Protein 1U2E (pdb70)

B-factor: mean 37.42, std 10.01, range [13.12, 75.67]

InterPro domains:
  IPR000073 Alpha/beta hydrolase fold-1 [PF00561] (37-274)
  IPR000073 Alpha/beta hydrolase fold-1 [PR00111] (65-80)
  IPR000073 Alpha/beta hydrolase fold-1 [PR00111] (110-123)
  IPR000073 Alpha/beta hydrolase fold-1 [PR00111] (124-137)
  IPR000073 Alpha/beta hydrolase fold-1 [PR00111] (231-245)
  IPR000639 Epoxide hydrolase-like [PR00412] (65-80)
  IPR000639 Epoxide hydrolase-like [PR00412] (124-137)
  IPR000639 Epoxide hydrolase-like [PR00412] (262-284)
  IPR023791 2-hydroxy-6-oxononadienedioate/2-hydroxy-6-oxononatrienedioate hydrolase [MF_01654] (2-287)
  IPR029058 Alpha/Beta hydrolase fold [G3DSA:3.40.50.1820] (1-287)
  IPR029058 Alpha/Beta hydrolase fold [SSF53474] (9-286)

Organism: Escherichia coli (strain K12) (NCBI:txid83333)

Foldseek 3Di:
DDDDDCVVQKDWDWDQDPNDIWIWIKGKAAAALAAAEEEWADFFLIFQCLQQVLQVVLQRVLGHTYITTAQALFDPIPHDAAQEALLQSRLRVVVRVCVVVVQQAYEYAAAASGQCNVLNNCLVCVRRYAAYEYALHHFDDDDPPADPPFPLVVLRLVCLVPVDLVSLCVNLVQQKLDSVLDDPVSSVSSSCRRVVCNVSSVSVNNNCVSHVPNGHGCLVVLLVRPHAYEYEYECSARRHHCVVSVSNVVSHPNYYYDYHDSTYRRCCRNVVVVVSVVVSVVVPDD/DDDDDCVVQKDWDWDCDPNDIWIWIKGKAADDQAAEEEEWAPFQQIFLCLLQVLQPPLQNVLPHTYMRTGAALYDPIDHDAALEALLLSSLNRVVVVCVVVVHQAYEYAAAHSGQCNQLNNCLVCVRRYAAYEAALHHFDDDDPPADPPFPLVVLRLVCLVPVDLVSVCVNLVQQKLDSVLDDVVSSCSSSCSRVVPNVSSVSVNNNCVSHVPNGHGCLVVLLVRPHAYEYEYECSARRHHPCVSVSNVVSHPNYYYDYHHSTYRSCCRNVVVVVSVVVSVSVPDD/DDDDDDVVQKDWDWDDDPNDIWIWIKGKAADAPAEAEEEWADFQLDFQCLQQVLQPVLQRVLRYTYMYTGAALFDPIPHDAALEALLLRSLRVVVRVCVVVPPQAYEYAAAASGQCNQLNNCLVCVRRYAAYEAALHHFDDDDPPADPPFPQVVLRLVCLVPVDLVSLCVNLVQQKLDSVLQDPVSSVSSSCRNVVCNVSSVSVNNNCVSHVCNGHGCLVVLLVHPHAYEYEYECSARRHHPCVSVSNVVSHPNYYYDYHDSIYSRCCRNVVVVVSVVVVVVVPDD/DQDDCVVQKDWDWAQDPNDIWIWIKGWAADADAEAEEEDADFQLDFQCLQQVLQPVLQRVLRYTYMYTGAALYDPIHHDAALEALLLSSLRVVVVVCVVVVQQAYEYAAAASGQCNQLNNCLVCVRRYAAYEAALHHFDDDDPDDDPPFPLVVLRLVCLVPVDLVSLCVNLVQQKLDSVQDDPVSSVSSNCSNVVCNVSSVSVNNNCVSHVCNGHGCLVPLLVRPHAYEYEYECSARRRHPVVSVSNVVRHPNYYYDYHDSIYSRCCRNVVVVVSVVVSVVVPDD

Sequence (1143 aa):
YQPQTEAATSRFLNVEEAGKTLRIHFNDCGQGDETVVLLHGSGPGATGWANFSRNIDPLVEAGYRVILLDCPGWGKSDSVVNSGSRSDLNARILKSVVDQLDIAKIHLLGNSMGGHHSSVAFTLKWPERVGKLVLMGGGTGGMSLFTPMPTEGIKRLNQLYRQPTIENLKLMMDIFVFDTSDLTDALFEARLNNMLSRRDHLENFVKSLEANPKQFPDFGPRLAEIKAQTLIVWGRNDRFVPMDAGLRLLSGIAGSELHIFRDCGHWAQWEHADAFNQLVLNFLARPYQPQTEAATSRFLNVEEAGKTLRIHFNDCGQGDETVVLLHGSGPGATGWANFSRNIDPLVEAGYRVILLDCPGWGKSDSVVNSGSRSDLNARILKSVVDQLDIAKIHLLGNSMGGHHSSVAFTLKWPERVGKLVLMGGGTGGMSLFTPMPTEGIKRLNQLYRQPTIENLKLMMDIFVFDTSDLTDALFEARLNNMLSRRDHLENFVKSLEANPKQFPDFGPRLAEIKAQTLIVWGRNDRFVPMDAGLRLLSGIAGSELHIFRDCGHWAQWEHADAFNQLVLNFLARPYQPQTEAATSRFLNVEEAGKTLRIHFNDCGQGDETVVLLHGSGPGATGWANFSRNIDPLVEAGYRVILLDCPGWGKSDSVVNSGSRSDLNARILKSVVDQLDIAKIHLLGNSMGGHSSVAFTLKWPERVGKLVLMGGGTGGMSLFTPMPTEGIKRLNQLYRQPTIENLKLMMDIFVFDTSDLTDALFEARLNNMLSRRDHLENFVKSLEANPKQFPDFGPRLAEIKAQTLIVWGRNDRFVPMDAGLRLLSGIAGSELHIFRDCGHWAQWEHADAFNQLVLNFLARPQPQTEAATSRFLNVEEAGKTLRIHFNDCGQGDETVVLLHGSGPGATGWANFSRNIDPLVEAGYRVILLDCPGWGKSDSVVNSGSRSDLNARILKSVVDQLDIAKIHLLGNSMGGHSSVAFTLKWPERVGKLVLMGGGTGGMSLFTPMPTEGIKRLNQLYRQPTIENLKLMMDIFVFDTSDLTDALFEARLNNMLSRRDHLENFVKSLEANPKQFPDFGPRLAEIKAQTLIVWGRNDRFVPMDAGLRLLSGIAGSELHIFRDCGHWAQWEHADAFNQLVLNFLARP

GO terms:
  GO:0052823 2-hydroxy-6-oxonona-2,4,7-trienedioate hydrolase activity (F, EXP)
  GO:0018771 2-hydroxy-6-oxonona-2,4-dienedioate hydrolase activity (F, EXP)
  GO:0052823 2-hydroxy-6-oxonona-2,4,7-trienedioate hydrolase activity (F, IDA)
  GO:0018771 2-hydroxy-6-oxonona-2,4-dienedioate hydrolase activity (F, IDA)
  GO:0019622 3-(3-hydroxy)phenylpropionate catabolic process (P, IMP)
  GO:0005737 cytoplasm (C, IDA)
  GO:0016787 hydrolase activity (F, IDA)

Nearest PDB structures (foldseek):
  1u2e-assembly2_D  TM=1.001E+00  e=2.764E-58  Escherichia coli
  2puh-assembly1_A  TM=9.719E-01  e=4.577E-37  Paraburkholderia xenovorans
  2og1-assembly1_A  TM=9.673E-01  e=9.812E-37  Paraburkholderia xenovorans LB400
  3v1l-assembly1_A  TM=9.714E-01  e=1.569E-36  Paraburkholderia xenovorans LB400
  2pu7-assembly1_A  TM=9.714E-01  e=1.087E-35  Paraburkholderia xenovorans LB400

Structure (mmCIF, N/CA/C/O backbone):
data_1U2E
#
_entry.id   1U2E
#
_cell.length_a   144.858
_cell.length_b   144.154
_cell.length_c   62.107
_cell.angle_alpha   90.00
_cell.angle_beta   90.00
_cell.angle_gamma   90.00
#
_symmetry.space_group_name_H-M   'P 21 21 2'
#
loop_
_entity.id
_entity.type
_entity.pdbx_description
1 polymer '2-hydroxy-6-ketonona-2,4-dienedioic acid hydrolase'
2 non-polymer 'CHLORIDE ION'
3 water water
#
loop_
_atom_site.group_PDB
_atom_site.id
_atom_site.type_symbol
_atom_site.label_atom_id
_atom_site.label_alt_id
_atom_site.label_comp_id
_atom_site.label_asym_id
_atom_site.label_entity_id
_atom_site.label_seq_id
_atom_site.pdbx_PDB_ins_code
_atom_site.Cartn_x
_atom_site.Cartn_y
_atom_site.Cartn_z
_atom_site.occupancy
_atom_site.B_iso_or_equiv
_atom_site.auth_seq_id
_atom_site.auth_comp_id
_atom_site.auth_asym_id
_atom_site.auth_atom_id
_atom_site.pdbx_PDB_model_num
ATOM 1 N N . TYR A 1 4 ? 120.818 81.231 22.271 1.00 61.77 -1 TYR A N 1
ATOM 2 C CA . TYR A 1 4 ? 121.055 82.499 21.523 1.00 57.63 -1 TYR A CA 1
ATOM 3 C C . TYR A 1 4 ? 122.453 83.048 21.785 1.00 56.17 -1 TYR A C 1
ATOM 4 O O . TYR A 1 4 ? 122.900 83.132 22.931 1.00 56.74 -1 TYR A O 1
ATOM 13 N N . GLN A 1 5 ? 123.138 83.421 20.712 1.00 55.57 0 GLN A N 1
ATOM 14 C CA . GLN A 1 5 ? 124.475 83.984 20.813 1.00 55.45 0 GLN A CA 1
ATOM 15 C C . GLN A 1 5 ? 124.387 85.481 20.542 1.00 54.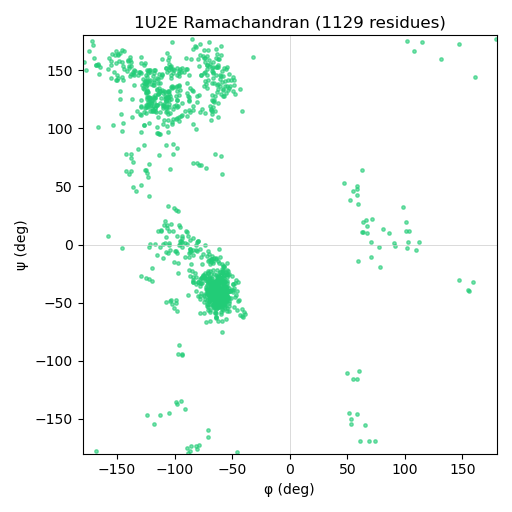23 0 GLN A C 1
ATOM 16 O O . GLN A 1 5 ? 123.748 85.909 19.578 1.00 54.66 0 GLN A O 1
ATOM 22 N N . PRO A 1 6 ? 125.011 86.301 21.399 1.00 50.62 1 PRO A N 1
ATOM 23 C CA . PRO A 1 6 ? 124.958 87.749 21.186 1.00 50.90 1 PRO A CA 1
ATOM 24 C C . PRO A 1 6 ? 125.464 88.121 19.800 1.00 48.58 1 PRO A C 1
ATOM 25 O O . PRO A 1 6 ? 126.289 87.416 19.220 1.00 50.01 1 PRO A O 1
ATOM 29 N N . GLN A 1 7 ? 124.948 89.222 19.267 1.00 47.62 2 GLN A N 1
ATOM 30 C CA . GLN A 1 7 ? 125.335 89.685 17.941 1.00 45.94 2 GLN A CA 1
ATOM 31 C C . GLN A 1 7 ? 126.727 90.301 17.986 1.00 46.58 2 GLN A C 1
ATOM 32 O O . GLN A 1 7 ? 127.127 90.889 18.995 1.00 46.22 2 GLN A O 1
ATOM 38 N N . THR A 1 8 ? 127.470 90.156 16.896 1.00 42.15 3 THR A N 1
ATOM 39 C CA . THR A 1 8 ? 128.805 90.731 16.819 1.00 43.65 3 THR A CA 1
ATOM 40 C C . THR A 1 8 ? 128.798 91.748 15.689 1.00 42.55 3 THR A C 1
ATOM 41 O O . THR A 1 8 ? 128.086 91.584 14.697 1.00 42.15 3 THR A O 1
ATOM 45 N N . GLU A 1 9 ? 129.586 92.803 15.849 1.00 43.79 4 GLU A N 1
ATOM 46 C CA . GLU A 1 9 ? 129.671 93.854 14.850 1.00 44.86 4 GLU A CA 1
ATOM 47 C C . GLU A 1 9 ? 130.315 93.312 13.581 1.00 46.18 4 GLU A C 1
ATOM 48 O O . GLU A 1 9 ? 129.901 93.640 12.468 1.00 47.92 4 GLU A O 1
ATOM 54 N N . ALA A 1 10 ? 131.321 92.463 13.755 1.00 53.00 5 ALA A N 1
ATOM 55 C CA . ALA A 1 10 ? 132.036 91.880 12.625 1.00 52.06 5 ALA A CA 1
ATOM 56 C C . ALA A 1 10 ? 131.157 90.987 11.747 1.00 50.21 5 ALA A C 1
ATOM 57 O O . ALA A 1 10 ? 131.191 91.087 10.524 1.00 52.70 5 ALA A O 1
ATOM 59 N N . ALA A 1 11 ? 130.361 90.125 12.367 1.00 44.69 6 ALA A N 1
ATOM 60 C CA . ALA A 1 11 ? 129.506 89.224 11.609 1.00 44.54 6 ALA A CA 1
ATOM 61 C C . ALA A 1 11 ? 128.379 89.914 10.842 1.00 46.75 6 ALA A C 1
ATOM 62 O O . ALA A 1 11 ? 128.060 89.521 9.720 1.00 47.33 6 ALA A O 1
ATOM 64 N N . THR A 1 12 ? 127.780 90.940 11.439 1.00 45.37 7 THR A N 1
ATOM 65 C CA . THR A 1 12 ? 126.671 91.642 10.795 1.00 38.89 7 THR A CA 1
ATOM 66 C C . THR A 1 12 ? 127.074 92.783 9.870 1.00 35.44 7 THR A C 1
ATOM 67 O O . THR A 1 12 ? 126.231 93.340 9.171 1.00 33.28 7 THR A O 1
ATOM 71 N N . SER A 1 13 ? 128.356 93.129 9.859 1.00 39.19 8 SER A N 1
ATOM 72 C CA . SER A 1 13 ? 128.842 94.220 9.013 1.00 43.46 8 SER A CA 1
ATOM 73 C C . SER A 1 13 ? 128.454 94.048 7.537 1.00 48.13 8 SER A C 1
ATOM 74 O O . SER A 1 13 ? 128.603 92.965 6.965 1.00 49.09 8 SER A O 1
ATOM 77 N N . ARG A 1 14 ? 127.948 95.124 6.933 1.00 47.63 9 ARG A N 1
ATOM 78 C CA . ARG A 1 14 ? 127.533 95.124 5.530 1.00 44.75 9 ARG A CA 1
ATOM 79 C C . ARG A 1 14 ? 127.708 96.504 4.898 1.00 46.67 9 ARG A C 1
ATOM 80 O O . ARG A 1 14 ? 127.847 97.506 5.600 1.00 46.63 9 ARG A O 1
ATOM 88 N N . PHE A 1 15 ? 127.688 96.541 3.567 1.00 43.87 10 PHE A N 1
ATOM 89 C CA . PHE A 1 15 ? 127.835 97.779 2.808 1.00 39.97 10 PHE A CA 1
ATOM 90 C C . PHE A 1 15 ? 126.845 97.793 1.655 1.00 43.90 10 PHE A C 1
ATOM 91 O O . PHE A 1 15 ? 126.385 96.746 1.198 1.00 48.92 10 PHE A O 1
ATOM 99 N N . LEU A 1 16 ? 126.525 98.991 1.187 1.00 42.24 11 LEU A N 1
ATOM 100 C CA . LEU A 1 16 ? 125.598 99.168 0.085 1.00 42.64 11 LEU A CA 1
ATOM 101 C C . LEU A 1 16 ? 125.916 100.534 -0.515 1.00 46.53 11 LEU A C 1
ATOM 102 O O . LEU A 1 16 ? 126.414 101.426 0.177 1.00 46.12 11 LEU A O 1
ATOM 107 N N . ASN A 1 17 ? 125.661 100.697 -1.805 1.00 47.07 12 ASN A N 1
ATOM 108 C CA . ASN A 1 17 ? 125.944 101.971 -2.441 1.00 45.20 12 ASN A CA 1
ATOM 109 C C . ASN A 1 17 ? 124.673 102.776 -2.612 1.00 43.44 12 ASN A C 1
ATOM 110 O O . ASN A 1 17 ? 123.637 102.250 -3.014 1.00 39.19 12 ASN A O 1
ATOM 115 N N . VAL A 1 18 ? 124.765 104.059 -2.287 1.00 40.50 13 VAL A N 1
ATOM 116 C CA . VAL A 1 18 ? 123.629 104.952 -2.377 1.00 41.46 13 VAL A CA 1
ATOM 117 C C . VAL A 1 18 ? 123.971 106.195 -3.186 1.00 42.68 13 VAL A C 1
ATOM 118 O O . VAL A 1 18 ? 125.028 106.800 -2.995 1.00 35.43 13 VAL A O 1
ATOM 122 N N . GLU A 1 19 ? 123.070 106.569 -4.089 1.00 44.55 14 GLU A N 1
ATOM 123 C CA . GLU A 1 19 ? 123.267 107.754 -4.913 1.00 47.56 14 GLU A CA 1
ATOM 124 C C . GLU A 1 19 ? 122.797 108.977 -4.143 1.00 47.78 14 GLU A C 1
ATOM 125 O O . GLU A 1 19 ? 121.628 109.075 -3.773 1.00 51.03 14 GLU A O 1
ATOM 131 N N . GLU A 1 20 ? 123.713 109.906 -3.900 1.00 45.63 15 GLU A N 1
ATOM 132 C CA . GLU A 1 20 ? 123.385 111.124 -3.172 1.00 46.42 15 GLU A CA 1
ATOM 133 C C . GLU A 1 20 ? 124.034 112.337 -3.827 1.00 46.68 15 GLU A C 1
ATOM 134 O O . GLU A 1 20 ? 125.246 112.364 -4.042 1.00 43.22 15 GLU A O 1
ATOM 140 N N . ALA A 1 21 ? 123.213 113.333 -4.150 1.00 45.87 16 ALA A N 1
ATOM 141 C CA . ALA A 1 21 ? 123.689 114.558 -4.785 1.00 44.56 16 ALA A CA 1
ATOM 142 C C . ALA A 1 21 ? 124.623 114.289 -5.963 1.00 47.03 16 ALA A C 1
ATOM 143 O O . ALA A 1 21 ? 125.736 114.811 -6.014 1.00 48.31 16 ALA A O 1
ATOM 145 N N . GLY A 1 22 ? 124.167 113.470 -6.905 1.00 50.61 17 GLY A N 1
ATOM 146 C CA . GLY A 1 22 ? 124.973 113.166 -8.077 1.00 54.77 17 GLY A CA 1
ATOM 147 C C . GLY A 1 22 ? 126.193 112.293 -7.833 1.00 57.35 17 GLY A C 1
ATOM 148 O O . GLY A 1 22 ? 126.828 111.826 -8.780 1.00 59.27 17 GLY A O 1
ATOM 149 N N . LYS A 1 23 ? 126.529 112.071 -6.568 1.00 55.78 18 LYS A N 1
ATOM 150 C CA . LYS A 1 23 ? 127.682 111.245 -6.228 1.00 54.12 18 LYS A CA 1
ATOM 151 C C . LYS A 1 23 ? 127.205 109.902 -5.689 1.00 53.75 18 LYS A C 1
ATOM 152 O O . LYS A 1 23 ? 126.030 109.742 -5.353 1.00 52.95 18 LYS A O 1
ATOM 158 N N . THR A 1 24 ? 128.113 108.934 -5.623 1.00 51.39 19 THR A N 1
ATOM 159 C CA . THR A 1 24 ? 127.785 107.610 -5.103 1.00 50.54 19 THR A CA 1
ATOM 160 C C . THR A 1 24 ? 128.660 107.362 -3.889 1.00 48.64 19 THR A C 1
ATOM 161 O O . THR A 1 24 ? 129.877 107.282 -4.010 1.00 49.86 19 THR A O 1
ATOM 165 N N . LEU A 1 25 ? 128.041 107.240 -2.720 1.00 49.62 20 LEU A N 1
ATOM 166 C CA . LEU A 1 25 ? 128.800 107.004 -1.500 1.00 49.82 20 LEU A CA 1
ATOM 167 C C . LEU A 1 25 ? 128.571 105.620 -0.903 1.00 47.85 20 LEU A C 1
ATOM 168 O O . LEU A 1 25 ? 127.471 105.065 -0.970 1.00 46.83 20 LEU A O 1
ATOM 173 N N . ARG A 1 26 ? 129.640 105.063 -0.343 1.00 42.12 21 ARG A N 1
ATOM 174 C CA . ARG A 1 26 ? 129.613 103.741 0.265 1.00 43.81 21 ARG A CA 1
ATOM 175 C C . ARG A 1 26 ? 129.096 103.855 1.696 1.00 43.02 21 ARG A C 1
ATOM 176 O O . ARG A 1 26 ? 129.729 104.488 2.546 1.00 43.37 21 ARG A O 1
ATOM 184 N N . ILE A 1 27 ? 127.943 103.243 1.948 1.00 36.45 22 ILE A N 1
ATOM 185 C CA . ILE A 1 27 ? 127.312 103.287 3.258 1.00 36.20 22 ILE A CA 1
ATOM 186 C C . ILE A 1 27 ? 127.377 101.957 3.987 1.00 37.43 22 ILE A C 1
ATOM 187 O O . ILE A 1 27 ? 127.034 100.916 3.430 1.00 39.38 22 ILE A O 1
ATOM 192 N N . HIS A 1 28 ? 127.804 102.000 5.245 1.00 36.84 23 HIS A N 1
ATOM 193 C CA . HIS A 1 28 ? 127.895 100.795 6.060 1.00 36.26 23 HIS A CA 1
ATOM 194 C C . HIS A 1 28 ? 126.748 100.680 7.054 1.00 38.49 23 HIS A C 1
ATOM 195 O O . HIS A 1 28 ? 126.157 101.681 7.455 1.00 40.57 23 HIS A O 1
ATOM 202 N N . PHE A 1 29 ? 126.424 99.450 7.433 1.00 38.43 24 PHE A N 1
ATOM 203 C CA . PHE A 1 29 ? 125.373 99.197 8.408 1.00 38.59 24 PHE A CA 1
ATOM 204 C C . PHE A 1 29 ? 125.434 97.751 8.890 1.00 42.97 24 PHE A C 1
ATOM 205 O O . PHE A 1 29 ? 125.949 96.873 8.195 1.00 39.41 24 PHE A O 1
ATOM 213 N N . ASN A 1 30 ? 124.921 97.510 10.091 1.00 40.24 25 ASN A N 1
ATOM 214 C CA . ASN A 1 30 ? 124.905 96.166 10.644 1.00 36.51 25 ASN A CA 1
ATOM 215 C C . ASN A 1 30 ? 123.486 95.615 10.514 1.00 40.26 25 ASN A C 1
ATOM 216 O O . ASN A 1 30 ? 122.523 96.245 10.960 1.00 41.48 25 ASN A O 1
ATOM 221 N N . ASP A 1 31 ? 123.372 94.453 9.872 1.00 40.01 26 ASP A N 1
ATOM 222 C CA . ASP A 1 31 ? 122.093 93.778 9.639 1.00 41.82 26 ASP A CA 1
ATOM 223 C C . ASP A 1 31 ? 122.027 92.592 10.600 1.00 44.75 26 ASP A C 1
ATOM 224 O O . ASP A 1 31 ? 122.717 91.589 10.396 1.00 55.26 26 ASP A O 1
ATOM 229 N N . CYS A 1 32 ? 121.196 92.695 11.634 1.00 41.81 27 CYS A N 1
ATOM 230 C CA . CYS A 1 32 ? 121.091 91.632 12.634 1.00 36.49 27 CYS A CA 1
ATOM 231 C C . CYS A 1 32 ? 119.746 90.923 12.661 1.00 38.00 27 CYS A C 1
ATOM 232 O O . CYS A 1 32 ? 118.705 91.533 12.421 1.00 39.27 27 CYS A O 1
ATOM 235 N N . GLY A 1 33 ? 119.791 89.629 12.973 1.00 41.75 28 GLY A N 1
ATOM 236 C CA . GLY A 1 33 ? 118.598 88.803 13.074 1.00 37.48 28 GLY A CA 1
ATOM 237 C C . GLY A 1 33 ? 117.729 88.628 11.843 1.00 38.67 28 GLY A C 1
ATOM 238 O O . GLY A 1 33 ? 118.117 88.974 10.730 1.00 41.72 28 GLY A O 1
ATOM 239 N N . GLN A 1 34 ? 116.547 88.061 12.061 1.00 41.29 29 GLN A N 1
ATOM 240 C CA . GLN A 1 34 ? 115.564 87.838 11.004 1.00 43.51 29 GLN A CA 1
ATOM 241 C C . GLN A 1 34 ? 114.220 88.029 11.700 1.00 41.48 29 GLN A C 1
ATOM 242 O O . GLN A 1 34 ? 114.132 87.886 12.915 1.00 45.11 29 GLN A O 1
ATOM 248 N N . GLY A 1 35 ? 113.180 88.352 10.941 1.00 44.28 30 GLY A N 1
ATOM 249 C CA . GLY A 1 35 ? 111.868 88.546 11.537 1.00 45.52 30 GLY A CA 1
ATOM 250 C C . GLY A 1 35 ? 110.951 89.340 10.625 1.00 45.10 30 GLY A C 1
ATOM 251 O O . GLY A 1 35 ? 111.402 90.251 9.929 1.00 49.58 30 GLY A O 1
ATOM 252 N N . ASP A 1 36 ? 109.665 89.002 10.624 1.00 41.98 31 ASP A N 1
ATOM 253 C CA . ASP A 1 36 ? 108.700 89.695 9.781 1.00 36.91 31 ASP A CA 1
ATOM 254 C C . ASP A 1 36 ? 108.899 91.213 9.820 1.00 47.24 31 ASP A C 1
ATOM 255 O O . ASP A 1 36 ? 108.955 91.882 8.782 1.00 52.93 31 ASP A O 1
ATOM 260 N N . GLU A 1 37 ? 109.024 91.753 11.024 1.00 42.86 32 GLU A N 1
ATOM 261 C CA . GLU A 1 37 ? 109.196 93.181 11.184 1.00 37.50 32 GLU A CA 1
ATOM 262 C C . GLU A 1 37 ? 110.663 93.589 11.332 1.00 43.86 32 GLU A C 1
ATOM 263 O O . GLU A 1 37 ? 111.480 92.838 11.872 1.00 44.90 32 GLU A O 1
ATOM 269 N N . THR A 1 38 ? 110.990 94.778 10.831 1.00 40.52 33 THR A N 1
ATOM 270 C CA . THR A 1 38 ? 112.355 95.295 10.884 1.00 36.76 33 THR A CA 1
ATOM 271 C C . THR A 1 38 ? 112.416 96.574 11.709 1.00 34.59 33 THR A C 1
ATOM 272 O O . THR A 1 38 ? 111.557 97.449 11.588 1.00 30.20 33 THR A O 1
ATOM 276 N N . VAL A 1 39 ? 113.441 96.673 12.547 1.00 32.17 34 VAL A N 1
ATOM 277 C CA . VAL A 1 39 ? 113.631 97.843 13.394 1.00 29.68 34 VAL A CA 1
ATOM 278 C C . VAL A 1 39 ? 114.923 98.539 13.018 1.00 30.45 34 VAL A C 1
ATOM 279 O O . VAL A 1 39 ? 116.003 97.966 13.146 1.00 36.68 34 VAL A O 1
ATOM 283 N N . VAL A 1 40 ? 114.812 99.777 12.554 1.00 30.59 35 VAL A N 1
ATOM 284 C CA . VAL A 1 40 ? 115.989 100.543 12.175 1.00 28.78 35 VAL A CA 1
ATOM 285 C C . VAL A 1 40 ? 116.420 101.427 13.340 1.00 28.51 35 VAL A C 1
ATOM 286 O O . VAL A 1 40 ? 115.600 102.087 13.969 1.00 32.24 35 VAL A O 1
ATOM 290 N N . LEU A 1 41 ? 117.713 101.413 13.631 1.00 33.83 36 LEU A N 1
ATOM 291 C CA . LEU A 1 41 ? 118.273 102.188 14.722 1.00 28.95 36 LEU A CA 1
ATOM 292 C C . LEU A 1 41 ? 119.217 103.236 14.175 1.00 31.52 36 LEU A C 1
ATOM 293 O O . LEU A 1 41 ? 120.209 102.904 13.518 1.00 28.16 36 LEU A O 1
ATOM 298 N N . LEU A 1 42 ? 118.911 104.503 14.454 1.00 28.13 37 LEU A N 1
ATOM 299 C CA . LEU A 1 42 ? 119.733 105.611 13.986 1.00 29.65 37 LEU A CA 1
ATOM 300 C C . LEU A 1 42 ? 120.496 106.280 15.126 1.00 29.88 37 LEU A C 1
ATOM 301 O O . LEU A 1 42 ? 119.900 106.827 16.062 1.00 29.25 37 LEU A O 1
ATOM 306 N N . HIS A 1 43 ? 121.822 106.244 15.011 1.00 27.10 38 HIS A N 1
ATOM 307 C CA . HIS A 1 43 ? 122.752 106.789 16.002 1.00 32.51 38 HIS A CA 1
ATOM 308 C C . HIS A 1 43 ? 122.824 108.314 16.111 1.00 35.64 38 HIS A C 1
ATOM 309 O O . HIS A 1 43 ? 122.347 109.051 15.249 1.00 32.06 38 HIS A O 1
ATOM 316 N N . GLY A 1 44 ? 123.463 108.766 17.185 1.00 37.24 39 GLY A N 1
ATOM 317 C CA . GLY A 1 44 ? 123.609 110.182 17.438 1.00 29.83 39 GLY A CA 1
ATOM 318 C C . GLY A 1 44 ? 124.706 110.827 16.626 1.00 33.61 39 GLY A C 1
ATOM 319 O O . GLY A 1 44 ? 125.308 110.196 15.759 1.00 35.12 39 GLY A O 1
ATOM 320 N N . SER A 1 45 ? 124.986 112.087 16.937 1.00 27.47 40 SER A N 1
ATOM 321 C CA . SER A 1 45 ? 125.982 112.847 16.209 1.00 29.79 40 SER A CA 1
ATOM 322 C C . SER A 1 45 ? 127.290 113.101 16.944 1.00 29.05 40 SER A C 1
ATOM 323 O O . SER A 1 45 ? 128.057 113.975 16.547 1.00 32.86 40 SER A O 1
ATOM 326 N N . GLY A 1 46 ? 127.556 112.349 18.005 1.00 28.04 41 GLY A N 1
ATOM 327 C CA . GLY A 1 46 ? 128.791 112.563 18.739 1.00 35.11 41 GLY A CA 1
ATOM 328 C C . GLY A 1 46 ? 130.024 112.088 17.984 1.00 33.52 41 GLY A C 1
ATOM 329 O O . GLY A 1 46 ? 129.928 111.212 17.130 1.00 29.89 41 GLY A O 1
ATOM 330 N N . PRO A 1 47 ? 131.202 112.657 18.267 1.00 34.42 42 PRO A N 1
ATOM 331 C CA . PRO A 1 47 ? 132.421 112.230 17.568 1.00 38.14 42 PRO A CA 1
ATOM 332 C C . PRO A 1 47 ? 132.759 110.785 17.927 1.00 33.37 42 PRO A C 1
ATOM 333 O O . PRO A 1 47 ? 132.889 110.448 19.099 1.00 37.43 42 PRO A O 1
ATOM 337 N N . GLY A 1 48 ? 132.894 109.931 16.919 1.00 37.72 43 GLY A N 1
ATOM 338 C CA . GLY A 1 48 ? 133.214 108.538 17.181 1.00 33.54 43 GLY A CA 1
ATOM 339 C C . GLY A 1 48 ? 131.971 107.681 17.313 1.00 35.66 43 GLY A C 1
ATOM 340 O O . GLY A 1 48 ? 132.060 106.474 17.508 1.00 37.99 43 GLY A O 1
ATOM 341 N N . ALA A 1 49 ? 130.802 108.299 17.203 1.00 31.09 44 ALA A N 1
ATOM 342 C CA . ALA A 1 49 ? 129.547 107.564 17.310 1.00 34.93 44 ALA A CA 1
ATOM 343 C C . ALA A 1 49 ? 129.271 106.669 16.095 1.00 32.02 44 ALA A C 1
ATOM 344 O O . ALA A 1 49 ? 129.634 107.004 14.963 1.00 33.83 44 ALA A O 1
ATOM 346 N N . THR A 1 50 ? 128.635 105.528 16.348 1.00 25.86 45 THR A N 1
ATOM 347 C CA . THR A 1 50 ? 128.258 104.582 15.299 1.00 29.06 45 THR A CA 1
ATOM 348 C C . THR A 1 50 ? 126.993 103.879 15.759 1.00 26.43 45 THR A C 1
ATOM 349 O O . THR A 1 50 ? 126.663 103.902 16.939 1.00 33.53 45 THR A O 1
ATOM 353 N N . GLY A 1 51 ? 126.294 103.238 14.831 1.00 24.32 46 GLY A N 1
ATOM 354 C CA . GLY A 1 51 ? 125.087 102.534 15.203 1.00 26.62 46 GLY A CA 1
ATOM 355 C C . GLY A 1 51 ? 125.379 101.463 16.235 1.00 35.57 46 GLY A C 1
ATOM 356 O O . GLY A 1 51 ? 124.654 101.323 17.222 1.00 36.49 46 GLY A O 1
ATOM 357 N N . TRP A 1 52 ? 126.451 100.709 16.020 1.00 34.80 47 TRP A N 1
ATOM 358 C CA . TRP A 1 52 ? 126.806 99.637 16.941 1.00 38.02 47 TRP A CA 1
ATOM 359 C C . TRP A 1 52 ? 127.129 100.113 18.354 1.00 38.58 47 TRP A C 1
ATOM 360 O O . TRP A 1 52 ? 126.629 99.551 19.331 1.00 39.73 47 TRP A O 1
ATOM 371 N N . ALA A 1 53 ? 127.959 101.147 18.462 1.00 36.50 48 ALA A N 1
ATOM 372 C CA . ALA A 1 53 ? 128.345 101.686 19.764 1.00 36.46 48 ALA A CA 1
ATOM 373 C C . ALA A 1 53 ? 127.172 102.326 20.518 1.00 43.34 48 ALA A C 1
ATOM 374 O O . ALA A 1 53 ? 127.040 102.155 21.732 1.00 45.18 48 ALA A O 1
ATOM 376 N N . ASN A 1 54 ? 126.330 103.069 19.804 1.00 39.18 49 ASN A N 1
ATOM 377 C CA . ASN A 1 54 ? 125.184 103.726 20.427 1.00 35.89 49 ASN A CA 1
ATOM 378 C C . ASN A 1 54 ? 124.181 102.745 21.024 1.00 34.36 49 ASN A C 1
ATOM 379 O O . ASN A 1 54 ? 123.709 102.931 22.150 1.00 28.86 49 ASN A O 1
ATOM 384 N N . PHE A 1 55 ? 123.856 101.706 20.258 1.00 33.60 50 PHE A N 1
ATOM 385 C CA . PHE A 1 55 ? 122.856 100.729 20.672 1.00 32.90 50 PHE A CA 1
ATOM 386 C C . PHE A 1 55 ? 123.347 99.373 21.190 1.00 32.31 50 PHE A C 1
ATOM 387 O O . PHE A 1 55 ? 122.580 98.416 21.250 1.00 26.80 50 PHE A O 1
ATOM 395 N N . SER A 1 56 ? 124.610 99.284 21.578 1.00 35.94 51 SER A N 1
ATOM 396 C CA . SER A 1 56 ? 125.150 98.015 22.065 1.00 37.63 51 SER A CA 1
ATOM 397 C C . SER A 1 56 ? 124.283 97.304 23.106 1.00 32.71 51 SER A C 1
ATOM 398 O O . SER A 1 56 ? 124.249 96.080 23.144 1.00 39.00 51 SER A O 1
ATOM 401 N N . ARG A 1 57 ? 123.575 98.055 23.943 1.00 30.77 52 ARG A N 1
ATOM 402 C CA . ARG A 1 57 ? 122.734 97.430 24.967 1.00 30.00 52 ARG A CA 1
ATOM 403 C C . ARG A 1 57 ? 121.283 97.233 24.549 1.00 29.32 52 ARG A C 1
ATOM 404 O O . ARG A 1 57 ? 120.450 96.810 25.352 1.00 27.87 52 ARG A O 1
ATOM 412 N N . ASN A 1 58 ? 120.974 97.537 23.296 1.00 27.94 53 ASN A N 1
ATOM 413 C CA . ASN A 1 58 ? 119.605 97.397 22.821 1.00 32.40 53 ASN A CA 1
ATOM 414 C C . ASN A 1 58 ? 119.468 96.407 21.667 1.00 31.71 53 ASN A C 1
ATOM 415 O O . ASN A 1 58 ? 118.376 95.911 21.413 1.00 32.51 53 ASN A O 1
ATOM 420 N N . ILE A 1 59 ? 120.573 96.119 20.981 1.00 32.89 54 ILE A N 1
ATOM 421 C CA . ILE A 1 59 ? 120.550 95.217 19.832 1.00 32.02 54 ILE A CA 1
ATOM 422 C C . ILE A 1 59 ? 120.023 93.819 20.129 1.00 32.70 54 ILE A C 1
ATOM 423 O O . ILE A 1 59 ? 119.065 93.360 19.498 1.00 34.00 54 ILE A O 1
ATOM 428 N N . ASP A 1 60 ? 120.635 93.140 21.092 1.00 30.07 55 ASP A N 1
ATOM 429 C CA . ASP A 1 60 ? 120.219 91.786 21.413 1.00 32.19 55 ASP A CA 1
ATOM 430 C C . ASP A 1 60 ? 118.773 91.599 21.888 1.00 34.01 55 ASP A C 1
ATOM 431 O O . ASP A 1 60 ? 118.082 90.694 21.422 1.00 40.01 55 ASP A O 1
ATOM 436 N N . PRO A 1 61 ? 118.294 92.430 22.825 1.00 32.22 56 PRO A N 1
ATOM 437 C CA . PRO A 1 61 ? 116.904 92.247 23.270 1.00 28.09 56 PRO A CA 1
ATOM 438 C C . PRO A 1 61 ? 115.928 92.432 22.102 1.00 30.11 56 PRO A C 1
ATOM 439 O O . PRO A 1 61 ? 114.824 91.880 22.085 1.00 25.33 56 PRO A O 1
ATOM 443 N N . LEU A 1 62 ? 116.356 93.228 21.130 1.00 30.65 57 LEU A N 1
ATOM 444 C CA . LEU A 1 62 ? 115.564 93.507 19.941 1.00 34.52 57 LEU A CA 1
ATOM 445 C C . LEU A 1 62 ? 115.524 92.254 19.062 1.00 38.95 57 LEU A C 1
ATOM 446 O O . LEU A 1 62 ? 114.444 91.769 18.700 1.00 41.61 57 LEU A O 1
ATOM 451 N N . VAL A 1 63 ? 116.704 91.725 18.738 1.00 38.69 58 VAL A N 1
ATOM 452 C CA . VAL A 1 63 ? 116.813 90.521 17.913 1.00 38.19 58 VAL A CA 1
ATOM 453 C C . VAL A 1 63 ? 116.092 89.330 18.530 1.00 36.12 58 VAL A C 1
ATOM 454 O O . VAL A 1 63 ? 115.374 88.614 17.843 1.00 39.50 58 VAL A O 1
ATOM 458 N N . GLU A 1 64 ? 116.287 89.119 19.826 1.00 36.34 59 GLU A N 1
ATOM 459 C CA . GLU A 1 64 ? 115.646 88.012 20.521 1.00 36.78 59 GLU A CA 1
ATOM 460 C C . GLU A 1 64 ? 114.127 88.123 20.524 1.00 41.41 59 GLU A C 1
ATOM 461 O O . GLU A 1 64 ? 113.428 87.108 20.511 1.00 42.23 59 GLU A O 1
ATOM 467 N N . ALA A 1 65 ? 113.615 89.350 20.546 1.00 44.19 60 ALA A N 1
ATOM 468 C CA . ALA A 1 65 ? 112.171 89.552 20.545 1.00 39.94 60 ALA A CA 1
ATOM 469 C C . ALA A 1 65 ? 111.612 89.173 19.182 1.00 45.30 60 ALA A C 1
ATOM 470 O O . ALA A 1 65 ? 110.395 89.137 18.989 1.00 50.55 60 ALA A O 1
ATOM 472 N N . GLY A 1 66 ? 112.506 88.908 18.232 1.00 38.64 61 GLY A N 1
ATOM 473 C CA . GLY A 1 66 ? 112.068 88.504 16.907 1.00 40.81 61 GLY A CA 1
ATOM 474 C C . GLY A 1 66 ? 112.024 89.574 15.833 1.00 39.41 61 GLY A C 1
ATOM 475 O O . GLY A 1 66 ? 111.180 89.519 14.940 1.00 37.88 61 GLY A O 1
ATOM 476 N N . TYR A 1 67 ? 112.930 90.540 15.907 1.00 33.30 62 TYR A N 1
ATOM 477 C CA . TYR A 1 67 ? 112.977 91.611 14.920 1.00 35.41 62 TYR A CA 1
ATOM 478 C C . TYR A 1 67 ? 114.286 91.585 14.161 1.00 33.35 62 TYR A C 1
ATOM 479 O O . TYR A 1 67 ? 115.316 91.178 14.694 1.00 41.11 62 TYR A O 1
ATOM 488 N N . ARG A 1 68 ? 114.248 92.024 12.912 1.00 36.90 63 ARG A N 1
ATOM 489 C CA . ARG A 1 68 ? 115.471 92.136 12.136 1.00 36.43 63 ARG A CA 1
ATOM 490 C C . ARG A 1 68 ? 115.918 93.539 12.565 1.00 36.48 63 ARG A C 1
ATOM 491 O O . ARG A 1 68 ? 115.097 94.459 12.618 1.00 33.14 63 ARG A O 1
ATOM 499 N N . VAL A 1 69 ? 117.193 93.708 12.893 1.00 33.20 64 VAL A N 1
ATOM 500 C CA . VAL A 1 69 ? 117.674 95.007 13.339 1.00 30.88 64 VAL A CA 1
ATOM 501 C C . VAL A 1 69 ? 118.747 95.595 12.435 1.00 30.68 64 VAL A C 1
ATOM 502 O O . VAL A 1 69 ? 119.812 95.012 12.264 1.00 30.08 64 VAL A O 1
ATOM 506 N N . ILE A 1 70 ? 118.465 96.759 11.863 1.00 28.02 65 ILE A N 1
ATOM 507 C CA . ILE A 1 70 ? 119.424 97.417 10.991 1.00 26.90 65 ILE A CA 1
ATOM 508 C C . ILE A 1 70 ? 119.991 98.657 11.647 1.00 30.96 65 ILE A C 1
ATOM 509 O O . ILE A 1 70 ? 119.249 99.572 12.004 1.00 30.94 65 ILE A O 1
ATOM 514 N N . LEU A 1 71 ? 121.309 98.685 11.806 1.00 33.41 66 LEU A N 1
ATOM 515 C CA . LEU A 1 71 ? 121.971 99.826 12.415 1.00 29.16 66 LEU A CA 1
ATOM 516 C C . LEU A 1 71 ? 122.762 100.550 11.333 1.00 36.28 66 LEU A C 1
ATOM 517 O O . LEU A 1 71 ? 123.832 100.102 10.913 1.00 35.04 66 LEU A O 1
ATOM 522 N N . LEU A 1 72 ? 122.219 101.678 10.888 1.00 34.71 67 LEU A N 1
ATOM 523 C CA . LEU A 1 72 ? 122.825 102.470 9.829 1.00 32.71 67 LEU A CA 1
ATOM 524 C C . LEU A 1 72 ? 123.829 103.505 10.301 1.00 36.69 67 LEU A C 1
ATOM 525 O O . LEU A 1 72 ? 123.546 104.313 11.188 1.00 35.38 67 LEU A O 1
ATOM 530 N N . ASP A 1 73 ? 125.013 103.477 9.704 1.00 35.50 68 ASP A N 1
ATOM 531 C CA . ASP A 1 73 ? 126.015 104.471 10.027 1.00 39.62 68 ASP A CA 1
ATOM 532 C C . ASP A 1 73 ? 125.831 105.515 8.932 1.00 39.89 68 ASP A C 1
ATOM 533 O O . ASP A 1 73 ? 126.121 105.262 7.764 1.00 40.05 68 ASP A O 1
ATOM 538 N N . CYS A 1 74 ? 125.308 106.673 9.313 1.00 38.65 69 CYS A N 1
ATOM 539 C CA . CYS A 1 74 ? 125.057 107.752 8.372 1.00 34.79 69 CYS A CA 1
ATOM 540 C C . CYS A 1 74 ? 126.348 108.324 7.800 1.00 34.48 69 CYS A C 1
ATOM 541 O O . CYS A 1 74 ? 127.386 108.338 8.467 1.00 32.43 69 CYS A O 1
ATOM 544 N N . PRO A 1 75 ? 126.303 108.805 6.547 1.00 34.10 70 PRO A N 1
ATOM 545 C CA . PRO A 1 75 ? 127.526 109.369 5.966 1.00 30.36 70 PRO A CA 1
ATOM 546 C C . PRO A 1 75 ? 128.088 110.430 6.911 1.00 33.56 70 PRO A C 1
ATOM 547 O O . PRO A 1 75 ? 127.345 111.257 7.442 1.00 33.79 70 PRO A O 1
ATOM 551 N N . GLY A 1 76 ? 129.396 110.383 7.133 1.00 27.59 71 GLY A N 1
ATOM 552 C CA . GLY A 1 76 ? 130.038 111.317 8.038 1.00 25.31 71 GLY A CA 1
ATOM 553 C C . GLY A 1 76 ? 130.311 110.627 9.366 1.00 27.70 71 GLY A C 1
ATOM 554 O O . GLY A 1 76 ? 130.899 111.214 10.271 1.00 32.65 71 GLY A O 1
ATOM 555 N N . TRP A 1 77 ? 129.870 109.375 9.485 1.00 30.48 72 TRP A N 1
ATOM 556 C CA . TRP A 1 77 ? 130.062 108.590 10.708 1.00 34.52 72 TRP A CA 1
ATOM 557 C C . TRP A 1 77 ? 130.435 107.133 10.430 1.00 36.02 72 TRP A C 1
ATOM 558 O O . TRP A 1 77 ? 130.095 106.581 9.381 1.00 35.14 72 TRP A O 1
ATOM 569 N N . GLY A 1 78 ? 131.129 106.517 11.382 1.00 34.67 73 GLY A N 1
ATOM 570 C CA . GLY A 1 78 ? 131.519 105.121 11.247 1.00 36.96 73 GLY A CA 1
ATOM 571 C C . GLY A 1 78 ? 132.274 104.738 9.980 1.00 41.51 73 GLY A C 1
ATOM 572 O O . GLY A 1 78 ? 132.998 105.546 9.390 1.00 38.55 73 GLY A O 1
ATOM 573 N N . LYS A 1 79 ? 132.095 103.489 9.561 1.00 39.39 74 LYS A N 1
ATOM 574 C CA . LYS A 1 79 ? 132.759 102.961 8.375 1.00 42.15 74 LYS A CA 1
ATOM 575 C C . LYS A 1 79 ? 132.179 103.492 7.066 1.00 43.58 74 LYS A C 1
ATOM 576 O O . LYS A 1 79 ? 132.645 103.135 5.986 1.00 47.27 74 LYS A O 1
ATOM 582 N N . SER A 1 80 ? 131.159 104.336 7.159 1.00 42.51 75 SER A N 1
ATOM 583 C CA . SER A 1 80 ? 130.543 104.894 5.965 1.00 37.27 75 SER A CA 1
ATOM 584 C C . SER A 1 80 ? 131.439 105.966 5.372 1.00 35.92 75 SER A C 1
ATOM 585 O O . SER A 1 80 ? 132.344 106.462 6.047 1.00 42.27 75 SER A O 1
ATOM 588 N N . ASP A 1 81 ? 131.206 106.313 4.109 1.00 31.98 76 ASP A N 1
ATOM 589 C CA . ASP A 1 81 ? 131.995 107.360 3.480 1.00 36.77 76 ASP A CA 1
ATOM 590 C C . ASP A 1 81 ? 131.687 108.629 4.245 1.00 39.91 76 ASP A C 1
ATOM 591 O O . ASP A 1 81 ? 130.673 108.714 4.932 1.00 41.85 76 ASP A O 1
ATOM 596 N N . SER A 1 82 ? 132.554 109.620 4.124 1.00 38.39 77 SER A N 1
ATOM 597 C CA . SER A 1 82 ? 132.324 110.867 4.818 1.00 39.58 77 SER A CA 1
ATOM 598 C C . SER A 1 82 ? 131.493 111.777 3.916 1.00 40.14 77 SER A C 1
ATOM 599 O O . SER A 1 82 ? 131.058 111.367 2.843 1.00 37.34 77 SER A O 1
ATOM 602 N N . VAL A 1 83 ? 131.262 113.007 4.356 1.00 44.49 78 VAL A N 1
ATOM 603 C CA . VAL A 1 83 ? 130.470 113.947 3.576 1.00 39.47 78 VAL A CA 1
ATOM 604 C C . VAL A 1 83 ? 130.420 115.288 4.274 1.00 41.18 78 VAL A C 1
ATOM 605 O O . VAL A 1 83 ? 130.502 115.364 5.499 1.00 45.21 78 VAL A O 1
ATOM 609 N N . VAL A 1 84 ? 130.305 116.346 3.484 1.00 41.89 79 VAL A N 1
ATOM 610 C CA . VAL A 1 84 ? 130.190 117.685 4.027 1.00 38.37 79 VAL A CA 1
ATOM 611 C C . VAL A 1 84 ? 128.772 118.107 3.674 1.00 40.82 79 VAL A C 1
ATOM 612 O O . VAL A 1 84 ? 128.430 118.240 2.498 1.00 39.28 79 VAL A O 1
ATOM 616 N N . ASN A 1 85 ? 127.948 118.290 4.703 1.00 37.05 80 ASN A N 1
ATOM 617 C CA . ASN A 1 85 ? 126.551 118.654 4.518 1.00 38.23 80 ASN A CA 1
ATOM 618 C C . ASN A 1 85 ? 126.231 120.107 4.820 1.00 40.84 80 ASN A C 1
ATOM 619 O O . ASN A 1 85 ? 126.384 120.566 5.951 1.00 42.91 80 ASN A O 1
ATOM 624 N N . SER A 1 86 ? 125.763 120.826 3.811 1.00 36.98 81 SER A N 1
ATOM 625 C CA . SER A 1 86 ? 125.414 122.221 4.002 1.00 44.22 81 SER A CA 1
ATOM 626 C C . SER A 1 86 ? 123.900 122.335 3.962 1.00 42.51 81 SER A C 1
ATOM 627 O O . SER A 1 86 ? 123.349 123.426 4.083 1.00 46.77 81 SER A O 1
ATOM 630 N N . GLY A 1 87 ? 123.236 121.195 3.790 1.00 43.57 82 GLY A N 1
ATOM 631 C CA . GLY A 1 87 ? 121.783 121.172 3.741 1.00 40.78 82 GLY A CA 1
ATOM 632 C C . GLY A 1 87 ? 121.181 120.618 5.020 1.00 38.11 82 GLY A C 1
ATOM 633 O O . GLY A 1 87 ? 121.709 120.835 6.114 1.00 31.01 82 GLY A O 1
ATOM 634 N N . SER A 1 88 ? 120.073 119.899 4.892 1.00 34.85 83 SER A N 1
ATOM 635 C CA . SER A 1 88 ? 119.427 119.319 6.059 1.00 35.66 83 SER A CA 1
ATOM 636 C C . SER A 1 88 ? 119.994 117.954 6.400 1.00 36.82 83 SER A C 1
ATOM 637 O O . SER A 1 88 ? 119.847 117.007 5.632 1.00 38.87 83 SER A O 1
ATOM 640 N N . ARG A 1 89 ? 120.626 117.857 7.564 1.00 39.09 84 ARG A N 1
ATOM 641 C CA . ARG A 1 89 ? 121.216 116.604 8.032 1.00 39.74 84 ARG A CA 1
ATOM 642 C C . ARG A 1 89 ? 120.165 115.504 8.126 1.00 38.90 84 ARG A C 1
ATOM 643 O O . ARG A 1 89 ? 120.366 114.391 7.643 1.00 38.90 84 ARG A O 1
ATOM 651 N N . SER A 1 90 ? 119.050 115.834 8.769 1.00 35.81 85 SER A N 1
ATOM 652 C CA . SER A 1 90 ? 117.946 114.905 8.973 1.00 34.61 85 SER A CA 1
ATOM 653 C C . SER A 1 90 ? 117.457 114.297 7.674 1.00 34.70 85 SER A C 1
ATOM 654 O O . SER A 1 90 ? 117.129 113.108 7.613 1.00 34.44 85 SER A O 1
ATOM 657 N N . ASP A 1 91 ? 117.383 115.134 6.643 1.00 35.95 86 ASP A N 1
ATOM 658 C CA . ASP A 1 91 ? 116.910 114.699 5.340 1.00 37.40 86 ASP A CA 1
ATOM 659 C C . ASP A 1 91 ? 117.972 113.910 4.570 1.00 37.63 86 ASP A C 1
ATOM 660 O O . ASP A 1 91 ? 117.657 112.988 3.818 1.00 34.51 86 ASP A O 1
ATOM 665 N N . LEU A 1 92 ? 119.236 114.261 4.763 1.00 39.03 87 LEU A N 1
ATOM 666 C CA . LEU A 1 92 ? 120.294 113.519 4.103 1.00 36.02 87 LEU A CA 1
ATOM 667 C C . LEU A 1 92 ? 120.200 112.082 4.633 1.00 36.77 87 LEU A C 1
ATOM 668 O O . LEU A 1 92 ? 120.074 111.129 3.862 1.00 36.66 87 LEU A O 1
ATOM 673 N N . ASN A 1 93 ? 120.226 111.939 5.956 1.00 34.07 88 ASN A N 1
ATOM 674 C CA . ASN A 1 93 ? 120.150 110.624 6.577 1.00 29.90 88 ASN A CA 1
ATOM 675 C C . ASN A 1 93 ? 118.913 109.835 6.164 1.00 25.17 88 ASN A C 1
ATOM 676 O O . ASN A 1 93 ? 118.992 108.636 5.928 1.00 30.77 88 ASN A O 1
ATOM 681 N N . ALA A 1 94 ? 117.764 110.493 6.082 1.00 26.15 89 ALA A N 1
ATOM 682 C CA . ALA A 1 94 ? 116.548 109.784 5.695 1.00 27.40 89 ALA A CA 1
ATOM 683 C C . ALA A 1 94 ? 116.621 109.298 4.247 1.00 30.13 89 ALA A C 1
ATOM 684 O O . ALA A 1 94 ? 116.038 108.271 3.911 1.00 35.33 89 ALA A O 1
ATOM 686 N N . ARG A 1 95 ? 117.329 110.035 3.394 1.00 34.43 90 ARG A N 1
ATOM 687 C CA . ARG A 1 95 ? 117.475 109.639 1.990 1.00 38.71 90 ARG A CA 1
ATOM 688 C C . ARG A 1 95 ? 118.273 108.339 1.936 1.00 39.62 90 ARG A C 1
ATOM 689 O O . ARG A 1 95 ? 117.859 107.362 1.316 1.00 37.68 90 ARG A O 1
ATOM 697 N N . ILE A 1 96 ? 119.418 108.343 2.607 1.00 42.82 91 ILE A N 1
ATOM 698 C CA . ILE A 1 96 ? 120.293 107.182 2.667 1.00 42.37 91 ILE A CA 1
ATOM 699 C C . ILE A 1 96 ? 119.522 105.945 3.126 1.00 46.12 91 ILE A C 1
ATOM 700 O O . ILE A 1 96 ? 119.609 104.878 2.510 1.00 46.37 91 ILE A O 1
ATOM 705 N N . LEU A 1 97 ? 118.768 106.093 4.212 1.00 43.98 92 LEU A N 1
ATOM 706 C CA . LEU A 1 97 ? 117.991 104.985 4.752 1.00 43.47 92 LEU A CA 1
ATOM 707 C C . LEU A 1 97 ? 116.966 104.508 3.724 1.00 45.14 92 LEU A C 1
ATOM 708 O O . LEU A 1 97 ? 116.687 103.311 3.613 1.00 45.53 92 LEU A O 1
ATOM 713 N N . LYS A 1 98 ? 116.402 105.457 2.984 1.00 41.23 93 LYS A N 1
ATOM 714 C CA . LYS A 1 98 ? 115.408 105.152 1.972 1.00 37.05 93 LYS A CA 1
ATOM 715 C C . LYS A 1 98 ? 116.015 104.268 0.892 1.00 37.89 93 LYS A C 1
ATOM 716 O O . LYS A 1 98 ? 115.367 103.345 0.403 1.00 32.21 93 LYS A O 1
ATOM 722 N N . SER A 1 99 ? 117.261 104.564 0.528 1.00 33.98 94 SER A N 1
ATOM 723 C CA . SER A 1 99 ? 117.984 103.811 -0.491 1.00 39.54 94 SER A CA 1
ATOM 724 C C . SER A 1 99 ? 118.245 102.397 0.011 1.00 44.40 94 SER A C 1
ATOM 725 O O . SER A 1 99 ? 117.895 101.412 -0.644 1.00 47.32 94 SER A O 1
ATOM 728 N N . VAL A 1 100 ? 118.855 102.309 1.188 1.00 45.98 95 VAL A N 1
ATOM 729 C CA . VAL A 1 100 ? 119.166 101.025 1.802 1.00 42.53 95 VAL A CA 1
ATOM 730 C C . VAL A 1 100 ? 117.917 100.150 1.959 1.00 45.50 95 VAL A C 1
ATOM 731 O O . VAL A 1 100 ? 117.929 98.964 1.619 1.00 47.00 95 VAL A O 1
ATOM 735 N N . VAL A 1 101 ? 116.839 100.738 2.467 1.00 41.51 96 VAL A N 1
ATOM 736 C CA . VAL A 1 101 ? 115.604 99.998 2.673 1.00 36.92 96 VAL A CA 1
ATOM 737 C C . VAL A 1 101 ? 114.957 99.540 1.366 1.00 43.68 96 VAL A C 1
ATOM 738 O O . VAL A 1 101 ? 114.310 98.487 1.323 1.00 43.22 96 VAL A O 1
ATOM 742 N N . ASP A 1 102 ? 115.109 100.326 0.303 1.00 42.73 97 ASP A N 1
ATOM 743 C CA . ASP A 1 102 ? 114.555 99.923 -0.986 1.00 41.56 97 ASP A CA 1
ATOM 744 C C . ASP A 1 102 ? 115.437 98.807 -1.545 1.00 44.96 97 ASP A C 1
ATOM 745 O O . ASP A 1 102 ? 114.934 97.807 -2.054 1.00 45.48 97 ASP A O 1
ATOM 750 N N . GLN A 1 103 ? 116.753 98.977 -1.429 1.00 42.42 98 GLN A N 1
ATOM 751 C CA . GLN A 1 103 ? 117.698 97.977 -1.914 1.00 46.17 98 GLN A CA 1
ATOM 752 C C . GLN A 1 103 ? 117.560 96.650 -1.181 1.00 47.72 98 GLN A C 1
ATOM 753 O O . GLN A 1 103 ? 117.817 95.592 -1.755 1.00 48.87 98 GLN A O 1
ATOM 759 N N . LEU A 1 104 ? 117.164 96.704 0.086 1.00 45.18 99 LEU A N 1
ATOM 760 C CA . LEU A 1 104 ? 117.008 95.490 0.874 1.00 39.26 99 LEU A CA 1
ATOM 761 C C . LEU A 1 104 ? 115.609 94.928 0.725 1.00 37.35 99 LEU A C 1
ATOM 762 O O . LEU A 1 104 ? 115.260 93.926 1.345 1.00 41.72 99 LEU A O 1
ATOM 767 N N . ASP A 1 105 ? 114.796 95.598 -0.080 1.00 43.41 100 ASP A N 1
ATOM 768 C CA . ASP A 1 105 ? 113.439 95.141 -0.328 1.00 46.26 100 ASP A CA 1
ATOM 769 C C . ASP A 1 105 ? 112.620 95.038 0.963 1.00 47.01 100 ASP A C 1
ATOM 770 O O . ASP A 1 105 ? 111.989 94.015 1.225 1.00 52.21 100 ASP A O 1
ATOM 775 N N . ILE A 1 106 ? 112.629 96.095 1.770 1.00 46.77 101 ILE A N 1
ATOM 776 C CA . ILE A 1 106 ? 111.884 96.093 3.026 1.00 42.46 101 ILE A CA 1
ATOM 777 C C . ILE A 1 106 ? 110.689 97.038 2.962 1.00 44.15 101 ILE A C 1
ATOM 778 O O . ILE A 1 106 ? 110.846 98.247 2.810 1.00 49.97 101 ILE A O 1
ATOM 783 N N . ALA A 1 107 ? 109.493 96.472 3.089 1.00 42.43 102 ALA A N 1
ATOM 784 C CA . ALA A 1 107 ? 108.254 97.237 3.012 1.00 40.48 102 ALA A CA 1
ATOM 785 C C . ALA A 1 107 ? 108.052 98.261 4.120 1.00 42.57 102 ALA A C 1
ATOM 786 O O . ALA A 1 107 ? 107.796 99.434 3.853 1.00 41.32 102 ALA A O 1
ATOM 788 N N . LYS A 1 108 ? 108.142 97.813 5.365 1.00 43.65 103 LYS A N 1
ATOM 789 C CA . LYS A 1 108 ? 107.938 98.705 6.495 1.00 42.96 103 LYS A CA 1
ATOM 790 C C . LYS A 1 108 ? 109.061 98.602 7.500 1.00 40.85 103 LYS A C 1
ATOM 791 O O . LYS A 1 108 ? 109.816 97.630 7.506 1.00 39.60 103 LYS A O 1
ATOM 797 N N . ILE A 1 109 ? 109.173 99.621 8.343 1.00 35.66 104 ILE A N 1
ATOM 798 C CA . ILE A 1 109 ? 110.188 99.624 9.377 1.00 35.17 104 ILE A CA 1
ATOM 799 C C . ILE A 1 109 ? 109.756 100.400 10.608 1.00 36.77 104 ILE A C 1
ATOM 800 O O . ILE A 1 109 ? 109.023 101.392 10.517 1.00 35.31 104 ILE A O 1
ATOM 805 N N . HIS A 1 110 ? 110.201 99.915 11.762 1.00 34.09 105 HIS A N 1
ATOM 806 C CA . HIS A 1 110 ? 109.952 100.579 13.026 1.00 29.60 105 HIS A CA 1
ATOM 807 C C . HIS A 1 110 ? 111.222 101.409 13.156 1.00 27.75 105 HIS A C 1
ATOM 808 O O . HIS A 1 110 ? 112.259 101.025 12.625 1.00 28.58 105 HIS A O 1
ATOM 815 N N . LEU A 1 111 ? 111.148 102.544 13.841 1.00 29.53 106 LEU A N 1
ATOM 816 C CA . LEU A 1 111 ? 112.318 103.400 13.989 1.00 25.24 106 LEU A CA 1
ATOM 817 C C . LEU A 1 111 ? 112.639 103.800 15.426 1.00 24.85 106 LEU A C 1
ATOM 818 O O . LEU A 1 111 ? 111.752 104.126 16.215 1.00 19.92 106 LEU A O 1
ATOM 823 N N . LEU A 1 112 ? 113.924 103.752 15.751 1.00 23.99 107 LEU A N 1
ATOM 824 C CA . LEU A 1 112 ? 114.424 104.159 17.053 1.00 29.27 107 LEU A CA 1
ATOM 825 C C . LEU A 1 112 ? 115.503 105.165 16.725 1.00 30.39 107 LEU A C 1
ATOM 826 O O . LEU A 1 112 ? 116.611 104.795 16.313 1.00 29.74 107 LEU A O 1
ATOM 831 N N . GLY A 1 113 ? 115.168 106.438 16.889 1.00 21.21 108 GLY A N 1
ATOM 832 C CA . GLY A 1 113 ? 116.113 107.489 16.581 1.00 20.51 108 GLY A CA 1
ATOM 833 C C . GLY A 1 113 ? 116.691 108.144 17.815 1.00 26.26 108 GLY A C 1
ATOM 834 O O . GLY A 1 113 ? 115.967 108.650 18.681 1.00 24.53 108 GLY A O 1
ATOM 835 N N . ASN A 1 114 ? 118.012 108.142 17.882 1.00 21.52 109 ASN A N 1
ATOM 836 C CA . ASN A 1 114 ? 118.732 108.708 19.006 1.00 28.99 109 ASN A CA 1
ATOM 837 C C . ASN A 1 114 ? 119.330 110.063 18.639 1.00 23.96 109 ASN A C 1
ATOM 838 O O . ASN A 1 114 ? 120.229 110.145 17.796 1.00 24.68 109 ASN A O 1
ATOM 843 N N . SER A 1 115 ? 118.826 111.122 19.266 1.00 22.24 110 SER A N 1
ATOM 844 C CA . SER A 1 115 ? 119.332 112.470 19.016 1.00 17.46 110 SER A CA 1
ATOM 845 C C . SER A 1 115 ? 119.251 112.756 17.519 1.00 20.36 110 SER A C 1
ATOM 846 O O . SER A 1 115 ? 118.163 112.785 16.952 1.00 23.77 110 SER A O 1
ATOM 849 N N . MET A 1 116 ? 120.396 112.953 16.872 1.00 24.13 111 MET A N 1
ATOM 850 C CA . MET A 1 116 ? 120.394 113.201 15.434 1.00 23.49 111 MET A CA 1
ATOM 851 C C . MET A 1 116 ? 119.542 112.129 14.777 1.00 20.84 111 MET A C 1
ATOM 852 O O . MET A 1 116 ? 118.862 112.385 13.784 1.00 32.19 111 MET A O 1
ATOM 857 N N . GLY A 1 117 ? 119.580 110.928 15.340 1.00 20.36 112 GLY A N 1
ATOM 858 C CA . GLY A 1 117 ? 118.789 109.833 14.802 1.00 25.26 112 GLY A CA 1
ATOM 859 C C . GLY A 1 117 ? 117.290 110.068 14.890 1.00 25.15 112 GLY A C 1
ATOM 860 O O . GLY A 1 117 ? 116.545 109.631 14.009 1.00 23.15 112 GLY A O 1
ATOM 861 N N . GLY A 1 118 ? 116.850 110.739 15.958 1.00 25.76 113 GLY A N 1
ATOM 862 C CA . GLY A 1 118 ? 115.439 111.048 16.125 1.00 22.59 113 GLY A CA 1
ATOM 863 C C . GLY A 1 118 ? 114.998 112.046 15.075 1.00 22.24 113 GLY A C 1
ATOM 864 O O . GLY A 1 118 ? 113.941 111.905 14.465 1.00 19.75 113 GLY A O 1
ATOM 865 N N A HIS A 1 119 ? 115.825 113.067 14.860 0.51 21.63 114 HIS A N 1
ATOM 866 N N B HIS A 1 119 ? 115.822 113.053 14.866 0.49 21.83 114 HIS A N 1
ATOM 867 C CA A HIS A 1 119 ? 115.561 114.092 13.871 0.51 26.66 114 HIS A CA 1
ATOM 868 C CA B HIS A 1 119 ? 115.493 114.058 13.888 0.49 26.58 114 HIS A CA 1
ATOM 869 C C A HIS A 1 119 ? 115.412 113.386 12.532 0.51 28.62 114 HIS A C 1
ATOM 870 C C B HIS A 1 119 ? 115.406 113.379 12.523 0.49 28.54 114 HIS A C 1
ATOM 871 O O A HIS A 1 119 ? 114.502 113.703 11.756 0.51 32.39 114 HIS A O 1
ATOM 872 O O B HIS A 1 119 ? 114.539 113.706 11.724 0.49 32.40 114 HIS A O 1
ATOM 885 N N . SER A 1 120 ? 116.304 112.427 12.278 1.00 24.35 115 SER A N 1
ATOM 886 C CA . SER A 1 120 ? 116.315 111.663 11.031 1.00 23.42 115 SER A CA 1
ATOM 887 C C . SER A 1 120 ? 115.074 110.770 10.861 1.00 26.98 115 SER A C 1
ATOM 888 O O . SER A 1 120 ? 114.505 110.706 9.776 1.00 26.06 115 SER A O 1
ATOM 891 N N . SER A 1 121 ? 114.660 110.085 11.928 1.00 25.20 116 SER A N 1
ATOM 892 C CA . SER A 1 121 ? 113.484 109.221 11.867 1.00 22.82 116 SER A CA 1
ATOM 893 C C . SER A 1 121 ? 112.234 110.063 11.582 1.00 25.89 116 SER A C 1
ATOM 894 O O . SER A 1 121 ? 111.331 109.631 10.864 1.00 27.25 116 SER A O 1
ATOM 897 N N . VAL A 1 122 ? 112.168 111.260 12.154 1.00 24.35 117 VAL A N 1
ATOM 898 C CA . VAL A 1 122 ? 111.026 112.130 11.893 1.00 27.30 117 VAL A CA 1
ATOM 899 C C . VAL A 1 122 ? 111.101 112.619 10.440 1.00 25.18 117 VAL A C 1
ATOM 900 O O . VAL A 1 122 ? 110.090 112.670 9.752 1.00 23.37 117 VAL A O 1
ATOM 904 N N . ALA A 1 123 ? 112.294 112.966 9.968 1.00 21.13 118 ALA A N 1
ATOM 905 C CA . ALA A 1 123 ? 112.420 113.417 8.591 1.00 27.53 118 ALA A CA 1
ATOM 906 C C . ALA A 1 123 ? 111.957 112.295 7.674 1.00 30.56 118 ALA A C 1
ATOM 907 O O . ALA A 1 123 ? 111.223 112.531 6.720 1.00 37.17 118 ALA A O 1
ATOM 909 N N . PHE A 1 124 ? 112.377 111.069 7.978 1.00 29.57 119 PHE A N 1
ATOM 910 C CA . PHE A 1 124 ? 112.004 109.919 7.166 1.00 25.23 119 PHE A CA 1
ATOM 911 C C . PHE A 1 124 ? 110.503 109.644 7.208 1.00 29.79 119 PHE A C 1
ATOM 912 O O . PHE A 1 124 ? 109.878 109.369 6.177 1.00 25.98 119 PHE A O 1
ATOM 920 N N . THR A 1 125 ? 109.931 109.727 8.405 1.00 31.87 120 THR A N 1
ATOM 921 C CA . THR A 1 125 ? 108.511 109.473 8.597 1.00 29.07 120 THR A CA 1
ATOM 922 C C . THR A 1 125 ? 107.651 110.518 7.924 1.00 28.23 120 THR A C 1
ATOM 923 O O . THR A 1 125 ? 106.551 110.223 7.463 1.00 27.00 120 THR A O 1
ATOM 927 N N . LEU A 1 126 ? 108.162 111.741 7.868 1.00 36.03 121 LEU A N 1
ATOM 928 C CA . LEU A 1 126 ? 107.443 112.848 7.254 1.00 37.14 121 LEU A CA 1
ATOM 929 C C . LEU A 1 126 ? 107.403 112.657 5.743 1.00 35.39 121 LEU A C 1
ATOM 930 O O . LEU A 1 126 ? 106.375 112.893 5.109 1.00 30.66 121 LEU A O 1
ATOM 935 N N . LYS A 1 127 ? 108.522 112.218 5.174 1.00 33.75 122 LYS A N 1
ATOM 936 C CA . LYS A 1 127 ? 108.609 111.986 3.736 1.00 36.69 122 LYS A CA 1
ATOM 937 C C . LYS A 1 127 ? 107.953 110.687 3.263 1.00 35.23 122 LYS A C 1
ATOM 938 O O . LYS A 1 127 ? 107.225 110.688 2.277 1.00 41.59 122 LYS A O 1
ATOM 944 N N . TRP A 1 128 ? 108.188 109.587 3.970 1.00 37.90 123 TRP A N 1
ATOM 945 C CA . TRP A 1 128 ? 107.632 108.293 3.563 1.00 35.48 123 TRP A CA 1
ATOM 946 C C . TRP A 1 128 ? 106.775 107.611 4.630 1.00 35.09 123 TRP A C 1
ATOM 947 O O . TRP A 1 128 ? 107.034 106.467 5.018 1.00 33.43 123 TRP A O 1
ATOM 958 N N . PRO A 1 129 ? 105.715 108.294 5.088 1.00 37.95 124 PRO A N 1
ATOM 959 C CA . PRO A 1 129 ? 104.828 107.740 6.117 1.00 33.99 124 PRO A CA 1
ATOM 960 C C . PRO A 1 129 ? 104.389 106.302 5.883 1.00 36.09 124 PRO A C 1
ATOM 961 O O . PRO A 1 129 ? 104.155 105.561 6.836 1.00 41.85 124 PRO A O 1
ATOM 965 N N . GLU A 1 130 ? 104.286 105.901 4.622 1.00 37.68 125 GLU A N 1
ATOM 966 C CA . GLU A 1 130 ? 103.860 104.542 4.295 1.00 38.10 125 GLU A CA 1
ATOM 967 C C . GLU A 1 130 ? 104.907 103.486 4.636 1.00 37.36 125 GLU A C 1
ATOM 968 O O . GLU A 1 130 ? 104.564 102.323 4.856 1.00 37.78 125 GLU A O 1
ATOM 974 N N . ARG A 1 131 ? 106.175 103.891 4.684 1.00 35.98 126 ARG A N 1
ATOM 975 C CA . ARG A 1 131 ? 107.263 102.962 4.991 1.00 38.71 126 ARG A CA 1
ATOM 976 C C . ARG A 1 131 ? 107.561 102.750 6.481 1.00 41.09 126 ARG A C 1
ATOM 977 O O . ARG A 1 131 ? 108.413 101.928 6.818 1.00 41.82 126 ARG A O 1
ATOM 985 N N . VAL A 1 132 ? 106.882 103.470 7.372 1.00 37.39 127 VAL A N 1
ATOM 986 C CA . VAL A 1 132 ? 107.175 103.300 8.789 1.00 34.73 127 VAL A CA 1
ATOM 987 C C . VAL A 1 132 ? 106.046 102.713 9.630 1.00 35.17 127 VAL A C 1
ATOM 988 O O . VAL A 1 132 ? 104.864 102.993 9.415 1.00 30.03 127 VAL A O 1
ATOM 992 N N . GLY A 1 133 ? 106.429 101.878 10.589 1.00 28.72 128 GLY A N 1
ATOM 993 C CA . GLY A 1 133 ? 105.456 101.283 11.475 1.00 24.86 128 GLY A CA 1
ATOM 994 C C . GLY A 1 133 ? 105.366 102.172 12.698 1.00 29.47 128 GLY A C 1
ATOM 995 O O . GLY A 1 133 ? 104.635 103.163 12.706 1.00 29.25 128 GLY A O 1
ATOM 996 N N . LYS A 1 134 ? 106.127 101.832 13.732 1.00 28.38 129 LYS A N 1
ATOM 997 C CA . LYS A 1 134 ? 106.117 102.609 14.960 1.00 25.40 129 LYS A CA 1
ATOM 998 C C . LYS A 1 134 ? 107.315 103.529 15.039 1.00 27.34 129 LYS A C 1
ATOM 999 O O . LYS A 1 134 ? 108.374 103.232 14.481 1.00 27.61 129 LYS A O 1
ATOM 1005 N N . LEU A 1 135 ? 107.138 104.658 15.725 1.00 21.29 130 LEU A N 1
ATOM 1006 C CA . LEU A 1 135 ? 108.200 105.646 15.859 1.00 24.78 130 LEU A CA 1
ATOM 1007 C C . LEU A 1 135 ? 108.618 105.863 17.315 1.00 26.48 130 LEU A C 1
ATOM 1008 O O . LEU A 1 135 ? 107.797 106.219 18.166 1.00 22.59 130 LEU A O 1
ATOM 1013 N N . VAL A 1 136 ? 109.904 105.643 17.580 1.00 24.70 131 VAL A N 1
ATOM 1014 C CA . VAL A 1 136 ? 110.483 105.810 18.904 1.00 21.52 131 VAL A CA 1
ATOM 1015 C C . VAL A 1 136 ? 111.590 106.860 18.830 1.00 23.27 131 VAL A C 1
ATOM 1016 O O . VAL A 1 136 ? 112.568 106.695 18.099 1.00 26.93 131 VAL A O 1
ATOM 1020 N N . LEU A 1 137 ? 111.438 107.940 19.587 1.00 25.18 132 LEU A N 1
ATOM 1021 C CA . LEU A 1 137 ? 112.418 109.025 19.579 1.00 22.76 132 LEU A CA 1
ATOM 1022 C C . LEU A 1 137 ? 113.096 109.161 20.938 1.00 28.44 132 LEU A C 1
ATOM 1023 O O . LEU A 1 137 ? 112.428 109.144 21.978 1.00 28.35 132 LEU A O 1
ATOM 1028 N N . MET A 1 138 ? 114.422 109.282 20.929 1.00 26.36 133 MET A N 1
ATOM 1029 C CA . MET A 1 138 ? 115.178 109.431 22.165 1.00 24.41 133 MET A CA 1
ATOM 1030 C C . MET A 1 138 ? 116.144 110.600 22.118 1.00 25.07 133 MET A C 1
ATOM 1031 O O . MET A 1 138 ? 117.126 110.586 21.369 1.00 26.29 133 MET A O 1
ATOM 1036 N N . GLY A 1 139 ? 115.850 111.619 22.923 1.00 22.02 134 GLY A N 1
ATOM 1037 C CA . GLY A 1 139 ? 116.701 112.792 22.993 1.00 18.16 134 GLY A CA 1
ATOM 1038 C C . GLY A 1 139 ? 116.813 113.606 21.719 1.00 22.42 134 GLY A C 1
ATOM 1039 O O . GLY A 1 139 ? 117.755 114.373 21.571 1.00 22.99 134 GLY A O 1
ATOM 1040 N N . GLY A 1 140 ? 115.867 113.436 20.800 1.00 23.74 135 GLY A N 1
ATOM 1041 C CA . GLY A 1 140 ? 115.894 114.186 19.557 1.00 27.06 135 GLY A CA 1
ATOM 1042 C C . GLY A 1 140 ? 114.611 114.014 18.758 1.00 35.85 135 GLY A C 1
ATOM 1043 O O . GLY A 1 140 ? 113.763 113.190 19.113 1.00 37.72 135 GLY A O 1
ATOM 1044 N N . GLY A 1 141 ? 114.457 114.785 17.682 1.00 34.63 136 GLY A N 1
ATOM 1045 C CA . GLY A 1 141 ? 113.257 114.667 16.870 1.00 33.29 136 GLY A CA 1
ATOM 1046 C C . GLY A 1 141 ? 112.876 115.893 16.057 1.00 33.71 136 GLY A C 1
ATOM 1047 O O . GLY A 1 141 ? 112.439 115.775 14.908 1.00 29.55 136 GLY A O 1
ATOM 1048 N N . THR A 1 142 ? 113.024 117.076 16.643 1.00 32.80 137 THR A N 1
ATOM 1049 C CA . THR A 1 142 ? 112.677 118.306 15.942 1.00 38.20 137 THR A CA 1
ATOM 1050 C C . THR A 1 142 ? 113.620 119.433 16.315 1.00 39.04 137 THR A C 1
ATOM 1051 O O . THR A 1 142 ? 114.038 119.539 17.460 1.00 39.39 137 THR A O 1
ATOM 1055 N N . GLY A 1 143 ? 113.973 120.267 15.345 1.00 41.12 138 GLY A N 1
ATOM 1056 C CA . GLY A 1 143 ? 114.857 121.377 15.647 1.00 43.55 138 GLY A CA 1
ATOM 1057 C C . GLY A 1 143 ? 114.060 122.362 16.475 1.00 43.21 138 GLY A C 1
ATOM 1058 O O . GLY A 1 143 ? 113.055 121.992 17.077 1.00 50.73 138 GLY A O 1
ATOM 1059 N N . GLY A 1 144 ? 114.486 123.614 16.520 1.00 42.59 139 GLY A N 1
ATOM 1060 C CA . GLY A 1 144 ? 113.729 124.582 17.288 1.00 38.48 139 GLY A CA 1
ATOM 1061 C C . GLY A 1 144 ? 114.405 125.021 18.564 1.00 39.96 139 GLY A C 1
ATOM 1062 O O . GLY A 1 144 ? 115.361 124.403 19.033 1.00 43.81 139 GLY A O 1
ATOM 1063 N N . MET A 1 145 ? 113.886 126.091 19.142 1.00 38.11 140 MET A N 1
ATOM 1064 C CA . MET A 1 145 ? 114.450 126.644 20.355 1.00 40.13 140 MET A CA 1
ATOM 1065 C C . MET A 1 145 ? 113.858 126.029 21.608 1.00 34.80 140 MET A C 1
ATOM 1066 O O . MET A 1 145 ? 112.718 125.584 21.607 1.00 38.22 140 MET A O 1
ATOM 1071 N N . SER A 1 146 ? 114.648 125.985 22.674 1.00 35.50 141 SER A N 1
ATOM 1072 C CA . SER A 1 146 ? 114.154 125.482 23.946 1.00 30.72 141 SER A CA 1
ATOM 1073 C C . SER A 1 146 ? 113.373 126.663 24.518 1.00 29.55 141 SER A C 1
ATOM 1074 O O . SER A 1 146 ? 113.586 127.803 24.103 1.00 26.08 141 SER A O 1
ATOM 1077 N N . LEU A 1 147 ? 112.468 126.414 25.453 1.00 28.18 142 LEU A N 1
ATOM 1078 C CA . LEU A 1 147 ? 111.723 127.525 26.039 1.00 29.69 142 LEU A CA 1
ATOM 1079 C C . LEU A 1 147 ? 112.359 127.947 27.346 1.00 30.47 142 LEU A C 1
ATOM 1080 O O . LEU A 1 147 ? 112.223 129.095 27.769 1.00 29.35 142 LEU A O 1
ATOM 1085 N N . PHE A 1 148 ? 113.081 127.019 27.967 1.00 30.17 143 PHE A N 1
ATOM 1086 C CA . PHE A 1 148 ? 113.671 127.274 29.268 1.00 34.03 143 PHE A CA 1
ATOM 1087 C C . PHE A 1 148 ? 115.195 127.195 29.392 1.00 39.86 143 PHE A C 1
ATOM 1088 O O . PHE A 1 148 ? 115.789 127.908 30.201 1.00 44.70 143 PHE A O 1
ATOM 1096 N N . THR A 1 149 ? 115.832 126.336 28.605 1.00 43.26 144 THR A N 1
ATOM 1097 C CA . THR A 1 149 ? 117.276 126.159 28.719 1.00 34.24 144 THR A CA 1
ATOM 1098 C C . THR A 1 149 ? 118.135 126.954 27.749 1.00 33.66 144 THR A C 1
ATOM 1099 O O . THR A 1 149 ? 117.828 127.037 26.564 1.00 38.44 144 THR A O 1
ATOM 1103 N N . PRO A 1 150 ? 119.232 127.555 28.252 1.00 31.49 145 PRO A N 1
ATOM 1104 C CA . PRO A 1 150 ? 120.154 128.356 27.437 1.00 29.88 145 PRO A CA 1
ATOM 1105 C C . PRO A 1 150 ? 120.804 127.553 26.306 1.00 33.12 145 PRO A C 1
ATOM 1106 O O . PRO A 1 150 ? 121.237 126.411 26.501 1.00 29.82 145 PRO A O 1
ATOM 1110 N N . MET A 1 151 ? 120.860 128.165 25.128 1.00 32.48 146 MET A N 1
ATOM 1111 C CA . MET A 1 151 ? 121.451 127.550 23.947 1.00 33.39 146 MET A CA 1
ATOM 1112 C C . MET A 1 151 ? 122.497 128.482 23.327 1.00 35.62 146 MET A C 1
ATOM 1113 O O . MET A 1 151 ? 122.315 129.701 23.308 1.00 36.40 146 MET A O 1
ATOM 1118 N N . PRO A 1 152 ? 123.610 127.920 22.821 1.00 27.75 147 PRO A N 1
ATOM 1119 C CA . PRO A 1 152 ? 123.934 126.490 22.805 1.00 27.35 147 PRO A CA 1
ATOM 1120 C C . PRO A 1 152 ? 124.058 125.892 24.203 1.00 21.83 147 PRO A C 1
ATOM 1121 O O . PRO A 1 152 ? 124.635 126.497 25.095 1.00 22.02 147 PRO A O 1
ATOM 1125 N N . THR A 1 153 ? 123.520 124.691 24.379 1.00 25.49 148 THR A N 1
ATOM 1126 C CA . THR A 1 153 ? 123.553 124.021 25.672 1.00 25.71 148 THR A CA 1
ATOM 1127 C C . THR A 1 153 ? 124.957 123.702 26.142 1.00 32.21 148 THR A C 1
ATOM 1128 O O . THR A 1 153 ? 125.912 123.713 25.364 1.00 33.13 148 THR A O 1
ATOM 1132 N N . GLU A 1 154 ? 125.062 123.410 27.433 1.00 32.87 149 GLU A N 1
ATOM 1133 C CA . GLU A 1 154 ? 126.323 123.044 28.062 1.00 32.56 149 GLU A CA 1
ATOM 1134 C C . GLU A 1 154 ? 126.931 121.854 27.311 1.00 32.44 149 GLU A C 1
ATOM 1135 O O . GLU A 1 154 ? 128.115 121.858 26.973 1.00 28.77 149 GLU A O 1
ATOM 1141 N N . GLY A 1 155 ? 126.103 120.846 27.042 1.00 31.50 150 GLY A N 1
ATOM 1142 C CA . GLY A 1 155 ? 126.568 119.662 26.341 1.00 30.70 150 GLY A CA 1
ATOM 1143 C C . GLY A 1 155 ? 127.045 119.898 24.920 1.00 33.36 150 GLY A C 1
ATOM 1144 O O . GLY A 1 155 ? 128.107 119.417 24.534 1.00 36.79 150 GLY A O 1
ATOM 1145 N N . ILE A 1 156 ? 126.260 120.628 24.133 1.00 29.27 151 ILE A N 1
ATOM 1146 C CA . ILE A 1 156 ? 126.611 120.921 22.747 1.00 25.73 151 ILE A CA 1
ATOM 1147 C C . ILE A 1 156 ? 127.919 121.717 22.591 1.00 32.13 151 ILE A C 1
ATOM 1148 O O . ILE A 1 156 ? 128.663 121.528 21.629 1.00 29.90 151 ILE A O 1
ATOM 1153 N N . LYS A 1 157 ? 128.198 122.615 23.528 1.00 28.57 152 LYS A N 1
ATOM 1154 C CA . LYS A 1 157 ? 129.423 123.394 23.448 1.00 31.60 152 LYS A CA 1
ATOM 1155 C C . LYS A 1 157 ? 130.615 122.439 23.516 1.00 31.65 152 LYS A C 1
ATOM 1156 O O . LYS A 1 157 ? 131.604 122.623 22.812 1.00 33.46 152 LYS A O 1
ATOM 1162 N N . ARG A 1 158 ? 130.500 121.400 24.340 1.00 31.50 153 ARG A N 1
ATOM 1163 C CA . ARG A 1 158 ? 131.574 120.421 24.491 1.00 33.23 153 ARG A CA 1
ATOM 1164 C C . ARG A 1 158 ? 131.645 119.437 23.330 1.00 37.01 153 ARG A C 1
ATOM 1165 O O . ARG A 1 158 ? 132.715 118.917 23.017 1.00 38.35 153 ARG A O 1
ATOM 1173 N N . LEU A 1 159 ? 130.510 119.169 22.696 1.00 32.96 154 LEU A N 1
ATOM 1174 C C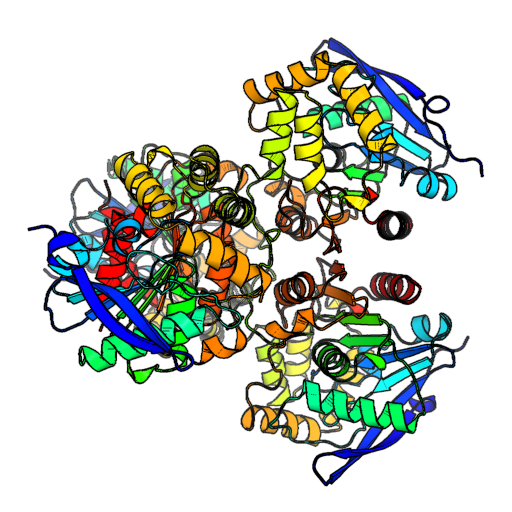A . LEU A 1 159 ? 130.508 118.269 21.560 1.00 32.89 154 LEU A CA 1
ATOM 1175 C C . LEU A 1 159 ? 131.208 118.981 20.407 1.00 33.45 154 LEU A C 1
ATOM 1176 O O . LEU A 1 159 ? 132.028 118.385 19.710 1.00 33.07 154 LEU A O 1
ATOM 1181 N N . ASN A 1 160 ? 130.885 120.260 20.218 1.00 33.92 155 ASN A N 1
ATOM 1182 C CA . ASN A 1 160 ? 131.491 121.072 19.159 1.00 36.76 155 ASN A CA 1
ATOM 1183 C C . ASN A 1 160 ? 132.983 121.281 19.408 1.00 38.79 155 ASN A C 1
ATOM 1184 O O . ASN A 1 160 ? 133.776 121.319 18.468 1.00 40.05 155 ASN A O 1
ATOM 1189 N N . GLN A 1 161 ? 133.354 121.431 20.676 1.00 33.72 156 GLN A N 1
ATOM 1190 C CA . GLN A 1 161 ? 134.752 121.609 21.056 1.00 37.35 156 GLN A CA 1
ATOM 1191 C C . GLN A 1 161 ? 135.538 120.331 20.736 1.00 40.84 156 GLN A C 1
ATOM 1192 O O . GLN A 1 161 ? 136.657 120.390 20.219 1.00 38.84 156 GLN A O 1
ATOM 1198 N N . LEU A 1 162 ? 134.942 119.179 21.037 1.00 34.83 157 LEU A N 1
ATOM 1199 C CA . LEU A 1 162 ? 135.588 117.902 20.773 1.00 37.35 157 LEU A CA 1
ATOM 1200 C C . LEU A 1 162 ? 135.854 117.739 19.281 1.00 38.16 157 LEU A C 1
ATOM 1201 O O . LEU A 1 162 ? 136.955 117.361 18.884 1.00 35.71 157 LEU A O 1
ATOM 1206 N N . TYR A 1 163 ? 134.852 118.030 18.455 1.00 37.28 158 TYR A N 1
ATOM 1207 C CA . TYR A 1 163 ? 135.016 117.907 17.009 1.00 38.67 158 TYR A CA 1
ATOM 1208 C C . TYR A 1 163 ? 136.176 118.770 16.510 1.00 42.95 158 TYR A C 1
ATOM 1209 O O . TYR A 1 163 ? 136.958 118.342 15.660 1.00 39.49 158 TYR A O 1
ATOM 1218 N N . ARG A 1 164 ? 136.296 119.980 17.047 1.00 42.25 159 ARG A N 1
ATOM 1219 C CA . ARG A 1 164 ? 137.366 120.873 16.634 1.00 43.50 159 ARG A CA 1
ATOM 1220 C C . ARG A 1 164 ? 138.739 120.440 17.135 1.00 46.38 159 ARG A C 1
ATOM 1221 O O . ARG A 1 164 ? 139.732 120.550 16.406 1.00 45.79 159 ARG A O 1
ATOM 1229 N N . GLN A 1 165 ? 138.790 119.940 18.366 1.00 42.67 160 GLN A N 1
ATOM 1230 C CA . GLN A 1 165 ? 140.042 119.494 18.968 1.00 38.48 160 GLN A CA 1
ATOM 1231 C C . GLN A 1 165 ? 139.847 118.110 19.595 1.00 40.04 160 GLN A C 1
ATOM 1232 O O . GLN A 1 165 ? 139.627 117.985 20.804 1.00 40.95 160 GLN A O 1
ATOM 1238 N N . PRO A 1 166 ? 139.932 117.051 18.770 1.00 39.47 161 PRO A N 1
ATOM 1239 C CA . PRO A 1 166 ? 139.767 115.649 19.173 1.00 36.63 161 PRO A CA 1
ATOM 1240 C C . PRO A 1 166 ? 140.835 115.124 20.126 1.00 42.62 161 PRO A C 1
ATOM 1241 O O . PRO A 1 166 ? 141.744 114.395 19.719 1.00 45.22 161 PRO A O 1
ATOM 1245 N N . THR A 1 167 ? 140.719 115.487 21.398 1.00 43.26 162 THR A N 1
ATOM 1246 C CA . THR A 1 167 ? 141.679 115.041 22.400 1.00 39.51 162 THR A CA 1
ATOM 1247 C C . THR A 1 167 ? 140.983 114.194 23.457 1.00 42.93 162 THR A C 1
ATOM 1248 O O . THR A 1 167 ? 139.800 114.390 23.740 1.00 44.89 162 THR A O 1
ATOM 1252 N N . ILE A 1 168 ? 141.722 113.249 24.031 1.00 42.43 163 ILE A N 1
ATOM 1253 C CA . ILE A 1 168 ? 141.188 112.372 25.067 1.00 40.08 163 ILE A CA 1
ATOM 1254 C C . ILE A 1 168 ? 140.558 113.191 26.183 1.00 43.30 163 ILE A C 1
ATOM 1255 O O . ILE A 1 168 ? 139.537 112.798 26.755 1.00 44.02 163 ILE A O 1
ATOM 1260 N N . GLU A 1 169 ? 141.174 114.326 26.497 1.00 38.88 164 GLU A N 1
ATOM 1261 C CA . GLU A 1 169 ? 140.657 115.190 27.546 1.00 42.10 164 GLU A CA 1
ATOM 1262 C C . GLU A 1 169 ? 139.270 115.690 27.167 1.00 40.55 164 GLU A C 1
ATOM 1263 O O . GLU A 1 169 ? 138.352 115.659 27.985 1.00 37.10 164 GLU A O 1
ATOM 1269 N N . ASN A 1 170 ? 139.120 116.150 25.927 1.00 34.02 165 ASN A N 1
ATOM 1270 C CA . ASN A 1 170 ? 137.831 116.648 25.469 1.00 39.30 165 ASN A CA 1
ATOM 1271 C C . ASN A 1 170 ? 136.777 115.563 25.310 1.00 36.06 165 ASN A C 1
ATOM 1272 O O . ASN A 1 170 ? 135.586 115.856 25.351 1.00 42.71 165 ASN A O 1
ATOM 1277 N N . LEU A 1 171 ? 137.204 114.316 25.129 1.00 38.84 166 LEU A N 1
ATOM 1278 C CA . LEU A 1 171 ? 136.259 113.207 24.988 1.00 40.94 166 LEU A CA 1
ATOM 1279 C C . LEU A 1 171 ? 135.690 112.907 26.372 1.00 40.57 166 LEU A C 1
ATOM 1280 O O . LEU A 1 171 ? 134.486 112.702 26.535 1.00 38.71 166 LEU A O 1
ATOM 1285 N N . LYS A 1 172 ? 136.569 112.874 27.366 1.00 35.76 167 LYS A N 1
ATOM 1286 C CA . LYS A 1 172 ? 136.153 112.617 28.735 1.00 37.97 167 LYS A CA 1
ATOM 1287 C C . LYS A 1 172 ? 135.251 113.761 29.185 1.00 38.46 167 LYS A C 1
ATOM 1288 O O . LYS A 1 172 ? 134.244 113.549 29.869 1.00 33.67 167 LYS A O 1
ATOM 1294 N N . LEU A 1 173 ? 135.633 114.974 28.799 1.00 30.59 168 LEU A N 1
ATOM 1295 C CA . LEU A 1 173 ? 134.888 116.170 29.155 1.00 36.58 168 LEU A CA 1
ATOM 1296 C C . LEU A 1 173 ? 133.465 116.118 28.607 1.00 35.59 168 LEU A C 1
ATOM 1297 O O . LEU A 1 173 ? 132.518 116.489 29.294 1.00 39.74 168 LEU A O 1
ATOM 1302 N N . MET A 1 174 ? 133.311 115.640 27.377 1.00 35.88 169 MET A N 1
ATOM 1303 C CA . MET A 1 174 ? 131.988 115.553 26.775 1.00 36.74 169 MET A CA 1
ATOM 1304 C C . MET A 1 174 ? 131.166 114.465 27.451 1.00 38.33 169 MET A C 1
ATOM 1305 O O . MET A 1 174 ? 130.018 114.680 27.836 1.00 38.43 169 MET A O 1
ATOM 1310 N N . MET A 1 175 ? 131.767 113.294 27.596 1.00 37.64 170 MET A N 1
ATOM 1311 C CA . MET A 1 175 ? 131.092 112.161 28.205 1.00 35.28 170 MET A CA 1
ATOM 1312 C C . MET A 1 175 ? 130.727 112.390 29.665 1.00 33.59 170 MET A C 1
ATOM 1313 O O . MET A 1 175 ? 129.715 111.887 30.144 1.00 33.46 170 MET A O 1
ATOM 1318 N N . ASP A 1 176 ? 131.557 113.146 30.369 1.00 31.21 171 ASP A N 1
ATOM 1319 C CA . ASP A 1 176 ? 131.324 113.408 31.777 1.00 34.99 171 ASP A CA 1
ATOM 1320 C C . ASP A 1 176 ? 129.952 114.021 32.059 1.00 36.05 171 ASP A C 1
ATOM 1321 O O . ASP A 1 176 ? 129.369 113.774 33.111 1.00 36.33 171 ASP A O 1
ATOM 1326 N N . ILE A 1 177 ? 129.442 114.821 31.126 1.00 33.01 172 ILE A N 1
ATOM 1327 C CA . ILE A 1 177 ? 128.128 115.441 31.294 1.00 34.64 172 ILE A CA 1
ATOM 1328 C C . ILE A 1 177 ? 127.112 114.865 30.303 1.00 31.79 172 ILE A C 1
ATOM 1329 O O . ILE A 1 177 ? 126.018 115.401 30.137 1.00 36.80 172 ILE A O 1
ATOM 1334 N N . PHE A 1 178 ? 127.480 113.765 29.657 1.00 29.57 173 PHE A N 1
ATOM 1335 C CA . PHE A 1 178 ? 126.621 113.117 28.674 1.00 29.66 173 PHE A CA 1
ATOM 1336 C C . PHE A 1 178 ? 125.636 112.205 29.389 1.00 32.48 173 PHE A C 1
ATOM 1337 O O . PHE A 1 178 ? 124.519 111.982 28.919 1.00 28.80 173 PHE A O 1
ATOM 1345 N N . VAL A 1 179 ? 126.064 111.670 30.526 1.00 32.68 174 VAL A N 1
ATOM 1346 C CA . VAL A 1 179 ? 125.223 110.774 31.310 1.00 32.40 174 VAL A CA 1
ATOM 1347 C C . VAL A 1 179 ? 125.108 111.266 32.751 1.00 33.02 174 VAL A C 1
ATOM 1348 O O . VAL A 1 179 ? 125.974 111.998 33.238 1.00 33.28 174 VAL A O 1
ATOM 1352 N N . PHE A 1 180 ? 124.030 110.868 33.420 1.00 30.40 175 PHE A N 1
ATOM 1353 C CA . PHE A 1 180 ? 123.772 111.269 34.799 1.00 30.74 175 PHE A CA 1
ATOM 1354 C C . PHE A 1 180 ? 124.736 110.602 35.769 1.00 31.85 175 PHE A C 1
ATOM 1355 O O . PHE A 1 180 ? 125.235 111.229 36.696 1.00 35.99 175 PHE A O 1
ATOM 1363 N N . ASP A 1 181 ? 124.980 109.319 35.554 1.00 32.33 176 ASP A N 1
ATOM 1364 C CA . ASP A 1 181 ? 125.863 108.553 36.418 1.00 40.69 176 ASP A CA 1
ATOM 1365 C C . ASP A 1 181 ? 127.088 108.104 35.618 1.00 42.71 176 ASP A C 1
ATOM 1366 O O . ASP A 1 181 ? 127.049 107.084 34.932 1.00 40.35 176 ASP A O 1
ATOM 1371 N N . THR A 1 182 ? 128.176 108.860 35.705 1.00 42.63 177 THR A N 1
ATOM 1372 C CA . THR A 1 182 ? 129.380 108.513 34.958 1.00 43.50 177 THR A CA 1
ATOM 1373 C C . THR A 1 182 ? 129.960 107.150 35.348 1.00 44.71 177 THR A C 1
ATOM 1374 O O . THR A 1 182 ? 130.780 106.588 34.622 1.00 41.58 177 THR A O 1
ATOM 1378 N N . SER A 1 183 ? 129.531 106.618 36.489 1.00 45.19 178 SER A N 1
ATOM 1379 C CA . SER A 1 183 ? 130.005 105.313 36.937 1.00 47.07 178 SER A CA 1
ATOM 1380 C C . SER A 1 183 ? 129.575 104.278 35.913 1.00 51.74 178 SER A C 1
ATOM 1381 O O . SER A 1 183 ? 130.056 103.149 35.909 1.00 53.74 178 SER A O 1
ATOM 1384 N N . ASP A 1 184 ? 128.654 104.672 35.045 1.00 55.07 179 ASP A N 1
ATOM 1385 C CA . ASP A 1 184 ? 128.152 103.774 34.021 1.00 58.23 179 ASP A CA 1
ATOM 1386 C C . ASP A 1 184 ? 129.204 103.541 32.939 1.00 57.66 179 ASP A C 1
ATOM 1387 O O . ASP A 1 184 ? 129.535 102.396 32.624 1.00 56.40 179 ASP A O 1
ATOM 1392 N N . LEU A 1 185 ? 129.723 104.630 32.377 1.00 54.47 180 LEU A N 1
ATOM 1393 C CA . LEU A 1 185 ? 130.730 104.542 31.328 1.00 53.24 180 LEU A CA 1
ATOM 1394 C C . LEU A 1 185 ? 131.789 103.495 31.651 1.00 52.13 180 LEU A C 1
ATOM 1395 O O . LEU A 1 185 ? 132.313 103.435 32.763 1.00 57.80 180 LEU A O 1
ATOM 1400 N N . THR A 1 186 ? 132.096 102.670 30.662 1.00 52.34 181 THR A N 1
ATOM 1401 C CA . THR A 1 186 ? 133.086 101.614 30.812 1.00 52.26 181 THR A CA 1
ATOM 1402 C C . THR A 1 186 ? 134.362 101.959 30.055 1.00 49.93 181 THR A C 1
ATOM 1403 O O . THR A 1 186 ? 134.329 102.679 29.050 1.00 48.00 181 THR A O 1
ATOM 1407 N N . ASP A 1 187 ? 135.487 101.442 30.537 1.00 48.11 182 ASP A N 1
ATOM 1408 C CA . ASP A 1 187 ? 136.751 101.686 29.868 1.00 44.25 182 ASP A CA 1
ATOM 1409 C C . ASP A 1 187 ? 136.586 101.236 28.432 1.00 40.67 182 ASP A C 1
ATOM 1410 O O . ASP A 1 187 ? 137.083 101.880 27.506 1.00 43.89 182 ASP A O 1
ATOM 1415 N N . ALA A 1 188 ? 135.860 100.137 28.254 1.00 38.92 183 ALA A N 1
ATOM 1416 C CA . ALA A 1 188 ? 135.620 99.576 26.930 1.00 42.87 183 ALA A CA 1
ATOM 1417 C C . ALA A 1 188 ? 134.885 100.553 26.027 1.00 43.50 183 ALA A C 1
ATOM 1418 O O . ALA A 1 188 ? 135.288 100.792 24.889 1.00 46.18 183 ALA A O 1
ATOM 1420 N N . LEU A 1 189 ? 133.798 101.117 26.539 1.00 47.49 184 LEU A N 1
ATOM 1421 C CA . LEU A 1 189 ? 133.006 102.066 25.769 1.00 45.80 184 LEU A CA 1
ATOM 1422 C C . LEU A 1 189 ? 133.871 103.250 25.366 1.00 40.72 184 LEU A C 1
ATOM 1423 O O . LEU A 1 189 ? 133.870 103.680 24.209 1.00 38.16 184 LEU A O 1
ATOM 1428 N N . PHE A 1 190 ? 134.616 103.774 26.331 1.00 39.64 185 PHE A N 1
ATOM 1429 C CA . PHE A 1 190 ? 135.473 104.916 26.073 1.00 37.54 185 PHE A CA 1
ATOM 1430 C C . PHE A 1 190 ? 136.490 104.608 24.986 1.00 39.60 185 PHE A C 1
ATOM 1431 O O . PHE A 1 190 ? 136.599 105.346 23.998 1.00 33.75 185 PHE A O 1
ATOM 1439 N N . GLU A 1 191 ? 137.222 103.509 25.156 1.00 40.46 186 GLU A N 1
ATOM 1440 C CA . GLU A 1 191 ? 138.238 103.133 24.183 1.00 41.10 186 GLU A CA 1
ATOM 1441 C C . GLU A 1 191 ? 137.662 102.954 22.788 1.00 38.57 186 GLU A C 1
ATOM 1442 O O . GLU A 1 191 ? 138.270 103.380 21.807 1.00 37.46 186 GLU A O 1
ATOM 1448 N N . ALA A 1 192 ? 136.492 102.329 22.685 1.00 35.93 187 ALA A N 1
ATOM 1449 C CA . ALA A 1 192 ? 135.883 102.129 21.370 1.00 32.95 187 ALA A CA 1
ATOM 1450 C C . ALA A 1 192 ? 135.507 103.476 20.755 1.00 33.90 187 ALA A C 1
ATOM 1451 O O . ALA A 1 192 ? 135.583 103.665 19.539 1.00 33.27 187 ALA A O 1
ATOM 1453 N N . ARG A 1 193 ? 135.101 104.410 21.609 1.00 38.30 188 ARG A N 1
ATOM 1454 C CA . ARG A 1 193 ? 134.728 105.750 21.173 1.00 39.73 188 ARG A CA 1
ATOM 1455 C C . ARG A 1 193 ? 135.965 106.438 20.615 1.00 42.78 188 ARG A C 1
ATOM 1456 O O . ARG A 1 193 ? 135.943 106.995 19.515 1.00 41.60 188 ARG A O 1
ATOM 1464 N N . LEU A 1 194 ? 137.039 106.397 21.401 1.00 41.23 189 LEU A N 1
ATOM 1465 C CA . LEU A 1 194 ? 138.310 107.003 21.028 1.00 38.04 189 LEU A CA 1
ATOM 1466 C C . LEU A 1 194 ? 138.768 106.455 19.676 1.00 40.37 189 LEU A C 1
ATOM 1467 O O . LEU A 1 194 ? 139.167 107.210 18.783 1.00 36.61 189 LEU A O 1
ATOM 1472 N N . ASN A 1 195 ? 138.701 105.136 19.526 1.00 38.34 190 ASN A N 1
ATOM 1473 C CA . ASN A 1 195 ? 139.092 104.501 18.278 1.00 44.94 190 ASN A CA 1
ATOM 1474 C C . ASN A 1 195 ? 138.279 105.014 17.097 1.00 45.19 190 ASN A C 1
ATOM 1475 O O . ASN A 1 195 ? 138.843 105.401 16.074 1.00 49.08 190 ASN A O 1
ATOM 1480 N N . ASN A 1 196 ? 136.957 105.028 17.239 1.00 42.57 191 ASN A N 1
ATOM 1481 C CA . ASN A 1 196 ? 136.094 105.499 16.162 1.00 40.46 191 ASN A CA 1
ATOM 1482 C C . ASN A 1 196 ? 136.355 106.961 15.841 1.00 39.77 191 ASN A C 1
ATOM 1483 O O . ASN A 1 196 ? 136.227 107.392 14.697 1.00 46.59 191 ASN A O 1
ATOM 1488 N N . MET A 1 197 ? 136.735 107.721 16.857 1.00 40.53 192 MET A N 1
ATOM 1489 C CA . MET A 1 197 ? 137.016 109.134 16.677 1.00 40.32 192 MET A CA 1
ATOM 1490 C C . MET A 1 197 ? 138.343 109.334 15.934 1.00 42.63 192 MET A C 1
ATOM 1491 O O . MET A 1 197 ? 138.355 109.812 14.801 1.00 43.39 192 MET A O 1
ATOM 1496 N N . LEU A 1 198 ? 139.456 108.960 16.562 1.00 44.24 193 LEU A N 1
ATOM 1497 C CA . LEU A 1 198 ? 140.771 109.132 15.942 1.00 47.16 193 LEU A CA 1
ATOM 1498 C C . LEU A 1 198 ? 140.925 108.383 14.621 1.00 45.33 193 LEU A C 1
ATOM 1499 O O . LEU A 1 198 ? 141.676 108.808 13.744 1.00 44.50 193 LEU A O 1
ATOM 1504 N N . SER A 1 199 ? 140.214 107.271 14.486 1.00 43.64 194 SER A N 1
ATOM 1505 C CA . SER A 1 199 ? 140.263 106.470 13.268 1.00 46.10 194 SER A CA 1
ATOM 1506 C C . SER A 1 199 ? 139.906 107.273 12.015 1.00 51.71 194 SER A C 1
ATOM 1507 O O . SER A 1 199 ? 140.646 107.253 11.028 1.00 53.33 194 SER A O 1
ATOM 1510 N N . ARG A 1 200 ? 138.776 107.979 12.052 1.00 49.59 195 ARG A N 1
ATOM 1511 C CA . ARG A 1 200 ? 138.332 108.759 10.899 1.00 47.57 195 ARG A CA 1
ATOM 1512 C C . ARG A 1 200 ? 138.341 110.274 11.104 1.00 48.85 195 ARG A C 1
ATOM 1513 O O . ARG A 1 200 ? 137.290 110.891 11.305 1.00 49.19 195 ARG A O 1
ATOM 1521 N N . ARG A 1 201 ? 139.523 110.877 11.043 1.00 46.62 196 ARG A N 1
ATOM 1522 C CA . ARG A 1 201 ? 139.627 112.322 11.208 1.00 45.86 196 ARG A CA 1
ATOM 1523 C C . ARG A 1 201 ? 138.964 113.061 10.051 1.00 44.19 196 ARG A C 1
ATOM 1524 O O . ARG A 1 201 ? 138.716 114.264 10.137 1.00 42.83 196 ARG A O 1
ATOM 1532 N N . ASP A 1 202 ? 138.668 112.345 8.970 1.00 39.48 197 ASP A N 1
ATOM 1533 C CA . ASP A 1 202 ? 138.005 112.977 7.839 1.00 44.02 197 ASP A CA 1
ATOM 1534 C C . ASP A 1 202 ? 136.574 113.326 8.260 1.00 44.37 197 ASP A C 1
ATOM 1535 O O . ASP A 1 202 ? 136.052 114.388 7.898 1.00 38.90 197 ASP A O 1
ATOM 1540 N N . HIS A 1 203 ? 135.958 112.441 9.044 1.00 39.85 198 HIS A N 1
ATOM 1541 C CA . HIS A 1 203 ? 134.599 112.661 9.540 1.00 40.91 198 HIS A CA 1
ATOM 1542 C C . HIS A 1 203 ? 134.580 113.880 10.467 1.00 38.71 198 HIS A C 1
ATOM 1543 O O . HIS A 1 203 ? 133.712 114.742 10.360 1.00 39.12 198 HIS A O 1
ATOM 1550 N N . LEU A 1 204 ? 135.544 113.941 11.377 1.00 38.41 199 LEU A N 1
ATOM 1551 C CA . LEU A 1 204 ? 135.625 115.044 12.323 1.00 41.15 199 LEU A CA 1
ATOM 1552 C C . LEU A 1 204 ? 135.773 116.366 11.588 1.00 42.46 199 LEU A C 1
ATOM 1553 O O . LEU A 1 204 ? 135.099 117.347 11.912 1.00 41.83 199 LEU A O 1
ATOM 1558 N N . GLU A 1 205 ? 136.650 116.383 10.591 1.00 40.65 200 GLU A N 1
ATOM 1559 C CA . GLU A 1 205 ? 136.888 117.587 9.802 1.00 41.13 200 GLU A CA 1
ATOM 1560 C C . GLU A 1 205 ? 135.666 117.995 8.989 1.00 41.38 200 GLU A C 1
ATOM 1561 O O . GLU A 1 205 ? 135.349 119.181 8.878 1.00 39.95 200 GLU A O 1
ATOM 1567 N N . ASN A 1 206 ? 134.981 117.014 8.413 1.00 41.71 201 ASN A N 1
ATOM 1568 C CA . ASN A 1 206 ? 133.804 117.312 7.613 1.00 45.48 201 ASN A CA 1
ATOM 1569 C C . ASN A 1 206 ? 132.616 117.778 8.453 1.00 45.35 201 ASN A C 1
ATOM 1570 O O . ASN A 1 206 ? 131.745 118.486 7.952 1.00 48.35 201 ASN A O 1
ATOM 1575 N N . PHE A 1 207 ? 132.585 117.392 9.727 1.00 45.93 202 PHE A N 1
ATOM 1576 C CA . PHE A 1 207 ? 131.499 117.802 10.613 1.00 38.83 202 PHE A CA 1
ATOM 1577 C C . PHE A 1 207 ? 131.642 119.291 10.873 1.00 40.84 202 PHE A C 1
ATOM 1578 O O . PHE A 1 207 ? 130.664 120.037 10.834 1.00 42.25 202 PHE A O 1
ATOM 1586 N N . VAL A 1 208 ? 132.873 119.715 11.141 1.00 40.43 203 VAL A N 1
ATOM 1587 C CA . VAL A 1 208 ? 133.169 121.116 11.402 1.00 35.92 203 VAL A CA 1
ATOM 1588 C C . VAL A 1 208 ? 132.934 121.952 10.150 1.00 40.84 203 VAL A C 1
ATOM 1589 O O . VAL A 1 208 ? 132.448 123.078 10.231 1.00 48.26 203 VAL A O 1
ATOM 1593 N N . LYS A 1 209 ? 133.276 121.396 8.991 1.00 43.38 204 LYS A N 1
ATOM 1594 C CA . LYS A 1 209 ? 133.080 122.096 7.724 1.00 43.13 204 LYS A CA 1
ATOM 1595 C C . LYS A 1 209 ? 131.594 122.245 7.436 1.00 41.36 204 LYS A C 1
ATOM 1596 O O . LYS A 1 209 ? 131.157 123.280 6.939 1.00 47.50 204 LYS A O 1
ATOM 1602 N N . SER A 1 210 ? 130.828 121.199 7.732 1.00 39.01 205 SER A N 1
ATOM 1603 C CA . SER A 1 210 ? 129.381 121.217 7.510 1.00 44.19 205 SER A CA 1
ATOM 1604 C C . SER A 1 210 ? 128.763 122.316 8.362 1.00 43.39 205 SER A C 1
ATOM 1605 O O . SER A 1 210 ? 127.888 123.058 7.915 1.00 40.77 205 SER A O 1
ATOM 1608 N N . LEU A 1 211 ? 129.232 122.407 9.599 1.00 43.23 206 LEU A N 1
ATOM 1609 C CA . LEU A 1 211 ? 128.748 123.409 10.526 1.00 45.34 206 LEU A CA 1
ATOM 1610 C C . LEU A 1 211 ? 129.072 124.786 9.980 1.00 48.12 206 LEU A C 1
ATOM 1611 O O . LEU A 1 211 ? 128.273 125.715 10.107 1.00 47.83 206 LEU A O 1
ATOM 1616 N N . GLU A 1 212 ? 130.249 124.912 9.371 1.00 45.35 207 GLU A N 1
ATOM 1617 C CA . GLU A 1 212 ? 130.679 126.183 8.803 1.00 46.84 207 GLU A CA 1
ATOM 1618 C C . GLU A 1 212 ? 129.830 126.515 7.588 1.00 45.35 207 GLU A C 1
ATOM 1619 O O . GLU A 1 212 ? 129.471 127.671 7.364 1.00 53.80 207 GLU A O 1
ATOM 1625 N N . ALA A 1 213 ? 129.499 125.486 6.816 1.00 45.30 208 ALA A N 1
ATOM 1626 C CA . ALA A 1 213 ? 128.690 125.641 5.615 1.00 48.02 208 ALA A CA 1
ATOM 1627 C C . ALA A 1 213 ? 127.226 125.930 5.948 1.00 53.20 208 ALA A C 1
ATOM 1628 O O . ALA A 1 213 ? 126.587 126.771 5.308 1.00 54.16 208 ALA A O 1
ATOM 1630 N N . ASN A 1 214 ? 126.699 125.228 6.949 1.00 53.35 209 ASN A N 1
ATOM 1631 C CA . ASN A 1 214 ? 125.310 125.401 7.360 1.00 47.57 209 ASN A CA 1
ATOM 1632 C C . ASN A 1 214 ? 125.161 125.247 8.875 1.00 46.33 209 ASN A C 1
ATOM 1633 O O . ASN A 1 214 ? 125.210 124.140 9.411 1.00 43.55 209 ASN A O 1
ATOM 1638 N N . PRO A 1 215 ? 124.992 126.372 9.585 1.00 42.42 210 PRO A N 1
ATOM 1639 C CA . PRO A 1 215 ? 124.837 126.392 11.042 1.00 40.48 210 PRO A CA 1
ATOM 1640 C C . PRO A 1 215 ? 123.600 125.650 11.549 1.00 39.47 210 PRO A C 1
ATOM 1641 O O . PRO A 1 215 ? 123.588 125.163 12.679 1.00 40.77 210 PRO A O 1
ATOM 1645 N N . LYS A 1 216 ? 122.557 125.584 10.727 1.00 31.58 211 LYS A N 1
ATOM 1646 C CA . LYS A 1 216 ? 121.329 124.903 11.120 1.00 35.14 211 LYS A CA 1
ATOM 1647 C C . LYS A 1 216 ? 121.209 123.588 10.361 1.00 35.06 211 LYS A C 1
ATOM 1648 O O . LYS A 1 216 ? 120.570 123.517 9.316 1.00 36.57 211 LYS A O 1
ATOM 1654 N N . GLN A 1 217 ? 121.832 122.549 10.907 1.00 35.23 212 GLN A N 1
ATOM 1655 C CA . GLN A 1 217 ? 121.835 121.220 10.302 1.00 33.19 212 GLN A CA 1
ATOM 1656 C C . GLN A 1 217 ? 120.489 120.516 10.403 1.00 34.76 212 GLN A C 1
ATOM 1657 O O . GLN A 1 217 ? 120.158 119.668 9.577 1.00 28.76 212 GLN A O 1
ATOM 1663 N N . PHE A 1 218 ? 119.714 120.868 11.421 1.00 32.49 213 PHE A N 1
ATOM 1664 C CA . PHE A 1 218 ? 118.415 120.249 11.632 1.00 35.23 213 PHE A CA 1
ATOM 1665 C C . PHE A 1 218 ? 117.253 121.229 11.489 1.00 35.90 213 PHE A C 1
ATOM 1666 O O . PHE A 1 218 ? 117.167 122.221 12.208 1.00 43.93 213 PHE A O 1
ATOM 1674 N N . PRO A 1 219 ? 116.341 120.964 10.549 1.00 36.56 214 PRO A N 1
ATOM 1675 C CA . PRO A 1 219 ? 115.200 121.864 10.364 1.00 34.17 214 PRO A CA 1
ATOM 1676 C C . PRO A 1 219 ? 114.208 121.729 11.517 1.00 35.26 214 PRO A C 1
ATOM 1677 O O . PRO A 1 219 ? 114.140 120.689 12.167 1.00 33.90 214 PRO A O 1
ATOM 1681 N N . ASP A 1 220 ? 113.444 122.786 11.769 1.00 37.30 215 ASP A N 1
ATOM 1682 C CA . ASP A 1 220 ? 112.435 122.762 12.819 1.00 37.59 215 ASP A CA 1
ATOM 1683 C C . ASP A 1 220 ? 111.164 122.135 12.235 1.00 35.32 215 ASP A C 1
ATOM 1684 O O . ASP A 1 220 ? 110.439 122.793 11.492 1.00 37.11 215 ASP A O 1
ATOM 1689 N N . PHE A 1 221 ? 110.889 120.876 12.572 1.00 33.60 216 PHE A N 1
ATOM 1690 C CA . PHE A 1 221 ? 109.698 120.190 12.057 1.00 34.72 216 PHE A CA 1
ATOM 1691 C C . PHE A 1 221 ? 108.418 120.452 12.849 1.00 36.03 216 PHE A C 1
ATOM 1692 O O . PHE A 1 221 ? 107.383 119.846 12.574 1.00 31.27 216 PHE A O 1
ATOM 1700 N N . GLY A 1 222 ? 108.486 121.351 13.824 1.00 37.09 217 GLY A N 1
ATOM 1701 C CA . GLY A 1 222 ? 107.323 121.646 14.646 1.00 33.35 217 GLY A CA 1
ATOM 1702 C C . GLY A 1 222 ? 105.997 121.789 13.917 1.00 33.52 217 GLY A C 1
ATOM 1703 O O . GLY A 1 222 ? 105.069 121.024 14.175 1.00 31.46 217 GLY A O 1
ATOM 1704 N N . PRO A 1 223 ? 105.879 122.750 12.986 1.00 29.39 218 PRO A N 1
ATOM 1705 C CA . PRO A 1 223 ? 104.637 122.971 12.236 1.00 33.95 218 PRO A CA 1
ATOM 1706 C C . PRO A 1 223 ? 104.070 121.749 11.508 1.00 36.04 218 PRO A C 1
ATOM 1707 O O . PRO A 1 223 ? 102.866 121.676 11.267 1.00 40.13 218 PRO A O 1
ATOM 1711 N N . ARG A 1 224 ? 104.929 120.792 11.165 1.00 37.27 219 ARG A N 1
ATOM 1712 C CA . ARG A 1 224 ? 104.492 119.598 10.438 1.00 32.65 219 ARG A CA 1
ATOM 1713 C C . ARG A 1 224 ? 104.234 118.370 11.303 1.00 33.94 219 ARG A C 1
ATOM 1714 O O . ARG A 1 224 ? 103.730 117.360 10.809 1.00 36.15 219 ARG A O 1
ATOM 1722 N N . LEU A 1 225 ? 104.566 118.445 12.586 1.00 29.89 220 LEU A N 1
ATOM 1723 C CA . LEU A 1 225 ? 104.367 117.297 13.460 1.00 28.91 220 LEU A CA 1
ATOM 1724 C C . LEU A 1 225 ? 102.962 116.701 13.379 1.00 29.41 220 LEU A C 1
ATOM 1725 O O . LEU A 1 225 ? 102.777 115.510 13.630 1.00 32.57 220 LEU A O 1
ATOM 1730 N N . ALA A 1 226 ? 101.974 117.518 13.023 1.00 29.97 221 ALA A N 1
ATOM 1731 C CA . ALA A 1 226 ? 100.601 117.036 12.922 1.00 30.20 221 ALA A CA 1
ATOM 1732 C C . ALA A 1 226 ? 100.426 116.063 11.753 1.00 33.69 221 ALA A C 1
ATOM 1733 O O . ALA A 1 226 ? 99.411 115.369 11.656 1.00 36.00 221 ALA A O 1
ATOM 1735 N N . GLU A 1 227 ? 101.409 116.007 10.862 1.00 27.10 222 GLU A N 1
ATOM 1736 C CA . GLU A 1 227 ? 101.323 115.094 9.726 1.00 34.06 222 GLU A CA 1
ATOM 1737 C C . GLU A 1 227 ? 101.583 113.650 10.145 1.00 37.56 222 GLU A C 1
ATOM 1738 O O . GLU A 1 227 ? 101.094 112.716 9.513 1.00 40.25 222 GLU A O 1
ATOM 1744 N N . ILE A 1 228 ? 102.356 113.475 11.214 1.00 38.28 223 ILE A N 1
ATOM 1745 C CA . ILE A 1 228 ? 102.714 112.145 11.700 1.00 27.57 223 ILE A CA 1
ATOM 1746 C C . ILE A 1 228 ? 101.545 111.326 12.224 1.00 31.04 223 ILE A C 1
ATOM 1747 O O . ILE A 1 228 ? 100.846 111.745 13.140 1.00 32.74 223 ILE A O 1
ATOM 1752 N N . LYS A 1 229 ? 101.350 110.147 11.635 1.00 29.43 224 LYS A N 1
ATOM 1753 C CA . LYS A 1 229 ? 100.270 109.247 12.020 1.00 27.22 224 LYS A CA 1
ATOM 1754 C C . LYS A 1 229 ? 100.820 108.010 12.732 1.00 28.11 224 LYS A C 1
ATOM 1755 O O . LYS A 1 229 ? 100.074 107.230 13.314 1.00 33.05 224 LYS A O 1
ATOM 1761 N N . ALA A 1 230 ? 102.132 107.833 12.676 1.00 24.49 225 ALA A N 1
ATOM 1762 C CA . ALA A 1 230 ? 102.782 106.700 13.323 1.00 23.79 225 ALA A CA 1
ATOM 1763 C C . ALA A 1 230 ? 102.614 106.722 14.853 1.00 24.38 225 ALA A C 1
ATOM 1764 O O . ALA A 1 230 ? 102.733 107.775 15.486 1.00 23.43 225 ALA A O 1
ATOM 1766 N N . GLN A 1 231 ? 102.332 105.563 15.441 1.00 24.18 226 GLN A N 1
ATOM 1767 C CA . GLN A 1 231 ? 102.209 105.473 16.891 1.00 29.75 226 GLN A CA 1
ATOM 1768 C C . GLN A 1 231 ? 103.605 105.864 17.336 1.00 29.45 226 GLN A C 1
ATOM 1769 O O . GLN A 1 231 ? 104.578 105.225 16.929 1.00 26.14 226 GLN A O 1
ATOM 1775 N N . THR A 1 232 ? 103.710 106.910 18.151 1.00 25.88 227 THR A N 1
ATOM 1776 C CA . THR A 1 232 ? 105.020 107.389 18.581 1.00 23.23 227 THR A CA 1
ATOM 1777 C C . THR A 1 232 ? 105.290 107.331 20.084 1.00 22.60 227 THR A C 1
ATOM 1778 O O . THR A 1 232 ? 104.406 107.609 20.897 1.00 22.95 227 THR A O 1
ATOM 1782 N N . LEU A 1 233 ? 106.522 106.953 20.432 1.00 19.73 228 LEU A N 1
ATOM 1783 C CA . LEU A 1 233 ? 106.971 106.853 21.819 1.00 21.56 228 LEU A CA 1
ATOM 1784 C C . LEU A 1 233 ? 108.190 107.758 21.920 1.00 26.51 228 LEU A C 1
ATOM 1785 O O . LEU A 1 233 ? 109.127 107.629 21.129 1.00 21.14 228 LEU A O 1
ATOM 1790 N N . ILE A 1 234 ? 108.172 108.677 22.882 1.00 20.06 229 ILE A N 1
ATOM 1791 C CA . ILE A 1 234 ? 109.275 109.608 23.071 1.00 21.76 229 ILE A CA 1
ATOM 1792 C C . ILE A 1 234 ? 109.911 109.319 24.424 1.00 25.28 229 ILE A C 1
ATOM 1793 O O . ILE A 1 234 ? 109.199 109.168 25.420 1.00 24.42 229 ILE A O 1
ATOM 1798 N N . VAL A 1 235 ? 111.243 109.229 24.444 1.00 22.20 230 VAL A N 1
ATOM 1799 C CA . VAL A 1 235 ? 111.992 108.943 25.663 1.00 19.88 230 VAL A CA 1
ATOM 1800 C C . VAL A 1 235 ? 113.012 110.047 25.912 1.00 24.05 230 VAL A C 1
ATOM 1801 O O . VAL A 1 235 ? 113.649 110.538 24.979 1.00 24.33 230 VAL A O 1
ATOM 1805 N N . TRP A 1 236 ? 113.182 110.420 27.176 1.00 21.36 231 TRP A N 1
ATOM 1806 C CA . TRP A 1 236 ? 114.095 111.501 27.511 1.00 24.37 231 TRP A CA 1
ATOM 1807 C C . TRP A 1 236 ? 114.650 111.441 28.928 1.00 21.53 231 TRP A C 1
ATOM 1808 O O . TRP A 1 236 ? 114.078 110.821 29.823 1.00 21.45 231 TRP A O 1
ATOM 1819 N N . GLY A 1 237 ? 115.779 112.104 29.116 1.00 26.45 232 GLY A N 1
ATOM 1820 C CA . GLY A 1 237 ? 116.389 112.168 30.427 1.00 18.72 232 GLY A CA 1
ATOM 1821 C C . GLY A 1 237 ? 116.132 113.562 30.951 1.00 19.91 232 GLY A C 1
ATOM 1822 O O . GLY A 1 237 ? 116.422 114.546 30.278 1.00 21.95 232 GLY A O 1
ATOM 1823 N N . ARG A 1 238 ? 115.564 113.651 32.144 1.00 23.29 233 ARG A N 1
ATOM 1824 C CA . ARG A 1 238 ? 115.271 114.942 32.754 1.00 26.19 233 ARG A CA 1
ATOM 1825 C C . ARG A 1 238 ? 116.530 115.805 32.845 1.00 28.52 233 ARG A C 1
ATOM 1826 O O . ARG A 1 238 ? 116.478 117.021 32.649 1.00 26.64 233 ARG A O 1
ATOM 1834 N N . ASN A 1 239 ? 117.663 115.162 33.117 1.00 26.42 234 ASN A N 1
ATOM 1835 C CA . ASN A 1 239 ? 118.935 115.858 33.262 1.00 25.55 234 ASN A CA 1
ATOM 1836 C C . ASN A 1 239 ? 119.807 115.858 32.021 1.00 25.14 234 ASN A C 1
ATOM 1837 O O . ASN A 1 239 ? 121.033 115.912 32.117 1.00 23.31 234 ASN A O 1
ATOM 1842 N N . ASP A 1 240 ? 119.167 115.803 30.858 1.00 22.58 235 ASP A N 1
ATOM 1843 C CA . ASP A 1 240 ? 119.874 115.824 29.578 1.00 23.69 235 ASP A CA 1
ATOM 1844 C C . ASP A 1 240 ? 120.477 117.230 29.434 1.00 24.66 235 ASP A C 1
ATOM 1845 O O . ASP A 1 240 ? 119.742 118.213 29.369 1.00 25.08 235 ASP A O 1
ATOM 1850 N N . ARG A 1 241 ? 121.806 117.328 29.402 1.00 25.95 236 ARG A N 1
ATOM 1851 C CA . ARG A 1 241 ? 122.484 118.625 29.275 1.00 22.27 236 ARG A CA 1
ATOM 1852 C C . ARG A 1 241 ? 122.860 118.983 27.831 1.00 24.54 236 ARG A C 1
ATOM 1853 O O . ARG A 1 241 ? 123.494 120.015 27.582 1.00 21.76 236 ARG A O 1
ATOM 1861 N N . PHE A 1 242 ? 122.477 118.129 26.886 1.00 25.07 237 PHE A N 1
ATOM 1862 C CA . PHE A 1 242 ? 122.765 118.374 25.478 1.00 27.51 237 PHE A CA 1
ATOM 1863 C C . PHE A 1 242 ? 121.526 118.890 24.756 1.00 26.59 237 PHE A C 1
ATOM 1864 O O . PHE A 1 242 ? 121.583 119.917 24.078 1.00 27.40 237 PHE A O 1
ATOM 1872 N N . VAL A 1 243 ? 120.408 118.182 24.903 1.00 23.60 238 VAL A N 1
ATOM 1873 C CA . VAL A 1 243 ? 119.150 118.607 24.291 1.00 24.63 238 VAL A CA 1
ATOM 1874 C C . VAL A 1 243 ? 118.091 118.709 25.396 1.00 23.37 238 VAL A C 1
ATOM 1875 O O . VAL A 1 243 ? 117.706 117.705 26.001 1.00 23.60 238 VAL A O 1
ATOM 1879 N N . PRO A 1 244 ? 117.619 119.937 25.679 1.00 27.67 239 PRO A N 1
ATOM 1880 C CA . PRO A 1 244 ? 116.615 120.229 26.712 1.00 24.62 239 PRO A CA 1
ATOM 1881 C C . PRO A 1 244 ? 115.395 119.319 26.655 1.00 24.48 239 PRO A C 1
ATOM 1882 O O . PRO A 1 244 ? 114.859 119.037 25.587 1.00 20.31 239 PRO A O 1
ATOM 1886 N N . MET A 1 245 ? 114.956 118.872 27.823 1.00 25.63 240 MET A N 1
ATOM 1887 C CA . MET A 1 245 ? 113.809 117.985 27.928 1.00 22.10 240 MET A CA 1
ATOM 1888 C C . MET A 1 245 ? 112.514 118.581 27.363 1.00 21.62 240 MET A C 1
ATOM 1889 O O . MET A 1 245 ? 111.651 117.848 26.883 1.00 22.46 240 MET A O 1
ATOM 1894 N N . ASP A 1 246 ? 112.357 119.897 27.403 1.00 20.90 241 ASP A N 1
ATOM 1895 C CA . ASP A 1 246 ? 111.115 120.450 26.869 1.00 28.87 241 ASP A CA 1
ATOM 1896 C C . ASP A 1 246 ? 110.978 120.185 25.365 1.00 26.17 241 ASP A C 1
ATOM 1897 O O . ASP A 1 246 ? 109.901 120.364 24.791 1.00 25.00 241 ASP A O 1
ATOM 1902 N N . ALA A 1 247 ? 112.067 119.755 24.728 1.00 21.11 242 ALA A N 1
ATOM 1903 C CA . ALA A 1 247 ? 112.009 119.414 23.311 1.00 24.04 242 ALA A CA 1
ATOM 1904 C C . ALA A 1 247 ? 111.145 118.152 23.233 1.00 20.83 242 ALA A C 1
ATOM 1905 O O . ALA A 1 247 ? 110.407 117.953 22.276 1.00 19.43 242 ALA A O 1
ATOM 1907 N N . GLY A 1 248 ? 111.239 117.315 24.267 1.00 25.30 243 GLY A N 1
ATOM 1908 C CA . GLY A 1 248 ? 110.455 116.090 24.325 1.00 22.19 243 GLY A CA 1
ATOM 1909 C C . GLY A 1 248 ? 108.983 116.420 24.492 1.00 21.98 243 GLY A C 1
ATOM 1910 O O . GLY A 1 248 ? 108.111 115.718 23.967 1.00 22.35 243 GLY A O 1
ATOM 1911 N N . LEU A 1 249 ? 108.715 117.491 25.235 1.00 19.96 244 LEU A N 1
ATOM 1912 C CA . LEU A 1 249 ? 107.357 117.972 25.468 1.00 23.26 244 LEU A CA 1
ATOM 1913 C C . LEU A 1 249 ? 106.753 118.475 24.153 1.00 22.69 244 LEU A C 1
ATOM 1914 O O . LEU A 1 249 ? 105.569 118.274 23.897 1.00 21.12 244 LEU A O 1
ATOM 1919 N N . ARG A 1 250 ? 107.572 119.132 23.331 1.00 22.96 245 ARG A N 1
ATOM 1920 C CA . ARG A 1 250 ? 107.123 119.649 22.041 1.00 24.68 245 ARG A CA 1
ATOM 1921 C C . ARG A 1 250 ? 106.712 118.505 21.128 1.00 29.07 245 ARG A C 1
ATOM 1922 O O . ARG A 1 250 ? 105.686 118.585 20.454 1.00 30.44 245 ARG A O 1
ATOM 1930 N N . LEU A 1 251 ? 107.535 117.457 21.083 1.00 24.23 246 LEU A N 1
ATOM 1931 C CA . LEU A 1 251 ? 107.251 116.287 20.251 1.00 23.54 246 LEU A CA 1
ATOM 1932 C C . LEU A 1 251 ? 105.931 115.686 20.720 1.00 22.51 246 LEU A C 1
ATOM 1933 O O . LEU A 1 251 ? 105.090 115.291 19.913 1.00 24.89 246 LEU A O 1
ATOM 1938 N N . LEU A 1 252 ? 105.773 115.622 22.042 1.00 20.29 247 LEU A N 1
ATOM 1939 C CA . LEU A 1 252 ? 104.579 115.079 22.685 1.00 20.61 247 LEU A CA 1
ATOM 1940 C C . LEU A 1 252 ? 103.329 115.865 22.282 1.00 24.18 247 LEU A C 1
ATOM 1941 O O . LEU A 1 252 ? 102.336 115.286 21.851 1.00 19.25 247 LEU A O 1
ATOM 1946 N N . SER A 1 253 ? 103.378 117.187 22.413 1.00 27.75 248 SER A N 1
ATOM 1947 C CA . SER A 1 253 ? 102.227 118.010 22.048 1.00 32.79 248 SER A CA 1
ATOM 1948 C C . SER A 1 253 ? 101.925 117.976 20.556 1.00 29.57 248 SER A C 1
ATOM 1949 O O . SER A 1 253 ? 100.766 117.975 20.152 1.00 34.19 248 SER A O 1
ATOM 1952 N N . GLY A 1 254 ? 102.972 117.935 19.741 1.00 29.07 249 GLY A N 1
ATOM 1953 C CA . GLY A 1 254 ? 102.790 117.943 18.303 1.00 31.04 249 GLY A CA 1
ATOM 1954 C C . GLY A 1 254 ? 102.376 116.653 17.623 1.00 33.74 249 GLY A C 1
ATOM 1955 O O . GLY A 1 254 ? 101.703 116.704 16.591 1.00 33.97 249 GLY A O 1
ATOM 1956 N N . ILE A 1 255 ? 102.762 115.504 18.178 1.00 26.53 250 ILE A N 1
ATOM 1957 C CA . ILE A 1 255 ? 102.426 114.224 17.557 1.00 23.05 250 ILE A CA 1
ATOM 1958 C C . ILE A 1 255 ? 101.244 113.533 18.231 1.00 25.76 250 ILE A C 1
ATOM 1959 O O . ILE A 1 255 ? 101.366 113.016 19.348 1.00 26.36 250 ILE A O 1
ATOM 1964 N N . ALA A 1 256 ? 100.101 113.528 17.541 1.00 26.20 251 ALA A N 1
ATOM 1965 C CA . ALA A 1 256 ? 98.870 112.924 18.057 1.00 27.60 251 ALA A CA 1
ATOM 1966 C C . ALA A 1 256 ? 99.050 111.453 18.445 1.00 25.36 251 ALA A C 1
ATOM 1967 O O . ALA A 1 256 ? 99.750 110.704 17.766 1.00 28.55 251 ALA A O 1
ATOM 1969 N N . GLY A 1 257 ? 98.416 111.063 19.551 1.00 24.53 252 GLY A N 1
ATOM 1970 C CA . GLY A 1 257 ? 98.490 109.698 20.047 1.00 18.17 252 GLY A CA 1
ATOM 1971 C C . GLY A 1 257 ? 99.828 109.266 20.638 1.00 22.80 252 GLY A C 1
ATOM 1972 O O . GLY A 1 257 ? 99.989 108.113 21.046 1.00 19.72 252 GLY A O 1
ATOM 1973 N N . SER A 1 258 ? 100.794 110.177 20.685 1.00 21.10 253 SER A N 1
ATOM 1974 C CA . SER A 1 258 ? 102.116 109.851 21.205 1.00 16.63 253 SER A CA 1
ATOM 1975 C C . SER A 1 258 ? 102.169 109.712 22.725 1.00 20.92 253 SER A C 1
ATOM 1976 O O . SER A 1 258 ? 101.251 110.103 23.445 1.00 19.19 253 SER A O 1
ATOM 1979 N N . GLU A 1 259 ? 103.280 109.168 23.200 1.00 21.55 254 GLU A N 1
ATOM 1980 C CA . GLU A 1 259 ? 103.500 108.989 24.623 1.00 19.35 254 GLU A CA 1
ATOM 1981 C C . GLU A 1 259 ? 104.917 109.432 24.927 1.00 22.03 254 GLU A C 1
ATOM 1982 O O . GLU A 1 259 ? 105.804 109.271 24.090 1.00 20.03 254 GLU A O 1
ATOM 1988 N N . LEU A 1 260 ? 105.123 110.003 26.112 1.00 20.79 255 LEU A N 1
ATOM 1989 C CA . LEU A 1 260 ? 106.447 110.461 26.523 1.00 23.49 255 LEU A CA 1
ATOM 1990 C C . LEU A 1 260 ? 106.851 109.826 27.853 1.00 25.03 255 LEU A C 1
ATOM 1991 O O . LEU A 1 260 ? 106.090 109.843 28.815 1.00 19.60 255 LEU A O 1
ATOM 1996 N N . HIS A 1 261 ? 108.053 109.269 27.910 1.00 19.12 256 HIS A N 1
ATOM 1997 C CA . HIS A 1 261 ? 108.515 108.668 29.141 1.00 19.04 256 HIS A CA 1
ATOM 1998 C C . HIS A 1 261 ? 109.816 109.374 29.506 1.00 24.74 256 HIS A C 1
ATOM 1999 O O . HIS A 1 261 ? 110.772 109.373 28.731 1.00 21.63 256 HIS A O 1
ATOM 2006 N N . ILE A 1 262 ? 109.851 109.989 30.682 1.00 21.38 257 ILE A N 1
ATOM 2007 C CA . ILE A 1 262 ? 111.047 110.697 31.119 1.00 21.87 257 ILE A CA 1
ATOM 2008 C C . ILE A 1 262 ? 111.702 110.022 32.317 1.00 24.98 257 ILE A C 1
ATOM 2009 O O . ILE A 1 262 ? 111.029 109.680 33.290 1.00 23.21 257 ILE A O 1
ATOM 2014 N N . PHE A 1 263 ? 113.013 109.827 32.234 1.00 26.03 258 PHE A N 1
ATOM 2015 C CA . PHE A 1 263 ? 113.786 109.245 33.332 1.00 26.64 258 PHE A CA 1
ATOM 2016 C C . PHE A 1 263 ? 114.396 110.442 34.064 1.00 24.05 258 PHE A C 1
ATOM 2017 O O . PHE A 1 263 ? 115.067 111.273 33.440 1.00 24.50 258 PHE A O 1
ATOM 2025 N N . ARG A 1 264 ? 114.159 110.555 35.368 1.00 22.29 259 ARG A N 1
ATOM 2026 C CA . ARG A 1 264 ? 114.705 111.686 36.117 1.00 22.72 259 ARG A CA 1
ATOM 2027 C C . ARG A 1 264 ? 116.229 111.690 36.156 1.00 24.95 259 ARG A C 1
ATOM 2028 O O . ARG A 1 264 ? 116.865 112.629 35.670 1.00 26.63 259 ARG A O 1
ATOM 2036 N N . ASP A 1 265 ? 116.810 110.648 36.749 1.00 27.02 260 ASP A N 1
ATOM 2037 C CA . ASP A 1 265 ? 118.263 110.555 36.877 1.00 27.11 260 ASP A CA 1
ATOM 2038 C C . ASP A 1 265 ? 118.812 109.975 35.589 1.00 27.23 260 ASP A C 1
ATOM 2039 O O . ASP A 1 265 ? 119.292 108.840 35.538 1.00 25.01 260 ASP A O 1
ATOM 2044 N N . CYS A 1 266 ? 118.732 110.776 34.541 1.00 28.05 261 CYS A N 1
ATOM 2045 C CA . CYS A 1 266 ? 119.176 110.347 33.242 1.00 28.44 261 CYS A CA 1
ATOM 2046 C C . CYS A 1 266 ? 119.695 111.532 32.446 1.00 25.88 261 CYS A C 1
ATOM 2047 O O . CYS A 1 266 ? 119.157 112.633 32.537 1.00 28.77 261 CYS A O 1
ATOM 2050 N N . GLY A 1 267 ? 120.747 111.292 31.671 1.00 26.40 262 GLY A N 1
ATOM 2051 C CA . GLY A 1 267 ? 121.325 112.332 30.840 1.00 19.86 262 GLY A CA 1
ATOM 2052 C C . GLY A 1 267 ? 120.813 112.221 29.416 1.00 24.06 262 GLY A C 1
ATOM 2053 O O . GLY A 1 267 ? 119.629 111.957 29.189 1.00 26.33 262 GLY A O 1
ATOM 2054 N N . HIS A 1 268 ? 121.717 112.378 28.457 1.00 23.58 263 HIS A N 1
ATOM 2055 C CA . HIS A 1 268 ? 121.380 112.358 27.037 1.00 28.58 263 HIS A CA 1
ATOM 2056 C C . HIS A 1 268 ? 121.441 110.991 26.352 1.00 30.16 263 HIS A C 1
ATOM 2057 O O . HIS A 1 268 ? 121.355 110.902 25.125 1.00 34.82 263 HIS A O 1
ATOM 2064 N N . TRP A 1 269 ? 121.561 109.921 27.126 1.00 25.87 264 TRP A N 1
ATOM 2065 C CA . TRP A 1 269 ? 121.684 108.605 26.520 1.00 28.16 264 TRP A CA 1
ATOM 2066 C C . TRP A 1 269 ? 120.888 107.550 27.284 1.00 32.19 264 TRP A C 1
ATOM 2067 O O . TRP A 1 269 ? 121.443 106.560 27.775 1.00 32.98 264 TRP A O 1
ATOM 2078 N N . ALA A 1 270 ? 119.575 107.771 27.358 1.00 27.44 265 ALA A N 1
ATOM 2079 C CA . ALA A 1 270 ? 118.655 106.888 28.067 1.00 25.44 265 ALA A CA 1
ATOM 2080 C C . ALA A 1 270 ? 118.654 105.425 27.632 1.00 29.44 265 ALA A C 1
ATOM 2081 O O . ALA A 1 270 ? 118.478 104.536 28.464 1.00 25.28 265 ALA A O 1
ATOM 2083 N N . GLN A 1 271 ? 118.823 105.169 26.338 1.00 27.70 266 GLN A N 1
ATOM 2084 C CA . GLN A 1 271 ? 118.821 103.791 25.839 1.00 31.61 266 GLN A CA 1
ATOM 2085 C C . GLN A 1 271 ? 119.937 103.007 26.512 1.00 33.10 266 GLN A C 1
ATOM 2086 O O . GLN A 1 271 ? 119.866 101.787 26.655 1.00 33.28 266 GLN A O 1
ATOM 2092 N N . TRP A 1 272 ? 120.967 103.728 26.934 1.00 34.04 267 TRP A N 1
ATOM 2093 C CA . TRP A 1 272 ? 122.109 103.110 27.580 1.00 36.22 267 TRP A CA 1
ATOM 2094 C C . TRP A 1 272 ? 122.027 103.233 29.104 1.00 35.79 267 TRP A C 1
ATOM 2095 O O . TRP A 1 272 ? 122.157 102.242 29.823 1.00 35.08 267 TRP A O 1
ATOM 2106 N N . GLU A 1 273 ? 121.791 104.448 29.588 1.00 33.04 268 GLU A N 1
ATOM 2107 C CA . GLU A 1 273 ? 121.720 104.695 31.022 1.00 32.93 268 GLU A CA 1
ATOM 2108 C C . GLU A 1 273 ? 120.635 103.889 31.719 1.00 34.10 268 GLU A C 1
ATOM 2109 O O . GLU A 1 273 ? 120.834 103.401 32.831 1.00 29.14 268 GLU A O 1
ATOM 2115 N N . HIS A 1 274 ? 119.487 103.751 31.066 1.00 29.71 269 HIS A N 1
ATOM 2116 C CA . HIS A 1 274 ? 118.373 102.992 31.621 1.00 25.91 269 HIS A CA 1
ATOM 2117 C C . HIS A 1 274 ? 117.996 101.881 30.641 1.00 27.51 269 HIS A C 1
ATOM 2118 O O . HIS A 1 274 ? 116.818 101.604 30.409 1.00 28.58 269 HIS A O 1
ATOM 2125 N N . ALA A 1 275 ? 119.022 101.241 30.084 1.00 29.98 270 ALA A N 1
ATOM 2126 C CA . ALA A 1 275 ? 118.864 100.159 29.111 1.00 31.57 270 ALA A CA 1
ATOM 2127 C C . ALA A 1 275 ? 117.756 99.157 29.412 1.00 27.40 270 ALA A C 1
ATOM 2128 O O . ALA A 1 275 ? 116.865 98.933 28.588 1.00 34.20 270 ALA A O 1
ATOM 2130 N N . ASP A 1 276 ? 117.795 98.549 30.586 1.00 27.29 271 ASP A N 1
ATOM 2131 C CA . ASP A 1 276 ? 116.770 97.568 30.918 1.00 32.33 271 ASP A CA 1
ATOM 2132 C C . ASP A 1 276 ? 115.351 98.113 30.781 1.00 31.26 271 ASP A C 1
ATOM 2133 O O . ASP A 1 276 ? 114.546 97.557 30.039 1.00 32.64 271 ASP A O 1
ATOM 2138 N N . ALA A 1 277 ? 115.046 99.195 31.495 1.00 31.39 272 ALA A N 1
ATOM 2139 C CA . ALA A 1 277 ? 113.709 99.786 31.448 1.00 28.38 272 ALA A CA 1
ATOM 2140 C C . ALA A 1 277 ? 113.364 100.292 30.057 1.00 25.85 272 ALA A C 1
ATOM 2141 O O . ALA A 1 277 ? 112.220 100.202 29.628 1.00 29.06 272 ALA A O 1
ATOM 2143 N N . PHE A 1 278 ? 114.355 100.834 29.360 1.00 28.73 273 PHE A N 1
ATOM 2144 C CA . PHE A 1 278 ? 114.144 101.343 28.008 1.00 29.05 273 PHE A CA 1
ATOM 2145 C C . PHE A 1 278 ? 113.768 100.192 27.075 1.00 30.21 273 PHE A C 1
ATOM 2146 O O . PHE A 1 278 ? 112.768 100.267 26.360 1.00 26.12 273 PHE A O 1
ATOM 2154 N N . ASN A 1 279 ? 114.569 99.126 27.088 1.00 30.56 274 ASN A N 1
ATOM 2155 C CA . ASN A 1 279 ? 114.302 97.981 26.230 1.00 30.03 274 ASN A CA 1
ATOM 2156 C C . ASN A 1 279 ? 112.913 97.437 26.503 1.00 30.99 274 ASN A C 1
ATOM 2157 O O . ASN A 1 279 ? 112.188 97.065 25.576 1.00 33.56 274 ASN A O 1
ATOM 2162 N N . GLN A 1 280 ? 112.544 97.399 27.779 1.00 26.48 275 GLN A N 1
ATOM 2163 C CA . GLN A 1 280 ? 111.228 96.912 28.178 1.00 29.19 275 GLN A CA 1
ATOM 2164 C C . GLN A 1 280 ? 110.139 97.812 27.592 1.00 30.45 275 GLN A C 1
ATOM 2165 O O . GLN A 1 280 ? 109.155 97.322 27.042 1.00 28.89 275 GLN A O 1
ATOM 2171 N N . LEU A 1 281 ? 110.319 99.127 27.715 1.00 31.89 276 LEU A N 1
ATOM 2172 C CA . LEU A 1 281 ? 109.359 100.089 27.172 1.00 32.83 276 LEU A CA 1
ATOM 2173 C C . LEU A 1 281 ? 109.188 99.895 25.664 1.00 27.66 276 LEU A C 1
ATOM 2174 O O . LEU A 1 281 ? 108.066 99.807 25.166 1.00 28.11 276 LEU A O 1
ATOM 2179 N N . VAL A 1 282 ? 110.309 99.829 24.949 1.00 26.25 277 VAL A N 1
ATOM 2180 C CA . VAL A 1 282 ? 110.302 99.662 23.494 1.00 29.28 277 VAL A CA 1
ATOM 2181 C C . VAL A 1 282 ? 109.669 98.351 23.049 1.00 32.66 277 VAL A C 1
ATOM 2182 O O . VAL A 1 282 ? 108.808 98.342 22.169 1.00 31.59 277 VAL A O 1
ATOM 2186 N N . LEU A 1 283 ? 110.092 97.247 23.659 1.00 30.52 278 LEU A N 1
ATOM 2187 C CA . LEU A 1 283 ? 109.541 95.946 23.313 1.00 27.89 278 LEU A CA 1
ATOM 2188 C C . LEU A 1 283 ? 108.030 95.950 23.496 1.00 29.89 278 LEU A C 1
ATOM 2189 O O . LEU A 1 283 ? 107.292 95.497 22.618 1.00 30.50 278 LEU A O 1
ATOM 2194 N N . ASN A 1 284 ? 107.563 96.465 24.631 1.00 26.20 279 ASN A N 1
ATOM 2195 C CA . ASN A 1 284 ? 106.124 96.539 24.872 1.00 33.41 279 ASN A CA 1
ATOM 2196 C C . ASN A 1 284 ? 105.486 97.384 23.771 1.00 29.87 279 ASN A C 1
ATOM 2197 O O . ASN A 1 284 ? 104.486 96.996 23.163 1.00 28.36 279 ASN A O 1
ATOM 2202 N N . PHE A 1 285 ? 106.085 98.543 23.520 1.00 27.78 280 PHE A N 1
ATOM 2203 C CA . PHE A 1 285 ? 105.567 99.457 22.521 1.00 24.26 280 PHE A CA 1
ATOM 2204 C C . PHE A 1 285 ? 105.503 98.799 21.162 1.00 21.56 280 PHE A C 1
ATOM 2205 O O . PHE A 1 285 ? 104.451 98.761 20.531 1.00 25.60 280 PHE A O 1
ATOM 2213 N N . LEU A 1 286 ? 106.641 98.289 20.717 1.00 23.67 281 LEU A N 1
ATOM 2214 C CA . LEU A 1 286 ? 106.739 97.612 19.434 1.00 30.19 281 LEU A CA 1
ATOM 2215 C C . LEU A 1 286 ? 105.746 96.464 19.296 1.00 28.36 281 LEU A C 1
ATOM 2216 O O . LEU A 1 286 ? 105.364 96.110 18.189 1.00 34.14 281 LEU A O 1
ATOM 2221 N N . ALA A 1 287 ? 105.316 95.895 20.418 1.00 32.01 282 ALA A N 1
ATOM 2222 C CA . ALA A 1 287 ? 104.375 94.774 20.396 1.00 30.75 282 ALA A CA 1
ATOM 2223 C C . ALA A 1 287 ? 102.913 95.171 20.327 1.00 29.64 282 ALA A C 1
ATOM 2224 O O . ALA A 1 287 ? 102.048 94.312 20.207 1.00 38.98 282 ALA A O 1
ATOM 2226 N N . ARG A 1 288 ? 102.619 96.461 20.415 1.00 34.78 283 ARG A N 1
ATOM 2227 C CA . ARG A 1 288 ? 101.226 96.897 20.366 1.00 33.36 283 ARG A CA 1
ATOM 2228 C C . ARG A 1 288 ? 100.685 96.690 18.967 1.00 31.82 283 ARG A C 1
ATOM 2229 O O . ARG A 1 288 ? 101.444 96.680 18.003 1.00 36.00 283 ARG A O 1
ATOM 2237 N N . PRO A 1 289 ? 99.366 96.509 18.833 1.00 33.21 284 PRO A N 1
ATOM 2238 C CA . PRO A 1 289 ? 98.836 96.325 17.483 1.00 39.49 284 PRO A CA 1
ATOM 2239 C C . PRO A 1 289 ? 99.014 97.617 16.695 1.00 44.81 284 PRO A C 1
ATOM 2240 O O . PRO A 1 289 ? 99.209 98.671 17.349 1.00 46.07 284 PRO A O 1
ATOM 2245 N N . TYR B 1 4 ? 124.631 167.511 40.556 1.00 58.24 999 TYR B N 1
ATOM 2246 C CA . TYR B 1 4 ? 124.652 166.151 41.175 1.00 58.55 999 TYR B CA 1
ATOM 2247 C C . TYR B 1 4 ? 125.855 165.318 40.739 1.00 57.02 999 TYR B C 1
ATOM 2248 O O . TYR B 1 4 ? 126.113 165.149 39.545 1.00 56.44 999 TYR B O 1
ATOM 2257 N N . GLN B 1 5 ? 126.589 164.795 41.716 1.00 57.26 1000 GLN B N 1
ATOM 2258 C CA . GLN B 1 5 ? 127.753 163.967 41.429 1.00 56.36 1000 GLN B CA 1
ATOM 2259 C C . GLN B 1 5 ? 127.486 162.538 41.868 1.00 53.08 1000 GLN B C 1
ATOM 2260 O O . GLN B 1 5 ? 126.902 162.299 42.924 1.00 52.24 1000 GLN B O 1
ATOM 2266 N N . PRO B 1 6 ? 127.914 161.564 41.059 1.00 52.94 1001 PRO B N 1
ATOM 2267 C CA . PRO B 1 6 ? 127.703 160.156 41.403 1.00 54.01 1001 PRO B CA 1
ATOM 2268 C C . PRO B 1 6 ? 128.236 159.777 42.789 1.00 56.81 1001 PRO B C 1
ATOM 2269 O O . PRO B 1 6 ? 129.171 160.396 43.305 1.00 54.88 1001 PRO B O 1
ATOM 2273 N N . GLN B 1 7 ? 127.618 158.762 43.387 1.00 55.16 1002 GLN B N 1
ATOM 2274 C CA . GLN B 1 7 ? 128.005 158.273 44.707 1.00 50.55 1002 GLN B CA 1
ATOM 2275 C C . GLN B 1 7 ? 129.358 157.559 44.635 1.00 47.27 1002 GLN B C 1
ATOM 2276 O O . GLN B 1 7 ? 129.777 157.123 43.564 1.00 46.54 1002 GLN B O 1
ATOM 2282 N N . THR B 1 8 ? 130.046 157.449 45.767 1.00 45.11 1003 THR B N 1
ATOM 2283 C CA . THR B 1 8 ? 131.337 156.763 45.797 1.00 47.91 1003 THR B CA 1
ATOM 2284 C C . THR B 1 8 ? 131.352 155.787 46.962 1.00 47.24 1003 THR B C 1
ATOM 2285 O O . THR B 1 8 ? 130.753 156.044 48.006 1.00 47.44 1003 THR B O 1
ATOM 2289 N N . GLU B 1 9 ? 132.036 154.665 46.773 1.00 51.08 1004 GLU B N 1
ATOM 2290 C CA . GLU B 1 9 ? 132.130 153.630 47.795 1.00 50.28 1004 GLU B CA 1
ATOM 2291 C C . GLU B 1 9 ? 132.780 154.185 49.057 1.00 50.42 1004 GLU B C 1
ATOM 2292 O O . GLU B 1 9 ? 132.272 154.004 50.167 1.00 52.01 1004 GLU B O 1
ATOM 2298 N N . ALA B 1 10 ? 133.902 154.873 48.873 1.00 52.64 1005 ALA B N 1
ATOM 2299 C CA . ALA B 1 10 ? 134.652 155.461 49.977 1.00 48.55 1005 ALA B CA 1
ATOM 2300 C C . ALA B 1 10 ? 133.815 156.346 50.895 1.00 48.15 1005 ALA B C 1
ATOM 2301 O O . ALA B 1 10 ? 133.740 156.115 52.101 1.00 49.13 1005 ALA B O 1
ATOM 2303 N N . ALA B 1 11 ? 133.183 157.358 50.316 1.00 49.66 1006 ALA B N 1
ATOM 2304 C CA . ALA B 1 11 ? 132.383 158.306 51.081 1.00 46.49 1006 ALA B CA 1
ATOM 2305 C C . ALA B 1 11 ? 131.127 157.734 51.731 1.00 49.27 1006 ALA B C 1
ATOM 2306 O O . ALA B 1 11 ? 130.739 158.165 52.820 1.00 50.97 1006 ALA B O 1
ATOM 2308 N N . THR B 1 12 ? 130.491 156.771 51.070 1.00 47.23 1007 THR B N 1
ATOM 2309 C CA . THR B 1 12 ? 129.264 156.172 51.591 1.00 45.03 1007 THR B CA 1
ATOM 2310 C C . THR B 1 12 ? 129.511 154.990 52.526 1.00 44.57 1007 THR B C 1
ATOM 2311 O O . THR B 1 12 ? 128.594 154.516 53.197 1.00 43.30 1007 THR B O 1
ATOM 2315 N N . SER B 1 13 ? 130.752 154.524 52.569 1.00 41.93 1008 SER B N 1
ATOM 2316 C CA . SER B 1 13 ? 131.123 153.389 53.403 1.00 44.54 1008 SER B CA 1
ATOM 2317 C C . SER B 1 13 ? 130.823 153.580 54.894 1.00 45.24 1008 SER B C 1
ATOM 2318 O O . SER B 1 13 ? 131.138 154.619 55.474 1.00 47.61 1008 SER B O 1
ATOM 2321 N N . ARG B 1 14 ? 130.207 152.566 55.501 1.00 44.44 1009 ARG B N 1
ATOM 2322 C CA . ARG B 1 14 ? 129.865 152.579 56.923 1.00 46.72 1009 ARG B CA 1
ATOM 2323 C C . ARG B 1 14 ? 130.025 151.192 57.544 1.00 49.10 1009 ARG B C 1
ATOM 2324 O O . ARG B 1 14 ? 130.157 150.195 56.832 1.00 48.75 1009 ARG B O 1
ATOM 2332 N N . PHE B 1 15 ? 130.006 151.140 58.874 1.00 47.66 1010 PHE B N 1
ATOM 2333 C CA . PHE B 1 15 ? 130.145 149.889 59.616 1.00 47.70 1010 PHE B CA 1
ATOM 2334 C C . PHE B 1 15 ? 129.179 149.868 60.792 1.00 51.58 1010 PHE B C 1
ATOM 2335 O O . PHE B 1 15 ? 128.718 150.916 61.249 1.00 49.28 1010 PHE B O 1
ATOM 2343 N N . LEU B 1 16 ? 128.883 148.669 61.280 1.00 51.32 1011 LEU B N 1
ATOM 2344 C CA . LEU B 1 16 ? 127.981 148.501 62.413 1.00 50.59 1011 LEU B CA 1
ATOM 2345 C C . LEU B 1 16 ? 128.140 147.068 62.922 1.00 54.65 1011 LEU B C 1
ATOM 2346 O O . LEU B 1 16 ? 128.412 146.150 62.146 1.00 56.73 1011 LEU B O 1
ATOM 2351 N N . ASN B 1 17 ? 127.990 146.881 64.229 1.00 55.19 1012 ASN B N 1
ATOM 2352 C CA . ASN B 1 17 ? 128.131 145.559 64.826 1.00 56.11 1012 ASN B CA 1
ATOM 2353 C C . ASN B 1 17 ? 126.782 144.890 65.006 1.00 56.24 1012 ASN B C 1
ATOM 2354 O O . ASN B 1 17 ? 125.807 145.522 65.423 1.00 56.66 1012 ASN B O 1
ATOM 2359 N N . VAL B 1 18 ? 126.731 143.603 64.687 1.00 56.31 1013 VAL B N 1
ATOM 2360 C CA . VAL B 1 18 ? 125.492 142.848 64.795 1.00 55.48 1013 VAL B CA 1
ATOM 2361 C C . VAL B 1 18 ? 125.662 141.599 65.655 1.00 52.76 1013 VAL B C 1
ATOM 2362 O O . VAL B 1 18 ? 126.690 140.926 65.604 1.00 51.42 1013 VAL B O 1
ATOM 2366 N N . GLU B 1 19 ? 124.646 141.307 66.458 1.00 55.28 1014 GLU B N 1
ATOM 2367 C CA . GLU B 1 19 ? 124.660 140.133 67.321 1.00 55.93 1014 GLU B CA 1
ATOM 2368 C C . GLU B 1 19 ? 124.069 138.963 66.545 1.00 58.45 1014 GLU B C 1
ATOM 2369 O O . GLU B 1 19 ? 122.872 138.948 66.252 1.00 62.80 1014 GLU B O 1
ATOM 2375 N N . GLU B 1 20 ? 124.911 137.992 66.205 1.00 57.77 1015 GLU B N 1
ATOM 2376 C CA . GLU B 1 20 ? 124.466 136.819 65.459 1.00 53.25 1015 GLU B CA 1
ATOM 2377 C C . GLU B 1 20 ? 125.080 135.549 66.038 1.00 53.33 1015 GLU B C 1
ATOM 2378 O O . GLU B 1 20 ? 126.284 135.311 65.913 1.00 51.99 1015 GLU B O 1
ATOM 2384 N N . ALA B 1 21 ? 124.241 134.740 66.676 1.00 51.22 1016 ALA B N 1
ATOM 2385 C CA . ALA B 1 21 ? 124.689 133.494 67.284 1.00 53.12 1016 ALA B CA 1
ATOM 2386 C C . ALA B 1 21 ? 125.702 133.751 68.400 1.00 55.10 1016 ALA B C 1
ATOM 2387 O O . ALA B 1 21 ? 126.868 133.368 68.295 1.00 47.75 1016 ALA B O 1
ATOM 2389 N N . GLY B 1 22 ? 125.247 134.416 69.460 1.00 59.21 1017 GLY B N 1
ATOM 2390 C CA . GLY B 1 22 ? 126.102 134.707 70.602 1.00 61.12 1017 GLY B CA 1
ATOM 2391 C C . GLY B 1 22 ? 127.354 135.533 70.354 1.00 60.84 1017 GLY B C 1
ATOM 2392 O O . GLY B 1 22 ? 127.964 136.031 71.302 1.00 62.60 1017 GLY B O 1
ATOM 2393 N N . LYS B 1 23 ? 127.747 135.684 69.095 1.00 58.34 1018 LYS B N 1
ATOM 2394 C CA . LYS B 1 23 ? 128.943 136.452 68.765 1.00 57.65 1018 LYS B CA 1
ATOM 2395 C C . LYS B 1 23 ? 128.590 137.848 68.243 1.00 59.13 1018 LYS B C 1
ATOM 2396 O O . LYS B 1 23 ? 127.415 138.182 68.056 1.00 60.74 1018 LYS B O 1
ATOM 2402 N N . THR B 1 24 ? 129.619 138.663 68.033 1.00 56.74 1019 THR B N 1
ATOM 2403 C CA . THR B 1 24 ? 129.457 140.013 67.506 1.00 55.49 1019 THR B CA 1
ATOM 2404 C C . THR B 1 24 ? 130.333 140.121 66.271 1.00 54.38 1019 THR B C 1
ATOM 2405 O O . THR B 1 24 ? 131.546 139.931 66.348 1.00 53.03 1019 THR B O 1
ATOM 2409 N N . LEU B 1 25 ? 129.715 140.413 65.132 1.00 54.39 1020 LEU B N 1
ATOM 2410 C CA . LEU B 1 25 ? 130.460 140.540 63.888 1.00 55.91 1020 LEU B CA 1
ATOM 2411 C C . LEU B 1 25 ? 130.276 141.912 63.240 1.00 53.81 1020 LEU B C 1
ATOM 2412 O O . LEU B 1 25 ? 129.187 142.493 63.256 1.00 53.11 1020 LEU B O 1
ATOM 2417 N N . ARG B 1 26 ? 131.374 142.423 62.699 1.00 49.45 1021 ARG B N 1
ATOM 2418 C CA . ARG B 1 26 ? 131.423 143.724 62.046 1.00 55.49 1021 ARG B CA 1
ATOM 2419 C C . ARG B 1 26 ? 130.823 143.650 60.640 1.00 54.69 1021 ARG B C 1
ATOM 2420 O O . ARG B 1 26 ? 131.371 142.994 59.753 1.00 55.31 1021 ARG B O 1
ATOM 2428 N N . ILE B 1 27 ? 129.701 144.331 60.440 1.00 49.85 1022 ILE B N 1
ATOM 2429 C CA . ILE B 1 27 ? 129.035 144.328 59.147 1.00 52.64 1022 ILE B CA 1
ATOM 2430 C C . ILE B 1 27 ? 129.240 145.634 58.381 1.00 52.04 1022 ILE B C 1
ATOM 2431 O O . ILE B 1 27 ? 129.061 146.725 58.925 1.00 51.58 1022 ILE B O 1
ATOM 2436 N N . HIS B 1 28 ? 129.612 145.516 57.111 1.00 53.03 1023 HIS B N 1
ATOM 2437 C CA . HIS B 1 28 ? 129.820 146.690 56.271 1.00 52.88 1023 HIS B CA 1
ATOM 2438 C C . HIS B 1 28 ? 128.680 146.893 55.273 1.00 52.00 1023 HIS B C 1
ATOM 2439 O O . HIS B 1 28 ? 128.038 145.938 54.833 1.00 47.92 1023 HIS B O 1
ATOM 2446 N N . PHE B 1 29 ? 128.430 148.150 54.929 1.00 50.68 1024 PHE B N 1
ATOM 2447 C CA . PHE B 1 29 ? 127.383 148.495 53.982 1.00 49.45 1024 PHE B CA 1
ATOM 2448 C C . PHE B 1 29 ? 127.562 149.952 53.589 1.00 51.06 1024 PHE B C 1
ATOM 2449 O O . PHE B 1 29 ? 128.126 150.734 54.351 1.00 57.40 1024 PHE B O 1
ATOM 2457 N N . ASN B 1 30 ? 127.088 150.319 52.402 1.00 50.56 1025 ASN B N 1
ATOM 2458 C CA . ASN B 1 30 ? 127.199 151.702 51.956 1.00 44.18 1025 ASN B CA 1
ATOM 2459 C C . ASN B 1 30 ? 125.878 152.422 52.100 1.00 44.08 1025 ASN B C 1
ATOM 2460 O O . ASN B 1 30 ? 124.830 151.896 51.738 1.00 48.64 1025 ASN B O 1
ATOM 2465 N N . ASP B 1 31 ? 125.934 153.632 52.643 1.00 46.55 1026 ASP B N 1
ATOM 2466 C CA . ASP B 1 31 ? 124.735 154.434 52.830 1.00 47.60 1026 ASP B CA 1
ATOM 2467 C C . ASP B 1 31 ? 124.823 155.593 51.835 1.00 47.33 1026 ASP B C 1
ATOM 2468 O O . ASP B 1 31 ? 125.765 156.382 51.880 1.00 47.37 1026 ASP B O 1
ATOM 2473 N N . CYS B 1 32 ? 123.849 155.676 50.930 1.00 47.94 1027 CYS B N 1
ATOM 2474 C CA . CYS B 1 32 ? 123.818 156.718 49.906 1.00 41.22 1027 CYS B CA 1
ATOM 2475 C C . CYS B 1 32 ? 122.523 157.515 49.992 1.00 41.86 1027 CYS B C 1
ATOM 2476 O O . CYS B 1 32 ? 121.470 156.973 50.335 1.00 41.92 1027 CYS B O 1
ATOM 2479 N N . GLY B 1 33 ? 122.599 158.798 49.657 1.00 43.70 1028 GLY B N 1
ATOM 2480 C CA . GLY B 1 33 ? 121.420 159.640 49.721 1.00 40.85 1028 GLY B CA 1
ATOM 2481 C C . GLY B 1 33 ? 120.966 159.771 51.161 1.00 43.91 1028 GLY B C 1
ATOM 2482 O O . GLY B 1 33 ? 121.769 159.616 52.084 1.00 44.34 1028 GLY B O 1
ATOM 2483 N N . GLN B 1 34 ? 119.684 160.050 51.363 1.00 41.73 1029 GLN B N 1
ATOM 2484 C CA . GLN B 1 34 ? 119.143 160.192 52.713 1.00 44.53 1029 GLN B CA 1
ATOM 2485 C C . GLN B 1 34 ? 117.614 160.220 52.711 1.00 42.64 1029 GLN B C 1
ATOM 2486 O O . GLN B 1 34 ? 116.983 160.084 51.662 1.00 43.16 1029 GLN B O 1
ATOM 2492 N N . GLY B 1 35 ? 117.026 160.402 53.889 1.00 38.37 1030 GLY B N 1
ATOM 2493 C CA . GLY B 1 35 ? 115.578 160.442 53.999 1.00 38.92 1030 GLY B CA 1
ATOM 2494 C C . GLY B 1 35 ? 115.041 159.123 54.523 1.00 44.11 1030 GLY B C 1
ATOM 2495 O O . GLY B 1 35 ? 115.805 158.170 54.700 1.00 41.90 1030 GLY B O 1
ATOM 2496 N N . ASP B 1 36 ? 113.734 159.068 54.772 1.00 40.79 1031 ASP B N 1
ATOM 2497 C CA . ASP B 1 36 ? 113.096 157.859 55.283 1.00 44.51 1031 ASP B CA 1
ATOM 2498 C C . ASP B 1 36 ? 112.855 156.764 54.229 1.00 50.45 1031 ASP B C 1
ATOM 2499 O O . ASP B 1 36 ? 113.159 155.596 54.484 1.00 51.69 1031 ASP B O 1
ATOM 2504 N N . GLU B 1 37 ? 112.310 157.121 53.061 1.00 49.96 1032 GLU B N 1
ATOM 2505 C CA . GLU B 1 37 ? 112.069 156.118 52.014 1.00 48.56 1032 GLU B CA 1
ATOM 2506 C C . GLU B 1 37 ? 113.397 155.511 51.561 1.00 46.56 1032 GLU B C 1
ATOM 2507 O O . GLU B 1 37 ? 114.204 156.163 50.891 1.00 43.19 1032 GLU B O 1
ATOM 2513 N N . THR B 1 38 ? 113.605 154.245 51.910 1.00 42.85 1033 THR B N 1
ATOM 2514 C CA . THR B 1 38 ? 114.854 153.573 51.600 1.00 39.75 1033 THR B CA 1
ATOM 2515 C C . THR B 1 38 ? 114.759 152.318 50.740 1.00 36.73 1033 THR B C 1
ATOM 2516 O O . THR B 1 38 ? 113.765 151.589 50.783 1.00 37.36 1033 THR B O 1
ATOM 2520 N N . VAL B 1 39 ? 115.822 152.077 49.975 1.00 34.27 1034 VAL B N 1
ATOM 2521 C CA . VAL B 1 39 ? 115.935 150.909 49.102 1.00 36.08 1034 VAL B CA 1
ATOM 2522 C C . VAL B 1 39 ? 117.211 150.148 49.450 1.00 37.62 1034 VAL B C 1
ATOM 2523 O O . VAL B 1 39 ? 118.320 150.683 49.326 1.00 32.57 1034 VAL B O 1
ATOM 2527 N N . VAL B 1 40 ? 117.046 148.900 49.880 1.00 33.53 1035 VAL B N 1
ATOM 2528 C CA . VAL B 1 40 ? 118.178 148.057 50.241 1.00 32.23 1035 VAL B CA 1
ATOM 2529 C C . VAL B 1 40 ? 118.532 147.120 49.095 1.00 33.37 1035 VAL B C 1
ATOM 2530 O O . VAL B 1 40 ? 117.674 146.409 48.581 1.00 34.14 1035 VAL B O 1
ATOM 2534 N N . LEU B 1 41 ? 119.805 147.126 48.714 1.00 32.84 1036 LEU B N 1
ATOM 2535 C CA . LEU B 1 41 ? 120.308 146.286 47.638 1.00 33.80 1036 LEU B CA 1
ATOM 2536 C C . LEU B 1 41 ? 121.188 145.167 48.208 1.00 36.67 1036 LEU B C 1
ATOM 2537 O O . LEU B 1 41 ? 122.151 145.436 48.929 1.00 35.83 1036 LEU B O 1
ATOM 2542 N N . LEU B 1 42 ? 120.856 143.916 47.884 1.00 34.41 1037 LEU B N 1
ATOM 2543 C CA . LEU B 1 42 ? 121.616 142.765 48.373 1.00 31.35 1037 LEU B CA 1
ATOM 2544 C C . LEU B 1 42 ? 122.288 141.973 47.255 1.00 34.40 1037 LEU B C 1
ATOM 2545 O O . LEU B 1 42 ? 121.623 141.352 46.423 1.00 38.60 1037 LEU B O 1
ATOM 2550 N N . HIS B 1 43 ? 123.617 141.995 47.265 1.00 35.85 1038 HIS B N 1
ATOM 2551 C CA . HIS B 1 43 ? 124.469 141.325 46.277 1.00 34.22 1038 HIS B CA 1
ATOM 2552 C C . HIS B 1 43 ? 124.296 139.807 46.183 1.00 35.60 1038 HIS B C 1
ATOM 2553 O O . HIS B 1 43 ? 123.625 139.180 47.018 1.00 27.75 1038 HIS B O 1
ATOM 2560 N N . GLY B 1 44 ? 124.923 139.227 45.157 1.00 31.79 1039 GLY B N 1
ATOM 2561 C CA . GLY B 1 44 ? 124.846 137.794 44.925 1.00 29.97 1039 GLY B CA 1
ATOM 2562 C C . GLY B 1 44 ? 125.879 136.985 45.691 1.00 36.46 1039 GLY B C 1
ATOM 2563 O O . GLY B 1 44 ? 126.618 137.528 46.511 1.00 35.22 1039 GLY B O 1
ATOM 2564 N N . SER B 1 45 ? 125.943 135.685 45.416 1.00 35.25 1040 SER B N 1
ATOM 2565 C CA . SER B 1 45 ? 126.886 134.813 46.110 1.00 35.43 1040 SER B CA 1
ATOM 2566 C C . SER B 1 45 ? 128.187 134.598 45.356 1.00 35.55 1040 SER B C 1
ATOM 2567 O O . SER B 1 45 ? 128.950 133.684 45.682 1.00 35.89 1040 SER B O 1
ATOM 2570 N N . GLY B 1 46 ? 128.447 135.431 44.354 1.00 35.22 1041 GLY B N 1
ATOM 2571 C CA . GLY B 1 46 ? 129.672 135.281 43.586 1.00 37.44 1041 GLY B CA 1
ATOM 2572 C C . GLY B 1 46 ? 130.950 135.469 44.391 1.00 40.39 1041 GLY B C 1
ATOM 2573 O O . GLY B 1 46 ? 130.955 136.176 45.396 1.00 37.96 1041 GLY B O 1
ATOM 2574 N N . PRO B 1 47 ? 132.059 134.834 43.980 1.00 46.25 1042 PRO B N 1
ATOM 2575 C CA . PRO B 1 47 ? 133.315 134.986 44.717 1.00 46.10 1042 PRO B CA 1
ATOM 2576 C C . PRO B 1 47 ? 133.842 136.408 44.548 1.00 47.97 1042 PRO B C 1
ATOM 2577 O O . PRO B 1 47 ? 134.120 136.839 43.433 1.00 50.94 1042 PRO B O 1
ATOM 2581 N N . GLY B 1 48 ? 133.968 137.135 45.652 1.00 49.29 1043 GLY B N 1
ATOM 2582 C CA . GLY B 1 48 ? 134.472 138.494 45.574 1.00 50.09 1043 GLY B CA 1
ATOM 2583 C C . GLY B 1 48 ? 133.399 139.525 45.297 1.00 45.05 1043 GLY B C 1
ATOM 2584 O O . GLY B 1 48 ? 133.697 140.684 45.014 1.00 47.05 1043 GLY B O 1
ATOM 2585 N N . ALA B 1 49 ? 132.144 139.107 45.372 1.00 37.98 1044 ALA B N 1
ATOM 2586 C CA . ALA B 1 49 ? 131.046 140.031 45.139 1.00 39.38 1044 ALA B CA 1
ATOM 2587 C C . ALA B 1 49 ? 130.914 140.958 46.334 1.00 39.09 1044 ALA B C 1
ATOM 2588 O O . ALA B 1 49 ? 131.206 140.580 47.468 1.00 42.36 1044 ALA B O 1
ATOM 2590 N N . THR B 1 50 ? 130.482 142.180 46.070 1.00 37.27 1045 THR B N 1
ATOM 2591 C CA . THR B 1 50 ? 130.269 143.158 47.120 1.00 36.26 1045 THR B CA 1
ATOM 2592 C C . THR B 1 50 ? 129.000 143.876 46.709 1.00 35.25 1045 THR B C 1
ATOM 2593 O O . THR B 1 50 ? 128.621 143.851 45.537 1.00 35.70 1045 THR B O 1
ATOM 2597 N N . GLY B 1 51 ? 128.332 144.503 47.667 1.00 37.76 1046 GLY B N 1
ATOM 2598 C CA . GLY B 1 51 ? 127.120 145.223 47.338 1.00 35.26 1046 GLY B CA 1
ATOM 2599 C C . GLY B 1 51 ? 127.408 146.260 46.273 1.00 34.21 1046 GLY B C 1
ATOM 2600 O O . GLY B 1 51 ? 126.666 146.391 45.298 1.00 35.33 1046 GLY B O 1
ATOM 2601 N N . TRP B 1 52 ? 128.507 146.986 46.445 1.00 31.76 1047 TRP B N 1
ATOM 2602 C CA . TRP B 1 52 ? 128.869 148.030 45.506 1.00 35.08 1047 TRP B CA 1
ATOM 2603 C C . TRP B 1 52 ? 129.247 147.509 44.123 1.00 39.63 1047 TRP B C 1
ATOM 2604 O O . TRP B 1 52 ? 128.912 148.129 43.111 1.00 38.78 1047 TRP B O 1
ATOM 2615 N N . ALA B 1 53 ? 129.940 146.377 44.069 1.00 38.15 1048 ALA B N 1
ATOM 2616 C CA . ALA B 1 53 ? 130.341 145.818 42.783 1.00 41.36 1048 ALA B CA 1
ATOM 2617 C C . ALA B 1 53 ? 129.128 145.305 42.004 1.00 41.46 1048 ALA B C 1
ATOM 2618 O O . ALA B 1 53 ? 129.003 145.551 40.802 1.00 41.60 1048 ALA B O 1
ATOM 2620 N N . ASN B 1 54 ? 128.234 144.600 42.689 1.00 39.59 1049 ASN B N 1
ATOM 2621 C CA . ASN B 1 54 ? 127.041 144.054 42.047 1.00 39.33 1049 ASN B CA 1
ATOM 2622 C C . ASN B 1 54 ? 126.124 145.118 41.449 1.00 40.72 1049 ASN B C 1
ATOM 2623 O O . ASN B 1 54 ? 125.608 144.951 40.343 1.00 38.77 1049 ASN B O 1
ATOM 2628 N N . PHE B 1 55 ? 125.930 146.212 42.181 1.00 34.80 1050 PHE B N 1
ATOM 2629 C CA . PHE B 1 55 ? 125.012 147.263 41.760 1.00 37.21 1050 PHE B CA 1
ATOM 2630 C C . PHE B 1 55 ? 125.590 148.598 41.304 1.00 35.67 1050 PHE B C 1
ATOM 2631 O O . PHE B 1 55 ? 124.855 149.579 41.226 1.00 33.71 1050 PHE B O 1
ATOM 2639 N N . SER B 1 56 ? 126.879 148.645 40.987 1.00 39.33 1051 SER B N 1
ATOM 2640 C CA . SER B 1 56 ? 127.504 149.906 40.585 1.00 40.08 1051 SER B CA 1
ATOM 2641 C C . SER B 1 56 ? 126.707 150.732 39.574 1.00 39.68 1051 SER B C 1
ATOM 2642 O O . SER B 1 56 ? 126.635 151.954 39.681 1.00 41.43 1051 SER B O 1
ATOM 2645 N N . ARG B 1 57 ? 126.094 150.065 38.604 1.00 37.23 1052 ARG B N 1
ATOM 2646 C CA . ARG B 1 57 ? 125.333 150.750 37.569 1.00 31.56 1052 ARG B CA 1
ATOM 2647 C C . ARG B 1 57 ? 123.879 151.041 37.918 1.00 33.65 1052 ARG B C 1
ATOM 2648 O O . ARG B 1 57 ? 123.138 151.545 37.080 1.00 38.35 1052 ARG B O 1
ATOM 2656 N N . ASN B 1 58 ? 123.458 150.728 39.136 1.00 33.14 1053 ASN B N 1
ATOM 2657 C CA . ASN B 1 58 ? 122.072 150.977 39.506 1.00 34.65 1053 ASN B CA 1
ATOM 2658 C C . ASN B 1 58 ? 121.926 151.896 40.710 1.00 33.09 1053 ASN B C 1
ATOM 2659 O O . ASN B 1 58 ? 120.810 152.194 41.124 1.00 36.11 1053 ASN B O 1
ATOM 2664 N N . ILE B 1 59 ? 123.038 152.363 41.266 1.00 34.48 1054 ILE B N 1
ATOM 2665 C CA . ILE B 1 59 ? 122.965 153.217 42.448 1.00 36.39 1054 ILE B CA 1
ATOM 2666 C C . ILE B 1 59 ? 122.503 154.659 42.228 1.00 36.53 1054 ILE B C 1
ATOM 2667 O O . ILE B 1 59 ? 121.502 155.084 42.802 1.00 39.59 1054 ILE B O 1
ATOM 2672 N N . ASP B 1 60 ? 123.211 155.409 41.394 1.00 33.87 1055 ASP B N 1
ATOM 2673 C CA . ASP B 1 60 ? 122.841 156.801 41.161 1.00 34.92 1055 ASP B CA 1
ATOM 2674 C C . ASP B 1 60 ? 121.405 157.031 40.709 1.00 36.82 1055 ASP B C 1
ATOM 2675 O O . ASP B 1 60 ? 120.740 157.947 41.199 1.00 39.96 1055 ASP B O 1
ATOM 2680 N N . PRO B 1 61 ? 120.903 156.219 39.761 1.00 34.01 1056 PRO B N 1
ATOM 2681 C CA . PRO B 1 61 ? 119.524 156.431 39.317 1.00 27.13 1056 PRO B CA 1
ATOM 2682 C C . PRO B 1 61 ? 118.549 156.416 40.489 1.00 29.44 1056 PRO B C 1
ATOM 2683 O O . PRO B 1 61 ? 117.628 157.221 40.536 1.00 35.00 1056 PRO B O 1
ATOM 2687 N N . LEU B 1 62 ? 118.763 155.505 41.437 1.00 32.93 1057 LEU B N 1
ATOM 2688 C CA . LEU B 1 62 ? 117.903 155.415 42.617 1.00 35.68 1057 LEU B CA 1
ATOM 2689 C C . LEU B 1 62 ? 118.062 156.645 43.521 1.00 33.08 1057 LEU B C 1
ATOM 2690 O O . LEU B 1 62 ? 117.078 157.239 43.961 1.00 30.14 1057 LEU B O 1
ATOM 2695 N N . VAL B 1 63 ? 119.303 157.024 43.800 1.00 33.68 1058 VAL B N 1
ATOM 2696 C CA . VAL B 1 63 ? 119.552 158.170 44.662 1.00 34.26 1058 VAL B CA 1
ATOM 2697 C C . VAL B 1 63 ? 118.973 159.439 44.051 1.00 38.96 1058 VAL B C 1
ATOM 2698 O O . VAL B 1 63 ? 118.235 160.174 44.716 1.00 40.74 1058 VAL B O 1
ATOM 2702 N N . GLU B 1 64 ? 119.294 159.687 42.785 1.00 34.58 1059 GLU B N 1
ATOM 2703 C CA . GLU B 1 64 ? 118.790 160.871 42.099 1.00 39.22 1059 GLU B CA 1
ATOM 2704 C C . GLU B 1 64 ? 117.276 160.932 42.095 1.00 34.75 1059 GLU B C 1
ATOM 2705 O O . GLU B 1 64 ? 116.697 162.012 42.006 1.00 45.73 1059 GLU B O 1
ATOM 2711 N N . ALA B 1 65 ? 116.631 159.777 42.184 1.00 34.86 1060 ALA B N 1
ATOM 2712 C CA . ALA B 1 65 ? 115.177 159.737 42.186 1.00 33.75 1060 ALA B CA 1
ATOM 2713 C C . ALA B 1 65 ? 114.654 160.048 43.584 1.00 33.64 1060 ALA B C 1
ATOM 2714 O O . ALA B 1 65 ? 113.448 160.148 43.797 1.00 36.52 1060 ALA B O 1
ATOM 2716 N N . GLY B 1 66 ? 115.567 160.188 44.539 1.00 33.89 1061 GLY B N 1
ATOM 2717 C CA . GLY B 1 66 ? 115.159 160.512 45.894 1.00 38.24 1061 GLY B CA 1
ATOM 2718 C C . GLY B 1 66 ? 115.107 159.390 46.916 1.00 40.93 1061 GLY B C 1
ATOM 2719 O O . GLY B 1 66 ? 114.449 159.532 47.945 1.00 44.13 1061 GLY B O 1
ATOM 2720 N N . TYR B 1 67 ? 115.795 158.281 46.660 1.00 39.26 1062 TYR B N 1
ATOM 2721 C CA . TYR B 1 67 ? 115.782 157.168 47.607 1.00 39.39 1062 TYR B CA 1
ATOM 2722 C C . TYR B 1 67 ? 117.063 157.102 48.405 1.00 39.85 1062 TYR B C 1
ATOM 2723 O O . TYR B 1 67 ? 118.139 157.435 47.901 1.00 38.91 1062 TYR B O 1
ATOM 2732 N N . ARG B 1 68 ? 116.944 156.685 49.660 1.00 41.20 1063 ARG B N 1
ATOM 2733 C CA . ARG B 1 68 ? 118.123 156.488 50.484 1.00 39.40 1063 ARG B CA 1
ATOM 2734 C C . ARG B 1 68 ? 118.495 155.078 50.023 1.00 40.04 1063 ARG B C 1
ATOM 2735 O O . ARG B 1 68 ? 117.627 154.203 49.940 1.00 35.97 1063 ARG B O 1
ATOM 2743 N N . VAL B 1 69 ? 119.763 154.860 49.697 1.00 39.18 1064 VAL B N 1
ATOM 2744 C CA . VAL B 1 69 ? 120.195 153.555 49.219 1.00 37.98 1064 VAL B CA 1
ATOM 2745 C C . VAL B 1 69 ? 121.247 152.888 50.100 1.00 39.41 1064 VAL B C 1
ATOM 2746 O O . VAL B 1 69 ? 122.289 153.473 50.391 1.00 40.14 1064 VAL B O 1
ATOM 2750 N N . ILE B 1 70 ? 120.976 151.653 50.509 1.00 38.41 1065 ILE B N 1
ATOM 2751 C CA . ILE B 1 70 ? 121.913 150.903 51.342 1.00 37.32 1065 ILE B CA 1
ATOM 2752 C C . ILE B 1 70 ? 122.297 149.570 50.703 1.00 38.08 1065 ILE B C 1
ATOM 2753 O O . ILE B 1 70 ? 121.447 148.711 50.467 1.00 43.81 1065 ILE B O 1
ATOM 2758 N N . LEU B 1 71 ? 123.582 149.411 50.415 1.00 38.81 1066 LEU B N 1
ATOM 2759 C CA . LEU B 1 71 ? 124.085 148.181 49.823 1.00 35.99 1066 LEU B CA 1
ATOM 2760 C C . LEU B 1 71 ? 124.829 147.401 50.905 1.00 42.30 1066 LEU B C 1
ATOM 2761 O O . LEU B 1 71 ? 126.001 147.659 51.183 1.00 42.76 1066 LEU B O 1
ATOM 2766 N N . LEU B 1 72 ? 124.129 146.450 51.513 1.00 37.46 1067 LEU B N 1
ATOM 2767 C CA . LEU B 1 72 ? 124.674 145.622 52.579 1.00 37.30 1067 LEU B CA 1
ATOM 2768 C C . LEU B 1 72 ? 125.572 144.496 52.088 1.00 41.77 1067 LEU B C 1
ATOM 2769 O O . LEU B 1 72 ? 125.194 143.730 51.199 1.00 45.78 1067 LEU B O 1
ATOM 2774 N N . ASP B 1 73 ? 126.766 144.402 52.662 1.00 46.44 1068 ASP B N 1
ATOM 2775 C CA . ASP B 1 73 ? 127.674 143.318 52.315 1.00 48.36 1068 ASP B CA 1
ATOM 2776 C C . ASP B 1 73 ? 127.380 142.261 53.361 1.00 46.12 1068 ASP B C 1
ATOM 2777 O O . ASP B 1 73 ? 127.662 142.451 54.545 1.00 48.40 1068 ASP B O 1
ATOM 2782 N N . CYS B 1 74 ? 126.785 141.160 52.927 1.00 43.16 1069 CYS B N 1
ATOM 2783 C CA . CYS B 1 74 ? 126.441 140.085 53.839 1.00 40.85 1069 CYS B CA 1
ATOM 2784 C C . CYS B 1 74 ? 127.695 139.424 54.406 1.00 39.86 1069 CYS B C 1
ATOM 2785 O O . CYS B 1 74 ? 128.708 139.276 53.710 1.00 36.66 1069 CYS B O 1
ATOM 2788 N N . PRO B 1 75 ? 127.648 139.025 55.685 1.00 36.83 1070 PRO B N 1
ATOM 2789 C CA . PRO B 1 75 ? 128.822 138.383 56.280 1.00 40.92 1070 PRO B CA 1
ATOM 2790 C C . PRO B 1 75 ? 129.352 137.271 55.383 1.00 42.03 1070 PRO B C 1
ATOM 2791 O O . PRO B 1 75 ? 128.583 136.439 54.894 1.00 41.15 1070 PRO B O 1
ATOM 2795 N N . GLY B 1 76 ? 130.664 137.270 55.164 1.00 40.03 1071 GLY B N 1
ATOM 2796 C CA . GLY B 1 76 ? 131.278 136.265 54.318 1.00 34.28 1071 GLY B CA 1
ATOM 2797 C C . GLY B 1 76 ? 131.596 136.866 52.970 1.00 33.96 1071 GLY B C 1
ATOM 2798 O O . GLY B 1 76 ? 132.089 136.190 52.069 1.00 42.21 1071 GLY B O 1
ATOM 2799 N N . TRP B 1 77 ? 131.314 138.157 52.838 1.00 34.93 1072 TRP B N 1
ATOM 2800 C CA . TRP B 1 77 ? 131.543 138.884 51.594 1.00 34.54 1072 TRP B CA 1
ATOM 2801 C C . TRP B 1 77 ? 131.999 140.304 51.888 1.00 35.72 1072 TRP B C 1
ATOM 2802 O O . TRP B 1 77 ? 131.641 140.882 52.913 1.00 37.29 1072 TRP B O 1
ATOM 2813 N N . GLY B 1 78 ? 132.789 140.862 50.980 1.00 37.19 1073 GLY B N 1
ATOM 2814 C CA . GLY B 1 78 ? 133.255 142.226 51.137 1.00 44.08 1073 GLY B CA 1
ATOM 2815 C C . GLY B 1 78 ? 134.042 142.540 52.397 1.00 51.25 1073 GLY B C 1
ATOM 2816 O O . GLY B 1 78 ? 134.790 141.707 52.912 1.00 53.09 1073 GLY B O 1
ATOM 2817 N N . LYS B 1 79 ? 133.858 143.759 52.896 1.00 49.80 1074 LYS B N 1
ATOM 2818 C CA . LYS B 1 79 ? 134.566 144.230 54.077 1.00 51.50 1074 LYS B CA 1
ATOM 2819 C C . LYS B 1 79 ? 133.972 143.757 55.390 1.00 50.96 1074 LYS B C 1
ATOM 2820 O O . LYS B 1 79 ? 134.545 144.000 56.453 1.00 51.92 1074 LYS B O 1
ATOM 2826 N N . SER B 1 80 ? 132.829 143.084 55.323 1.00 48.81 1075 SER B N 1
ATOM 2827 C CA . SER B 1 80 ? 132.189 142.58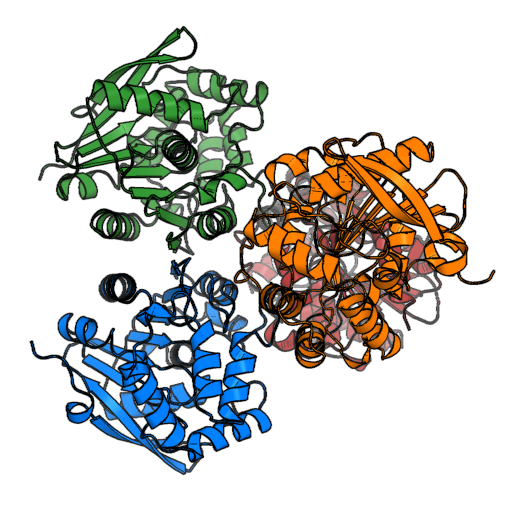8 56.531 1.00 45.80 1075 SER B CA 1
ATOM 2828 C C . SER B 1 80 ? 132.945 141.374 57.054 1.00 48.49 1075 SER B C 1
ATOM 2829 O O . SER B 1 80 ? 133.706 140.744 56.311 1.00 48.21 1075 SER B O 1
ATOM 2832 N N . ASP B 1 81 ? 132.749 141.059 58.333 1.00 46.80 1076 ASP B N 1
ATOM 2833 C CA . ASP B 1 81 ? 133.406 139.901 58.928 1.00 46.47 1076 ASP B CA 1
ATOM 2834 C C . ASP B 1 81 ? 132.990 138.659 58.154 1.00 49.16 1076 ASP B C 1
ATOM 2835 O O . ASP B 1 81 ? 131.882 138.589 57.619 1.00 44.96 1076 ASP B O 1
ATOM 2840 N N . SER B 1 82 ? 133.874 137.673 58.094 1.00 49.07 1077 SER B N 1
ATOM 2841 C CA . SER B 1 82 ? 133.545 136.450 57.389 1.00 49.22 1077 SER B CA 1
ATOM 2842 C C . SER B 1 82 ? 132.702 135.598 58.327 1.00 49.36 1077 SER B C 1
ATOM 2843 O O . SER B 1 82 ? 132.359 136.037 59.424 1.00 51.31 1077 SER B O 1
ATOM 2846 N N . VAL B 1 83 ? 132.355 134.389 57.907 1.00 49.91 1078 VAL B N 1
ATOM 2847 C CA . VAL B 1 83 ? 131.548 133.523 58.757 1.00 47.85 1078 VAL B CA 1
ATOM 2848 C C . VAL B 1 83 ? 131.294 132.187 58.084 1.00 50.52 1078 VAL B C 1
ATOM 2849 O O . VAL B 1 83 ? 131.368 132.072 56.862 1.00 56.80 1078 VAL B O 1
ATOM 2853 N N . VAL B 1 84 ? 131.008 131.172 58.889 1.00 49.10 1079 VAL B N 1
ATOM 2854 C CA . VAL B 1 84 ? 130.709 129.851 58.359 1.00 47.19 1079 VAL B CA 1
ATOM 2855 C C . VAL B 1 84 ? 129.242 129.599 58.679 1.00 48.44 1079 VAL B C 1
ATOM 2856 O O . VAL B 1 84 ? 128.835 129.652 59.843 1.00 49.83 1079 VAL B O 1
ATOM 2860 N N . ASN B 1 85 ? 128.449 129.351 57.640 1.00 45.17 1080 ASN B N 1
ATOM 2861 C CA . ASN B 1 85 ? 127.019 129.108 57.802 1.00 44.05 1080 ASN B CA 1
ATOM 2862 C C . ASN B 1 85 ? 126.671 127.646 57.587 1.00 42.02 1080 ASN B C 1
ATOM 2863 O O . ASN B 1 85 ? 127.023 127.062 56.564 1.00 43.10 1080 ASN B O 1
ATOM 2868 N N . SER B 1 86 ? 125.976 127.059 58.554 1.00 40.97 1081 SER B N 1
ATOM 2869 C CA . SER B 1 86 ? 125.573 125.662 58.448 1.00 47.83 1081 SER B CA 1
ATOM 2870 C C . SER B 1 86 ? 124.058 125.598 58.426 1.00 44.83 1081 SER B C 1
ATOM 2871 O O . SER B 1 86 ? 123.475 124.517 58.358 1.00 49.77 1081 SER B O 1
ATOM 2874 N N . GLY B 1 87 ? 123.431 126.769 58.491 1.00 40.04 1082 GLY B N 1
ATOM 2875 C CA . GLY B 1 87 ? 121.980 126.849 58.475 1.00 38.15 1082 GLY B CA 1
ATOM 2876 C C . GLY B 1 87 ? 121.504 127.625 57.264 1.00 37.16 1082 GLY B C 1
ATOM 2877 O O . GLY B 1 87 ? 122.202 127.685 56.252 1.00 31.48 1082 GLY B O 1
ATOM 2878 N N . SER B 1 88 ? 120.325 128.228 57.372 1.00 33.71 1083 SER B N 1
ATOM 2879 C CA . SER B 1 88 ? 119.750 129.005 56.280 1.00 32.50 1083 SER B CA 1
ATOM 2880 C C . SER B 1 88 ? 120.524 130.289 56.002 1.00 34.04 1083 SER B C 1
ATOM 2881 O O . SER B 1 88 ? 120.460 131.249 56.771 1.00 41.44 1083 SER B O 1
ATOM 2884 N N . ARG B 1 89 ? 121.258 130.298 54.898 1.00 37.02 1084 ARG B N 1
ATOM 2885 C CA . ARG B 1 89 ? 122.040 131.461 54.498 1.00 42.67 1084 ARG B CA 1
ATOM 2886 C C . ARG B 1 89 ? 121.105 132.665 54.341 1.00 47.35 1084 ARG B C 1
ATOM 2887 O O . ARG B 1 89 ? 121.372 133.756 54.849 1.00 46.20 1084 ARG B O 1
ATOM 2895 N N . SER B 1 90 ? 119.999 132.444 53.641 1.00 46.08 1085 SER B N 1
ATOM 2896 C CA . SER B 1 90 ? 119.003 133.476 53.394 1.00 45.03 1085 SER B CA 1
ATOM 2897 C C . SER B 1 90 ? 118.509 134.135 54.678 1.00 45.70 1085 SER B C 1
ATOM 2898 O O . SER B 1 90 ? 118.399 135.358 54.759 1.00 42.50 1085 SER B O 1
ATOM 2901 N N . ASP B 1 91 ? 118.189 133.318 55.675 1.00 45.06 1086 ASP B N 1
ATOM 2902 C CA . ASP B 1 91 ? 117.695 133.838 56.940 1.00 46.85 1086 ASP B CA 1
ATOM 2903 C C . ASP B 1 91 ? 118.790 134.556 57.731 1.00 47.20 1086 ASP B C 1
ATOM 2904 O O . ASP B 1 91 ? 118.506 135.514 58.461 1.00 42.17 1086 ASP B O 1
ATOM 2909 N N . LEU B 1 92 ? 120.033 134.100 57.578 1.00 41.22 1087 LEU B N 1
ATOM 2910 C CA . LEU B 1 92 ? 121.152 134.736 58.257 1.00 36.95 1087 LEU B CA 1
ATOM 2911 C C . LEU B 1 92 ? 121.310 136.156 57.717 1.00 45.21 1087 LEU B C 1
ATOM 2912 O O . LEU B 1 92 ? 121.473 137.105 58.484 1.00 50.94 1087 LEU B O 1
ATOM 2917 N N . ASN B 1 93 ? 121.263 136.299 56.394 1.00 45.12 1088 ASN B N 1
ATOM 2918 C CA . ASN B 1 93 ? 121.399 137.612 55.777 1.00 38.85 1088 ASN B CA 1
ATOM 2919 C C . ASN B 1 93 ? 120.236 138.494 56.177 1.00 33.85 1088 ASN B C 1
ATOM 2920 O O . ASN B 1 93 ? 120.394 139.694 56.372 1.00 40.06 1088 ASN B O 1
ATOM 2925 N N . ALA B 1 94 ? 119.063 137.890 56.294 1.00 32.46 1089 ALA B N 1
ATOM 2926 C CA . ALA B 1 94 ? 117.864 138.626 56.663 1.00 38.44 1089 ALA B CA 1
ATOM 2927 C C . ALA B 1 94 ? 117.891 138.996 58.147 1.00 45.49 1089 ALA B C 1
ATOM 2928 O O . ALA B 1 94 ? 117.303 139.998 58.561 1.00 44.91 1089 ALA B O 1
ATOM 2930 N N . ARG B 1 95 ? 118.570 138.174 58.943 1.00 47.27 1090 ARG B N 1
ATOM 2931 C CA . ARG B 1 95 ? 118.681 138.407 60.377 1.00 45.48 1090 ARG B CA 1
ATOM 2932 C C . ARG B 1 95 ? 119.576 139.623 60.575 1.00 45.40 1090 ARG B C 1
ATOM 2933 O O . ARG B 1 95 ? 119.282 140.513 61.380 1.00 43.08 1090 ARG B O 1
ATOM 2941 N N . ILE B 1 96 ? 120.666 139.655 59.817 1.00 44.21 1091 ILE B N 1
ATOM 2942 C CA . ILE B 1 96 ? 121.613 140.752 59.882 1.00 44.84 1091 ILE B CA 1
ATOM 2943 C C . ILE B 1 96 ? 120.940 142.053 59.463 1.00 51.11 1091 ILE B C 1
ATOM 2944 O O . ILE B 1 96 ? 120.974 143.043 60.200 1.00 54.72 1091 ILE B O 1
ATOM 2949 N N . LEU B 1 97 ? 120.328 142.047 58.281 1.00 47.69 1092 LEU B N 1
ATOM 2950 C CA . LEU B 1 97 ? 119.670 143.241 57.759 1.00 48.32 1092 LEU B CA 1
ATOM 2951 C C . LEU B 1 97 ? 118.689 143.822 58.776 1.00 46.16 1092 LEU B C 1
ATOM 2952 O O . LEU B 1 97 ? 118.596 145.037 58.940 1.00 45.95 1092 LEU B O 1
ATOM 2957 N N . LYS B 1 98 ? 117.964 142.945 59.460 1.00 43.20 1093 LYS B N 1
ATOM 2958 C CA . LYS B 1 98 ? 116.989 143.369 60.454 1.00 44.74 1093 LYS B CA 1
ATOM 2959 C C . LYS B 1 98 ? 117.648 144.270 61.494 1.00 46.78 1093 LYS B C 1
ATOM 2960 O O . LYS B 1 98 ? 117.132 145.339 61.826 1.00 47.06 1093 LYS B O 1
ATOM 2966 N N . SER B 1 99 ? 118.790 143.823 62.005 1.00 45.69 1094 SER B N 1
ATOM 2967 C CA . SER B 1 99 ? 119.535 144.567 63.010 1.00 48.09 1094 SER B CA 1
ATOM 2968 C C . SER B 1 99 ? 119.947 145.939 62.491 1.00 48.94 1094 SER B C 1
ATOM 2969 O O . SER B 1 99 ? 119.666 146.956 63.129 1.00 50.63 1094 SER B O 1
ATOM 2972 N N . VAL B 1 100 ? 120.619 145.962 61.340 1.00 47.99 1095 VAL B N 1
ATOM 2973 C CA . VAL B 1 100 ? 121.069 147.214 60.736 1.00 47.70 1095 VAL B CA 1
ATOM 2974 C C . VAL B 1 100 ? 119.910 148.196 60.591 1.00 46.80 1095 VAL B C 1
ATOM 2975 O O . VAL B 1 100 ? 120.002 149.352 61.000 1.00 47.44 1095 VAL B O 1
ATOM 2979 N N . VAL B 1 101 ? 118.815 147.725 60.012 1.00 46.45 1096 VAL B N 1
ATOM 2980 C CA . VAL B 1 101 ? 117.640 148.558 59.822 1.00 45.49 1096 VAL B CA 1
ATOM 2981 C C . VAL B 1 101 ? 117.071 149.050 61.154 1.00 50.12 1096 VAL B C 1
ATOM 2982 O O . VAL B 1 101 ? 116.598 150.188 61.248 1.00 47.64 1096 VAL B O 1
ATOM 2986 N N . ASP B 1 102 ? 117.112 148.199 62.180 1.00 52.75 1097 ASP B N 1
ATOM 2987 C CA . ASP B 1 102 ? 116.609 148.584 63.499 1.00 48.17 1097 ASP B CA 1
ATOM 2988 C C . ASP B 1 102 ? 117.501 149.668 64.076 1.00 46.37 1097 ASP B C 1
ATOM 2989 O O . ASP B 1 102 ? 117.017 150.676 64.590 1.00 53.66 1097 ASP B O 1
ATOM 2994 N N . GLN B 1 103 ? 118.808 149.448 63.982 1.00 40.89 1098 GLN B N 1
ATOM 2995 C CA . GLN B 1 103 ? 119.792 150.395 64.489 1.00 45.81 1098 GLN B CA 1
ATOM 2996 C C . GLN B 1 103 ? 119.732 151.721 63.750 1.00 48.73 1098 GLN B C 1
ATOM 2997 O O . GLN B 1 103 ? 119.869 152.782 64.360 1.00 51.89 1098 GLN B O 1
ATOM 3003 N N . LEU B 1 104 ? 119.520 151.665 62.440 1.00 49.90 1099 LEU B N 1
ATOM 3004 C CA . LEU B 1 104 ? 119.426 152.881 61.647 1.00 47.75 1099 LEU B CA 1
ATOM 3005 C C . LEU B 1 104 ? 118.038 153.480 61.819 1.00 46.74 1099 LEU B C 1
ATOM 3006 O O . LEU B 1 104 ? 117.699 154.484 61.198 1.00 50.29 1099 LEU B O 1
ATOM 3011 N N . ASP B 1 105 ? 117.236 152.848 62.667 1.00 48.56 1100 ASP B N 1
ATOM 3012 C CA . ASP B 1 105 ? 115.887 153.318 62.950 1.00 51.41 1100 ASP B CA 1
ATOM 3013 C C . ASP B 1 105 ? 115.080 153.524 61.663 1.00 46.92 1100 ASP B C 1
ATOM 3014 O O . ASP B 1 105 ? 114.302 154.475 61.545 1.00 46.67 1100 ASP B O 1
ATOM 3019 N N . ILE B 1 106 ? 115.274 152.625 60.702 1.00 43.97 1101 ILE B N 1
ATOM 3020 C CA . ILE B 1 106 ? 114.577 152.685 59.419 1.00 39.90 1101 ILE B CA 1
ATOM 3021 C C . ILE B 1 106 ? 113.283 151.875 59.505 1.00 40.62 1101 ILE B C 1
ATOM 3022 O O . ILE B 1 106 ? 113.312 150.662 59.674 1.00 49.43 1101 ILE B O 1
ATOM 3027 N N . ALA B 1 107 ? 112.150 152.557 59.383 1.00 41.02 1102 ALA B N 1
ATOM 3028 C CA . ALA B 1 107 ? 110.841 151.921 59.498 1.00 39.50 1102 ALA B CA 1
ATOM 3029 C C . ALA B 1 107 ? 110.433 150.979 58.372 1.00 43.28 1102 ALA B C 1
ATOM 3030 O O . ALA B 1 107 ? 109.909 149.895 58.631 1.00 43.34 1102 ALA B O 1
ATOM 3032 N N . LYS B 1 108 ? 110.653 151.394 57.129 1.00 44.01 1103 LYS B N 1
ATOM 3033 C CA . LYS B 1 108 ? 110.283 150.581 55.972 1.00 39.96 1103 LYS B CA 1
ATOM 3034 C C . LYS B 1 108 ? 111.366 150.556 54.905 1.00 37.67 1103 LYS B C 1
ATOM 3035 O O . LYS B 1 108 ? 112.077 151.539 54.704 1.00 37.56 1103 LYS B O 1
ATOM 3041 N N . ILE B 1 109 ? 111.482 149.433 54.210 1.00 36.53 1104 ILE B N 1
ATOM 3042 C CA . ILE B 1 109 ? 112.485 149.320 53.165 1.00 36.30 1104 ILE B CA 1
ATOM 3043 C C . ILE B 1 109 ? 112.003 148.592 51.925 1.00 36.13 1104 ILE B C 1
ATOM 3044 O O . ILE B 1 109 ? 111.106 147.747 51.981 1.00 32.91 1104 ILE B O 1
ATOM 3049 N N . HIS B 1 110 ? 112.600 148.961 50.795 1.00 38.61 1105 HIS B N 1
ATOM 3050 C CA . HIS B 1 110 ? 112.310 148.328 49.524 1.00 29.66 1105 HIS B CA 1
ATOM 3051 C C . HIS B 1 110 ? 113.495 147.396 49.353 1.00 32.11 1105 HIS B C 1
ATOM 3052 O O . HIS B 1 110 ? 114.605 147.708 49.796 1.00 31.39 1105 HIS B O 1
ATOM 3059 N N . LEU B 1 111 ? 113.270 146.259 48.712 1.00 29.79 1106 LEU B N 1
ATOM 3060 C CA . LEU B 1 111 ? 114.336 145.302 48.509 1.00 28.73 1106 LEU B CA 1
ATOM 3061 C C . LEU B 1 111 ? 114.597 145.016 47.036 1.00 32.35 1106 LEU B C 1
ATOM 3062 O O . LEU B 1 111 ? 113.672 144.897 46.231 1.00 28.26 1106 LEU B O 1
ATOM 3067 N N . LEU B 1 112 ? 115.876 144.932 46.699 1.00 30.65 1107 LEU B N 1
ATOM 3068 C CA . LEU B 1 112 ? 116.321 144.605 45.359 1.00 33.40 1107 LEU B CA 1
ATOM 3069 C C . LEU B 1 112 ? 117.311 143.482 45.620 1.00 33.04 1107 LEU B C 1
ATOM 3070 O O . LEU B 1 112 ? 118.465 143.732 45.964 1.00 33.99 1107 LEU B O 1
ATOM 3075 N N . GLY B 1 113 ? 116.847 142.247 45.483 1.00 36.39 1108 GLY B N 1
ATOM 3076 C CA . GLY B 1 113 ? 117.708 141.107 45.737 1.00 37.63 1108 GLY B CA 1
ATOM 3077 C C . GLY B 1 113 ? 118.199 140.392 44.497 1.00 32.71 1108 GLY B C 1
ATOM 3078 O O . GLY B 1 113 ? 117.413 139.944 43.663 1.00 32.70 1108 GLY B O 1
ATOM 3079 N N . ASN B 1 114 ? 119.516 140.277 44.393 1.00 32.09 1109 ASN B N 1
ATOM 3080 C CA . ASN B 1 114 ? 120.167 139.625 43.266 1.00 33.68 1109 ASN B CA 1
ATOM 3081 C C . ASN B 1 114 ? 120.672 138.235 43.679 1.00 36.32 1109 ASN B C 1
ATOM 3082 O O . ASN B 1 114 ? 121.472 138.114 44.610 1.00 37.14 1109 ASN B O 1
ATOM 3087 N N . SER B 1 115 ? 120.199 137.194 42.989 1.00 31.85 1110 SER B N 1
ATOM 3088 C CA . SER B 1 115 ? 120.597 135.813 43.279 1.00 30.48 1110 SER B CA 1
ATOM 3089 C C . SER B 1 115 ? 120.466 135.517 44.772 1.00 32.49 1110 SER B C 1
ATOM 3090 O O . SER B 1 115 ? 119.355 135.440 45.292 1.00 36.76 1110 SER B O 1
ATOM 3093 N N . MET B 1 116 ? 121.590 135.344 45.464 1.00 29.79 1111 MET B N 1
ATOM 3094 C CA . MET B 1 116 ? 121.536 135.102 46.904 1.00 29.16 1111 MET B CA 1
ATOM 3095 C C . MET B 1 116 ? 120.730 136.229 47.556 1.00 32.02 1111 MET B C 1
ATOM 3096 O O . MET B 1 116 ? 119.966 136.005 48.497 1.00 33.17 1111 MET B O 1
ATOM 3101 N N . GLY B 1 117 ? 120.911 137.446 47.047 1.00 30.06 1112 GLY B N 1
ATOM 3102 C CA . GLY B 1 117 ? 120.191 138.582 47.592 1.00 32.20 1112 GLY B CA 1
ATOM 3103 C C . GLY B 1 117 ? 118.692 138.424 47.436 1.00 26.55 1112 GLY B C 1
ATOM 3104 O O . GLY B 1 117 ? 117.913 138.882 48.277 1.00 27.48 1112 GLY B O 1
ATOM 3105 N N . GLY B 1 118 ? 118.286 137.777 46.348 1.00 26.95 1113 GLY B N 1
ATOM 3106 C CA . GLY B 1 118 ? 116.872 137.565 46.106 1.00 26.79 1113 GLY B CA 1
ATOM 3107 C C . GLY B 1 118 ? 116.286 136.651 47.158 1.00 29.00 1113 GLY B C 1
ATOM 3108 O O . GLY B 1 118 ? 115.215 136.929 47.704 1.00 30.68 1113 GLY B O 1
ATOM 3109 N N A HIS B 1 119 ? 116.988 135.556 47.440 0.52 30.70 1114 HIS B N 1
ATOM 3110 N N B HIS B 1 119 ? 116.984 135.560 47.448 0.48 30.73 1114 HIS B N 1
ATOM 3111 C CA A HIS B 1 119 ? 116.554 134.587 48.438 0.52 34.20 1114 HIS B CA 1
ATOM 3112 C CA B HIS B 1 119 ? 116.521 134.601 48.437 0.48 33.76 1114 HIS B CA 1
ATOM 3113 C C A HIS B 1 119 ? 116.479 135.253 49.809 0.52 32.73 1114 HIS B C 1
ATOM 3114 C C B HIS B 1 119 ? 116.482 135.247 49.820 0.48 32.57 1114 HIS B C 1
ATOM 3115 O O A HIS B 1 119 ? 115.588 134.962 50.605 0.52 32.54 1114 HIS B O 1
ATOM 3116 O O B HIS B 1 119 ? 115.622 134.933 50.635 0.48 32.27 1114 HIS B O 1
ATOM 3129 N N . SER B 1 120 ? 117.428 136.148 50.070 1.00 30.79 1115 SER B N 1
ATOM 3130 C CA . SER B 1 120 ? 117.507 136.863 51.340 1.00 32.28 1115 SER B CA 1
ATOM 3131 C C . SER B 1 120 ? 116.383 137.888 51.487 1.00 30.92 1115 SER B C 1
ATOM 3132 O O . SER B 1 120 ? 115.879 138.115 52.588 1.00 32.47 1115 SER B O 1
ATOM 3135 N N . SER B 1 121 ? 115.993 138.512 50.379 1.00 29.00 1116 SER B N 1
ATOM 3136 C CA . SER B 1 121 ? 114.922 139.501 50.429 1.00 31.21 1116 SER B CA 1
ATOM 3137 C C . SER B 1 121 ? 113.607 138.807 50.735 1.00 33.87 1116 SER B C 1
ATOM 3138 O O . SER B 1 121 ? 112.794 139.320 51.506 1.00 33.35 1116 SER B O 1
ATOM 3141 N N . VAL B 1 122 ? 113.396 137.641 50.124 1.00 33.50 1117 VAL B N 1
ATOM 3142 C CA . VAL B 1 122 ? 112.168 136.885 50.351 1.00 29.51 1117 VAL B CA 1
ATOM 3143 C C . VAL B 1 122 ? 112.143 136.407 51.798 1.00 28.31 1117 VAL B C 1
ATOM 3144 O O . VAL B 1 122 ? 111.095 136.414 52.442 1.00 25.74 1117 VAL B O 1
ATOM 3148 N N . ALA B 1 123 ? 113.304 136.006 52.309 1.00 21.38 1118 ALA B N 1
ATOM 3149 C CA . ALA B 1 123 ? 113.390 135.546 53.688 1.00 27.86 1118 ALA B CA 1
ATOM 3150 C C . ALA B 1 123 ? 113.028 136.699 54.635 1.00 29.17 1118 ALA B C 1
ATOM 3151 O O . ALA B 1 123 ? 112.257 136.528 55.575 1.00 29.63 1118 ALA B O 1
ATOM 3153 N N . PHE B 1 124 ? 113.574 137.881 54.366 1.00 32.15 1119 PHE B N 1
ATOM 3154 C CA . PHE B 1 124 ? 113.310 139.053 55.192 1.00 29.45 1119 PHE B CA 1
ATOM 3155 C C . PHE B 1 124 ? 111.835 139.443 55.150 1.00 34.22 1119 PHE B C 1
ATOM 3156 O O . PHE B 1 124 ? 111.253 139.804 56.177 1.00 33.55 1119 PHE B O 1
ATOM 3164 N N . THR B 1 125 ? 111.230 139.350 53.966 1.00 31.16 1120 THR B N 1
ATOM 3165 C CA . THR B 1 125 ? 109.820 139.697 53.784 1.00 31.80 1120 THR B CA 1
ATOM 3166 C C . THR B 1 125 ? 108.855 138.739 54.477 1.00 34.63 1120 THR B C 1
ATOM 3167 O O . THR B 1 125 ? 107.817 139.159 54.988 1.00 33.49 1120 THR B O 1
ATOM 3171 N N . LEU B 1 126 ? 109.191 137.452 54.475 1.00 38.81 1121 LEU B N 1
ATOM 3172 C CA . LEU B 1 126 ? 108.362 136.433 55.119 1.00 38.89 1121 LEU B CA 1
ATOM 3173 C C . LEU B 1 126 ? 108.353 136.635 56.630 1.00 39.09 1121 LEU B C 1
ATOM 3174 O O . LEU B 1 126 ? 107.314 136.516 57.277 1.00 35.49 1121 LEU B O 1
ATOM 3179 N N . LYS B 1 127 ? 109.527 136.937 57.175 1.00 33.81 1122 LYS B N 1
ATOM 3180 C CA . LYS B 1 127 ? 109.704 137.150 58.604 1.00 41.05 1122 LYS B CA 1
ATOM 3181 C C . LYS B 1 127 ? 109.148 138.493 59.091 1.00 41.38 1122 LYS B C 1
ATOM 3182 O O . LYS B 1 127 ? 108.396 138.542 60.062 1.00 42.09 1122 LYS B O 1
ATOM 3188 N N . TRP B 1 128 ? 109.509 139.578 58.412 1.00 42.36 1123 TRP B N 1
ATOM 3189 C CA . TRP B 1 128 ? 109.048 140.907 58.806 1.00 38.58 1123 TRP B CA 1
ATOM 3190 C C . TRP B 1 128 ? 108.345 141.634 57.675 1.00 34.07 1123 TRP B C 1
ATOM 3191 O O . TRP B 1 128 ? 108.805 142.677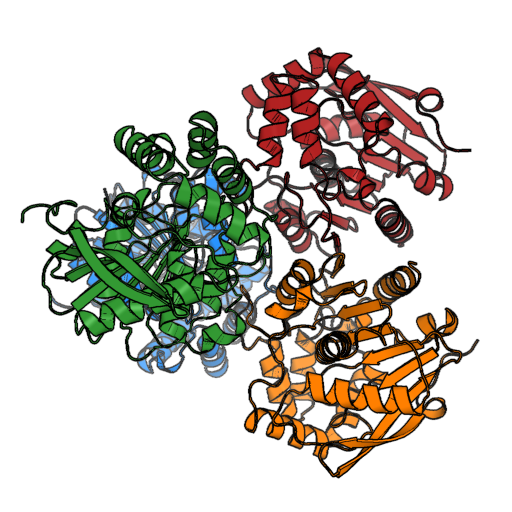 57.220 1.00 31.34 1123 TRP B O 1
ATOM 3202 N N . PRO B 1 129 ? 107.200 141.105 57.219 1.00 37.18 1124 PRO B N 1
ATOM 3203 C CA . PRO B 1 129 ? 106.476 141.753 56.124 1.00 39.26 1124 PRO B CA 1
ATOM 3204 C C . PRO B 1 129 ? 106.154 143.215 56.375 1.00 42.11 1124 PRO B C 1
ATOM 3205 O O . PRO B 1 129 ? 106.103 144.013 55.438 1.00 39.00 1124 PRO B O 1
ATOM 3209 N N . GLU B 1 130 ? 105.952 143.566 57.641 1.00 43.55 1125 GLU B N 1
ATOM 3210 C CA . GLU B 1 130 ? 105.610 144.940 57.999 1.00 48.16 1125 GLU B CA 1
ATOM 3211 C C . GLU B 1 130 ? 106.723 145.962 57.743 1.00 44.57 1125 GLU B C 1
ATOM 3212 O O . GLU B 1 130 ? 106.450 147.152 57.599 1.00 48.41 1125 GLU B O 1
ATOM 3218 N N . ARG B 1 131 ? 107.967 145.500 57.677 1.00 33.89 1126 ARG B N 1
ATOM 3219 C CA . ARG B 1 131 ? 109.101 146.390 57.438 1.00 36.17 1126 ARG B CA 1
ATOM 3220 C C . ARG B 1 131 ? 109.443 146.479 55.951 1.00 38.29 1126 ARG B C 1
ATOM 3221 O O . ARG B 1 131 ? 110.461 147.076 55.568 1.00 30.68 1126 ARG B O 1
ATOM 3229 N N . VAL B 1 132 ? 108.598 145.890 55.111 1.00 33.20 1127 VAL B N 1
ATOM 3230 C CA . VAL B 1 132 ? 108.867 145.896 53.681 1.00 33.48 1127 VAL B CA 1
ATOM 3231 C C . VAL B 1 132 ? 107.872 146.670 52.826 1.00 31.08 1127 VAL B C 1
ATOM 3232 O O . VAL B 1 132 ? 106.657 146.615 53.040 1.00 33.98 1127 VAL B O 1
ATOM 3236 N N . GLY B 1 133 ? 108.406 147.400 51.853 1.00 31.78 1128 GLY B N 1
ATOM 3237 C CA . GLY B 1 133 ? 107.559 148.152 50.944 1.00 25.05 1128 GLY B CA 1
ATOM 3238 C C . GLY B 1 133 ? 107.380 147.322 49.686 1.00 28.43 1128 GLY B C 1
ATOM 3239 O O . GLY B 1 133 ? 106.500 146.462 49.612 1.00 27.44 1128 GLY B O 1
ATOM 3240 N N . LYS B 1 134 ? 108.226 147.568 48.693 1.00 30.99 1129 LYS B N 1
ATOM 3241 C CA . LYS B 1 134 ? 108.154 146.825 47.444 1.00 29.09 1129 LYS B CA 1
ATOM 3242 C C . LYS B 1 134 ? 109.285 145.805 47.371 1.00 33.14 1129 LYS B C 1
ATOM 3243 O O . LYS B 1 134 ? 110.333 145.975 48.002 1.00 29.40 1129 LYS B O 1
ATOM 3249 N N . LEU B 1 135 ? 109.070 144.748 46.595 1.00 30.21 1130 LEU B N 1
ATOM 3250 C CA . LEU B 1 135 ? 110.057 143.689 46.456 1.00 26.45 1130 LEU B CA 1
ATOM 3251 C C . LEU B 1 135 ? 110.447 143.474 44.991 1.00 28.13 1130 LEU B C 1
ATOM 3252 O O . LEU B 1 135 ? 109.582 143.360 44.119 1.00 26.41 1130 LEU B O 1
ATOM 3257 N N . VAL B 1 136 ? 111.754 143.429 44.739 1.00 25.79 1131 VAL B N 1
ATOM 3258 C CA . VAL B 1 136 ? 112.301 143.200 43.406 1.00 26.86 1131 VAL B CA 1
ATOM 3259 C C . VAL B 1 136 ? 113.335 142.078 43.486 1.00 29.90 1131 VAL B C 1
ATOM 3260 O O . VAL B 1 136 ? 114.347 142.196 44.181 1.00 28.74 1131 VAL B O 1
ATOM 3264 N N . LEU B 1 137 ? 113.060 140.994 42.763 1.00 28.68 1132 LEU B N 1
ATOM 3265 C CA . LEU B 1 137 ? 113.904 139.806 42.721 1.00 26.44 1132 LEU B CA 1
ATOM 3266 C C . LEU B 1 137 ? 114.557 139.622 41.358 1.00 30.78 1132 LEU B C 1
ATOM 3267 O O . LEU B 1 137 ? 113.869 139.588 40.335 1.00 28.60 1132 LEU B O 1
ATOM 3272 N N . MET B 1 138 ? 115.877 139.487 41.336 1.00 28.99 1133 MET B N 1
ATOM 3273 C CA . MET B 1 138 ? 116.575 139.271 40.076 1.00 32.79 1133 MET B CA 1
ATOM 3274 C C . MET B 1 138 ? 117.522 138.080 40.152 1.00 37.42 1133 MET B C 1
ATOM 3275 O O . MET B 1 138 ? 118.533 138.109 40.868 1.00 30.53 1133 MET B O 1
ATOM 3280 N N . GLY B 1 139 ? 117.167 137.026 39.418 1.00 29.91 1134 GLY B N 1
ATOM 3281 C CA . GLY B 1 139 ? 117.983 135.826 39.374 1.00 31.03 1134 GLY B CA 1
ATOM 3282 C C . GLY B 1 139 ? 117.995 134.975 40.628 1.00 31.92 1134 GLY B C 1
ATOM 3283 O O . GLY B 1 139 ? 118.926 134.198 40.829 1.00 32.15 1134 GLY B O 1
ATOM 3284 N N . GLY B 1 140 ? 116.972 135.120 41.466 1.00 34.73 1135 GLY B N 1
ATOM 3285 C CA . GLY B 1 140 ? 116.891 134.344 42.692 1.00 36.03 1135 GLY B CA 1
ATOM 3286 C C . GLY B 1 140 ? 115.655 134.691 43.505 1.00 38.23 1135 GLY B C 1
ATOM 3287 O O . GLY B 1 140 ? 114.900 135.580 43.128 1.00 42.41 1135 GLY B O 1
ATOM 3288 N N . GLY B 1 141 ? 115.443 133.998 44.622 1.00 38.10 1136 GLY B N 1
ATOM 3289 C CA . GLY B 1 141 ? 114.285 134.282 45.446 1.00 33.40 1136 GLY B CA 1
ATOM 3290 C C . GLY B 1 141 ? 113.707 133.069 46.155 1.00 45.65 1136 GLY B C 1
ATOM 3291 O O . GLY B 1 141 ? 113.131 133.197 47.236 1.00 44.46 1136 GLY B O 1
ATOM 3292 N N . THR B 1 142 ? 113.841 131.891 45.552 1.00 45.52 1137 THR B N 1
ATOM 3293 C CA . THR B 1 142 ? 113.324 130.672 46.163 1.00 49.13 1137 THR B CA 1
ATOM 3294 C C . THR B 1 142 ? 114.186 129.476 45.817 1.00 52.30 1137 THR B C 1
ATOM 3295 O O . THR B 1 142 ? 114.542 129.276 44.654 1.00 60.72 1137 THR B O 1
ATOM 3299 N N . GLY B 1 143 ? 114.531 128.683 46.824 1.00 49.89 1138 GLY B N 1
ATOM 3300 C CA . GLY B 1 143 ? 115.346 127.513 46.564 1.00 46.73 1138 GLY B CA 1
ATOM 3301 C C . GLY B 1 143 ? 114.465 126.533 45.829 1.00 43.49 1138 GLY B C 1
ATOM 3302 O O . GLY B 1 143 ? 113.404 126.904 45.340 1.00 46.59 1138 GLY B O 1
ATOM 3303 N N . GLY B 1 144 ? 114.889 125.286 45.733 1.00 39.29 1139 GLY B N 1
ATOM 3304 C CA . GLY B 1 144 ? 114.050 124.320 45.062 1.00 41.92 1139 GLY B CA 1
ATOM 3305 C C . GLY B 1 144 ? 114.632 123.765 43.789 1.00 43.66 1139 GLY B C 1
ATOM 3306 O O . GLY B 1 144 ? 115.673 124.210 43.307 1.00 49.79 1139 GLY B O 1
ATOM 3307 N N . MET B 1 145 ? 113.928 122.789 43.235 1.00 44.13 1140 MET B N 1
ATOM 3308 C CA . MET B 1 145 ? 114.348 122.118 42.025 1.00 41.01 1140 MET B CA 1
ATOM 3309 C C . MET B 1 145 ? 113.750 122.785 40.807 1.00 40.33 1140 MET B C 1
ATOM 3310 O O . MET B 1 145 ? 112.645 123.320 40.862 1.00 43.37 1140 MET B O 1
ATOM 3315 N N . SER B 1 146 ? 114.493 122.747 39.708 1.00 39.16 1141 SER B N 1
ATOM 3316 C CA . SER B 1 146 ? 114.032 123.293 38.442 1.00 36.15 1141 SER B CA 1
ATOM 3317 C C . SER B 1 146 ? 113.231 122.164 37.804 1.00 37.81 1141 SER B C 1
ATOM 3318 O O . SER B 1 146 ? 113.400 120.998 38.173 1.00 32.44 1141 SER B O 1
ATOM 3321 N N . LEU B 1 147 ? 112.363 122.495 36.856 1.00 36.39 1142 LEU B N 1
ATOM 3322 C CA . LEU B 1 147 ? 111.574 121.469 36.196 1.00 32.59 1142 LEU B CA 1
ATOM 3323 C C . LEU B 1 147 ? 112.159 121.130 34.838 1.00 36.70 1142 LEU B C 1
ATOM 3324 O O . LEU B 1 147 ? 111.807 120.107 34.249 1.00 38.68 1142 LEU B O 1
ATOM 3329 N N . PHE B 1 148 ? 113.055 121.978 34.339 1.00 30.05 1143 PHE B N 1
ATOM 3330 C CA . PHE B 1 148 ? 113.606 121.764 33.005 1.00 33.45 1143 PHE B CA 1
ATOM 3331 C C . PHE B 1 148 ? 115.119 121.792 32.880 1.00 38.05 1143 PHE B C 1
ATOM 3332 O O . PHE B 1 148 ? 115.684 121.167 31.978 1.00 38.07 1143 PHE B O 1
ATOM 3340 N N . THR B 1 149 ? 115.776 122.522 33.771 1.00 35.87 1144 THR B N 1
ATOM 3341 C CA . THR B 1 149 ? 117.216 122.637 33.698 1.00 36.23 1144 THR B CA 1
ATOM 3342 C C . THR B 1 149 ? 117.946 121.701 34.637 1.00 34.35 1144 THR B C 1
ATOM 3343 O O . THR B 1 149 ? 117.616 121.595 35.820 1.00 38.67 1144 THR B O 1
ATOM 3347 N N . PRO B 1 150 ? 118.956 120.998 34.109 1.00 27.62 1145 PRO B N 1
ATOM 3348 C CA . PRO B 1 150 ? 119.752 120.055 34.893 1.00 25.21 1145 PRO B CA 1
ATOM 3349 C C . PRO B 1 150 ? 120.489 120.758 36.023 1.00 23.67 1145 PRO B C 1
ATOM 3350 O O . PRO B 1 150 ? 121.094 121.812 35.818 1.00 26.28 1145 PRO B O 1
ATOM 3354 N N . MET B 1 151 ? 120.432 120.180 37.216 1.00 24.46 1146 MET B N 1
ATOM 3355 C CA . MET B 1 151 ? 121.136 120.738 38.363 1.00 30.35 1146 MET B CA 1
ATOM 3356 C C . MET B 1 151 ? 122.103 119.684 38.888 1.00 31.66 1146 MET B C 1
ATOM 3357 O O . MET B 1 151 ? 121.847 118.488 38.755 1.00 31.20 1146 MET B O 1
ATOM 3362 N N . PRO B 1 152 ? 123.247 120.114 39.451 1.00 34.25 1147 PRO B N 1
ATOM 3363 C CA . PRO B 1 152 ? 123.633 121.524 39.595 1.00 30.54 1147 PRO B CA 1
ATOM 3364 C C . PRO B 1 152 ? 123.893 122.127 38.223 1.00 30.11 1147 PRO B C 1
ATOM 3365 O O . PRO B 1 152 ? 124.483 121.485 37.356 1.00 36.53 1147 PRO B O 1
ATOM 3369 N N . THR B 1 153 ? 123.442 123.361 38.027 1.00 31.56 1148 THR B N 1
ATOM 3370 C CA . THR B 1 153 ? 123.601 124.034 36.745 1.00 33.36 1148 THR B CA 1
ATOM 3371 C C . THR B 1 153 ? 125.039 124.220 36.276 1.00 36.31 1148 THR B C 1
ATOM 3372 O O . THR B 1 153 ? 125.998 124.120 37.053 1.00 36.44 1148 THR B O 1
ATOM 3376 N N . GLU B 1 154 ? 125.158 124.498 34.984 1.00 31.79 1149 GLU B N 1
ATOM 3377 C CA . GLU B 1 154 ? 126.432 124.729 34.321 1.00 37.49 1149 GLU B CA 1
ATOM 3378 C C . GLU B 1 154 ? 127.227 125.837 35.029 1.00 38.35 1149 GLU B C 1
ATOM 3379 O O . GLU B 1 154 ? 128.441 125.726 35.206 1.00 41.20 1149 GLU B O 1
ATOM 3385 N N . GLY B 1 155 ? 126.531 126.892 35.442 1.00 39.56 1150 GLY B N 1
ATOM 3386 C CA . GLY B 1 155 ? 127.183 128.009 36.108 1.00 39.07 1150 GLY B CA 1
ATOM 3387 C C . GLY B 1 155 ? 127.556 127.771 37.560 1.00 40.26 1150 GLY B C 1
ATOM 3388 O O . GLY B 1 155 ? 128.629 128.180 38.006 1.00 35.53 1150 GLY B O 1
ATOM 3389 N N . ILE B 1 156 ? 126.664 127.128 38.305 1.00 39.02 1151 ILE B N 1
ATOM 3390 C CA . ILE B 1 156 ? 126.911 126.830 39.710 1.00 38.79 1151 ILE B CA 1
ATOM 3391 C C . ILE B 1 156 ? 128.190 126.014 39.853 1.00 37.89 1151 ILE B C 1
ATOM 3392 O O . ILE B 1 156 ? 128.979 126.232 40.768 1.00 43.27 1151 ILE B O 1
ATOM 3397 N N . LYS B 1 157 ? 128.388 125.069 38.945 1.00 37.58 1152 LYS B N 1
ATOM 3398 C CA . LYS B 1 157 ? 129.573 124.234 38.988 1.00 37.88 1152 LYS B CA 1
ATOM 3399 C C . LYS B 1 157 ? 130.830 125.083 38.844 1.00 39.99 1152 LYS B C 1
ATOM 3400 O O . LYS B 1 157 ? 131.783 124.921 39.606 1.00 41.76 1152 LYS B O 1
ATOM 3406 N N . ARG B 1 158 ? 130.834 125.995 37.878 1.00 38.62 1153 ARG B N 1
ATOM 3407 C CA . ARG B 1 158 ? 131.997 126.843 37.689 1.00 37.13 1153 ARG B CA 1
ATOM 3408 C C . ARG B 1 158 ? 132.126 127.829 38.843 1.00 40.21 1153 ARG B C 1
ATOM 3409 O O . ARG B 1 158 ? 133.231 128.240 39.186 1.00 41.77 1153 ARG B O 1
ATOM 3417 N N . LEU B 1 159 ? 131.005 128.209 39.452 1.00 39.88 1154 LEU B N 1
ATOM 3418 C CA . LEU B 1 159 ? 131.073 129.143 40.571 1.00 43.16 1154 LEU B CA 1
ATOM 3419 C C . LEU B 1 159 ? 131.799 128.459 41.724 1.00 40.39 1154 LEU B C 1
ATOM 3420 O O . LEU B 1 159 ? 132.737 129.007 42.293 1.00 41.23 1154 LEU B O 1
ATOM 3425 N N . ASN B 1 160 ? 131.358 127.253 42.055 1.00 40.92 1155 ASN B N 1
ATOM 3426 C CA . ASN B 1 160 ? 131.970 126.485 43.128 1.00 45.49 1155 ASN B CA 1
ATOM 3427 C C . ASN B 1 160 ? 133.434 126.165 42.828 1.00 48.02 1155 ASN B C 1
ATOM 3428 O O . ASN B 1 160 ? 134.289 126.297 43.702 1.00 51.73 1155 ASN B O 1
ATOM 3433 N N . GLN B 1 161 ? 133.725 125.757 41.595 1.00 47.13 1156 GLN B N 1
ATOM 3434 C CA . GLN B 1 161 ? 135.098 125.437 41.210 1.00 47.37 1156 GLN B CA 1
ATOM 3435 C C . GLN B 1 161 ? 136.004 126.649 41.421 1.00 48.80 1156 GLN B C 1
ATOM 3436 O O . GLN B 1 161 ? 137.153 126.512 41.842 1.00 47.55 1156 GLN B O 1
ATOM 3442 N N . LEU B 1 162 ? 135.477 127.833 41.125 1.00 46.76 1157 LEU B N 1
ATOM 3443 C CA . LEU B 1 162 ? 136.230 129.071 41.284 1.00 45.85 1157 LEU B CA 1
ATOM 3444 C C . LEU B 1 162 ? 136.515 129.308 42.764 1.00 47.20 1157 LEU B C 1
ATOM 3445 O O . LEU B 1 162 ? 137.634 129.640 43.140 1.00 46.41 1157 LEU B O 1
ATOM 3450 N N . TYR B 1 163 ? 135.498 129.131 43.600 1.00 42.66 1158 TYR B N 1
ATOM 3451 C CA . TYR B 1 163 ? 135.656 129.316 45.037 1.00 46.69 1158 TYR B CA 1
ATOM 3452 C C . TYR B 1 163 ? 136.746 128.396 45.587 1.00 49.49 1158 TYR B C 1
ATOM 3453 O O . TYR B 1 163 ? 137.425 128.740 46.552 1.00 46.10 1158 TYR B O 1
ATOM 3462 N N . ARG B 1 164 ? 136.907 127.230 44.967 1.00 49.35 1159 ARG B N 1
ATOM 3463 C CA . ARG B 1 164 ? 137.904 126.260 45.409 1.00 50.13 1159 ARG B CA 1
ATOM 3464 C C . ARG B 1 164 ? 139.286 126.464 44.801 1.00 47.58 1159 ARG B C 1
ATOM 3465 O O . ARG B 1 164 ? 140.282 126.014 45.357 1.00 53.22 1159 ARG B O 1
ATOM 3473 N N . GLN B 1 165 ? 139.346 127.144 43.665 1.00 46.76 1160 GLN B N 1
ATOM 3474 C CA . GLN B 1 165 ? 140.615 127.396 42.996 1.00 46.58 1160 GLN B CA 1
ATOM 3475 C C . GLN B 1 165 ? 140.581 128.800 42.395 1.00 49.82 1160 GLN B C 1
ATOM 3476 O O . GLN B 1 165 ? 140.396 128.968 41.189 1.00 49.39 1160 GLN B O 1
ATOM 3482 N N . PRO B 1 166 ? 140.765 129.828 43.239 1.00 47.87 1161 PRO B N 1
ATOM 3483 C CA . PRO B 1 166 ? 140.759 131.240 42.847 1.00 51.07 1161 PRO B CA 1
ATOM 3484 C C . PRO B 1 166 ? 141.828 131.585 41.823 1.00 52.91 1161 PRO B C 1
ATOM 3485 O O . PRO B 1 166 ? 142.841 132.192 42.160 1.00 59.20 1161 PRO B O 1
ATOM 3489 N N . THR B 1 167 ? 141.598 131.216 40.571 1.00 52.27 1162 THR B N 1
ATOM 3490 C CA . THR B 1 167 ? 142.569 131.494 39.526 1.00 53.46 1162 THR B CA 1
ATOM 3491 C C . THR B 1 167 ? 141.934 132.278 38.391 1.00 56.73 1162 THR B C 1
ATOM 3492 O O . THR B 1 167 ? 140.773 132.058 38.052 1.00 56.46 1162 THR B O 1
ATOM 3496 N N . ILE B 1 168 ? 142.700 133.193 37.805 1.00 56.19 1163 ILE B N 1
ATOM 3497 C CA . ILE B 1 168 ? 142.201 134.008 36.704 1.00 55.36 1163 ILE B CA 1
ATOM 3498 C C . ILE B 1 168 ? 141.548 133.123 35.645 1.00 54.25 1163 ILE B C 1
ATOM 3499 O O . ILE B 1 168 ? 140.573 133.518 35.004 1.00 52.78 1163 ILE B O 1
ATOM 3504 N N . GLU B 1 169 ? 142.085 131.921 35.474 1.00 54.68 1164 GLU B N 1
ATOM 3505 C CA . GLU B 1 169 ? 141.554 130.981 34.496 1.00 55.83 1164 GLU B CA 1
ATOM 3506 C C . GLU B 1 169 ? 140.105 130.644 34.828 1.00 57.40 1164 GLU B C 1
ATOM 3507 O O . GLU B 1 169 ? 139.231 130.714 33.964 1.00 56.63 1164 GLU B O 1
ATOM 3513 N N . ASN B 1 170 ? 139.859 130.277 36.083 1.00 54.19 1165 ASN B N 1
ATOM 3514 C CA . ASN B 1 170 ? 138.516 129.934 36.525 1.00 53.54 1165 ASN B CA 1
ATOM 3515 C C . ASN B 1 170 ? 137.585 131.139 36.545 1.00 53.74 1165 ASN B C 1
ATOM 3516 O O . ASN B 1 170 ? 136.400 131.009 36.248 1.00 49.66 1165 ASN B O 1
ATOM 3521 N N . LEU B 1 171 ? 138.116 132.308 36.896 1.00 51.36 1166 LEU B N 1
ATOM 3522 C CA . LEU B 1 171 ? 137.295 133.510 36.951 1.00 49.94 1166 LEU B CA 1
ATOM 3523 C C . LEU B 1 171 ? 136.795 133.849 35.557 1.00 49.68 1166 LEU B C 1
ATOM 3524 O O . LEU B 1 171 ? 135.673 134.323 35.392 1.00 48.79 1166 LEU B O 1
ATOM 3529 N N . LYS B 1 172 ? 137.627 133.598 34.554 1.00 47.49 1167 LYS B N 1
ATOM 3530 C CA . LYS B 1 172 ? 137.247 133.869 33.175 1.00 45.89 1167 LYS B CA 1
ATOM 3531 C C . LYS B 1 172 ? 136.216 132.828 32.727 1.00 45.39 1167 LYS B C 1
ATOM 3532 O O . LYS B 1 172 ? 135.283 133.135 31.984 1.00 43.29 1167 LYS B O 1
ATOM 3538 N N . LEU B 1 173 ? 136.382 131.593 33.181 1.00 46.51 1168 LEU B N 1
ATOM 3539 C CA . LEU B 1 173 ? 135.442 130.544 32.818 1.00 44.50 1168 LEU B CA 1
ATOM 3540 C C . LEU B 1 173 ? 134.050 130.845 33.357 1.00 43.08 1168 LEU B C 1
ATOM 3541 O O . LEU B 1 173 ? 133.060 130.689 32.650 1.00 42.68 1168 LEU B O 1
ATOM 3546 N N . MET B 1 174 ? 133.969 131.286 34.607 1.00 39.52 1169 MET B N 1
ATOM 3547 C CA . MET B 1 174 ? 132.673 131.593 35.184 1.00 41.47 1169 MET B CA 1
ATOM 3548 C C . MET B 1 174 ? 132.042 132.784 34.468 1.00 45.38 1169 MET B C 1
ATOM 3549 O O . MET B 1 174 ? 130.901 132.708 34.012 1.00 47.29 1169 MET B O 1
ATOM 3554 N N . MET B 1 175 ? 132.793 133.876 34.361 1.00 42.09 1170 MET B N 1
ATOM 3555 C CA . MET B 1 175 ? 132.298 135.082 33.713 1.00 41.71 1170 MET B CA 1
ATOM 3556 C C . MET B 1 175 ? 131.855 134.848 32.277 1.00 40.81 1170 MET B C 1
ATOM 3557 O O . MET B 1 175 ? 130.890 135.453 31.811 1.00 37.09 1170 MET B O 1
ATOM 3562 N N . ASP B 1 176 ? 132.565 133.972 31.579 1.00 36.97 1171 ASP B N 1
ATOM 3563 C CA . ASP B 1 176 ? 132.254 133.682 30.187 1.00 39.62 1171 ASP B CA 1
ATOM 3564 C C . ASP B 1 176 ? 130.823 133.188 29.981 1.00 38.53 1171 ASP B C 1
ATOM 3565 O O . ASP B 1 176 ? 130.207 133.467 28.955 1.00 40.33 1171 ASP B O 1
ATOM 3570 N N . ILE B 1 177 ? 130.293 132.454 30.955 1.00 35.02 1172 ILE B N 1
ATOM 3571 C CA . ILE B 1 177 ? 128.936 131.929 30.851 1.00 37.67 1172 ILE B CA 1
ATOM 3572 C C . ILE B 1 177 ? 127.961 132.612 31.819 1.00 36.44 1172 ILE B C 1
ATOM 3573 O O . ILE B 1 177 ? 126.774 132.293 31.848 1.00 39.05 1172 ILE B O 1
ATOM 3578 N N . PHE B 1 178 ? 128.484 133.561 32.592 1.00 34.57 1173 PHE B N 1
ATOM 3579 C CA . PHE B 1 178 ? 127.733 134.334 33.581 1.00 34.16 1173 PHE B CA 1
ATOM 3580 C C . PHE B 1 178 ? 126.913 135.427 32.884 1.00 35.75 1173 PHE B C 1
ATOM 3581 O O . PHE B 1 178 ? 125.826 135.780 33.335 1.00 39.16 1173 PHE B O 1
ATOM 3589 N N . VAL B 1 179 ? 127.437 135.964 31.785 1.00 37.46 1174 VAL B N 1
ATOM 3590 C CA . VAL B 1 179 ? 126.741 137.019 31.047 1.00 42.26 1174 VAL B CA 1
ATOM 3591 C C . VAL B 1 179 ? 126.647 136.716 29.551 1.00 40.66 1174 VAL B C 1
ATOM 3592 O O . VAL B 1 179 ? 127.544 136.093 28.979 1.00 34.81 1174 VAL B O 1
ATOM 3596 N N . PHE B 1 180 ? 125.564 137.181 28.929 1.00 39.21 1175 PHE B N 1
ATOM 3597 C CA . PHE B 1 180 ? 125.300 136.942 27.511 1.00 38.03 1175 PHE B CA 1
ATOM 3598 C C . PHE B 1 180 ? 126.325 137.562 26.563 1.00 39.56 1175 PHE B C 1
ATOM 3599 O O . PHE B 1 180 ? 126.823 136.896 25.661 1.00 39.84 1175 PHE B O 1
ATOM 3607 N N . ASP B 1 181 ? 126.625 138.840 26.745 1.00 36.80 1176 ASP B N 1
ATOM 3608 C CA . ASP B 1 181 ? 127.616 139.492 25.901 1.00 49.52 1176 ASP B CA 1
ATOM 3609 C C . ASP B 1 181 ? 128.867 139.769 26.715 1.00 49.90 1176 ASP B C 1
ATOM 3610 O O . ASP B 1 181 ? 128.874 140.670 27.559 1.00 44.97 1176 ASP B O 1
ATOM 3615 N N . THR B 1 182 ? 129.926 139.006 26.453 1.00 54.61 1177 THR B N 1
ATOM 3616 C CA . THR B 1 182 ? 131.179 139.175 27.181 1.00 54.46 1177 THR B CA 1
ATOM 3617 C C . THR B 1 182 ? 131.915 140.472 26.858 1.00 56.61 1177 THR B C 1
ATOM 3618 O O . THR B 1 182 ? 132.796 140.888 27.608 1.00 60.16 1177 THR B O 1
ATOM 3622 N N . SER B 1 183 ? 131.561 141.113 25.750 1.00 55.95 1178 SER B N 1
ATOM 3623 C CA . SER B 1 183 ? 132.197 142.373 25.388 1.00 56.01 1178 SER B CA 1
ATOM 3624 C C . SER B 1 183 ? 132.001 143.321 26.564 1.00 59.17 1178 SER B C 1
ATOM 3625 O O . SER B 1 183 ? 132.881 144.117 26.898 1.00 65.58 1178 SER B O 1
ATOM 3628 N N . ASP B 1 184 ? 130.833 143.209 27.190 0.00 57.72 1179 ASP B N 1
ATOM 3629 C CA . ASP B 1 184 ? 130.461 144.035 28.331 0.00 56.10 1179 ASP B CA 1
ATOM 3630 C C . ASP B 1 184 ? 131.507 144.018 29.441 0.00 55.32 1179 ASP B C 1
ATOM 3631 O O . ASP B 1 184 ? 131.957 145.072 29.889 0.00 55.15 1179 ASP B O 1
ATOM 3636 N N . LEU B 1 185 ? 131.884 142.822 29.887 0.00 54.52 1180 LEU B N 1
ATOM 3637 C CA . LEU B 1 185 ? 132.863 142.685 30.961 0.00 53.81 1180 LEU B CA 1
ATOM 3638 C C . LEU B 1 185 ? 134.025 143.656 30.831 0.00 53.48 1180 LEU B C 1
ATOM 3639 O O . LEU B 1 185 ? 134.814 143.581 29.889 0.00 53.55 1180 LEU B O 1
ATOM 3644 N N . THR B 1 186 ? 134.118 144.570 31.789 0.00 53.04 1181 THR B N 1
ATOM 3645 C CA . THR B 1 186 ? 135.179 145.565 31.805 0.00 52.51 1181 THR B CA 1
ATOM 3646 C C . THR B 1 186 ? 136.316 145.092 32.701 0.00 52.31 1181 THR B C 1
ATOM 3647 O O . THR B 1 186 ? 136.085 144.435 33.717 0.00 52.40 1181 THR B O 1
ATOM 3651 N N . ASP B 1 187 ? 137.543 145.425 32.317 0.00 51.96 1182 ASP B N 1
ATOM 3652 C CA . ASP B 1 187 ? 138.717 145.036 33.086 0.00 51.54 1182 ASP B CA 1
ATOM 3653 C C . ASP B 1 187 ? 138.580 145.524 34.524 0.00 51.27 1182 ASP B C 1
ATOM 3654 O O . ASP B 1 187 ? 138.968 144.833 35.466 0.00 51.26 1182 ASP B O 1
ATOM 3659 N N . ALA B 1 188 ? 138.023 146.721 34.680 0.00 50.91 1183 ALA B N 1
ATOM 3660 C CA . ALA B 1 188 ? 137.825 147.314 35.997 0.00 50.54 1183 ALA B CA 1
ATOM 3661 C C . ALA B 1 188 ? 136.971 146.401 36.870 0.00 50.30 1183 ALA B C 1
ATOM 3662 O O . ALA B 1 188 ? 137.090 146.408 38.095 0.00 50.29 1183 ALA B O 1
ATOM 3664 N N . LEU B 1 189 ? 136.108 145.619 36.229 0.00 50.00 1184 LEU B N 1
ATOM 3665 C CA . LEU B 1 189 ? 135.236 144.693 36.941 0.00 49.65 1184 LEU B CA 1
ATOM 3666 C C . LEU B 1 189 ? 136.038 143.447 37.295 0.00 49.26 1184 LEU B C 1
ATOM 3667 O O . LEU B 1 189 ? 135.960 142.940 38.414 0.00 49.33 1184 LEU B O 1
ATOM 3672 N N . PHE B 1 190 ? 136.811 142.962 36.329 0.00 48.65 1185 PHE B N 1
ATOM 3673 C CA . PHE B 1 190 ? 137.633 141.774 36.521 0.00 47.97 1185 PHE B CA 1
ATOM 3674 C C . PHE B 1 190 ? 138.611 141.998 37.668 0.00 47.85 1185 PHE B C 1
ATOM 3675 O O . PHE B 1 190 ? 138.522 141.342 38.706 0.00 47.87 1185 PHE B O 1
ATOM 3683 N N . GLU B 1 191 ? 139.544 142.926 37.472 0.00 47.69 1186 GLU B N 1
ATOM 3684 C CA . GLU B 1 191 ? 140.537 143.243 38.492 0.00 47.52 1186 GLU B CA 1
ATOM 3685 C C . GLU B 1 191 ? 139.872 143.406 39.853 0.00 47.57 1186 GLU B C 1
ATOM 3686 O O . GLU B 1 191 ? 140.379 142.917 40.861 0.00 47.55 1186 GLU B O 1
ATOM 3692 N N . ALA B 1 192 ? 138.736 144.096 39.875 0.00 47.65 1187 ALA B N 1
ATOM 3693 C CA . ALA B 1 192 ? 138.000 144.309 41.115 0.00 47.71 1187 ALA B CA 1
ATOM 3694 C C . ALA B 1 192 ? 137.622 142.955 41.704 0.00 47.67 1187 ALA B C 1
ATOM 3695 O O . ALA B 1 192 ? 137.843 142.697 42.886 0.00 47.78 1187 ALA B O 1
ATOM 3697 N N . ARG B 1 193 ? 137.051 142.096 40.866 0.00 47.52 1188 ARG B N 1
ATOM 3698 C CA . ARG B 1 193 ? 136.649 140.757 41.280 0.00 47.33 1188 ARG B CA 1
ATOM 3699 C C . ARG B 1 193 ? 137.854 139.967 41.777 0.00 47.75 1188 ARG B C 1
ATOM 3700 O O . ARG B 1 193 ? 137.887 139.524 42.925 0.00 47.73 1188 ARG B O 1
ATOM 3708 N N . LEU B 1 194 ? 138.841 139.798 40.903 0.00 48.30 1189 LEU B N 1
ATOM 3709 C CA . LEU B 1 194 ? 140.053 139.062 41.240 0.00 48.97 1189 LEU B CA 1
ATOM 3710 C C . LEU B 1 194 ? 140.680 139.617 42.514 0.00 49.85 1189 LEU B C 1
ATOM 3711 O O . LEU B 1 194 ? 141.060 138.863 43.409 0.00 49.77 1189 LEU B O 1
ATOM 3716 N N . ASN B 1 195 ? 140.785 140.941 42.589 0.00 51.10 1190 ASN B N 1
ATOM 3717 C CA . ASN B 1 195 ? 141.359 141.601 43.756 0.00 52.85 1190 ASN B CA 1
ATOM 3718 C C . ASN B 1 195 ? 140.603 141.167 45.004 0.00 55.03 1190 ASN B C 1
ATOM 3719 O O . ASN B 1 195 ? 141.162 140.528 45.894 0.00 54.77 1190 ASN B O 1
ATOM 3724 N N . ASN B 1 196 ? 139.324 141.522 45.055 1.00 59.45 1191 ASN B N 1
ATOM 3725 C CA . ASN B 1 196 ? 138.462 141.182 46.181 1.00 61.22 1191 ASN B CA 1
ATOM 3726 C C . ASN B 1 196 ? 138.590 139.708 46.532 1.00 61.62 1191 ASN B C 1
ATOM 3727 O O . ASN B 1 196 ? 138.553 139.334 47.706 1.00 64.04 1191 ASN B O 1
ATOM 3732 N N . MET B 1 197 ? 138.729 138.869 45.510 1.00 59.18 1192 MET B N 1
ATOM 3733 C CA . MET B 1 197 ? 138.865 137.438 45.738 1.00 58.51 1192 MET B CA 1
ATOM 3734 C C . MET B 1 197 ? 140.083 137.148 46.613 1.00 57.11 1192 MET B C 1
ATOM 3735 O O . MET B 1 197 ? 139.943 136.854 47.804 1.00 51.81 1192 MET B O 1
ATOM 3740 N N . LEU B 1 198 ? 141.272 137.246 46.023 1.00 56.16 1193 LEU B N 1
ATOM 3741 C CA . LEU B 1 198 ? 142.505 136.978 46.751 1.00 55.56 1193 LEU B CA 1
ATOM 3742 C C . LEU B 1 198 ? 142.674 137.880 47.963 1.00 56.82 1193 LEU B C 1
ATOM 3743 O O . LEU B 1 198 ? 143.470 137.586 48.855 1.00 62.68 1193 LEU B O 1
ATOM 3748 N N . SER B 1 199 ? 141.918 138.972 48.001 1.00 58.16 1194 SER B N 1
ATOM 3749 C CA . SER B 1 199 ? 141.988 139.915 49.111 1.00 57.02 1194 SER B CA 1
ATOM 3750 C C . SER B 1 199 ? 141.450 139.333 50.410 1.00 56.20 1194 SER B C 1
ATOM 3751 O O . SER B 1 199 ? 142.021 139.553 51.475 1.00 60.71 1194 SER B O 1
ATOM 3754 N N . ARG B 1 200 ? 140.342 138.606 50.328 1.00 53.24 1195 ARG B N 1
ATOM 3755 C CA . ARG B 1 200 ? 139.745 138.009 51.521 1.00 52.96 1195 ARG B CA 1
ATOM 3756 C C . ARG B 1 200 ? 139.579 136.499 51.395 1.00 52.20 1195 ARG B C 1
ATOM 3757 O O . ARG B 1 200 ? 138.456 135.989 51.446 1.00 49.74 1195 ARG B O 1
ATOM 3765 N N . ARG B 1 201 ? 140.693 135.788 51.236 1.00 51.53 1196 ARG B N 1
ATOM 3766 C CA . ARG B 1 201 ? 140.659 134.335 51.114 1.00 51.73 1196 ARG B CA 1
ATOM 3767 C C . ARG B 1 201 ? 139.922 133.705 52.282 1.00 48.94 1196 ARG B C 1
ATOM 3768 O O . ARG B 1 201 ? 139.527 132.544 52.223 1.00 52.03 1196 ARG B O 1
ATOM 3776 N N . ASP B 1 202 ? 139.736 134.474 53.347 1.00 46.33 1197 ASP B N 1
ATOM 3777 C CA . ASP B 1 202 ? 139.016 133.971 54.505 1.00 48.16 1197 ASP B CA 1
ATOM 3778 C C . ASP B 1 202 ? 137.563 133.727 54.095 1.00 49.52 1197 ASP B C 1
ATOM 3779 O O . ASP B 1 202 ? 136.960 132.724 54.479 1.00 46.84 1197 ASP B O 1
ATOM 3784 N N . HIS B 1 203 ? 137.014 134.646 53.300 1.00 49.95 1198 HIS B N 1
ATOM 3785 C CA . HIS B 1 203 ? 135.637 134.532 52.817 1.00 47.19 1198 HIS B CA 1
ATOM 3786 C C . HIS B 1 203 ? 135.469 133.325 51.900 1.00 43.22 1198 HIS B C 1
ATOM 3787 O O . HIS B 1 203 ? 134.546 132.530 52.074 1.00 47.98 1198 HIS B O 1
ATOM 3794 N N . LEU B 1 204 ? 136.354 133.200 50.917 1.00 37.43 1199 LEU B N 1
ATOM 3795 C CA . LEU B 1 204 ? 136.289 132.081 49.986 1.00 45.52 1199 LEU B CA 1
ATOM 3796 C C . LEU B 1 204 ? 136.290 130.755 50.739 1.00 47.52 1199 LEU B C 1
ATOM 3797 O O . LEU B 1 204 ? 135.400 129.921 50.554 1.00 47.31 1199 LEU B O 1
ATOM 3802 N N . GLU B 1 205 ? 137.296 130.572 51.591 1.00 46.42 1200 GLU B N 1
ATOM 3803 C CA . GLU B 1 205 ? 137.432 129.353 52.376 1.00 45.33 1200 GLU B CA 1
ATOM 3804 C C . GLU B 1 205 ? 136.172 129.052 53.167 1.00 44.07 1200 GLU B C 1
ATOM 3805 O O . GLU B 1 205 ? 135.712 127.911 53.198 1.00 40.63 1200 GLU B O 1
ATOM 3811 N N . ASN B 1 206 ? 135.616 130.075 53.810 1.00 41.80 1201 ASN B N 1
ATOM 3812 C CA . ASN B 1 206 ? 134.405 129.895 54.599 1.00 48.10 1201 ASN B CA 1
ATOM 3813 C C . ASN B 1 206 ? 133.181 129.586 53.745 1.00 45.63 1201 ASN B C 1
ATOM 3814 O O . ASN B 1 206 ? 132.224 128.974 54.218 1.00 44.33 1201 ASN B O 1
ATOM 3819 N N . PHE B 1 207 ? 133.205 130.019 52.490 1.00 47.01 1202 PHE B N 1
ATOM 3820 C CA . PHE B 1 207 ? 132.093 129.747 51.592 1.00 45.75 1202 PHE B CA 1
ATOM 3821 C C . PHE B 1 207 ? 132.150 128.251 51.332 1.00 44.26 1202 PHE B C 1
ATOM 3822 O O . PHE B 1 207 ? 131.159 127.535 51.501 1.00 42.28 1202 PHE B O 1
ATOM 3830 N N . VAL B 1 208 ? 133.333 127.787 50.938 1.00 41.52 1203 VAL B N 1
ATOM 3831 C CA . VAL B 1 208 ? 133.558 126.376 50.657 1.00 40.60 1203 VAL B CA 1
ATOM 3832 C C . VAL B 1 208 ? 133.235 125.496 51.862 1.00 43.93 1203 VAL B C 1
ATOM 3833 O O . VAL B 1 208 ? 132.777 124.368 51.703 1.00 42.77 1203 VAL B O 1
ATOM 3837 N N . LYS B 1 209 ? 133.475 126.018 53.063 1.00 48.88 1204 LYS B N 1
ATOM 3838 C CA . LYS B 1 209 ? 133.216 125.273 54.291 1.00 50.51 1204 LYS B CA 1
ATOM 3839 C C . LYS B 1 209 ? 131.741 125.248 54.665 1.00 51.26 1204 LYS B C 1
ATOM 3840 O O . LYS B 1 209 ? 131.251 124.249 55.192 1.00 54.84 1204 LYS B O 1
ATOM 3846 N N . SER B 1 210 ? 131.038 126.347 54.401 1.00 48.95 1205 SER B N 1
ATOM 3847 C CA . SER B 1 210 ? 129.611 126.429 54.701 1.00 47.38 1205 SER B CA 1
ATOM 3848 C C . SER B 1 210 ? 128.844 125.375 53.900 1.00 43.97 1205 SER B C 1
ATOM 3849 O O . SER B 1 210 ? 127.912 124.746 54.406 1.00 36.87 1205 SER B O 1
ATOM 3852 N N . LEU B 1 211 ? 129.246 125.187 52.648 1.00 45.30 1206 LEU B N 1
ATOM 3853 C CA . LEU B 1 211 ? 128.608 124.202 51.789 1.00 51.12 1206 LEU B CA 1
ATOM 3854 C C . LEU B 1 211 ? 128.863 122.803 52.331 1.00 52.56 1206 LEU B C 1
ATOM 3855 O O . LEU B 1 211 ? 127.965 121.959 52.330 1.00 55.77 1206 LEU B O 1
ATOM 3860 N N . GLU B 1 212 ? 130.086 122.559 52.796 1.00 49.48 1207 GLU B N 1
ATOM 3861 C CA . GLU B 1 212 ? 130.433 121.250 53.337 1.00 53.72 1207 GLU B CA 1
ATOM 3862 C C . GLU B 1 212 ? 129.676 120.989 54.630 1.00 54.37 1207 GLU B C 1
ATOM 3863 O O . GLU B 1 212 ? 129.388 119.842 54.967 1.00 58.92 1207 GLU B O 1
ATOM 3869 N N . ALA B 1 213 ? 129.341 122.055 55.349 1.00 53.28 1208 ALA B N 1
ATOM 3870 C CA . ALA B 1 213 ? 128.594 121.915 56.591 1.00 50.95 1208 ALA B CA 1
ATOM 3871 C C . ALA B 1 213 ? 127.103 121.753 56.277 1.00 53.76 1208 ALA B C 1
ATOM 3872 O O . ALA B 1 213 ? 126.409 120.958 56.915 1.00 55.79 1208 ALA B O 1
ATOM 3874 N N . ASN B 1 214 ? 126.617 122.507 55.293 1.00 52.41 1209 ASN B N 1
ATOM 3875 C CA . ASN B 1 214 ? 125.210 122.442 54.894 1.00 51.09 1209 ASN B CA 1
ATOM 3876 C C . ASN B 1 214 ? 125.062 122.664 53.392 1.00 49.86 1209 ASN B C 1
ATOM 3877 O O . ASN B 1 214 ? 125.037 123.804 52.922 1.00 45.33 1209 ASN B O 1
ATOM 3882 N N . PRO B 1 215 ? 124.956 121.566 52.621 1.00 49.82 1210 PRO B N 1
ATOM 3883 C CA . PRO B 1 215 ? 124.813 121.565 51.161 1.00 48.46 1210 PRO B CA 1
ATOM 3884 C C . PRO B 1 215 ? 123.647 122.406 50.657 1.00 43.99 1210 PRO B C 1
ATOM 3885 O O . PRO B 1 215 ? 123.719 122.985 49.574 1.00 49.53 1210 PRO B O 1
ATOM 3889 N N . LYS B 1 216 ? 122.573 122.459 51.437 1.00 39.91 1211 LYS B N 1
ATOM 3890 C CA . LYS B 1 216 ? 121.403 123.238 51.061 1.00 40.31 1211 LYS B CA 1
ATOM 3891 C C . LYS B 1 216 ? 121.405 124.553 51.827 1.00 38.34 1211 LYS B C 1
ATOM 3892 O O . LYS B 1 216 ? 120.800 124.671 52.889 1.00 42.74 1211 LYS B O 1
ATOM 3898 N N . GLN B 1 217 ? 122.098 125.536 51.267 1.00 40.82 1212 GLN B N 1
ATOM 3899 C CA . GLN B 1 217 ? 122.218 126.859 51.862 1.00 40.55 1212 GLN B CA 1
ATOM 3900 C C . GLN B 1 217 ? 120.939 127.674 51.744 1.00 41.07 1212 GLN B C 1
ATOM 3901 O O . GLN B 1 217 ? 120.702 128.579 52.544 1.00 40.47 1212 GLN B O 1
ATOM 3907 N N . PHE B 1 218 ? 120.113 127.349 50.754 1.00 37.43 1213 PHE B N 1
ATOM 3908 C CA . PHE B 1 218 ? 118.874 128.089 50.527 1.00 37.85 1213 PHE B CA 1
ATOM 3909 C C . PHE B 1 218 ? 117.609 127.230 50.590 1.00 37.29 1213 PHE B C 1
ATOM 3910 O O . PHE B 1 218 ? 117.407 126.344 49.763 1.00 39.24 1213 PHE B O 1
ATOM 3918 N N . PRO B 1 219 ? 116.743 127.487 51.583 1.00 40.85 1214 PRO B N 1
ATOM 3919 C CA . PRO B 1 219 ? 115.482 126.761 51.784 1.00 39.32 1214 PRO B CA 1
ATOM 3920 C C . PRO B 1 219 ? 114.469 127.018 50.672 1.00 37.01 1214 PRO B C 1
ATOM 3921 O O . PRO B 1 219 ? 114.430 128.096 50.088 1.00 42.72 1214 PRO B O 1
ATOM 3925 N N . ASP B 1 220 ? 113.641 126.020 50.398 1.00 38.54 1215 ASP B N 1
ATOM 3926 C CA . ASP B 1 220 ? 112.624 126.124 49.365 1.00 39.90 1215 ASP B CA 1
ATOM 3927 C C . ASP B 1 220 ? 111.408 126.867 49.928 1.00 36.03 1215 ASP B C 1
ATOM 3928 O O . ASP B 1 220 ? 110.586 126.270 50.619 1.00 37.77 1215 ASP B O 1
ATOM 3933 N N . PHE B 1 221 ? 111.297 128.159 49.622 1.00 36.21 1216 PHE B N 1
ATOM 3934 C CA . PHE B 1 221 ? 110.186 128.992 50.106 1.00 37.36 1216 PHE B CA 1
ATOM 3935 C C . PHE B 1 221 ? 108.881 128.832 49.340 1.00 31.73 1216 PHE B C 1
ATOM 3936 O O . PHE B 1 221 ? 107.907 129.530 49.619 1.00 33.38 1216 PHE B O 1
ATOM 3944 N N . GLY B 1 222 ? 108.868 127.923 48.374 1.00 33.11 1217 GLY B N 1
ATOM 3945 C CA . GLY B 1 222 ? 107.682 127.707 47.566 1.00 30.40 1217 GLY B CA 1
ATOM 3946 C C . GLY B 1 222 ? 106.355 127.708 48.295 1.00 30.38 1217 GLY B C 1
ATOM 3947 O O . GLY B 1 222 ? 105.503 128.549 48.024 1.00 33.53 1217 GLY B O 1
ATOM 3948 N N . PRO B 1 223 ? 106.146 126.778 49.234 1.00 34.25 1218 PRO B N 1
ATOM 3949 C CA . PRO B 1 223 ? 104.889 126.697 49.985 1.00 31.05 1218 PRO B CA 1
ATOM 3950 C C . PRO B 1 223 ? 104.455 127.973 50.712 1.00 35.33 1218 PRO B C 1
ATOM 3951 O O . PRO B 1 223 ? 103.270 128.161 50.981 1.00 36.46 1218 PRO B O 1
ATOM 3955 N N . ARG B 1 224 ? 105.397 128.857 51.019 1.00 36.07 1219 ARG B N 1
ATOM 3956 C CA . ARG B 1 224 ? 105.046 130.078 51.736 1.00 37.19 1219 ARG B CA 1
ATOM 3957 C C . ARG B 1 224 ? 104.880 131.334 50.882 1.00 36.15 1219 ARG B C 1
ATOM 3958 O O . ARG B 1 224 ? 104.480 132.388 51.389 1.00 35.01 1219 ARG B O 1
ATOM 3966 N N . LEU B 1 225 ? 105.175 131.232 49.591 1.00 30.00 1220 LEU B N 1
ATOM 3967 C CA . LEU B 1 225 ? 105.043 132.390 48.714 1.00 31.50 1220 LEU B CA 1
ATOM 3968 C C . LEU B 1 225 ? 103.662 133.039 48.798 1.00 32.17 1220 LEU B C 1
ATOM 3969 O O . LEU B 1 225 ? 103.513 134.231 48.531 1.00 32.16 1220 LEU B O 1
ATOM 3974 N N . ALA B 1 226 ? 102.658 132.258 49.186 1.00 35.20 1221 ALA B N 1
ATOM 3975 C CA . ALA B 1 226 ? 101.292 132.763 49.308 1.00 33.22 1221 ALA B CA 1
ATOM 3976 C C . ALA B 1 226 ? 101.178 133.756 50.462 1.00 38.73 1221 ALA B C 1
ATOM 3977 O O . ALA B 1 226 ? 100.173 134.460 50.594 1.00 38.02 1221 ALA B O 1
ATOM 3979 N N . GLU B 1 227 ? 102.209 133.805 51.299 1.00 36.70 1222 GLU B N 1
ATOM 3980 C CA . GLU B 1 227 ? 102.224 134.712 52.441 1.00 36.93 1222 GLU B CA 1
ATOM 3981 C C . GLU B 1 227 ? 102.601 136.134 52.038 1.00 35.54 1222 GLU B C 1
ATOM 3982 O O . GLU B 1 227 ? 102.130 137.096 52.635 1.00 33.25 1222 GLU B O 1
ATOM 3988 N N . ILE B 1 228 ? 103.448 136.252 51.020 1.00 36.79 1223 ILE B N 1
ATOM 3989 C CA . ILE B 1 228 ? 103.928 137.548 50.543 1.00 35.05 1223 ILE B CA 1
ATOM 3990 C C . ILE B 1 228 ? 102.869 138.472 49.946 1.00 38.99 1223 ILE B C 1
ATOM 3991 O O . ILE B 1 228 ? 102.284 138.178 48.901 1.00 33.83 1223 ILE B O 1
ATOM 3996 N N . LYS B 1 229 ? 102.650 139.601 50.622 1.00 37.08 1224 LYS B N 1
ATOM 3997 C CA . LYS B 1 229 ? 101.667 140.595 50.203 1.00 35.37 1224 LYS B CA 1
ATOM 3998 C C . LYS B 1 229 ? 102.321 141.815 49.568 1.00 32.83 1224 LYS B C 1
ATOM 3999 O O . LYS B 1 229 ? 101.638 142.709 49.085 1.00 33.34 1224 LYS B O 1
ATOM 4005 N N . ALA B 1 230 ? 103.647 141.853 49.575 1.00 34.06 1225 ALA B N 1
ATOM 4006 C CA . ALA B 1 230 ? 104.373 142.978 48.994 1.00 33.64 1225 ALA B CA 1
ATOM 4007 C C . ALA B 1 230 ? 104.308 142.946 47.467 1.00 33.85 1225 ALA B C 1
ATOM 4008 O O . ALA B 1 230 ? 104.417 141.878 46.864 1.00 31.04 1225 ALA B O 1
ATOM 4010 N N . GLN B 1 231 ? 104.111 144.109 46.847 1.00 36.06 1226 GLN B N 1
ATOM 4011 C CA . GLN B 1 231 ? 104.090 144.198 45.385 1.00 35.67 1226 GLN B CA 1
ATOM 4012 C C . GLN B 1 231 ? 105.464 143.688 44.971 1.00 29.45 1226 GLN B C 1
ATOM 4013 O O . GLN B 1 231 ? 106.481 144.146 45.488 1.00 33.94 1226 GLN B O 1
ATOM 4019 N N . THR B 1 232 ? 105.489 142.750 44.034 1.00 29.14 1227 THR B N 1
ATOM 4020 C CA . THR B 1 232 ? 106.736 142.130 43.622 1.00 26.20 1227 THR B CA 1
ATOM 4021 C C . THR B 1 232 ? 107.022 142.170 42.126 1.00 28.02 1227 THR B C 1
ATOM 4022 O O . THR B 1 232 ? 106.131 141.973 41.299 1.00 24.52 1227 THR B O 1
ATOM 4026 N N . LEU B 1 233 ? 108.280 142.435 41.796 1.00 28.87 1228 LEU B N 1
ATOM 4027 C CA . LEU B 1 233 ? 108.731 142.490 40.414 1.00 31.97 1228 LEU B CA 1
ATOM 4028 C C . LEU B 1 233 ? 109.876 141.497 40.349 1.00 29.97 1228 LEU B C 1
ATOM 4029 O O . LEU B 1 233 ? 110.800 141.563 41.158 1.00 29.71 1228 LEU B O 1
ATOM 4034 N N . ILE B 1 234 ? 109.807 140.569 39.404 1.00 26.08 1229 ILE B N 1
ATOM 4035 C CA . ILE B 1 234 ? 110.852 139.567 39.250 1.00 21.18 1229 ILE B CA 1
ATOM 4036 C C . ILE B 1 234 ? 111.527 139.796 37.904 1.00 23.18 1229 ILE B C 1
ATOM 4037 O O . ILE B 1 234 ? 110.860 139.919 36.885 1.00 22.11 1229 ILE B O 1
ATOM 4042 N N . VAL B 1 235 ? 112.853 139.870 37.916 1.00 23.75 1230 VAL B N 1
ATOM 4043 C CA . VAL B 1 235 ? 113.628 140.099 36.706 1.00 22.75 1230 VAL B CA 1
ATOM 4044 C C . VAL B 1 235 ? 114.552 138.914 36.452 1.00 22.88 1230 VAL B C 1
ATOM 4045 O O . VAL B 1 235 ? 115.190 138.406 37.378 1.00 23.59 1230 VAL B O 1
ATOM 4049 N N . TRP B 1 236 ? 114.634 138.492 35.193 1.00 25.63 1231 TRP B N 1
ATOM 4050 C CA . TRP B 1 236 ? 115.460 137.350 34.826 1.00 20.30 1231 TRP B CA 1
ATOM 4051 C C . TRP B 1 236 ? 116.052 137.449 33.428 1.00 31.18 1231 TRP B C 1
ATOM 4052 O O . TRP B 1 236 ? 115.547 138.176 32.562 1.00 27.66 1231 TRP B O 1
ATOM 4063 N N . GLY B 1 237 ? 117.134 136.705 33.224 1.00 31.65 1232 GLY B N 1
ATOM 4064 C CA . GLY B 1 237 ? 117.769 136.648 31.923 1.00 26.42 1232 GLY B CA 1
ATOM 4065 C C . GLY B 1 237 ? 117.414 135.287 31.348 1.00 27.77 1232 GLY B C 1
ATOM 4066 O O . GLY B 1 237 ? 117.614 134.267 32.010 1.00 25.23 1232 GLY B O 1
ATOM 4067 N N . ARG B 1 238 ? 116.859 135.264 30.139 1.00 29.00 1233 ARG B N 1
ATOM 4068 C CA . ARG B 1 238 ? 116.473 134.004 29.500 1.00 27.75 1233 ARG B CA 1
ATOM 4069 C C . ARG B 1 238 ? 117.655 133.049 29.411 1.00 27.97 1233 ARG B C 1
ATOM 4070 O O . ARG B 1 238 ? 117.494 131.840 29.553 1.00 24.98 1233 ARG B O 1
ATOM 4078 N N . ASN B 1 239 ? 118.847 133.589 29.175 1.00 27.40 1234 ASN B N 1
ATOM 4079 C CA . ASN B 1 239 ? 120.019 132.734 29.076 1.00 30.78 1234 ASN B CA 1
ATOM 4080 C C . ASN B 1 239 ? 120.877 132.691 30.330 1.00 29.74 1234 ASN B C 1
ATOM 4081 O O . ASN B 1 239 ? 122.098 132.533 30.267 1.00 32.68 1234 ASN B O 1
ATOM 4086 N N . ASP B 1 240 ? 120.216 132.837 31.472 1.00 31.90 1235 ASP B N 1
ATOM 4087 C CA . ASP B 1 240 ? 120.875 132.745 32.763 1.00 31.00 1235 ASP B CA 1
ATOM 4088 C C . ASP B 1 240 ? 121.292 131.264 32.862 1.00 32.26 1235 ASP B C 1
ATOM 4089 O O . ASP B 1 240 ? 120.435 130.373 32.938 1.00 28.05 1235 ASP B O 1
ATOM 4094 N N . ARG B 1 241 ? 122.595 130.999 32.841 1.00 32.06 1236 ARG B N 1
ATOM 4095 C CA . ARG B 1 241 ? 123.098 129.623 32.921 1.00 23.36 1236 ARG B CA 1
ATOM 4096 C C . ARG B 1 241 ? 123.416 129.215 34.358 1.00 24.71 1236 ARG B C 1
ATOM 4097 O O . ARG B 1 241 ? 123.890 128.106 34.604 1.00 26.35 1236 ARG B O 1
ATOM 4105 N N . PHE B 1 242 ? 123.148 130.120 35.299 1.00 22.64 1237 PHE B N 1
ATOM 4106 C CA . PHE B 1 242 ? 123.404 129.885 36.720 1.00 30.64 1237 PHE B CA 1
ATOM 4107 C C . PHE B 1 242 ? 122.143 129.443 37.461 1.00 26.58 1237 PHE B C 1
ATOM 4108 O O . PHE B 1 242 ? 122.116 128.386 38.091 1.00 29.12 1237 PHE B O 1
ATOM 4116 N N . VAL B 1 243 ? 121.104 130.264 37.399 1.00 25.37 1238 VAL B N 1
ATOM 4117 C CA . VAL B 1 243 ? 119.847 129.930 38.046 1.00 23.43 1238 VAL B CA 1
ATOM 4118 C C . VAL B 1 243 ? 118.783 129.862 36.961 1.00 25.97 1238 VAL B C 1
ATOM 4119 O O . VAL B 1 243 ? 118.506 130.854 36.292 1.00 36.09 1238 VAL B O 1
ATOM 4123 N N . PRO B 1 244 ? 118.181 128.676 36.771 1.00 30.69 1239 PRO B N 1
ATOM 4124 C CA . PRO B 1 244 ? 117.142 128.389 35.781 1.00 28.32 1239 PRO B CA 1
ATOM 4125 C C . PRO B 1 244 ? 116.023 129.418 35.752 1.00 30.50 1239 PRO B C 1
ATOM 4126 O O . PRO B 1 244 ? 115.432 129.754 36.779 1.00 28.82 1239 PRO B O 1
ATOM 4130 N N . MET B 1 245 ? 115.734 129.902 34.556 1.00 24.34 1240 MET B N 1
ATOM 4131 C CA . MET B 1 245 ? 114.697 130.889 34.379 1.00 25.07 1240 MET B CA 1
ATOM 4132 C C . MET B 1 245 ? 113.357 130.448 34.955 1.00 25.66 1240 MET B C 1
ATOM 4133 O O . MET B 1 245 ? 112.561 131.290 35.359 1.00 23.18 1240 MET B O 1
ATOM 4138 N N . ASP B 1 246 ? 113.091 129.146 35.011 1.00 22.09 1241 ASP B N 1
ATOM 4139 C CA . ASP B 1 246 ? 111.791 128.739 35.523 1.00 26.15 1241 ASP B CA 1
ATOM 4140 C C . ASP B 1 246 ? 111.628 128.951 37.023 1.00 24.95 1241 ASP B C 1
ATOM 4141 O O . ASP B 1 246 ? 110.541 128.768 37.572 1.00 25.07 1241 ASP B O 1
ATOM 4146 N N . ALA B 1 247 ? 112.700 129.369 37.688 1.00 27.79 1242 ALA B N 1
ATOM 4147 C CA . ALA B 1 247 ? 112.609 129.667 39.115 1.00 24.90 1242 ALA B CA 1
ATOM 4148 C C . ALA B 1 247 ? 111.859 131.004 39.164 1.00 26.17 1242 ALA B C 1
ATOM 4149 O O . ALA B 1 247 ? 111.151 131.307 40.128 1.00 23.82 1242 ALA B O 1
ATOM 4151 N N . GLY B 1 248 ? 112.013 131.791 38.095 1.00 32.52 1243 GLY B N 1
ATOM 4152 C CA . GLY B 1 248 ? 111.334 133.078 37.993 1.00 25.31 1243 GLY B CA 1
ATOM 4153 C C . GLY B 1 248 ? 109.848 132.840 37.834 1.00 24.83 1243 GLY B C 1
ATOM 4154 O O . GLY B 1 248 ? 109.021 133.540 38.420 1.00 24.34 1243 GLY B O 1
ATOM 4155 N N . LEU B 1 249 ? 109.511 131.832 37.035 1.00 25.18 1244 LEU B N 1
ATOM 4156 C CA . LEU B 1 249 ? 108.121 131.448 36.804 1.00 23.68 1244 LEU B CA 1
ATOM 4157 C C . LEU B 1 249 ? 107.506 130.945 38.128 1.00 29.40 1244 LEU B C 1
ATOM 4158 O O . LEU B 1 249 ? 106.314 131.123 38.382 1.00 30.57 1244 LEU B O 1
ATOM 4163 N N . ARG B 1 250 ? 108.318 130.304 38.966 1.00 29.64 1245 ARG B N 1
ATOM 4164 C CA . ARG B 1 250 ? 107.832 129.810 40.257 1.00 32.00 1245 ARG B CA 1
ATOM 4165 C C . ARG B 1 250 ? 107.481 130.981 41.173 1.00 22.62 1245 ARG B C 1
ATOM 4166 O O . ARG B 1 250 ? 106.454 130.974 41.842 1.00 27.89 1245 ARG B O 1
ATOM 4174 N N . LEU B 1 251 ? 108.358 131.974 41.218 1.00 23.78 1246 LEU B N 1
ATOM 4175 C CA . LEU B 1 251 ? 108.115 133.153 42.038 1.00 27.14 1246 LEU B CA 1
ATOM 4176 C C . LEU B 1 251 ? 106.862 133.843 41.511 1.00 23.81 1246 LEU B C 1
ATOM 4177 O O . LEU B 1 251 ? 105.993 134.262 42.273 1.00 23.02 1246 LEU B O 1
ATOM 4182 N N . LEU B 1 252 ? 106.781 133.957 40.191 1.00 20.70 1247 LEU B N 1
ATOM 4183 C CA . LEU B 1 252 ? 105.647 134.604 39.554 1.00 21.74 1247 LEU B CA 1
ATOM 4184 C C . LEU B 1 252 ? 104.330 133.918 39.923 1.00 28.36 1247 LEU B C 1
ATOM 4185 O O . LEU B 1 252 ? 103.358 134.586 40.279 1.00 26.54 1247 LEU B O 1
ATOM 4190 N N . SER B 1 253 ? 104.304 132.588 39.865 1.00 28.21 1248 SER B N 1
ATOM 4191 C CA . SER B 1 253 ? 103.090 131.844 40.180 1.00 32.75 1248 SER B CA 1
ATOM 4192 C C . SER B 1 253 ? 102.725 131.836 41.656 1.00 32.11 1248 SER B C 1
ATOM 4193 O O . SER B 1 253 ? 101.547 131.782 42.007 1.00 32.59 1248 SER B O 1
ATOM 4196 N N . GLY B 1 254 ? 103.728 131.887 42.522 1.00 28.19 1249 GLY B N 1
ATOM 4197 C CA . GLY B 1 254 ? 103.452 131.864 43.949 1.00 29.92 1249 GLY B CA 1
ATOM 4198 C C . GLY B 1 254 ? 103.114 133.188 44.620 1.00 31.53 1249 GLY B C 1
ATOM 4199 O O . GLY B 1 254 ? 102.341 133.211 45.580 1.00 36.72 1249 GLY B O 1
ATOM 4200 N N . ILE B 1 255 ? 103.678 134.290 44.136 1.00 29.39 1250 ILE B N 1
ATOM 4201 C CA . ILE B 1 255 ? 103.428 135.595 44.751 1.00 27.47 1250 ILE B CA 1
ATOM 4202 C C . ILE B 1 255 ? 102.328 136.405 44.065 1.00 29.58 1250 ILE B C 1
ATOM 4203 O O . ILE B 1 255 ? 102.515 136.958 42.974 1.00 25.97 1250 ILE B O 1
ATOM 4208 N N . ALA B 1 256 ? 101.178 136.482 44.724 1.00 25.79 1251 ALA B N 1
ATOM 4209 C CA . ALA B 1 256 ? 100.036 137.205 44.182 1.00 29.52 1251 ALA B CA 1
ATOM 4210 C C . ALA B 1 256 ? 100.386 138.632 43.736 1.00 31.37 1251 ALA B C 1
ATOM 4211 O O . ALA B 1 256 ? 101.184 139.328 44.374 1.00 30.30 1251 ALA B O 1
ATOM 4213 N N . GLY B 1 257 ? 99.788 139.050 42.622 1.00 28.42 1252 GLY B N 1
ATOM 4214 C CA . GLY B 1 257 ? 100.027 140.384 42.092 1.00 26.90 1252 GLY B CA 1
ATOM 4215 C C . GLY B 1 257 ? 101.442 140.717 41.633 1.00 27.69 1252 GLY B C 1
ATOM 4216 O O . GLY B 1 257 ? 101.740 141.880 41.367 1.00 27.77 1252 GLY B O 1
ATOM 4217 N N . SER B 1 258 ? 102.322 139.726 41.536 1.00 19.76 1253 SER B N 1
ATOM 4218 C CA . SER B 1 258 ? 103.687 140.002 41.100 1.00 22.69 1253 SER B CA 1
ATOM 4219 C C . SER B 1 258 ? 103.759 140.095 39.579 1.00 27.44 1253 SER B C 1
ATOM 4220 O O . SER B 1 258 ? 102.793 139.768 38.870 1.00 26.24 1253 SER B O 1
ATOM 4223 N N . GLU B 1 259 ? 104.908 140.542 39.084 1.00 19.90 1254 GLU B N 1
ATOM 4224 C CA . GLU B 1 259 ? 105.135 140.652 37.643 1.00 25.69 1254 GLU B CA 1
ATOM 4225 C C . GLU B 1 259 ? 106.533 140.117 37.343 1.00 24.97 1254 GLU B C 1
ATOM 4226 O O . GLU B 1 259 ? 107.435 140.214 38.183 1.00 27.44 1254 GLU B O 1
ATOM 4232 N N . LEU B 1 260 ? 106.707 139.541 36.157 1.00 20.05 1255 LEU B N 1
ATOM 4233 C CA . LEU B 1 260 ? 107.990 138.974 35.749 1.00 19.27 1255 LEU B CA 1
ATOM 4234 C C . LEU B 1 260 ? 108.452 139.600 34.447 1.00 25.42 1255 LEU B C 1
ATOM 4235 O O . LEU B 1 260 ? 107.688 139.680 33.480 1.00 23.65 1255 LEU B O 1
ATOM 4240 N N . HIS B 1 261 ? 109.704 140.037 34.415 1.00 22.14 1256 HIS B N 1
ATOM 4241 C CA . HIS B 1 261 ? 110.241 140.635 33.212 1.00 24.72 1256 HIS B CA 1
ATOM 4242 C C . HIS B 1 261 ? 111.477 139.858 32.800 1.00 26.11 1256 HIS B C 1
ATOM 4243 O O . HIS B 1 261 ? 112.447 139.789 33.549 1.00 20.19 1256 HIS B O 1
ATOM 4250 N N . ILE B 1 262 ? 111.445 139.278 31.606 1.00 21.43 1257 ILE B N 1
ATOM 4251 C CA . ILE B 1 262 ? 112.589 138.522 31.137 1.00 23.09 1257 ILE B CA 1
ATOM 4252 C C . ILE B 1 262 ? 113.275 139.128 29.913 1.00 20.72 1257 ILE B C 1
ATOM 4253 O O . ILE B 1 262 ? 112.634 139.475 28.920 1.00 21.76 1257 ILE B O 1
ATOM 4258 N N . PHE B 1 263 ? 114.589 139.268 30.013 1.00 23.55 1258 PHE B N 1
ATOM 4259 C CA . PHE B 1 263 ? 115.410 139.774 28.922 1.00 25.90 1258 PHE B CA 1
ATOM 4260 C C . PHE B 1 263 ? 115.937 138.516 28.232 1.00 25.09 1258 PHE B C 1
ATOM 4261 O O . PHE B 1 263 ? 116.464 137.621 28.894 1.00 32.14 1258 PHE B O 1
ATOM 4269 N N . ARG B 1 264 ? 115.779 138.433 26.915 1.00 27.47 1259 ARG B N 1
ATOM 4270 C CA . ARG B 1 264 ? 116.242 137.266 26.173 1.00 28.16 1259 ARG B CA 1
ATOM 4271 C C . ARG B 1 264 ? 117.761 137.170 26.118 1.00 31.08 1259 ARG B C 1
ATOM 4272 O O . ARG B 1 264 ? 118.345 136.231 26.663 1.00 27.97 1259 ARG B O 1
ATOM 4280 N N . ASP B 1 265 ? 118.384 138.130 25.435 1.00 30.30 1260 ASP B N 1
ATOM 4281 C CA . ASP B 1 265 ? 119.838 138.169 25.279 1.00 34.79 1260 ASP B CA 1
ATOM 4282 C C . ASP B 1 265 ? 120.426 138.671 26.585 1.00 34.56 1260 ASP B C 1
ATOM 4283 O O . ASP B 1 265 ? 120.971 139.775 26.664 1.00 33.39 1260 ASP B O 1
ATOM 4288 N N . CYS B 1 266 ? 120.311 137.851 27.617 1.00 34.20 1261 CYS B N 1
ATOM 4289 C CA . CYS B 1 266 ? 120.789 138.252 28.921 1.00 36.28 1261 CYS B CA 1
ATOM 4290 C C . CYS B 1 266 ? 121.232 137.050 29.724 1.00 36.32 1261 CYS B C 1
ATOM 4291 O O . CYS B 1 266 ? 120.614 135.984 29.663 1.00 33.10 1261 CYS B O 1
ATOM 4294 N N . GLY B 1 267 ? 122.313 137.234 30.473 1.00 34.14 1262 GLY B N 1
ATOM 4295 C CA . GLY B 1 267 ? 122.828 136.162 31.295 1.00 31.74 1262 GLY B CA 1
ATOM 4296 C C . GLY B 1 267 ? 122.207 136.246 32.667 1.00 32.78 1262 GLY B C 1
ATOM 4297 O O . GLY B 1 267 ? 121.032 136.581 32.814 1.00 37.42 1262 GLY B O 1
ATOM 4298 N N . HIS B 1 268 ? 123.004 135.967 33.682 1.00 31.15 1263 HIS B N 1
ATOM 4299 C CA . HIS B 1 268 ? 122.516 135.992 35.048 1.00 31.09 1263 HIS B CA 1
ATOM 4300 C C . HIS B 1 268 ? 122.557 137.373 35.719 1.00 31.12 1263 HIS B C 1
ATOM 4301 O O . HIS B 1 268 ? 121.880 137.600 36.719 1.00 40.69 1263 HIS B O 1
ATOM 4308 N N . TRP B 1 269 ? 123.320 138.305 35.160 1.00 30.64 1264 TRP B N 1
ATOM 4309 C CA . TRP B 1 269 ? 123.436 139.631 35.762 1.00 31.98 1264 TRP B CA 1
ATOM 4310 C C . TRP B 1 269 ? 122.630 140.707 35.017 1.00 28.55 1264 TRP B C 1
ATOM 4311 O O . TRP B 1 269 ? 123.189 141.657 34.470 1.00 30.11 1264 TRP B O 1
ATOM 4322 N N . ALA B 1 270 ? 121.309 140.562 35.020 1.00 32.42 1265 ALA B N 1
ATOM 4323 C CA . ALA B 1 270 ? 120.428 141.502 34.323 1.00 36.15 1265 ALA B CA 1
ATOM 4324 C C . ALA B 1 270 ? 120.597 142.964 34.723 1.00 32.78 1265 ALA B C 1
ATOM 4325 O O . ALA B 1 270 ? 120.591 143.847 33.863 1.00 32.72 1265 ALA B O 1
ATOM 4327 N N . GLN B 1 271 ? 120.737 143.220 36.021 1.00 31.28 1266 GLN B N 1
ATOM 4328 C CA . GLN B 1 271 ? 120.899 144.584 36.530 1.00 35.35 1266 GLN B CA 1
ATOM 4329 C C . GLN B 1 271 ? 122.136 145.236 35.915 1.00 38.37 1266 GLN B C 1
ATOM 4330 O O . GLN B 1 271 ? 122.265 146.465 35.885 1.00 35.74 1266 GLN B O 1
ATOM 4336 N N . TRP B 1 272 ? 123.044 144.402 35.423 1.00 31.64 1267 TRP B N 1
ATOM 4337 C CA . TRP B 1 272 ? 124.271 144.894 34.818 1.00 36.41 1267 TRP B CA 1
ATOM 4338 C C . TRP B 1 272 ? 124.244 144.815 33.290 1.00 37.34 1267 TRP B C 1
ATOM 4339 O O . TRP B 1 272 ? 124.574 145.791 32.611 1.00 30.66 1267 TRP B O 1
ATOM 4350 N N . GLU B 1 273 ? 123.852 143.660 32.757 1.00 32.01 1268 GLU B N 1
ATOM 4351 C CA . GLU B 1 273 ? 123.795 143.463 31.314 1.00 32.38 1268 GLU B CA 1
ATOM 4352 C C . GLU B 1 273 ? 122.776 144.373 30.618 1.00 33.00 1268 GLU B C 1
ATOM 4353 O O . GLU B 1 273 ? 122.927 144.687 29.438 1.00 32.85 1268 GLU B O 1
ATOM 4359 N N . HIS B 1 274 ? 121.745 144.796 31.343 1.00 31.89 1269 HIS B N 1
ATOM 4360 C CA . HIS B 1 274 ? 120.712 145.679 30.784 1.00 31.50 1269 HIS B CA 1
ATOM 4361 C C . HIS B 1 274 ? 120.393 146.774 31.806 1.00 31.50 1269 HIS B C 1
ATOM 4362 O O . HIS B 1 274 ? 119.229 147.047 32.117 1.00 29.98 1269 HIS B O 1
ATOM 4369 N N . ALA B 1 275 ? 121.448 147.400 32.315 1.00 31.42 1270 ALA B N 1
ATOM 4370 C CA . ALA B 1 275 ? 121.333 148.443 33.324 1.00 33.57 1270 ALA B CA 1
ATOM 4371 C C . ALA B 1 275 ? 120.255 149.496 33.081 1.00 32.75 1270 ALA B C 1
ATOM 4372 O O . ALA B 1 275 ? 119.472 149.791 33.986 1.00 33.10 1270 ALA B O 1
ATOM 4374 N N . ASP B 1 276 ? 120.209 150.055 31.872 1.00 29.70 1271 ASP B N 1
ATOM 4375 C CA . ASP B 1 276 ? 119.235 151.103 31.546 1.00 33.04 1271 ASP B CA 1
ATOM 4376 C C . ASP B 1 276 ? 117.778 150.660 31.582 1.00 30.64 1271 ASP B C 1
ATOM 4377 O O . ASP B 1 276 ? 116.933 151.346 32.148 1.00 33.23 1271 ASP B O 1
ATOM 4382 N N . ALA B 1 277 ? 117.476 149.524 30.969 1.00 31.00 1272 ALA B N 1
ATOM 4383 C CA . ALA B 1 277 ? 116.108 149.031 30.975 1.00 32.20 1272 ALA B CA 1
ATOM 4384 C C . ALA B 1 277 ? 115.754 148.621 32.403 1.00 31.75 1272 ALA B C 1
ATOM 4385 O O . ALA B 1 277 ? 114.649 148.888 32.892 1.00 31.01 1272 ALA B O 1
ATOM 4387 N N . PHE B 1 278 ? 116.705 147.970 33.067 1.00 29.44 1273 PHE B N 1
ATOM 4388 C CA . PHE B 1 278 ? 116.510 147.517 34.435 1.00 25.93 1273 PHE B CA 1
ATOM 4389 C C . PHE B 1 278 ? 116.213 148.687 35.367 1.00 28.15 1273 PHE B C 1
ATOM 4390 O O . PHE B 1 278 ? 115.264 148.630 36.142 1.00 24.32 1273 PHE B O 1
ATOM 4398 N N . ASN B 1 279 ? 117.012 149.751 35.291 1.00 31.29 1274 ASN B N 1
ATOM 4399 C CA . ASN B 1 279 ? 116.799 150.902 36.167 1.00 31.92 1274 ASN B CA 1
ATOM 4400 C C . ASN B 1 279 ? 115.439 151.527 35.895 1.00 32.74 1274 ASN B C 1
ATOM 4401 O O . ASN B 1 279 ? 114.736 151.950 36.814 1.00 32.89 1274 ASN B O 1
ATOM 4406 N N . GLN B 1 280 ? 115.075 151.580 34.622 1.00 31.34 1275 GLN B N 1
ATOM 4407 C CA . GLN B 1 280 ? 113.795 152.133 34.211 1.00 31.69 1275 GLN B CA 1
ATOM 4408 C C . GLN B 1 280 ? 112.661 151.311 34.837 1.00 34.44 1275 GLN B C 1
ATOM 4409 O O . GLN B 1 280 ? 111.734 151.864 35.442 1.00 30.20 1275 GLN B O 1
ATOM 4415 N N . LEU B 1 281 ? 112.739 149.991 34.680 1.00 35.79 1276 LEU B N 1
ATOM 4416 C CA . LEU B 1 281 ? 111.735 149.088 35.234 1.00 34.69 1276 LEU B CA 1
ATOM 4417 C C . LEU B 1 281 ? 111.606 149.295 36.734 1.00 30.99 1276 LEU B C 1
ATOM 4418 O O . LEU B 1 281 ? 110.501 149.393 37.265 1.00 30.22 1276 LEU B O 1
ATOM 4423 N N . VAL B 1 282 ? 112.753 149.355 37.408 1.00 31.67 1277 VAL B N 1
ATOM 4424 C CA . VAL B 1 282 ? 112.804 149.527 38.852 1.00 27.79 1277 VAL B CA 1
ATOM 4425 C C . VAL B 1 282 ? 112.278 150.872 39.317 1.00 30.42 1277 VAL B C 1
ATOM 4426 O O . VAL B 1 282 ? 111.437 150.936 40.219 1.00 25.73 1277 VAL B O 1
ATOM 4430 N N . LEU B 1 283 ? 112.782 151.947 38.718 1.00 30.65 1278 LEU B N 1
ATOM 4431 C CA . LEU B 1 283 ? 112.326 153.283 39.078 1.00 32.33 1278 LEU B CA 1
ATOM 4432 C C . LEU B 1 283 ? 110.803 153.337 38.948 1.00 27.24 1278 LEU B C 1
ATOM 4433 O O . LEU B 1 283 ? 110.108 153.784 39.861 1.00 32.42 1278 LEU B O 1
ATOM 4438 N N . ASN B 1 284 ? 110.291 152.857 37.818 1.00 30.63 1279 ASN B N 1
ATOM 4439 C CA . ASN B 1 284 ? 108.853 152.840 37.561 1.00 28.08 1279 ASN B CA 1
ATOM 4440 C C . ASN B 1 284 ? 108.091 152.014 38.589 1.00 30.51 1279 ASN B C 1
ATOM 4441 O O . ASN B 1 284 ? 107.082 152.472 39.134 1.00 31.38 1279 ASN B O 1
ATOM 4446 N N . PHE B 1 285 ? 108.568 150.796 38.840 1.00 23.49 1280 PHE B N 1
ATOM 4447 C CA . PHE B 1 285 ? 107.911 149.893 39.794 1.00 27.86 1280 PHE B CA 1
ATOM 4448 C C . PHE B 1 285 ? 107.861 150.510 41.189 1.00 26.29 1280 PHE B C 1
ATOM 4449 O O . PHE B 1 285 ? 106.811 150.564 41.822 1.00 26.98 1280 PHE B O 1
ATOM 4457 N N . LEU B 1 286 ? 109.014 150.973 41.657 1.00 31.43 1281 LEU B N 1
ATOM 4458 C CA . LEU B 1 286 ? 109.125 151.597 42.965 1.00 34.23 1281 LEU B CA 1
ATOM 4459 C C . LEU B 1 286 ? 108.218 152.814 43.101 1.00 34.36 1281 LEU B C 1
ATOM 4460 O O . LEU B 1 286 ? 107.838 153.177 44.207 1.00 35.60 1281 LEU B O 1
ATOM 4465 N N . ALA B 1 287 ? 107.863 153.437 41.977 1.00 36.93 1282 ALA B N 1
ATOM 4466 C CA . ALA B 1 287 ? 107.016 154.630 42.003 1.00 35.42 1282 ALA B CA 1
ATOM 4467 C C . ALA B 1 287 ? 105.509 154.349 42.009 1.00 35.32 1282 ALA B C 1
ATOM 4468 O O . ALA B 1 287 ? 104.700 155.269 42.135 1.00 38.09 1282 ALA B O 1
ATOM 4470 N N . ARG B 1 288 ? 105.128 153.087 41.864 1.00 32.34 1283 ARG B N 1
ATOM 4471 C CA . ARG B 1 288 ? 103.715 152.734 41.890 1.00 34.20 1283 ARG B CA 1
ATOM 4472 C C . ARG B 1 288 ? 103.212 152.974 43.307 1.00 32.87 1283 ARG B C 1
ATOM 4473 O O . ARG B 1 288 ? 103.983 152.891 44.259 1.00 31.69 1283 ARG B O 1
ATOM 4481 N N . PRO B 1 289 ? 101.916 153.278 43.472 1.00 36.46 1284 PRO B N 1
ATOM 4482 C CA . PRO B 1 289 ? 101.436 153.505 44.838 1.00 40.18 1284 PRO B CA 1
ATOM 4483 C C . PRO B 1 289 ? 101.502 152.238 45.700 1.00 44.66 1284 PRO B C 1
ATOM 4484 O O . PRO B 1 289 ? 101.694 151.133 45.137 1.00 36.01 1284 PRO B O 1
ATOM 4489 N N . TYR C 1 4 ? 91.050 81.833 36.107 1.00 63.40 1999 TYR C N 1
ATOM 4490 C CA . TYR C 1 4 ? 90.867 83.034 36.973 1.00 60.31 1999 TYR C CA 1
ATOM 4491 C C . TYR C 1 4 ? 89.491 83.661 36.819 1.00 60.00 1999 TYR C C 1
ATOM 4492 O O . TYR C 1 4 ? 89.057 83.982 35.714 1.00 60.48 1999 TYR C O 1
ATOM 4501 N N . GLN C 1 5 ? 88.813 83.845 37.943 1.00 61.08 2000 GLN C N 1
ATOM 4502 C CA . GLN C 1 5 ? 87.490 84.447 37.940 1.00 61.24 2000 GLN C CA 1
ATOM 4503 C C . GLN C 1 5 ? 87.577 85.915 38.330 1.00 61.21 2000 GLN C C 1
ATOM 4504 O O . GLN C 1 5 ? 88.011 86.247 39.430 1.00 61.08 2000 GLN C O 1
ATOM 4510 N N . PRO C 1 6 ? 87.162 86.816 37.427 1.00 60.93 2001 PRO C N 1
ATOM 4511 C CA . PRO C 1 6 ? 87.215 88.248 37.734 1.00 57.06 2001 PRO C CA 1
ATOM 4512 C C . PRO C 1 6 ? 86.608 88.552 39.100 1.00 53.72 2001 PRO C C 1
ATOM 4513 O O . PRO C 1 6 ? 85.604 87.953 39.492 1.00 50.44 2001 PRO C O 1
ATOM 4517 N N . GLN C 1 7 ? 87.233 89.482 39.815 1.00 50.55 2002 GLN C N 1
ATOM 4518 C CA . GLN C 1 7 ? 86.796 89.892 41.146 1.00 46.19 2002 GLN C CA 1
ATOM 4519 C C . GLN C 1 7 ? 85.479 90.664 41.096 1.00 41.80 2002 GLN C C 1
ATOM 4520 O O . GLN C 1 7 ? 85.145 91.266 40.082 1.00 43.04 2002 GLN C O 1
ATOM 4526 N N . THR C 1 8 ? 84.734 90.643 42.196 1.00 43.50 2003 THR C N 1
ATOM 4527 C CA . THR C 1 8 ? 83.472 91.375 42.279 1.00 44.87 2003 THR C CA 1
ATOM 4528 C C . THR C 1 8 ? 83.511 92.267 43.520 1.00 47.11 2003 THR C C 1
ATOM 4529 O O . THR C 1 8 ? 84.222 91.978 44.486 1.00 47.72 2003 THR C O 1
ATOM 4533 N N . GLU C 1 9 ? 82.739 93.347 43.490 1.00 47.27 2004 GLU C N 1
ATOM 4534 C CA . GLU C 1 9 ? 82.697 94.296 44.594 1.00 47.04 2004 GLU C CA 1
ATOM 4535 C C . GLU C 1 9 ? 82.130 93.649 45.850 1.00 47.36 2004 GLU C C 1
ATOM 4536 O O . GLU C 1 9 ? 82.795 93.587 46.886 1.00 44.36 2004 GLU C O 1
ATOM 4542 N N . ALA C 1 10 ? 80.901 93.157 45.741 1.00 48.68 2005 ALA C N 1
ATOM 4543 C CA . ALA C 1 10 ? 80.204 92.519 46.853 1.00 44.75 2005 ALA C CA 1
ATOM 4544 C C . ALA C 1 10 ? 80.987 91.410 47.551 1.00 44.27 2005 ALA C C 1
ATOM 4545 O O . ALA C 1 10 ? 80.949 91.298 48.776 1.00 47.38 2005 ALA C O 1
ATOM 4547 N N . ALA C 1 11 ? 81.690 90.587 46.780 1.00 42.33 2006 ALA C N 1
ATOM 4548 C CA . ALA C 1 11 ? 82.451 89.494 47.365 1.00 43.19 2006 ALA C CA 1
ATOM 4549 C C . ALA C 1 11 ? 83.682 89.969 48.126 1.00 48.83 2006 ALA C C 1
ATOM 4550 O O . ALA C 1 11 ? 84.072 89.353 49.117 1.00 50.96 2006 ALA C O 1
ATOM 4552 N N . THR C 1 12 ? 84.287 91.063 47.665 1.00 48.35 2007 THR C N 1
ATOM 4553 C CA . THR C 1 12 ? 85.493 91.606 48.288 1.00 43.73 2007 THR C CA 1
ATOM 4554 C C . THR C 1 12 ? 85.231 92.736 49.276 1.00 44.37 2007 THR C C 1
ATOM 4555 O O . THR C 1 12 ? 86.162 93.263 49.885 1.00 43.14 2007 THR C O 1
ATOM 4559 N N . SER C 1 13 ? 83.965 93.102 49.442 1.00 44.84 2008 SER C N 1
ATOM 4560 C CA . SER C 1 13 ? 83.605 94.188 50.349 1.00 43.70 2008 SER C CA 1
ATOM 4561 C C . SER C 1 13 ? 83.904 93.860 51.811 1.00 46.49 2008 SER C C 1
ATOM 4562 O O . SER C 1 13 ? 83.682 92.738 52.269 1.00 48.49 2008 SER C O 1
ATOM 4565 N N . ARG C 1 14 ? 84.424 94.853 52.529 1.00 45.32 2009 ARG C N 1
ATOM 4566 C CA . ARG C 1 14 ? 84.764 94.711 53.938 1.00 42.75 2009 ARG C CA 1
ATOM 4567 C C . ARG C 1 14 ? 84.651 96.038 54.659 1.00 45.55 2009 ARG C C 1
ATOM 4568 O O . ARG C 1 14 ? 84.562 97.096 54.036 1.00 48.83 2009 ARG C O 1
ATOM 4576 N N . PHE C 1 15 ? 84.660 95.965 55.984 1.00 45.34 2010 PHE C N 1
ATOM 4577 C CA . PHE C 1 15 ? 84.562 97.141 56.834 1.00 39.89 2010 PHE C CA 1
ATOM 4578 C C . PHE C 1 15 ? 85.519 96.992 57.998 1.00 43.20 2010 PHE C C 1
ATOM 4579 O O . PHE C 1 15 ? 85.958 95.886 58.325 1.00 41.36 2010 PHE C O 1
ATOM 4587 N N . LEU C 1 16 ? 85.830 98.117 58.626 1.00 40.94 2011 LEU C N 1
ATOM 4588 C CA . LEU C 1 16 ? 86.724 98.134 59.767 1.00 39.09 2011 LEU C CA 1
ATOM 4589 C C . LEU C 1 16 ? 86.525 99.485 60.429 1.00 37.71 2011 LEU C C 1
ATOM 4590 O O . LEU C 1 16 ? 86.132 100.448 59.776 1.00 42.18 2011 LEU C O 1
ATOM 4595 N N . ASN C 1 17 ? 86.763 99.554 61.730 1.00 41.51 2012 ASN C N 1
ATOM 4596 C CA . ASN C 1 17 ? 86.618 100.812 62.441 1.00 38.00 2012 ASN C CA 1
ATOM 4597 C C . ASN C 1 17 ? 87.979 101.448 62.576 1.00 35.71 2012 ASN C C 1
ATOM 4598 O O . ASN C 1 17 ? 88.989 100.754 62.714 1.00 31.48 2012 ASN C O 1
ATOM 4603 N N . VAL C 1 18 ? 88.001 102.772 62.527 1.00 39.17 2013 VAL C N 1
ATOM 4604 C CA . VAL C 1 18 ? 89.246 103.510 62.652 1.00 41.83 2013 VAL C CA 1
ATOM 4605 C C . VAL C 1 18 ? 89.042 104.689 63.592 1.00 41.08 2013 VAL C C 1
ATOM 4606 O O . VAL C 1 18 ? 88.028 105.380 63.519 1.00 39.95 2013 VAL C O 1
ATOM 4610 N N . GLU C 1 19 ? 90.005 104.911 64.479 1.00 40.35 2014 GLU C N 1
ATOM 4611 C CA . GLU C 1 19 ? 89.922 106.022 65.416 1.00 41.98 2014 GLU C CA 1
ATOM 4612 C C . GLU C 1 19 ? 90.525 107.252 64.746 1.00 42.83 2014 GLU C C 1
ATOM 4613 O O . GLU C 1 19 ? 91.644 107.201 64.241 1.00 45.55 2014 GLU C O 1
ATOM 4619 N N . GLU C 1 20 ? 89.775 108.348 64.727 1.00 43.81 2015 GLU C N 1
ATOM 4620 C CA . GLU C 1 20 ? 90.240 109.580 64.102 1.00 43.48 2015 GLU C CA 1
ATOM 4621 C C . GLU C 1 20 ? 89.728 110.815 64.827 1.00 44.88 2015 GLU C C 1
ATOM 4622 O O . GLU C 1 20 ? 88.531 111.098 64.817 1.00 38.63 2015 GLU C O 1
ATOM 4628 N N . ALA C 1 21 ? 90.640 111.552 65.453 1.00 48.30 2016 ALA C N 1
ATOM 4629 C CA . ALA C 1 21 ? 90.273 112.769 66.171 1.00 52.09 2016 ALA C CA 1
ATOM 4630 C C . ALA C 1 21 ? 89.246 112.508 67.268 1.00 49.86 2016 ALA C C 1
ATOM 4631 O O . ALA C 1 21 ? 88.247 113.218 67.372 1.00 46.56 2016 ALA C O 1
ATOM 4633 N N . GLY C 1 22 ? 89.491 111.481 68.075 1.00 47.15 2017 GLY C N 1
ATOM 4634 C CA . GLY C 1 22 ? 88.588 111.166 69.168 1.00 48.82 2017 GLY C CA 1
ATOM 4635 C C . GLY C 1 22 ? 87.321 110.430 68.785 1.00 53.98 2017 GLY C C 1
ATOM 4636 O O . GLY C 1 22 ? 86.673 109.818 69.639 1.00 55.63 2017 GLY C O 1
ATOM 4637 N N . LYS C 1 23 ? 86.961 110.483 67.507 1.00 52.57 2018 LYS C N 1
ATOM 4638 C CA . LYS C 1 23 ? 85.751 109.819 67.037 1.00 49.20 2018 LYS C CA 1
ATOM 4639 C C . LYS C 1 23 ? 86.064 108.533 66.281 1.00 48.08 2018 LYS C C 1
ATOM 4640 O O . LYS C 1 23 ? 87.136 108.389 65.694 1.00 53.02 2018 LYS C O 1
ATOM 4646 N N . THR C 1 24 ? 85.124 107.595 66.303 1.00 46.71 2019 THR C N 1
ATOM 4647 C CA . THR C 1 24 ? 85.303 106.327 65.614 1.00 46.16 2019 THR C CA 1
ATOM 4648 C C . THR C 1 24 ? 84.434 106.247 64.366 1.00 46.55 2019 THR C C 1
ATOM 4649 O O . THR C 1 24 ? 83.213 106.401 64.434 1.00 52.15 2019 THR C O 1
ATOM 4653 N N . LEU C 1 25 ? 85.067 106.007 63.223 1.00 41.56 2020 LEU C N 1
ATOM 4654 C CA . LEU C 1 25 ? 84.329 105.906 61.975 1.00 39.45 2020 LEU C CA 1
ATOM 4655 C C . LEU C 1 25 ? 84.515 104.566 61.282 1.00 37.03 2020 LEU C C 1
ATOM 4656 O O . LEU C 1 25 ? 85.593 103.967 61.300 1.00 40.16 2020 LEU C O 1
ATOM 4661 N N . ARG C 1 26 ? 83.421 104.089 60.708 1.00 37.36 2021 ARG C N 1
ATOM 4662 C CA . ARG C 1 26 ? 83.382 102.827 59.994 1.00 39.94 2021 ARG C CA 1
ATOM 4663 C C . ARG C 1 26 ? 83.939 103.098 58.607 1.00 40.39 2021 ARG C C 1
ATOM 4664 O O . ARG C 1 26 ? 83.430 103.957 57.879 1.00 40.11 2021 ARG C O 1
ATOM 4672 N N . ILE C 1 27 ? 84.989 102.372 58.247 1.00 36.23 2022 ILE C N 1
ATOM 4673 C CA . ILE C 1 27 ? 85.618 102.554 56.952 1.00 38.23 2022 ILE C CA 1
ATOM 4674 C C . ILE C 1 27 ? 85.459 101.336 56.063 1.00 38.54 2022 ILE C C 1
ATOM 4675 O O . ILE C 1 27 ? 85.661 100.200 56.500 1.00 41.02 2022 ILE C O 1
ATOM 4680 N N . HIS C 1 28 ? 85.098 101.586 54.809 1.00 36.21 2023 HIS C N 1
ATOM 4681 C CA . HIS C 1 28 ? 84.913 100.516 53.843 1.00 39.91 2023 HIS C CA 1
ATOM 4682 C C . HIS C 1 28 ? 86.099 100.367 52.903 1.00 40.84 2023 HIS C C 1
ATOM 4683 O O . HIS C 1 28 ? 86.813 101.333 52.620 1.00 44.02 2023 HIS C O 1
ATOM 4690 N N . PHE C 1 29 ? 86.304 99.144 52.426 1.00 39.06 2024 PHE C N 1
ATOM 4691 C CA . PHE C 1 29 ? 87.374 98.854 51.489 1.00 36.54 2024 PHE C CA 1
ATOM 4692 C C . PHE C 1 29 ? 87.155 97.485 50.889 1.00 41.38 2024 PHE C C 1
ATOM 4693 O O . PHE C 1 29 ? 86.504 96.637 51.494 1.00 42.65 2024 PHE C O 1
ATOM 4701 N N . ASN C 1 30 ? 87.687 97.274 49.691 1.00 41.04 2025 ASN C N 1
ATOM 4702 C CA . ASN C 1 30 ? 87.563 95.982 49.037 1.00 42.49 2025 ASN C CA 1
ATOM 4703 C C . ASN C 1 30 ? 88.899 95.273 49.138 1.00 43.05 2025 ASN C C 1
ATOM 4704 O O . ASN C 1 30 ? 89.943 95.847 48.831 1.00 44.63 2025 ASN C O 1
ATOM 4709 N N . ASP C 1 31 ? 88.851 94.028 49.598 1.00 42.38 2026 ASP C N 1
ATOM 4710 C CA . ASP C 1 31 ? 90.033 93.196 49.774 1.00 46.07 2026 ASP C CA 1
ATOM 4711 C C . ASP C 1 31 ? 89.992 92.162 48.641 1.00 46.14 2026 ASP C C 1
ATOM 4712 O O . ASP C 1 31 ? 89.055 91.374 48.568 1.00 50.97 2026 ASP C O 1
ATOM 4717 N N . CYS C 1 32 ? 90.999 92.166 47.767 1.00 43.48 2027 CYS C N 1
ATOM 4718 C CA . CYS C 1 32 ? 91.032 91.245 46.625 1.00 39.98 2027 CYS C CA 1
ATOM 4719 C C . CYS C 1 32 ? 92.281 90.373 46.543 1.00 42.83 2027 CYS C C 1
ATOM 4720 O O . CYS C 1 32 ? 93.401 90.839 46.772 1.00 35.08 2027 CYS C O 1
ATOM 4723 N N . GLY C 1 33 ? 92.084 89.106 46.183 1.00 46.86 2028 GLY C N 1
ATOM 4724 C CA . GLY C 1 33 ? 93.204 88.188 46.071 1.00 43.24 2028 GLY C CA 1
ATOM 4725 C C . GLY C 1 33 ? 93.779 87.899 47.438 1.00 46.05 2028 GLY C C 1
ATOM 4726 O O . GLY C 1 33 ? 93.183 88.266 48.448 1.00 46.86 2028 GLY C O 1
ATOM 4727 N N . GLN C 1 34 ? 94.944 87.264 47.482 1.00 49.96 2029 GLN C N 1
ATOM 4728 C CA . GLN C 1 34 ? 95.557 86.929 48.761 1.00 53.38 2029 GLN C CA 1
ATOM 4729 C C . GLN C 1 34 ? 97.084 87.008 48.723 1.00 56.53 2029 GLN C C 1
ATOM 4730 O O . GLN C 1 34 ? 97.743 86.808 49.744 1.00 61.49 2029 GLN C O 1
ATOM 4736 N N . GLY C 1 35 ? 97.633 87.304 47.548 1.00 56.97 2030 GLY C N 1
ATOM 4737 C CA . GLY C 1 35 ? 99.078 87.390 47.369 1.00 60.24 2030 GLY C CA 1
ATOM 4738 C C . GLY C 1 35 ? 99.942 87.865 48.530 1.00 61.11 2030 GLY C C 1
ATOM 4739 O O . GLY C 1 35 ? 99.454 88.483 49.482 1.00 60.68 2030 GLY C O 1
ATOM 4740 N N . ASP C 1 36 ? 101.240 87.566 48.447 1.00 62.63 2031 ASP C N 1
ATOM 4741 C CA . ASP C 1 36 ? 102.204 87.966 49.476 1.00 61.72 2031 ASP C CA 1
ATOM 4742 C C . ASP C 1 36 ? 102.337 89.487 49.507 1.00 59.82 2031 ASP C C 1
ATOM 4743 O O . ASP C 1 36 ? 102.339 90.108 50.575 1.00 58.26 2031 ASP C O 1
ATOM 4748 N N . GLU C 1 37 ? 102.464 90.073 48.320 1.00 53.20 2032 GLU C N 1
ATOM 4749 C CA . GLU C 1 37 ? 102.586 91.512 48.180 1.00 42.80 2032 GLU C CA 1
ATOM 4750 C C . GLU C 1 37 ? 101.211 92.138 48.046 1.00 35.64 2032 GLU C C 1
ATOM 4751 O O . GLU C 1 37 ? 100.334 91.609 47.360 1.00 38.66 2032 GLU C O 1
ATOM 4757 N N . THR C 1 38 ? 101.030 93.272 48.709 1.00 37.69 2033 THR C N 1
ATOM 4758 C CA . THR C 1 38 ? 99.764 93.982 48.671 1.00 36.85 2033 THR C CA 1
ATOM 4759 C C . THR C 1 38 ? 99.902 95.287 47.895 1.00 36.13 2033 THR C C 1
ATOM 4760 O O . THR C 1 38 ? 100.954 95.934 47.916 1.00 32.97 2033 THR C O 1
ATOM 4764 N N . VAL C 1 39 ? 98.831 95.662 47.207 1.00 35.29 2034 VAL C N 1
ATOM 4765 C CA . VAL C 1 39 ? 98.802 96.899 46.445 1.00 32.16 2034 VAL C CA 1
ATOM 4766 C C . VAL C 1 39 ? 97.547 97.676 46.828 1.00 31.51 2034 VAL C C 1
ATOM 4767 O O . VAL C 1 39 ? 96.424 97.192 46.658 1.00 35.56 2034 VAL C O 1
ATOM 4771 N N . VAL C 1 40 ? 97.738 98.876 47.360 1.00 29.39 2035 VAL C N 1
ATOM 4772 C CA . VAL C 1 40 ? 96.611 99.701 47.751 1.00 24.01 2035 VAL C CA 1
ATOM 4773 C C . VAL C 1 40 ? 96.317 100.707 46.654 1.00 29.99 2035 VAL C C 1
ATOM 4774 O O . VAL C 1 40 ? 97.235 101.316 46.093 1.00 29.05 2035 VAL C O 1
ATOM 4778 N N . LEU C 1 41 ? 95.031 100.867 46.359 1.00 28.39 2036 LEU C N 1
ATOM 4779 C CA . LEU C 1 41 ? 94.550 101.781 45.330 1.00 30.52 2036 LEU C CA 1
ATOM 4780 C C . LEU C 1 41 ? 93.678 102.857 45.977 1.00 35.11 2036 LEU C C 1
ATOM 4781 O O . LEU C 1 41 ? 92.629 102.546 46.543 1.00 38.97 2036 LEU C O 1
ATOM 4786 N N . LEU C 1 42 ? 94.106 104.116 45.888 1.00 30.13 2037 LEU C N 1
ATOM 4787 C CA . LEU C 1 42 ? 93.354 105.216 46.481 1.00 27.88 2037 LEU C CA 1
ATOM 4788 C C . LEU C 1 42 ? 92.655 106.078 45.429 1.00 31.16 2037 LEU C C 1
ATOM 4789 O O . LEU C 1 42 ? 93.298 106.6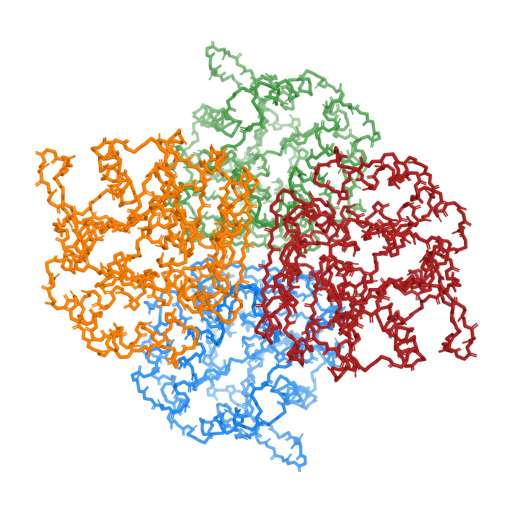92 44.579 1.00 27.55 2037 LEU C O 1
ATOM 4794 N N . HIS C 1 43 ? 91.330 106.136 45.519 1.00 30.16 2038 HIS C N 1
ATOM 4795 C CA . HIS C 1 43 ? 90.500 106.876 44.574 1.00 27.74 2038 HIS C CA 1
ATOM 4796 C C . HIS C 1 43 ? 90.671 108.396 44.519 1.00 31.19 2038 HIS C C 1
ATOM 4797 O O . HIS C 1 43 ? 91.310 109.000 45.377 1.00 31.62 2038 HIS C O 1
ATOM 4804 N N . GLY C 1 44 ? 90.079 108.995 43.487 1.00 29.97 2039 GLY C N 1
ATOM 4805 C CA . GLY C 1 44 ? 90.120 110.432 43.296 1.00 26.79 2039 GLY C CA 1
ATOM 4806 C C . GLY C 1 44 ? 89.060 111.081 44.167 1.00 33.17 2039 GLY C C 1
ATOM 4807 O O . GLY C 1 44 ? 88.402 110.393 44.942 1.00 38.03 2039 GLY C O 1
ATOM 4808 N N . SER C 1 45 ? 88.869 112.389 44.023 1.00 29.68 2040 SER C N 1
ATOM 4809 C CA . SER C 1 45 ? 87.912 113.122 44.848 1.00 30.18 2040 SER C CA 1
ATOM 4810 C C . SER C 1 45 ? 86.626 113.544 44.142 1.00 31.87 2040 SER C C 1
ATOM 4811 O O . SER C 1 45 ? 85.877 114.380 44.657 1.00 32.52 2040 SER C O 1
ATOM 4814 N N . GLY C 1 46 ? 86.363 112.984 42.969 1.00 28.70 2041 GLY C N 1
ATOM 4815 C CA . GLY C 1 46 ? 85.153 113.354 42.269 1.00 32.52 2041 GLY C CA 1
ATOM 4816 C C . GLY C 1 46 ? 83.903 112.900 43.002 1.00 32.60 2041 GLY C C 1
ATOM 4817 O O . GLY C 1 46 ? 83.948 111.938 43.768 1.00 31.37 2041 GLY C O 1
ATOM 4818 N N . PRO C 1 47 ? 82.771 113.596 42.814 1.00 35.02 2042 PRO C N 1
ATOM 4819 C CA . PRO C 1 47 ? 81.520 113.216 43.474 1.00 30.39 2042 PRO C CA 1
ATOM 4820 C C . PRO C 1 47 ? 81.066 111.852 42.968 1.00 30.49 2042 PRO C C 1
ATOM 4821 O O . PRO C 1 47 ? 80.974 111.636 41.762 1.00 29.73 2042 PRO C O 1
ATOM 4825 N N . GLY C 1 48 ? 80.785 110.932 43.881 1.00 30.44 2043 GLY C N 1
ATOM 4826 C CA . GLY C 1 48 ? 80.325 109.620 43.466 1.00 33.49 2043 GLY C CA 1
ATOM 4827 C C . GLY C 1 48 ? 81.451 108.636 43.256 1.00 37.69 2043 GLY C C 1
ATOM 4828 O O . GLY C 1 48 ? 81.221 107.484 42.884 1.00 38.92 2043 GLY C O 1
ATOM 4829 N N . ALA C 1 49 ? 82.674 109.085 43.508 1.00 34.55 2044 ALA C N 1
ATOM 4830 C CA . ALA C 1 49 ? 83.841 108.235 43.333 1.00 32.82 2044 ALA C CA 1
ATOM 4831 C C . ALA C 1 49 ? 84.012 107.229 44.470 1.00 30.51 2044 ALA C C 1
ATOM 4832 O O . ALA C 1 49 ? 83.682 107.509 45.624 1.00 31.71 2044 ALA C O 1
ATOM 4834 N N . THR C 1 50 ? 84.513 106.047 44.125 1.00 28.90 2045 THR C N 1
ATOM 4835 C CA . THR C 1 50 ? 84.783 104.993 45.096 1.00 31.30 2045 THR C CA 1
ATOM 4836 C C . THR C 1 50 ? 86.023 104.267 44.606 1.00 30.30 2045 THR C C 1
ATOM 4837 O O . THR C 1 50 ? 86.452 104.448 43.468 1.00 29.97 2045 THR C O 1
ATOM 4841 N N . GLY C 1 51 ? 86.604 103.443 45.461 1.00 26.07 2046 GLY C N 1
ATOM 4842 C CA . GLY C 1 51 ? 87.772 102.709 45.032 1.00 32.43 2046 GLY C CA 1
ATOM 4843 C C . GLY C 1 51 ? 87.427 101.845 43.836 1.00 36.33 2046 GLY C C 1
ATOM 4844 O O . GLY C 1 51 ? 88.154 101.835 42.842 1.00 39.51 2046 GLY C O 1
ATOM 4845 N N . TRP C 1 52 ? 86.299 101.140 43.922 1.00 38.08 2047 TRP C N 1
ATOM 4846 C CA . TRP C 1 52 ? 85.866 100.239 42.858 1.00 35.74 2047 TRP C CA 1
ATOM 4847 C C . TRP C 1 52 ? 85.605 100.882 41.498 1.00 34.11 2047 TRP C C 1
ATOM 4848 O O . TRP C 1 52 ? 86.116 100.411 40.481 1.00 31.04 2047 TRP C O 1
ATOM 4859 N N . ALA C 1 53 ? 84.816 101.949 41.471 1.00 34.45 2048 ALA C N 1
ATOM 4860 C CA . ALA C 1 53 ? 84.505 102.621 40.213 1.00 32.74 2048 ALA C CA 1
ATOM 4861 C C . ALA C 1 53 ? 85.734 103.278 39.583 1.00 39.25 2048 ALA C C 1
ATOM 4862 O O . ALA C 1 53 ? 85.839 103.363 38.360 1.00 38.33 2048 ALA C O 1
ATOM 4864 N N . ASN C 1 54 ? 86.662 103.741 40.418 1.00 36.51 2049 ASN C N 1
ATOM 4865 C CA . ASN C 1 54 ? 87.871 104.385 39.920 1.00 33.95 2049 ASN C CA 1
ATOM 4866 C C . ASN C 1 54 ? 88.832 103.388 39.288 1.00 34.16 2049 ASN C C 1
ATOM 4867 O O . ASN C 1 54 ? 89.424 103.671 38.244 1.00 32.34 2049 ASN C O 1
ATOM 4872 N N . PHE C 1 55 ? 88.989 102.227 39.928 1.00 29.29 2050 PHE C N 1
ATOM 4873 C CA . PHE C 1 55 ? 89.922 101.214 39.449 1.00 33.19 2050 PHE C CA 1
ATOM 4874 C C . PHE C 1 55 ? 89.320 99.952 38.825 1.00 31.13 2050 PHE C C 1
ATOM 4875 O O . PHE C 1 55 ? 89.995 98.924 38.726 1.00 36.51 2050 PHE C O 1
ATOM 4883 N N . SER C 1 56 ? 88.073 100.023 38.385 1.00 31.13 2051 SER C N 1
ATOM 4884 C CA . SER C 1 56 ? 87.429 98.852 37.796 1.00 36.70 2051 SER C CA 1
ATOM 4885 C C . SER C 1 56 ? 88.286 98.178 36.719 1.00 33.68 2051 SER C C 1
ATOM 4886 O O . SER C 1 56 ? 88.349 96.953 36.650 1.00 34.89 2051 SER C O 1
ATOM 4889 N N . ARG C 1 57 ? 88.968 98.970 35.900 1.00 30.92 2052 ARG C N 1
ATOM 4890 C CA . ARG C 1 57 ? 89.790 98.407 34.828 1.00 27.94 2052 ARG C CA 1
ATOM 4891 C C . ARG C 1 57 ? 91.194 97.975 35.218 1.00 28.50 2052 ARG C C 1
ATOM 4892 O O . ARG C 1 57 ? 91.902 97.400 34.398 1.00 31.23 2052 ARG C O 1
ATOM 4900 N N . ASN C 1 58 ? 91.605 98.227 36.457 1.00 28.64 2053 ASN C N 1
ATOM 4901 C CA . ASN C 1 58 ? 92.954 97.856 36.850 1.00 28.17 2053 ASN C CA 1
ATOM 4902 C C . ASN C 1 58 ? 93.029 96.780 37.930 1.00 29.90 2053 ASN C C 1
ATOM 4903 O O . ASN C 1 58 ? 94.105 96.265 38.214 1.00 30.97 2053 ASN C O 1
ATOM 4908 N N . ILE C 1 59 ? 91.895 96.427 38.524 1.00 34.29 2054 ILE C N 1
ATOM 4909 C CA . ILE C 1 59 ? 91.887 95.428 39.591 1.00 33.67 2054 ILE C CA 1
ATOM 4910 C C . ILE C 1 59 ? 92.335 94.016 39.201 1.00 38.13 2054 ILE C C 1
ATOM 4911 O O . ILE C 1 59 ? 93.251 93.466 39.820 1.00 39.35 2054 ILE C O 1
ATOM 4916 N N . ASP C 1 60 ? 91.704 93.430 38.184 1.00 33.77 2055 ASP C N 1
ATOM 4917 C CA . ASP C 1 60 ? 92.039 92.066 37.773 1.00 26.83 2055 ASP C CA 1
ATOM 4918 C C . ASP C 1 60 ? 93.458 91.811 37.296 1.00 31.44 2055 ASP C C 1
ATOM 4919 O O . ASP C 1 60 ? 94.025 90.756 37.578 1.00 38.84 2055 ASP C O 1
ATOM 4924 N N . PRO C 1 61 ? 94.053 92.749 36.546 1.00 35.19 2056 PRO C N 1
ATOM 4925 C CA . PRO C 1 61 ? 95.425 92.476 36.106 1.00 32.42 2056 PRO C CA 1
ATOM 4926 C C . PRO C 1 61 ? 96.355 92.375 37.315 1.00 33.54 2056 PRO C C 1
ATOM 4927 O O . PRO C 1 61 ? 97.345 91.645 37.302 1.00 33.49 2056 PRO C O 1
ATOM 4931 N N . LEU C 1 62 ? 96.021 93.111 38.368 1.00 38.96 2057 LEU C N 1
ATOM 4932 C CA . LEU C 1 62 ? 96.817 93.104 39.590 1.00 39.43 2057 LEU C CA 1
ATOM 4933 C C . LEU C 1 62 ? 96.654 91.776 40.347 1.00 40.12 2057 LEU C C 1
ATOM 4934 O O . LEU C 1 62 ? 97.643 91.164 40.765 1.00 37.64 2057 LEU C O 1
ATOM 4939 N N . VAL C 1 63 ? 95.411 91.328 40.515 1.00 37.15 2058 VAL C N 1
ATOM 4940 C CA . VAL C 1 63 ? 95.146 90.071 41.219 1.00 37.02 2058 VAL C CA 1
ATOM 4941 C C . VAL C 1 63 ? 95.676 88.878 40.420 1.00 40.67 2058 VAL C C 1
ATOM 4942 O O . VAL C 1 63 ? 96.342 87.999 40.969 1.00 42.40 2058 VAL C O 1
ATOM 4946 N N . GLU C 1 64 ? 95.389 88.844 39.125 1.00 42.33 2059 GLU C N 1
ATOM 4947 C CA . GLU C 1 64 ? 95.875 87.753 38.293 1.00 40.84 2059 GLU C CA 1
ATOM 4948 C C . GLU C 1 64 ? 97.384 87.617 38.414 1.00 41.31 2059 GLU C C 1
ATOM 4949 O O . GLU C 1 64 ? 97.923 86.512 38.382 1.00 43.27 2059 GLU C O 1
ATOM 4955 N N . ALA C 1 65 ? 98.066 88.749 38.549 1.00 44.85 2060 ALA C N 1
ATOM 4956 C CA . ALA C 1 65 ? 99.518 88.752 38.662 1.00 40.03 2060 ALA C CA 1
ATOM 4957 C C . ALA C 1 65 ? 99.971 88.208 40.008 1.00 38.30 2060 ALA C C 1
ATOM 4958 O O . ALA C 1 65 ? 101.158 87.986 40.216 1.00 42.11 2060 ALA C O 1
ATOM 4960 N N . GLY C 1 66 ? 99.026 88.010 40.923 1.00 39.17 2061 GLY C N 1
ATOM 4961 C CA . GLY C 1 66 ? 99.361 87.466 42.229 1.00 40.74 2061 GLY C CA 1
ATOM 4962 C C . GLY C 1 66 ? 99.396 88.442 43.392 1.00 41.79 2061 GLY C C 1
ATOM 4963 O O . GLY C 1 66 ? 99.859 88.096 44.479 1.00 42.16 2061 GLY C O 1
ATOM 4964 N N . TYR C 1 67 ? 98.899 89.656 43.185 1.00 40.50 2062 TYR C N 1
ATOM 4965 C CA . TYR C 1 67 ? 98.915 90.652 44.248 1.00 38.51 2062 TYR C CA 1
ATOM 4966 C C . TYR C 1 67 ? 97.627 90.702 45.044 1.00 37.89 2062 TYR C C 1
ATOM 4967 O O . TYR C 1 67 ? 96.550 90.439 44.517 1.00 37.57 2062 TYR C O 1
ATOM 4976 N N . ARG C 1 68 ? 97.742 91.035 46.324 1.00 36.56 2063 ARG C N 1
ATOM 4977 C CA . ARG C 1 68 ? 96.551 91.211 47.129 1.00 32.58 2063 ARG C CA 1
ATOM 4978 C C . ARG C 1 68 ? 96.222 92.664 46.804 1.00 36.68 2063 ARG C C 1
ATOM 4979 O O . ARG C 1 68 ? 97.108 93.523 46.818 1.00 46.51 2063 ARG C O 1
ATOM 4987 N N . VAL C 1 69 ? 94.967 92.942 46.488 1.00 33.91 2064 VAL C N 1
ATOM 4988 C CA . VAL C 1 69 ? 94.577 94.296 46.145 1.00 32.05 2064 VAL C CA 1
ATOM 4989 C C . VAL C 1 69 ? 93.524 94.845 47.084 1.00 30.85 2064 VAL C C 1
ATOM 4990 O O . VAL C 1 69 ? 92.455 94.262 47.239 1.00 33.00 2064 VAL C O 1
ATOM 4994 N N . ILE C 1 70 ? 93.833 95.983 47.698 1.00 31.19 2065 ILE C N 1
ATOM 4995 C CA . ILE C 1 70 ? 92.914 96.644 48.620 1.00 28.91 2065 ILE C CA 1
ATOM 4996 C C . ILE C 1 70 ? 92.547 98.020 48.081 1.00 32.59 2065 ILE C C 1
ATOM 4997 O O . ILE C 1 70 ? 93.428 98.828 47.764 1.00 31.39 2065 ILE C O 1
ATOM 5002 N N . LEU C 1 71 ? 91.249 98.283 47.963 1.00 31.01 2066 LEU C N 1
ATOM 5003 C CA . LEU C 1 71 ? 90.787 99.575 47.472 1.00 35.04 2066 LEU C CA 1
ATOM 5004 C C . LEU C 1 71 ? 90.038 100.267 48.594 1.00 38.47 2066 LEU C C 1
ATOM 5005 O O . LEU C 1 71 ? 88.881 99.949 48.877 1.00 37.99 2066 LEU C O 1
ATOM 5010 N N . LEU C 1 72 ? 90.725 101.210 49.232 1.00 35.61 2067 LEU C N 1
ATOM 5011 C CA . LEU C 1 72 ? 90.183 101.956 50.352 1.00 30.50 2067 LEU C CA 1
ATOM 5012 C C . LEU C 1 72 ? 89.263 103.102 49.982 1.00 35.62 2067 LEU C C 1
ATOM 5013 O O . LEU C 1 72 ? 89.602 103.966 49.170 1.00 37.44 2067 LEU C O 1
ATOM 5018 N N . ASP C 1 73 ? 88.084 103.114 50.578 1.00 31.88 2068 ASP C N 1
ATOM 5019 C CA . ASP C 1 73 ? 87.192 104.218 50.328 1.00 33.83 2068 ASP C CA 1
ATOM 5020 C C . ASP C 1 73 ? 87.462 105.186 51.464 1.00 39.52 2068 ASP C C 1
ATOM 5021 O O . ASP C 1 73 ? 87.171 104.909 52.632 1.00 39.38 2068 ASP C O 1
ATOM 5026 N N . CYS C 1 74 ? 88.065 106.312 51.116 1.00 39.53 2069 CYS C N 1
ATOM 5027 C CA . CYS C 1 74 ? 88.402 107.325 52.099 1.00 35.58 2069 CYS C CA 1
ATOM 5028 C C . CYS C 1 74 ? 87.130 107.931 52.682 1.00 33.56 2069 CYS C C 1
ATOM 5029 O O . CYS C 1 74 ? 86.109 108.034 52.003 1.00 31.10 2069 CYS C O 1
ATOM 5032 N N . PRO C 1 75 ? 87.169 108.324 53.959 1.00 32.44 2070 PRO C N 1
ATOM 5033 C CA . PRO C 1 75 ? 85.971 108.915 54.560 1.00 29.61 2070 PRO C CA 1
ATOM 5034 C C . PRO C 1 75 ? 85.539 110.139 53.760 1.00 30.92 2070 PRO C C 1
ATOM 5035 O O . PRO C 1 75 ? 86.361 110.985 53.405 1.00 34.01 2070 PRO C O 1
ATOM 5039 N N . GLY C 1 76 ? 84.248 110.225 53.472 1.00 35.98 2071 GLY C N 1
ATOM 5040 C CA . GLY C 1 76 ? 83.731 111.334 52.690 1.00 28.01 2071 GLY C CA 1
ATOM 5041 C C . GLY C 1 76 ? 83.320 110.799 51.332 1.00 27.72 2071 GLY C C 1
ATOM 5042 O O . GLY C 1 76 ? 82.763 111.521 50.505 1.00 28.82 2071 GLY C O 1
ATOM 5043 N N . TRP C 1 77 ? 83.593 109.512 51.120 1.00 27.48 2072 TRP C N 1
ATOM 5044 C CA . TRP C 1 77 ? 83.280 108.823 49.869 1.00 32.39 2072 TRP C CA 1
ATOM 5045 C C . TRP C 1 77 ? 82.773 107.396 50.103 1.00 32.65 2072 TRP C C 1
ATOM 5046 O O . TRP C 1 77 ? 83.027 106.804 51.155 1.00 33.20 2072 TRP C O 1
ATOM 5057 N N . GLY C 1 78 ? 82.050 106.869 49.113 1.00 30.82 2073 GLY C N 1
ATOM 5058 C CA . GLY C 1 78 ? 81.534 105.509 49.161 1.00 32.30 2073 GLY C CA 1
ATOM 5059 C C . GLY C 1 78 ? 80.744 105.078 50.381 1.00 37.88 2073 GLY C C 1
ATOM 5060 O O . GLY C 1 78 ? 80.007 105.876 50.971 1.00 39.60 2073 GLY C O 1
ATOM 5061 N N . LYS C 1 79 ? 80.903 103.807 50.753 1.00 38.40 2074 LYS C N 1
ATOM 5062 C CA . LYS C 1 79 ? 80.202 103.228 51.902 1.00 40.43 2074 LYS C CA 1
ATOM 5063 C C . LYS C 1 79 ? 80.825 103.621 53.230 1.00 41.45 2074 LYS C C 1
ATOM 5064 O O . LYS C 1 79 ? 80.315 103.242 54.285 1.00 41.11 2074 LYS C O 1
ATOM 5070 N N . SER C 1 80 ? 81.935 104.355 53.184 1.00 38.91 2075 SER C N 1
ATOM 5071 C CA . SER C 1 80 ? 82.601 104.786 54.410 1.00 40.92 2075 SER C CA 1
ATOM 5072 C C . SER C 1 80 ? 81.802 105.906 55.075 1.00 39.73 2075 SER C C 1
ATOM 5073 O O . SER C 1 80 ? 80.977 106.559 54.433 1.00 40.16 2075 SER C O 1
ATOM 5076 N N . ASP C 1 81 ? 82.030 106.127 56.364 1.00 38.84 2076 ASP C N 1
ATOM 5077 C CA . ASP C 1 81 ? 81.318 107.204 57.037 1.00 41.32 2076 ASP C CA 1
ATOM 5078 C C . ASP C 1 81 ? 81.745 108.488 56.354 1.00 42.34 2076 ASP C C 1
ATOM 5079 O O . ASP C 1 81 ? 82.786 108.535 55.696 1.00 34.96 2076 ASP C O 1
ATOM 5084 N N . SER C 1 82 ? 80.944 109.531 56.496 1.00 39.44 2077 SER C N 1
ATOM 5085 C CA . SER C 1 82 ? 81.307 110.788 55.881 1.00 41.35 2077 SER C CA 1
ATOM 5086 C C . SER C 1 82 ? 82.163 111.533 56.898 1.00 40.93 2077 SER C C 1
ATOM 5087 O O . SER C 1 82 ? 82.437 111.019 57.978 1.00 40.37 2077 SER C O 1
ATOM 5090 N N . VAL C 1 83 ? 82.602 112.733 56.554 1.00 42.57 2078 VAL C N 1
ATOM 5091 C CA . VAL C 1 83 ? 83.425 113.501 57.469 1.00 39.59 2078 VAL C CA 1
ATOM 5092 C C . VAL C 1 83 ? 83.582 114.909 56.934 1.00 41.48 2078 VAL C C 1
ATOM 5093 O O . VAL C 1 83 ? 83.350 115.161 55.753 1.00 44.46 2078 VAL C O 1
ATOM 5097 N N . VAL C 1 84 ? 83.949 115.828 57.816 1.00 41.43 2079 VAL C N 1
ATOM 5098 C CA . VAL C 1 84 ? 84.186 117.204 57.423 1.00 41.85 2079 VAL C CA 1
ATOM 5099 C C . VAL C 1 84 ? 85.646 117.436 57.770 1.00 44.75 2079 VAL C C 1
ATOM 5100 O O . VAL C 1 84 ? 86.022 117.386 58.941 1.00 46.03 2079 VAL C O 1
ATOM 5104 N N . ASN C 1 85 ? 86.464 117.669 56.746 1.00 40.01 2080 ASN C N 1
ATOM 5105 C CA . ASN C 1 85 ? 87.896 117.872 56.934 1.00 37.87 2080 ASN C CA 1
ATOM 5106 C C . ASN C 1 85 ? 88.312 119.331 56.873 1.00 33.04 2080 ASN C C 1
ATOM 5107 O O . ASN C 1 85 ? 88.183 119.985 55.843 1.00 37.44 2080 ASN C O 1
ATOM 5112 N N . SER C 1 86 ? 88.825 119.829 57.990 1.00 32.90 2081 SER C N 1
ATOM 5113 C CA . SER C 1 86 ? 89.276 121.209 58.089 1.00 35.91 2081 SER C CA 1
ATOM 5114 C C . SER C 1 86 ? 90.803 121.285 58.124 1.00 35.25 2081 SER C C 1
ATOM 5115 O O . SER C 1 86 ? 91.373 122.356 58.335 1.00 40.64 2081 SER C O 1
ATOM 5118 N N . GLY C 1 87 ? 91.454 120.141 57.926 1.00 30.23 2082 GLY C N 1
ATOM 5119 C CA . GLY C 1 87 ? 92.904 120.082 57.923 1.00 28.21 2082 GLY C CA 1
ATOM 5120 C C . GLY C 1 87 ? 93.398 119.476 56.621 1.00 32.75 2082 GLY C C 1
ATOM 5121 O O . GLY C 1 87 ? 92.781 119.658 55.572 1.00 28.63 2082 GLY C O 1
ATOM 5122 N N . SER C 1 88 ? 94.504 118.744 56.677 1.00 29.79 2083 SER C N 1
ATOM 5123 C CA . SER C 1 88 ? 95.049 118.125 55.477 1.00 30.89 2083 SER C CA 1
ATOM 5124 C C . SER C 1 88 ? 94.245 116.901 55.065 1.00 30.38 2083 SER C C 1
ATOM 5125 O O . SER C 1 88 ? 94.170 115.917 55.795 1.00 33.92 2083 SER C O 1
ATOM 5128 N N . ARG C 1 89 ? 93.645 116.971 53.888 1.00 27.10 2084 ARG C N 1
ATOM 5129 C CA . ARG C 1 89 ? 92.865 115.867 53.357 1.00 25.34 2084 ARG C CA 1
ATOM 5130 C C . ARG C 1 89 ? 93.808 114.695 53.084 1.00 29.46 2084 ARG C C 1
ATOM 5131 O O . ARG C 1 89 ? 93.484 113.524 53.324 1.00 29.34 2084 ARG C O 1
ATOM 5139 N N . SER C 1 90 ? 94.988 115.032 52.580 1.00 25.04 2085 SER C N 1
ATOM 5140 C CA . SER C 1 90 ? 96.000 114.047 52.246 1.00 30.52 2085 SER C CA 1
ATOM 5141 C C . SER C 1 90 ? 96.425 113.224 53.452 1.00 31.01 2085 SER C C 1
ATOM 5142 O O . SER C 1 90 ? 96.514 112.000 53.375 1.00 30.50 2085 SER C O 1
ATOM 5145 N N . ASP C 1 91 ? 96.703 113.903 54.563 1.00 31.80 2086 ASP C N 1
ATOM 5146 C CA . ASP C 1 91 ? 97.150 113.219 55.770 1.00 31.51 2086 ASP C CA 1
ATOM 5147 C C . ASP C 1 91 ? 96.023 112.463 56.463 1.00 28.57 2086 ASP C C 1
ATOM 5148 O O . ASP C 1 91 ? 96.255 111.435 57.101 1.00 32.16 2086 ASP C O 1
ATOM 5153 N N . LEU C 1 92 ? 94.804 112.972 56.335 1.00 26.01 2087 LEU C N 1
ATOM 5154 C CA . LEU C 1 92 ? 93.656 112.307 56.926 1.00 30.17 2087 LEU C CA 1
ATOM 5155 C C . LEU C 1 92 ? 93.548 110.898 56.329 1.00 33.12 2087 LEU C C 1
ATOM 5156 O O . LEU C 1 92 ? 93.593 109.903 57.055 1.00 38.57 2087 LEU C O 1
ATOM 5161 N N . ASN C 1 93 ? 93.422 110.814 55.006 1.00 32.20 2088 ASN C N 1
ATOM 5162 C CA . ASN C 1 93 ? 93.309 109.519 54.340 1.00 27.96 2088 ASN C CA 1
ATOM 5163 C C . ASN C 1 93 ? 94.503 108.634 54.656 1.00 25.73 2088 ASN C C 1
ATOM 5164 O O . ASN C 1 93 ? 94.361 107.423 54.807 1.00 29.96 2088 ASN C O 1
ATOM 5169 N N . ALA C 1 94 ? 95.685 109.233 54.753 1.00 30.41 2089 ALA C N 1
ATOM 5170 C CA . ALA C 1 94 ? 96.885 108.459 55.051 1.00 30.91 2089 ALA C CA 1
ATOM 5171 C C . ALA C 1 94 ? 96.773 107.822 56.437 1.00 35.51 2089 ALA C C 1
ATOM 5172 O O . ALA C 1 94 ? 97.263 106.711 56.663 1.00 32.00 2089 ALA C O 1
ATOM 5174 N N . ARG C 1 95 ? 96.123 108.529 57.359 1.00 33.71 2090 ARG C N 1
ATOM 5175 C CA . ARG C 1 95 ? 95.936 108.038 58.724 1.00 35.52 2090 ARG C CA 1
ATOM 5176 C C . ARG C 1 95 ? 95.002 106.828 58.735 1.00 36.39 2090 ARG C C 1
ATOM 5177 O O . ARG C 1 95 ? 95.271 105.825 59.403 1.00 37.47 2090 ARG C O 1
ATOM 5185 N N . ILE C 1 96 ? 93.908 106.931 57.985 1.00 36.99 2091 ILE C N 1
ATOM 5186 C CA . ILE C 1 96 ? 92.931 105.854 57.886 1.00 35.42 2091 ILE C CA 1
ATOM 5187 C C . ILE C 1 96 ? 93.583 104.610 57.286 1.00 37.23 2091 ILE C C 1
ATOM 5188 O O . ILE C 1 96 ? 93.387 103.495 57.773 1.00 41.48 2091 ILE C O 1
ATOM 5193 N N . LEU C 1 97 ? 94.366 104.810 56.232 1.00 32.54 2092 LEU C N 1
ATOM 5194 C CA . LEU C 1 97 ? 95.028 103.703 55.568 1.00 32.20 2092 LEU C CA 1
ATOM 5195 C C . LEU C 1 97 ? 95.987 103.034 56.546 1.00 32.53 2092 LEU C C 1
ATOM 5196 O O . LEU C 1 97 ? 96.117 101.808 56.572 1.00 38.01 2092 LEU C O 1
ATOM 5201 N N . LYS C 1 98 ? 96.651 103.849 57.354 1.00 30.56 2093 LYS C N 1
ATOM 5202 C CA . LYS C 1 98 ? 97.598 103.352 58.341 1.00 29.80 2093 LYS C CA 1
ATOM 5203 C C . LYS C 1 98 ? 96.904 102.394 59.316 1.00 33.66 2093 LYS C C 1
ATOM 5204 O O . LYS C 1 98 ? 97.424 101.316 59.629 1.00 31.03 2093 LYS C O 1
ATOM 5210 N N . SER C 1 99 ? 95.727 102.791 59.791 1.00 32.73 2094 SER C N 1
ATOM 5211 C CA . SER C 1 99 ? 94.963 101.962 60.718 1.00 36.79 2094 SER C CA 1
ATOM 5212 C C . SER C 1 99 ? 94.511 100.665 60.035 1.00 42.24 2094 SER C C 1
ATOM 5213 O O . SER C 1 99 ? 94.677 99.572 60.590 1.00 42.47 2094 SER C O 1
ATOM 5216 N N . VAL C 1 100 ? 93.940 100.786 58.836 1.00 36.51 2095 VAL C N 1
ATOM 5217 C CA . VAL C 1 100 ? 93.488 99.611 58.092 1.00 33.77 2095 VAL C CA 1
ATOM 5218 C C . VAL C 1 100 ? 94.654 98.653 57.865 1.00 38.72 2095 VAL C C 1
ATOM 5219 O O . VAL C 1 100 ? 94.530 97.445 58.054 1.00 43.94 2095 VAL C O 1
ATOM 5223 N N . VAL C 1 101 ? 95.793 99.203 57.474 1.00 38.80 2096 VAL C N 1
ATOM 5224 C CA . VAL C 1 101 ? 96.978 98.403 57.221 1.00 40.20 2096 VAL C CA 1
ATOM 5225 C C . VAL C 1 101 ? 97.511 97.713 58.480 1.00 44.50 2096 VAL C C 1
ATOM 5226 O O . VAL C 1 101 ? 97.928 96.552 58.429 1.00 45.28 2096 VAL C O 1
ATOM 5230 N N . ASP C 1 102 ? 97.505 98.414 59.609 1.00 42.18 2097 ASP C N 1
ATOM 5231 C CA . ASP C 1 102 ? 97.983 97.800 60.840 1.00 44.62 2097 ASP C CA 1
ATOM 5232 C C . ASP C 1 102 ? 97.020 96.704 61.314 1.00 41.30 2097 ASP C C 1
ATOM 5233 O O . ASP C 1 102 ? 97.457 95.626 61.721 1.00 40.50 2097 ASP C O 1
ATOM 5238 N N . GLN C 1 103 ? 95.716 96.973 61.252 1.00 33.08 2098 GLN C N 1
ATOM 5239 C CA . GLN C 1 103 ? 94.720 95.995 61.683 1.00 34.91 2098 GLN C CA 1
ATOM 5240 C C . GLN C 1 103 ? 94.771 94.702 60.882 1.00 40.08 2098 GLN C C 1
ATOM 5241 O O . GLN C 1 103 ? 94.578 93.618 61.432 1.00 46.50 2098 GLN C O 1
ATOM 5247 N N . LEU C 1 104 ? 95.010 94.815 59.581 1.00 42.26 2099 LEU C N 1
ATOM 5248 C CA . LEU C 1 104 ? 95.079 93.642 58.721 1.00 39.19 2099 LEU C CA 1
ATOM 5249 C C . LEU C 1 104 ? 96.461 93.023 58.845 1.00 41.33 2099 LEU C C 1
ATOM 5250 O O . LEU C 1 104 ? 96.773 92.010 58.214 1.00 41.54 2099 LEU C O 1
ATOM 5255 N N . ASP C 1 105 ? 97.296 93.653 59.662 1.00 40.02 2100 ASP C N 1
ATOM 5256 C CA . ASP C 1 105 ? 98.634 93.149 59.899 1.00 40.83 2100 ASP C CA 1
ATOM 5257 C C . ASP C 1 105 ? 99.456 93.039 58.614 1.00 38.93 2100 ASP C C 1
ATOM 5258 O O . ASP C 1 105 ? 100.166 92.059 58.402 1.00 42.32 2100 ASP C O 1
ATOM 5263 N N . ILE C 1 106 ? 99.365 94.060 57.764 1.00 42.66 2101 ILE C N 1
ATOM 5264 C CA . ILE C 1 106 ? 100.114 94.094 56.505 1.00 36.23 2101 ILE C CA 1
ATOM 5265 C C . ILE C 1 106 ? 101.386 94.923 56.687 1.00 32.67 2101 ILE C C 1
ATOM 5266 O O . ILE C 1 106 ? 101.326 96.115 56.981 1.00 37.75 2101 ILE C O 1
ATOM 5271 N N . ALA C 1 107 ? 102.539 94.289 56.503 1.00 32.07 2102 ALA C N 1
ATOM 5272 C CA . ALA C 1 107 ? 103.821 94.968 56.682 1.00 33.99 2102 ALA C CA 1
ATOM 5273 C C . ALA C 1 107 ? 104.163 96.042 55.643 1.00 36.51 2102 ALA C C 1
ATOM 5274 O O . ALA C 1 107 ? 104.401 97.195 55.995 1.00 36.08 2102 ALA C O 1
ATOM 5276 N N . LYS C 1 108 ? 104.202 95.656 54.372 1.00 40.24 2103 LYS C N 1
ATOM 5277 C CA . LYS C 1 108 ? 104.533 96.576 53.285 1.00 36.22 2103 LYS C CA 1
ATOM 5278 C C . LYS C 1 108 ? 103.424 96.647 52.250 1.00 36.16 2103 LYS C C 1
ATOM 5279 O O . LYS C 1 108 ? 102.706 95.676 52.024 1.00 38.20 2103 LYS C O 1
ATOM 5285 N N . ILE C 1 109 ? 103.300 97.799 51.607 1.00 37.48 2104 ILE C N 1
ATOM 5286 C CA . ILE C 1 109 ? 102.291 97.986 50.575 1.00 34.09 2104 ILE C CA 1
ATOM 5287 C C . ILE C 1 109 ? 102.832 98.810 49.414 1.00 35.04 2104 ILE C C 1
ATOM 5288 O O . ILE C 1 109 ? 103.710 99.659 49.596 1.00 36.05 2104 ILE C O 1
ATOM 5293 N N . HIS C 1 110 ? 102.312 98.534 48.222 1.00 29.34 2105 HIS C N 1
ATOM 5294 C CA . HIS C 1 110 ? 102.656 99.303 47.045 1.00 24.81 2105 HIS C CA 1
ATOM 5295 C C . HIS C 1 110 ? 101.474 100.251 46.990 1.00 28.86 2105 HIS C C 1
ATOM 5296 O O . HIS C 1 110 ? 100.387 99.912 47.460 1.00 30.49 2105 HIS C O 1
ATOM 5303 N N . LEU C 1 111 ? 101.670 101.435 46.427 1.00 26.89 2106 LEU C N 1
ATOM 5304 C CA . LEU C 1 111 ? 100.589 102.398 46.349 1.00 21.09 2106 LEU C CA 1
ATOM 5305 C C . LEU C 1 111 ? 100.323 102.882 44.933 1.00 27.53 2106 LEU C C 1
ATOM 5306 O O . LEU C 1 111 ? 101.247 103.165 44.168 1.00 25.28 2106 LEU C O 1
ATOM 5311 N N . LEU C 1 112 ? 99.043 102.953 44.593 1.00 27.11 2107 LEU C N 1
ATOM 5312 C CA . LEU C 1 112 ? 98.598 103.464 43.309 1.00 24.63 2107 LEU C CA 1
ATOM 5313 C C . LEU C 1 112 ? 97.593 104.522 43.741 1.00 28.49 2107 LEU C C 1
ATOM 5314 O O . LEU C 1 112 ? 96.477 104.200 44.160 1.00 24.82 2107 LEU C O 1
ATOM 5319 N N . GLY C 1 113 ? 98.012 105.783 43.678 1.00 30.25 2108 GLY C N 1
ATOM 5320 C CA . GLY C 1 113 ? 97.148 106.875 44.086 1.00 22.68 2108 GLY C CA 1
ATOM 5321 C C . GLY C 1 113 ? 96.651 107.684 42.908 1.00 26.72 2108 GLY C C 1
ATOM 5322 O O . GLY C 1 113 ? 97.432 108.139 42.078 1.00 31.28 2108 GLY C O 1
ATOM 5323 N N . ASN C 1 114 ? 95.341 107.862 42.834 1.00 24.17 2109 ASN C N 1
ATOM 5324 C CA . ASN C 1 114 ? 94.733 108.608 41.746 1.00 28.10 2109 ASN C CA 1
ATOM 5325 C C . ASN C 1 114 ? 94.231 109.975 42.199 1.00 24.42 2109 ASN C C 1
ATOM 5326 O O . ASN C 1 114 ? 93.309 110.071 43.001 1.00 25.09 2109 ASN C O 1
ATOM 5331 N N . SER C 1 115 ? 94.856 111.032 41.686 1.00 28.39 2110 SER C N 1
ATOM 5332 C CA . SER C 1 115 ? 94.452 112.394 42.018 1.00 26.43 2110 SER C CA 1
ATOM 5333 C C . SER C 1 115 ? 94.583 112.613 43.525 1.00 24.54 2110 SER C C 1
ATOM 5334 O O . SER C 1 115 ? 95.693 112.703 44.046 1.00 28.57 2110 SER C O 1
ATOM 5337 N N . MET C 1 116 ? 93.461 112.707 44.230 1.00 26.87 2111 MET C N 1
ATOM 5338 C CA . MET C 1 116 ? 93.519 112.882 45.679 1.00 28.66 2111 MET C CA 1
ATOM 5339 C C . MET C 1 116 ? 94.288 111.704 46.267 1.00 28.03 2111 MET C C 1
ATOM 5340 O O . MET C 1 116 ? 95.012 111.841 47.258 1.00 30.97 2111 MET C O 1
ATOM 5345 N N . GLY C 1 117 ? 94.121 110.544 45.640 1.00 29.25 2112 GLY C N 1
ATOM 5346 C CA . GLY C 1 117 ? 94.786 109.339 46.103 1.00 23.96 2112 GLY C CA 1
ATOM 5347 C C . GLY C 1 117 ? 96.283 109.485 45.992 1.00 25.85 2112 GLY C C 1
ATOM 5348 O O . GLY C 1 117 ? 97.027 108.927 46.804 1.00 26.31 2112 GLY C O 1
ATOM 5349 N N . GLY C 1 118 ? 96.723 110.229 44.977 1.00 23.52 2113 GLY C N 1
ATOM 5350 C CA . GLY C 1 118 ? 98.142 110.474 44.792 1.00 18.32 2113 GLY C CA 1
ATOM 5351 C C . GLY C 1 118 ? 98.697 111.296 45.949 1.00 22.62 2113 GLY C C 1
ATOM 5352 O O . GLY C 1 118 ? 99.730 110.972 46.530 1.00 24.62 2113 GLY C O 1
ATOM 5353 N N . HIS C 1 119 ? 98.004 112.374 46.286 1.00 23.63 2114 HIS C N 1
ATOM 5354 C CA . HIS C 1 119 ? 98.418 113.230 47.398 1.00 25.71 2114 HIS C CA 1
ATOM 5355 C C . HIS C 1 119 ? 98.480 112.392 48.675 1.00 24.80 2114 HIS C C 1
ATOM 5356 O O . HIS C 1 119 ? 99.415 112.506 49.466 1.00 23.13 2114 HIS C O 1
ATOM 5363 N N . SER C 1 120 ? 97.474 111.542 48.861 1.00 24.56 2115 SER C N 1
ATOM 5364 C CA . SER C 1 120 ? 97.383 110.686 50.037 1.00 22.33 2115 SER C CA 1
ATOM 5365 C C . SER C 1 120 ? 98.501 109.655 50.110 1.00 31.36 2115 SER C C 1
ATOM 5366 O O . SER C 1 120 ? 99.009 109.353 51.197 1.00 26.69 2115 SER C O 1
ATOM 5369 N N . SER C 1 121 ? 98.892 109.129 48.953 1.00 25.92 2116 SER C N 1
ATOM 5370 C CA . SER C 1 121 ? 99.960 108.139 48.896 1.00 26.92 2116 SER C CA 1
ATOM 5371 C C . SER C 1 121 ? 101.291 108.792 49.240 1.00 28.81 2116 SER C C 1
ATOM 5372 O O . SER C 1 121 ? 102.134 108.190 49.912 1.00 31.03 2116 SER C O 1
ATOM 5375 N N . VAL C 1 122 ? 101.490 110.016 48.762 1.00 24.66 2117 VAL C N 1
ATOM 5376 C CA . VAL C 1 122 ? 102.721 110.744 49.063 1.00 24.01 2117 VAL C CA 1
ATOM 5377 C C . VAL C 1 122 ? 102.756 111.062 50.563 1.00 25.38 2117 VAL C C 1
ATOM 5378 O O . VAL C 1 122 ? 103.793 110.939 51.211 1.00 29.26 2117 VAL C O 1
ATOM 5382 N N . ALA C 1 123 ? 101.612 111.461 51.112 1.00 26.86 2118 ALA C N 1
ATOM 5383 C CA . ALA C 1 123 ? 101.526 111.767 52.533 1.00 25.90 2118 ALA C CA 1
ATOM 5384 C C . ALA C 1 123 ? 101.855 110.504 53.336 1.00 31.40 2118 ALA C C 1
ATOM 5385 O O . ALA C 1 123 ? 102.648 110.546 54.284 1.00 34.33 2118 ALA C O 1
ATOM 5387 N N . PHE C 1 124 ? 101.260 109.379 52.942 1.00 27.88 2119 PHE C N 1
ATOM 5388 C CA . PHE C 1 124 ? 101.501 108.110 53.628 1.00 28.09 2119 PHE C CA 1
ATOM 5389 C C . PHE C 1 124 ? 102.975 107.729 53.556 1.00 31.55 2119 PHE C C 1
ATOM 5390 O O . PHE C 1 124 ? 103.567 107.325 54.565 1.00 30.02 2119 PHE C O 1
ATOM 5398 N N . THR C 1 125 ? 103.572 107.866 52.371 1.00 25.12 2120 THR C N 1
ATOM 5399 C CA . THR C 1 125 ? 104.975 107.514 52.197 1.00 26.29 2120 THR C CA 1
ATOM 5400 C C . THR C 1 125 ? 105.881 108.463 52.973 1.00 29.34 2120 THR C C 1
ATOM 5401 O O . THR C 1 125 ? 106.936 108.068 53.468 1.00 31.13 2120 THR C O 1
ATOM 5405 N N . LEU C 1 126 ? 105.466 109.716 53.078 1.00 29.69 2121 LEU C N 1
ATOM 5406 C CA . LEU C 1 126 ? 106.246 110.699 53.813 1.00 30.93 2121 LEU C CA 1
ATOM 5407 C C . LEU C 1 126 ? 106.235 110.343 55.310 1.00 28.82 2121 LEU C C 1
ATOM 5408 O O . LEU C 1 126 ? 107.276 110.343 55.966 1.00 33.36 2121 LEU C O 1
ATOM 5413 N N . LYS C 1 127 ? 105.062 110.010 55.836 1.00 30.23 2122 LYS C N 1
ATOM 5414 C CA . LYS C 1 127 ? 104.928 109.654 57.252 1.00 35.91 2122 LYS C CA 1
ATOM 5415 C C . LYS C 1 127 ? 105.539 108.295 57.616 1.00 37.12 2122 LYS C C 1
ATOM 5416 O O . LYS C 1 127 ? 106.318 108.185 58.568 1.00 33.89 2122 LYS C O 1
ATOM 5422 N N . TRP C 1 128 ? 105.168 107.258 56.873 1.00 34.77 2123 TRP C N 1
ATOM 5423 C CA . TRP C 1 128 ? 105.656 105.914 57.165 1.00 32.35 2123 TRP C CA 1
ATOM 5424 C C . TRP C 1 128 ? 106.398 105.267 56.006 1.00 30.17 2123 TRP C C 1
ATOM 5425 O O . TRP C 1 128 ? 105.924 104.298 55.414 1.00 32.25 2123 TRP C O 1
ATOM 5436 N N . PRO C 1 129 ? 107.589 105.787 55.682 1.00 27.88 2124 PRO C N 1
ATOM 5437 C CA . PRO C 1 129 ? 108.399 105.254 54.586 1.00 31.02 2124 PRO C CA 1
ATOM 5438 C C . PRO C 1 129 ? 108.671 103.763 54.694 1.00 30.05 2124 PRO C C 1
ATOM 5439 O O . PRO C 1 129 ? 108.617 103.050 53.696 1.00 36.08 2124 PRO C O 1
ATOM 5443 N N . GLU C 1 130 ? 108.950 103.285 55.903 1.00 29.96 2125 GLU C N 1
ATOM 5444 C CA . GLU C 1 130 ? 109.250 101.865 56.100 1.00 32.78 2125 GLU C CA 1
ATOM 5445 C C . GLU C 1 130 ? 108.090 100.924 55.768 1.00 33.09 2125 GLU C C 1
ATOM 5446 O O . GLU C 1 130 ? 108.282 99.717 55.672 1.00 34.58 2125 GLU C O 1
ATOM 5452 N N . ARG C 1 131 ? 106.894 101.470 55.581 1.00 29.44 2126 ARG C N 1
ATOM 5453 C CA . ARG C 1 131 ? 105.729 100.649 55.265 1.00 32.43 2126 ARG C CA 1
ATOM 5454 C C . ARG C 1 131 ? 105.370 100.681 53.776 1.00 33.24 2126 ARG C C 1
ATOM 5455 O O . ARG C 1 131 ? 104.299 100.218 53.385 1.00 30.81 2126 ARG C O 1
ATOM 5463 N N . VAL C 1 132 ? 106.254 101.223 52.943 1.00 29.11 2127 VAL C N 1
ATOM 5464 C CA . VAL C 1 132 ? 105.948 101.280 51.520 1.00 32.20 2127 VAL C CA 1
ATOM 5465 C C . VAL C 1 132 ? 106.991 100.646 50.621 1.00 34.35 2127 VAL C C 1
ATOM 5466 O O . VAL C 1 132 ? 108.203 100.779 50.844 1.00 36.57 2127 VAL C O 1
ATOM 5470 N N . GLY C 1 133 ? 106.503 99.936 49.611 1.00 28.70 2128 GLY C N 1
ATOM 5471 C CA . GLY C 1 133 ? 107.392 99.317 48.651 1.00 27.96 2128 GLY C CA 1
ATOM 5472 C C . GLY C 1 133 ? 107.513 100.326 47.529 1.00 29.56 2128 GLY C C 1
ATOM 5473 O O . GLY C 1 133 ? 108.309 101.258 47.615 1.00 32.64 2128 GLY C O 1
ATOM 5474 N N . LYS C 1 134 ? 106.690 100.166 46.497 1.00 30.30 2129 LYS C N 1
ATOM 5475 C CA . LYS C 1 134 ? 106.704 101.070 45.357 1.00 32.03 2129 LYS C CA 1
ATOM 5476 C C . LYS C 1 134 ? 105.539 102.050 45.374 1.00 27.54 2129 LYS C C 1
ATOM 5477 O O . LYS C 1 134 ? 104.469 101.773 45.923 1.00 25.12 2129 LYS C O 1
ATOM 5483 N N . LEU C 1 135 ? 105.762 103.206 44.764 1.00 25.61 2130 LEU C N 1
ATOM 5484 C CA . LEU C 1 135 ? 104.762 104.269 44.715 1.00 24.49 2130 LEU C CA 1
ATOM 5485 C C . LEU C 1 135 ? 104.434 104.648 43.271 1.00 24.91 2130 LEU C C 1
ATOM 5486 O O . LEU C 1 135 ? 105.331 104.939 42.475 1.00 25.73 2130 LEU C O 1
ATOM 5491 N N . VAL C 1 136 ? 103.149 104.628 42.940 1.00 23.19 2131 VAL C N 1
ATOM 5492 C CA . VAL C 1 136 ? 102.692 104.987 41.610 1.00 25.26 2131 VAL C CA 1
ATOM 5493 C C . VAL C 1 136 ? 101.674 106.120 41.750 1.00 26.79 2131 VAL C C 1
ATOM 5494 O O . VAL C 1 136 ? 100.642 105.967 42.408 1.00 21.79 2131 VAL C O 1
ATOM 5498 N N . LEU C 1 137 ? 101.984 107.257 41.131 1.00 21.67 2132 LEU C N 1
ATOM 5499 C CA . LEU C 1 137 ? 101.144 108.445 41.195 1.00 24.25 2132 LEU C CA 1
ATOM 5500 C C . LEU C 1 137 ? 100.529 108.774 39.840 1.00 29.30 2132 LEU C C 1
ATOM 5501 O O . LEU C 1 137 ? 101.226 108.800 38.823 1.00 31.83 2132 LEU C O 1
ATOM 5506 N N . MET C 1 138 ? 99.226 109.034 39.828 1.00 25.77 2133 MET C N 1
ATOM 5507 C CA . MET C 1 138 ? 98.551 109.393 38.594 1.00 26.42 2133 MET C CA 1
ATOM 5508 C C . MET C 1 138 ? 97.650 110.609 38.774 1.00 27.16 2133 MET C C 1
ATOM 5509 O O . MET C 1 138 ? 96.669 110.563 39.512 1.00 28.33 2133 MET C O 1
ATOM 5514 N N . GLY C 1 139 ? 98.001 111.700 38.099 1.00 24.04 2134 GLY C N 1
ATOM 5515 C CA . GLY C 1 139 ? 97.206 112.914 38.170 1.00 27.29 2134 GLY C CA 1
ATOM 5516 C C . GLY C 1 139 ? 97.171 113.635 39.508 1.00 29.91 2134 GLY C C 1
ATOM 5517 O O . GLY C 1 139 ? 96.312 114.495 39.737 1.00 22.99 2134 GLY C O 1
ATOM 5518 N N . GLY C 1 140 ? 98.102 113.302 40.393 1.00 26.70 2135 GLY C N 1
ATOM 5519 C CA . GLY C 1 140 ? 98.132 113.946 41.692 1.00 28.26 2135 GLY C CA 1
ATOM 5520 C C . GLY C 1 140 ? 99.377 113.554 42.450 1.00 30.87 2135 GLY C C 1
ATOM 5521 O O . GLY C 1 140 ? 100.146 112.713 41.985 1.00 33.38 2135 GLY C O 1
ATOM 5522 N N . GLY C 1 141 ? 99.586 114.157 43.617 1.00 31.46 2136 GLY C N 1
ATOM 5523 C CA . GLY C 1 141 ? 100.761 113.823 44.399 1.00 31.05 2136 GLY C CA 1
ATOM 5524 C C . GLY C 1 141 ? 101.206 114.937 45.326 1.00 31.72 2136 GLY C C 1
ATOM 5525 O O . GLY C 1 141 ? 101.619 114.679 46.453 1.00 31.44 2136 GLY C O 1
ATOM 5526 N N . THR C 1 142 ? 101.134 116.178 44.864 1.00 29.22 2137 THR C N 1
ATOM 5527 C CA . THR C 1 142 ? 101.542 117.287 45.713 1.00 38.04 2137 THR C CA 1
ATOM 5528 C C . THR C 1 142 ? 100.727 118.535 45.482 1.00 35.49 2137 THR C C 1
ATOM 5529 O O . THR C 1 142 ? 100.312 118.821 44.362 1.00 40.31 2137 THR C O 1
ATOM 5533 N N . GLY C 1 143 ? 100.483 119.269 46.556 1.00 34.26 2138 GLY C N 1
ATOM 5534 C CA . GLY C 1 143 ? 99.730 120.497 46.431 1.00 38.21 2138 GLY C CA 1
ATOM 5535 C C . GLY C 1 143 ? 100.703 121.513 45.888 1.00 36.96 2138 GLY C C 1
ATOM 5536 O O . GLY C 1 143 ? 101.913 121.303 45.950 1.00 41.10 2138 GLY C O 1
ATOM 5537 N N . GLY C 1 144 ? 100.198 122.615 45.361 1.00 37.51 2139 GLY C N 1
ATOM 5538 C CA . GLY C 1 144 ? 101.095 123.616 44.821 1.00 40.21 2139 GLY C CA 1
ATOM 5539 C C . GLY C 1 144 ? 100.488 124.336 43.641 1.00 37.70 2139 GLY C C 1
ATOM 5540 O O . GLY C 1 144 ? 99.426 123.959 43.150 1.00 36.96 2139 GLY C O 1
ATOM 5541 N N . MET C 1 145 ? 101.174 125.373 43.181 1.00 39.56 2140 MET C N 1
ATOM 5542 C CA . MET C 1 145 ? 100.701 126.177 42.067 1.00 37.51 2140 MET C CA 1
ATOM 5543 C C . MET C 1 145 ? 101.224 125.623 40.749 1.00 36.52 2140 MET C C 1
ATOM 5544 O O . MET C 1 145 ? 102.287 125.015 40.704 1.00 40.29 2140 MET C O 1
ATOM 5549 N N . SER C 1 146 ? 100.467 125.823 39.678 1.00 34.22 2141 SER C N 1
ATOM 5550 C CA . SER C 1 146 ? 100.891 125.382 38.360 1.00 32.12 2141 SER C CA 1
ATOM 5551 C C . SER C 1 146 ? 101.720 126.531 37.817 1.00 35.61 2141 SER C C 1
ATOM 5552 O O . SER C 1 146 ? 101.423 127.688 38.097 1.00 35.43 2141 SER C O 1
ATOM 5555 N N . LEU C 1 147 ? 102.755 126.233 37.044 1.00 30.32 2142 LEU C N 1
ATOM 5556 C CA . LEU C 1 147 ? 103.574 127.309 36.508 1.00 35.27 2142 LEU C CA 1
ATOM 5557 C C . LEU C 1 147 ? 102.988 127.874 35.231 1.00 36.85 2142 LEU C C 1
ATOM 5558 O O . LEU C 1 147 ? 103.255 129.020 34.880 1.00 46.45 2142 LEU C O 1
ATOM 5563 N N . PHE C 1 148 ? 102.168 127.082 34.549 1.00 37.33 2143 PHE C N 1
ATOM 5564 C CA . PHE C 1 148 ? 101.624 127.496 33.267 1.00 34.62 2143 PHE C CA 1
ATOM 5565 C C . PHE C 1 148 ? 100.113 127.561 33.085 1.00 38.72 2143 PHE C C 1
ATOM 5566 O O . PHE C 1 148 ? 99.619 128.361 32.286 1.00 40.28 2143 PHE C O 1
ATOM 5574 N N . THR C 1 149 ? 99.378 126.717 33.799 1.00 36.36 2144 THR C N 1
ATOM 5575 C CA . THR C 1 149 ? 97.934 126.684 33.631 1.00 30.88 2144 THR C CA 1
ATOM 5576 C C . THR C 1 149 ? 97.166 127.461 34.693 1.00 32.26 2144 THR C C 1
ATOM 5577 O O . THR C 1 149 ? 97.470 127.386 35.886 1.00 33.57 2144 THR C O 1
ATOM 5581 N N . PRO C 1 150 ? 96.160 128.238 34.261 1.00 32.53 2145 PRO C N 1
ATOM 5582 C CA . PRO C 1 150 ? 95.327 129.053 35.150 1.00 33.37 2145 PRO C CA 1
ATOM 5583 C C . PRO C 1 150 ? 94.601 128.225 36.202 1.00 33.65 2145 PRO C C 1
ATOM 5584 O O . PRO C 1 150 ? 94.116 127.127 35.919 1.00 34.07 2145 PRO C O 1
ATOM 5588 N N . MET C 1 151 ? 94.540 128.756 37.416 1.00 32.54 2146 MET C N 1
ATOM 5589 C CA . MET C 1 151 ? 93.848 128.087 38.511 1.00 38.38 2146 MET C CA 1
ATOM 5590 C C . MET C 1 151 ? 92.909 129.089 39.199 1.00 36.47 2146 MET C C 1
ATOM 5591 O O . MET C 1 151 ? 93.182 130.286 39.224 1.00 34.05 2146 MET C O 1
ATOM 5596 N N . PRO C 1 152 ? 91.774 128.611 39.737 1.00 37.59 2147 PRO C N 1
ATOM 5597 C CA . PRO C 1 152 ? 91.363 127.205 39.713 1.00 31.03 2147 PRO C CA 1
ATOM 5598 C C . PRO C 1 152 ? 91.200 126.710 38.281 1.00 27.88 2147 PRO C C 1
ATOM 5599 O O . PRO C 1 152 ? 90.737 127.450 37.413 1.00 27.50 2147 PRO C O 1
ATOM 5603 N N . THR C 1 153 ? 91.582 125.460 38.035 1.00 27.47 2148 THR C N 1
ATOM 5604 C CA . THR C 1 153 ? 91.489 124.903 36.694 1.00 26.31 2148 THR C CA 1
ATOM 5605 C C . THR C 1 153 ? 90.069 124.732 36.188 1.00 33.40 2148 THR C C 1
ATOM 5606 O O . THR C 1 153 ? 89.112 124.632 36.967 1.00 31.05 2148 THR C O 1
ATOM 5610 N N . GLU C 1 154 ? 89.959 124.694 34.864 1.00 33.83 2149 GLU C N 1
ATOM 5611 C CA . GLU C 1 154 ? 88.693 124.508 34.169 1.00 35.51 2149 GLU C CA 1
ATOM 5612 C C . GLU C 1 154 ? 87.915 123.351 34.791 1.00 32.67 2149 GLU C C 1
ATOM 5613 O O . GLU C 1 154 ? 86.719 123.464 35.042 1.00 34.75 2149 GLU C O 1
ATOM 5619 N N . GLY C 1 155 ? 88.609 122.245 35.051 1.00 33.67 2150 GLY C N 1
ATOM 5620 C CA . GLY C 1 155 ? 87.970 121.078 35.635 1.00 28.63 2150 GLY C CA 1
ATOM 5621 C C . GLY C 1 155 ? 87.551 121.232 37.086 1.00 33.51 2150 GLY C C 1
ATOM 5622 O O . GLY C 1 155 ? 86.418 120.904 37.444 1.00 34.12 2150 GLY C O 1
ATOM 5623 N N . ILE C 1 156 ? 88.454 121.719 37.934 1.00 33.01 2151 ILE C N 1
ATOM 5624 C CA . ILE C 1 156 ? 88.128 121.888 39.343 1.00 29.40 2151 ILE C CA 1
ATOM 5625 C C . ILE C 1 156 ? 86.912 122.788 39.532 1.00 29.21 2151 ILE C C 1
ATOM 5626 O O . ILE C 1 156 ? 86.168 122.640 40.504 1.00 27.35 2151 ILE C O 1
ATOM 5631 N N . LYS C 1 157 ? 86.703 123.716 38.605 1.00 24.93 2152 LYS C N 1
ATOM 5632 C CA . LYS C 1 157 ? 85.545 124.584 38.712 1.00 27.88 2152 LYS C CA 1
ATOM 5633 C C . LYS C 1 157 ? 84.289 123.739 38.519 1.00 29.55 2152 LYS C C 1
ATOM 5634 O O . LYS C 1 157 ? 83.344 123.842 39.293 1.00 27.79 2152 LYS C O 1
ATOM 5640 N N . ARG C 1 158 ? 84.287 122.877 37.508 1.00 28.30 2153 ARG C N 1
ATOM 5641 C CA . ARG C 1 158 ? 83.118 122.038 37.270 1.00 32.92 2153 ARG C CA 1
ATOM 5642 C C . ARG C 1 158 ? 82.940 120.996 38.369 1.00 34.17 2153 ARG C C 1
ATOM 5643 O O . ARG C 1 158 ? 81.813 120.599 38.678 1.00 36.66 2153 ARG C O 1
ATOM 5651 N N . LEU C 1 159 ? 84.043 120.559 38.970 1.00 32.72 2154 LEU C N 1
ATOM 5652 C CA . LEU C 1 159 ? 83.943 119.586 40.047 1.00 34.85 2154 LEU C CA 1
ATOM 5653 C C . LEU C 1 159 ? 83.353 120.258 41.285 1.00 35.82 2154 LEU C C 1
ATOM 5654 O O . LEU C 1 159 ? 82.530 119.667 41.983 1.00 32.69 2154 LEU C O 1
ATOM 5659 N N . ASN C 1 160 ? 83.778 121.489 41.556 1.00 33.17 2155 ASN C N 1
ATOM 5660 C CA . ASN C 1 160 ? 83.276 122.223 42.709 1.00 32.54 2155 ASN C CA 1
ATOM 5661 C C . ASN C 1 160 ? 81.812 122.596 42.518 1.00 36.95 2155 ASN C C 1
ATOM 5662 O O . ASN C 1 160 ? 81.032 122.588 43.474 1.00 38.34 2155 ASN C O 1
ATOM 5667 N N . GLN C 1 161 ? 81.451 122.932 41.283 1.00 34.82 2156 GLN C N 1
ATOM 5668 C CA . GLN C 1 161 ? 80.082 123.300 40.947 1.00 36.51 2156 GLN C CA 1
ATOM 5669 C C . GLN C 1 161 ? 79.159 122.090 41.110 1.00 39.98 2156 GLN C C 1
ATOM 5670 O O . GLN C 1 161 ? 78.074 122.202 41.676 1.00 38.33 2156 GLN C O 1
ATOM 5676 N N . LEU C 1 162 ? 79.596 120.938 40.609 1.00 40.54 2157 LEU C N 1
ATOM 5677 C CA . LEU C 1 162 ? 78.810 119.712 40.708 1.00 40.19 2157 LEU C CA 1
ATOM 5678 C C . LEU C 1 162 ? 78.551 119.359 42.170 1.00 42.25 2157 LEU C C 1
ATOM 5679 O O . LEU C 1 162 ? 77.460 118.906 42.527 1.00 39.33 2157 LEU C O 1
ATOM 5684 N N . TYR C 1 163 ? 79.558 119.561 43.012 1.00 33.17 2158 TYR C N 1
ATOM 5685 C CA . TYR C 1 163 ? 79.418 119.251 44.427 1.00 37.98 2158 TYR C CA 1
ATOM 5686 C C . TYR C 1 163 ? 78.347 120.091 45.102 1.00 36.77 2158 TYR C C 1
ATOM 5687 O O . TYR C 1 163 ? 77.662 119.612 45.998 1.00 32.28 2158 TYR C O 1
ATOM 5696 N N . ARG C 1 164 ? 78.206 121.342 44.674 1.00 39.46 2159 ARG C N 1
ATOM 5697 C CA . ARG C 1 164 ? 77.201 122.230 45.251 1.00 41.96 2159 ARG C CA 1
ATOM 5698 C C . ARG C 1 164 ? 75.827 121.982 44.640 1.00 42.22 2159 ARG C C 1
ATOM 5699 O O . ARG C 1 164 ? 74.808 122.113 45.316 1.00 47.34 2159 ARG C O 1
ATOM 5707 N N . GLN C 1 165 ? 75.812 121.622 43.360 1.00 41.51 2160 GLN C N 1
ATOM 5708 C CA . GLN C 1 165 ? 74.581 121.335 42.630 1.00 38.96 2160 GLN C CA 1
ATOM 5709 C C . GLN C 1 165 ? 74.712 119.953 41.995 1.00 37.43 2160 GLN C C 1
ATOM 5710 O O . GLN C 1 165 ? 75.109 119.834 40.838 1.00 39.14 2160 GLN C O 1
ATOM 5716 N N . PRO C 1 166 ? 74.380 118.891 42.747 1.00 31.86 2161 PRO C N 1
ATOM 5717 C CA . PRO C 1 166 ? 74.464 117.510 42.267 1.00 32.90 2161 PRO C CA 1
ATOM 5718 C C . PRO C 1 166 ? 73.380 117.151 41.252 1.00 37.87 2161 PRO C C 1
ATOM 5719 O O . PRO C 1 166 ? 72.526 116.311 41.521 1.00 46.19 2161 PRO C O 1
ATOM 5723 N N . THR C 1 167 ? 73.417 117.783 40.088 1.00 36.60 2162 THR C N 1
ATOM 5724 C CA . THR C 1 167 ? 72.432 117.512 39.052 1.00 36.43 2162 THR C CA 1
ATOM 5725 C C . THR C 1 167 ? 73.060 116.665 37.952 1.00 40.28 2162 THR C C 1
ATOM 5726 O O . THR C 1 167 ? 74.284 116.600 37.836 1.00 39.28 2162 THR C O 1
ATOM 5730 N N . ILE C 1 168 ? 72.221 116.023 37.142 1.00 41.31 2163 ILE C N 1
ATOM 5731 C CA . ILE C 1 168 ? 72.713 115.185 36.052 1.00 38.54 2163 ILE C CA 1
ATOM 5732 C C . ILE C 1 168 ? 73.467 116.024 35.026 1.00 38.14 2163 ILE C C 1
ATOM 5733 O O . ILE C 1 168 ? 74.477 115.582 34.467 1.00 37.03 2163 ILE C O 1
ATOM 5738 N N . GLU C 1 169 ? 72.978 117.238 34.790 1.00 37.72 2164 GLU C N 1
ATOM 5739 C CA . GLU C 1 169 ? 73.606 118.144 33.834 1.00 40.11 2164 GLU C CA 1
ATOM 5740 C C . GLU C 1 169 ? 75.039 118.492 34.263 1.00 42.27 2164 GLU C C 1
ATOM 5741 O O . GLU C 1 169 ? 75.952 118.516 33.437 1.00 44.06 2164 GLU C O 1
ATOM 5747 N N . ASN C 1 170 ? 75.238 118.758 35.550 1.00 34.81 2165 ASN C N 1
ATOM 5748 C CA . ASN C 1 170 ? 76.568 119.085 36.039 1.00 37.36 2165 ASN C CA 1
ATOM 5749 C C . ASN C 1 170 ? 77.495 117.869 36.020 1.00 37.34 2165 ASN C C 1
ATOM 5750 O O . ASN C 1 170 ? 78.712 118.013 35.890 1.00 38.89 2165 ASN C O 1
ATOM 5755 N N . LEU C 1 171 ? 76.926 116.674 36.153 1.00 34.60 2166 LEU C N 1
ATOM 5756 C CA . LEU C 1 171 ? 77.726 115.454 36.134 1.00 34.68 2166 LEU C CA 1
ATOM 5757 C C . LEU C 1 171 ? 78.257 115.297 34.715 1.00 39.51 2166 LEU C C 1
ATOM 5758 O O . LEU C 1 171 ? 79.403 114.901 34.500 1.00 35.39 2166 LEU C O 1
ATOM 5763 N N . LYS C 1 172 ? 77.407 115.617 33.746 1.00 38.68 2167 LYS C N 1
ATOM 5764 C CA . LYS C 1 172 ? 77.774 115.526 32.341 1.00 37.49 2167 LYS C CA 1
ATOM 5765 C C . LYS C 1 172 ? 78.767 116.632 31.985 1.00 37.60 2167 LYS C C 1
ATOM 5766 O O . LYS C 1 172 ? 79.703 116.410 31.217 1.00 41.40 2167 LYS C O 1
ATOM 5772 N N . LEU C 1 173 ? 78.557 117.826 32.532 1.00 39.30 2168 LEU C N 1
ATOM 5773 C CA . LEU C 1 173 ? 79.467 118.938 32.277 1.00 37.88 2168 LEU C CA 1
ATOM 5774 C C . LEU C 1 173 ? 80.864 118.555 32.771 1.00 37.29 2168 LEU C C 1
ATOM 5775 O O . LEU C 1 173 ? 81.852 118.707 32.054 1.00 37.85 2168 LEU C O 1
ATOM 5780 N N . MET C 1 174 ? 80.939 118.032 33.991 1.00 33.44 2169 MET C N 1
ATOM 5781 C CA . MET C 1 174 ? 82.225 117.645 34.559 1.00 36.49 2169 MET C CA 1
ATOM 5782 C C . MET C 1 174 ? 82.906 116.493 33.826 1.00 38.43 2169 MET C C 1
ATOM 5783 O O . MET C 1 174 ? 84.073 116.601 33.449 1.00 39.55 2169 MET C O 1
ATOM 5788 N N . MET C 1 175 ? 82.185 115.394 33.622 1.00 36.33 2170 MET C N 1
ATOM 5789 C CA . MET C 1 175 ? 82.755 114.230 32.948 1.00 34.93 2170 MET C CA 1
ATOM 5790 C C . MET C 1 175 ? 83.154 114.506 31.506 1.00 31.95 2170 MET C C 1
ATOM 5791 O O . MET C 1 175 ? 84.063 113.868 30.984 1.00 36.05 2170 MET C O 1
ATOM 5796 N N . ASP C 1 176 ? 82.483 115.453 30.862 1.00 31.71 2171 ASP C N 1
ATOM 5797 C CA . ASP C 1 176 ? 82.779 115.761 29.469 1.00 33.45 2171 ASP C CA 1
ATOM 5798 C C . ASP C 1 176 ? 84.210 116.264 29.255 1.00 36.29 2171 ASP C C 1
ATOM 5799 O O . ASP C 1 176 ? 84.766 116.116 28.167 1.00 39.60 2171 ASP C O 1
ATOM 5804 N N . ILE C 1 177 ? 84.806 116.860 30.286 1.00 36.61 2172 ILE C N 1
ATOM 5805 C CA . ILE C 1 177 ? 86.182 117.344 30.184 1.00 34.59 2172 ILE C CA 1
ATOM 5806 C C . ILE C 1 177 ? 87.093 116.551 31.125 1.00 37.53 2172 ILE C C 1
ATOM 5807 O O . ILE C 1 177 ? 88.243 116.923 31.343 1.00 35.90 2172 ILE C O 1
ATOM 5812 N N . PHE C 1 178 ? 86.569 115.454 31.668 1.00 30.35 2173 PHE C N 1
ATOM 5813 C CA . PHE C 1 178 ? 87.317 114.610 32.591 1.00 36.95 2173 PHE C CA 1
ATOM 5814 C C . PHE C 1 178 ? 88.258 113.690 31.816 1.00 35.59 2173 PHE C C 1
ATOM 5815 O O . PHE C 1 178 ? 89.342 113.346 32.294 1.00 29.57 2173 PHE C O 1
ATOM 5823 N N . VAL C 1 179 ? 87.830 113.298 30.619 1.00 32.85 2174 VAL C N 1
ATOM 5824 C CA . VAL C 1 179 ? 88.610 112.414 29.755 1.00 33.71 2174 VAL C CA 1
ATOM 5825 C C . VAL C 1 179 ? 88.735 112.994 28.348 1.00 34.15 2174 VAL C C 1
ATOM 5826 O O . VAL C 1 179 ? 87.828 113.664 27.863 1.00 39.36 2174 VAL C O 1
ATOM 5830 N N . PHE C 1 180 ? 89.864 112.717 27.701 1.00 32.66 2175 PHE C N 1
ATOM 5831 C CA . PHE C 1 180 ? 90.151 113.216 26.358 1.00 29.39 2175 PHE C CA 1
ATOM 5832 C C . PHE C 1 180 ? 89.108 112.787 25.327 1.00 31.91 2175 PHE C C 1
ATOM 5833 O O . PHE C 1 180 ? 88.642 113.602 24.542 1.00 30.51 2175 PHE C O 1
ATOM 5841 N N . ASP C 1 181 ? 88.758 111.504 25.327 1.00 33.41 2176 ASP C N 1
ATOM 5842 C CA . ASP C 1 181 ? 87.776 110.968 24.384 1.00 37.28 2176 ASP C CA 1
ATOM 5843 C C . ASP C 1 181 ? 86.543 110.506 25.142 1.00 37.19 2176 ASP C C 1
ATOM 5844 O O . ASP C 1 181 ? 86.509 109.387 25.646 1.00 34.87 2176 ASP C O 1
ATOM 5849 N N . THR C 1 182 ? 85.532 111.366 25.214 1.00 37.21 2177 THR C N 1
ATOM 5850 C CA . THR C 1 182 ? 84.312 111.040 25.941 1.00 42.62 2177 THR C CA 1
ATOM 5851 C C . THR C 1 182 ? 83.612 109.779 25.435 1.00 43.34 2177 THR C C 1
ATOM 5852 O O . THR C 1 182 ? 82.802 109.189 26.150 1.00 43.10 2177 THR C O 1
ATOM 5856 N N . SER C 1 183 ? 83.932 109.359 24.215 1.00 42.00 2178 SER C N 1
ATOM 5857 C CA . SER C 1 183 ? 83.334 108.148 23.652 1.00 51.92 2178 SER C CA 1
ATOM 5858 C C . SER C 1 183 ? 83.690 106.961 24.533 1.00 53.04 2178 SER C C 1
ATOM 5859 O O . SER C 1 183 ? 83.147 105.870 24.387 1.00 62.64 2178 SER C O 1
ATOM 5862 N N . ASP C 1 184 ? 84.616 107.192 25.451 1.00 55.71 2179 ASP C N 1
ATOM 5863 C CA . ASP C 1 184 ? 85.073 106.169 26.373 1.00 57.27 2179 ASP C CA 1
ATOM 5864 C C . ASP C 1 184 ? 84.158 106.057 27.589 1.00 57.71 2179 ASP C C 1
ATOM 5865 O O . ASP C 1 184 ? 84.050 104.990 28.191 1.00 65.45 2179 ASP C O 1
ATOM 5870 N N . LEU C 1 185 ? 83.506 107.154 27.958 1.00 54.36 2180 LEU C N 1
ATOM 5871 C CA . LEU C 1 185 ? 82.601 107.116 29.097 1.00 49.69 2180 LEU C CA 1
ATOM 5872 C C . LEU C 1 185 ? 81.471 106.155 28.767 1.00 51.48 2180 LEU C C 1
ATOM 5873 O O . LEU C 1 185 ? 80.886 106.225 27.688 1.00 53.65 2180 LEU C O 1
ATOM 5878 N N . THR C 1 186 ? 81.171 105.252 29.690 1.00 49.86 2181 THR C N 1
ATOM 5879 C CA . THR C 1 186 ? 80.099 104.295 29.482 1.00 48.45 2181 THR C CA 1
ATOM 5880 C C . THR C 1 186 ? 78.899 104.695 30.330 1.00 51.04 2181 THR C C 1
ATOM 5881 O O . THR C 1 186 ? 79.032 105.427 31.315 1.00 54.49 2181 THR C O 1
ATOM 5885 N N . ASP C 1 187 ? 77.726 104.211 29.945 1.00 46.45 2182 ASP C N 1
ATOM 5886 C CA . ASP C 1 187 ? 76.507 104.520 30.675 1.00 45.66 2182 ASP C CA 1
ATOM 5887 C C . ASP C 1 187 ? 76.562 103.880 32.053 1.00 42.61 2182 ASP C C 1
ATOM 5888 O O . ASP C 1 187 ? 76.057 104.435 33.031 1.00 35.56 2182 ASP C O 1
ATOM 5893 N N . ALA C 1 188 ? 77.177 102.705 32.126 1.00 41.08 2183 ALA C N 1
ATOM 5894 C CA . ALA C 1 188 ? 77.293 102.005 33.395 1.00 40.96 2183 ALA C CA 1
ATOM 5895 C C . ALA C 1 188 ? 78.127 102.888 34.306 1.00 43.53 2183 ALA C C 1
ATOM 5896 O O . ALA C 1 188 ? 77.764 103.145 35.457 1.00 44.09 2183 ALA C O 1
ATOM 5898 N N . LEU C 1 189 ? 79.244 103.356 33.760 1.00 43.98 2184 LEU C N 1
ATOM 5899 C CA . LEU C 1 189 ? 80.172 104.216 34.475 1.00 42.47 2184 LEU C CA 1
ATOM 5900 C C . LEU C 1 189 ? 79.415 105.436 34.968 1.00 41.43 2184 LEU C C 1
ATOM 5901 O O . LEU C 1 189 ? 79.413 105.744 36.162 1.00 41.65 2184 LEU C O 1
ATOM 5906 N N . PHE C 1 190 ? 78.759 106.124 34.041 1.00 36.43 2185 PHE C N 1
ATOM 5907 C CA . PHE C 1 190 ? 78.019 107.321 34.390 1.00 38.43 2185 PHE C CA 1
ATOM 5908 C C . PHE C 1 190 ? 76.982 107.049 35.474 1.00 36.01 2185 PHE C C 1
ATOM 5909 O O . PHE C 1 190 ? 76.954 107.728 36.497 1.00 35.17 2185 PHE C O 1
ATOM 5917 N N . GLU C 1 191 ? 76.142 106.043 35.244 1.00 38.84 2186 GLU C N 1
ATOM 5918 C CA . GLU C 1 191 ? 75.085 105.674 36.182 1.00 41.80 2186 GLU C CA 1
ATOM 5919 C C . GLU C 1 191 ? 75.596 105.299 37.572 1.00 36.39 2186 GLU C C 1
ATOM 5920 O O . GLU C 1 191 ? 74.953 105.607 38.579 1.00 34.94 2186 GLU C O 1
ATOM 5926 N N . ALA C 1 192 ? 76.746 104.636 37.629 1.00 30.48 2187 ALA C N 1
ATOM 5927 C CA . ALA C 1 192 ? 77.319 104.231 38.909 1.00 32.59 2187 ALA C CA 1
ATOM 5928 C C . ALA C 1 192 ? 77.704 105.456 39.741 1.00 33.80 2187 ALA C C 1
ATOM 5929 O O . ALA C 1 192 ? 77.463 105.508 40.952 1.00 34.18 2187 ALA C O 1
ATOM 5931 N N . ARG C 1 193 ? 78.305 106.439 39.079 1.00 37.17 2188 ARG C N 1
ATOM 5932 C CA . ARG C 1 193 ? 78.721 107.677 39.730 1.00 37.80 2188 ARG C CA 1
ATOM 5933 C C . ARG C 1 193 ? 77.480 108.397 40.229 1.00 39.57 2188 ARG C C 1
ATOM 5934 O O . ARG C 1 193 ? 77.359 108.731 41.416 1.00 39.44 2188 ARG C O 1
ATOM 5942 N N . LEU C 1 194 ? 76.566 108.646 39.297 1.00 32.37 2189 LEU C N 1
ATOM 5943 C CA . LEU C 1 194 ? 75.325 109.332 39.609 1.00 34.72 2189 LEU C CA 1
ATOM 5944 C C . LEU C 1 194 ? 74.641 108.670 40.798 1.00 33.25 2189 LEU C C 1
ATOM 5945 O O . LEU C 1 194 ? 74.192 109.345 41.726 1.00 37.45 2189 LEU C O 1
ATOM 5950 N N . ASN C 1 195 ? 74.565 107.346 40.770 1.00 34.85 2190 ASN C N 1
ATOM 5951 C CA . ASN C 1 195 ? 73.933 106.618 41.857 1.00 37.69 2190 ASN C CA 1
ATOM 5952 C C . ASN C 1 195 ? 74.698 106.883 43.150 1.00 39.04 2190 ASN C C 1
ATOM 5953 O O . ASN C 1 195 ? 74.090 107.171 44.181 1.00 34.58 2190 ASN C O 1
ATOM 5958 N N . ASN C 1 196 ? 76.028 106.792 43.097 1.00 38.34 2191 ASN C N 1
ATOM 5959 C CA . ASN C 1 196 ? 76.840 107.047 44.287 1.00 39.34 2191 ASN C CA 1
ATOM 5960 C C . ASN C 1 196 ? 76.693 108.496 44.767 1.00 36.54 2191 ASN C C 1
ATOM 5961 O O . ASN C 1 196 ? 76.732 108.773 45.964 1.00 38.28 2191 ASN C O 1
ATOM 5966 N N . MET C 1 197 ? 76.511 109.418 43.831 1.00 37.81 2192 MET C N 1
ATOM 5967 C CA . MET C 1 197 ? 76.329 110.823 44.177 1.00 36.16 2192 MET C CA 1
ATOM 5968 C C . MET C 1 197 ? 75.062 110.984 45.007 1.00 43.23 2192 MET C C 1
ATOM 5969 O O . MET C 1 197 ? 75.110 111.336 46.184 1.00 41.53 2192 MET C O 1
ATOM 5974 N N . LEU C 1 198 ? 73.927 110.707 44.368 1.00 47.29 2193 LEU C N 1
ATOM 5975 C CA . LEU C 1 198 ? 72.608 110.823 44.983 1.00 43.86 2193 LEU C CA 1
ATOM 5976 C C . LEU C 1 198 ? 72.335 109.933 46.194 1.00 42.12 2193 LEU C C 1
ATOM 5977 O O . LEU C 1 198 ? 71.522 110.284 47.048 1.00 42.50 2193 LEU C O 1
ATOM 5982 N N . SER C 1 199 ? 72.993 108.784 46.273 1.00 37.02 2194 SER C N 1
ATOM 5983 C CA . SER C 1 199 ? 72.764 107.888 47.395 1.00 38.88 2194 SER C CA 1
ATOM 5984 C C . SER C 1 199 ? 73.441 108.356 48.678 1.00 42.30 2194 SER C C 1
ATOM 5985 O O . SER C 1 199 ? 73.102 107.886 49.762 1.00 47.34 2194 SER C O 1
ATOM 5988 N N . ARG C 1 200 ? 74.397 109.274 48.564 1.00 43.52 2195 ARG C N 1
ATOM 5989 C CA . ARG C 1 200 ? 75.087 109.785 49.743 1.00 37.97 2195 ARG C CA 1
ATOM 5990 C C . ARG C 1 200 ? 75.258 111.303 49.698 1.00 46.68 2195 ARG C C 1
ATOM 5991 O O . ARG C 1 200 ? 76.367 111.812 49.514 1.00 44.31 2195 ARG C O 1
ATOM 5999 N N . ARG C 1 201 ? 74.152 112.027 49.864 1.00 48.06 2196 ARG C N 1
ATOM 6000 C CA . ARG C 1 201 ? 74.198 113.483 49.858 1.00 43.43 2196 ARG C CA 1
ATOM 6001 C C . ARG C 1 201 ? 74.953 114.020 51.060 1.00 41.29 2196 ARG C C 1
ATOM 6002 O O . ARG C 1 201 ? 75.346 115.182 51.075 1.00 39.08 2196 ARG C O 1
ATOM 6010 N N . ASP C 1 202 ? 75.160 113.178 52.068 1.00 39.98 2197 ASP C N 1
ATOM 6011 C CA . ASP C 1 202 ? 75.904 113.609 53.243 1.00 41.54 2197 ASP C CA 1
ATOM 6012 C C . ASP C 1 202 ? 77.365 113.842 52.838 1.00 42.54 2197 ASP C C 1
ATOM 6013 O O . ASP C 1 202 ? 78.025 114.743 53.352 1.00 47.18 2197 ASP C O 1
ATOM 6018 N N . HIS C 1 203 ? 77.857 113.042 51.895 1.00 42.24 2198 HIS C N 1
ATOM 6019 C CA . HIS C 1 203 ? 79.231 113.188 51.416 1.00 39.46 2198 HIS C CA 1
ATOM 6020 C C . HIS C 1 203 ? 79.397 114.510 50.675 1.00 34.75 2198 HIS C C 1
ATOM 6021 O O . HIS C 1 203 ? 80.301 115.291 50.970 1.00 33.14 2198 HIS C O 1
ATOM 6028 N N . LEU C 1 204 ? 78.508 114.747 49.714 1.00 32.70 2199 LEU C N 1
ATOM 6029 C CA . LEU C 1 204 ? 78.534 115.951 48.892 1.00 34.13 2199 LEU C CA 1
ATOM 6030 C C . LEU C 1 204 ? 78.446 117.229 49.717 1.00 40.09 2199 LEU C C 1
ATOM 6031 O O . LEU C 1 204 ? 79.114 118.220 49.414 1.00 40.15 2199 LEU C O 1
ATOM 6036 N N . GLU C 1 205 ? 77.609 117.208 50.751 1.00 42.27 2200 GLU C N 1
ATOM 6037 C CA . GLU C 1 205 ? 77.436 118.359 51.630 1.00 40.58 2200 GLU C CA 1
ATOM 6038 C C . GLU C 1 205 ? 78.668 118.591 52.505 1.00 39.45 2200 GLU C C 1
ATOM 6039 O O . GLU C 1 205 ? 79.049 119.734 52.763 1.00 40.15 2200 GLU C O 1
ATOM 6045 N N . ASN C 1 206 ? 79.282 117.507 52.970 1.00 36.84 2201 ASN C N 1
ATOM 6046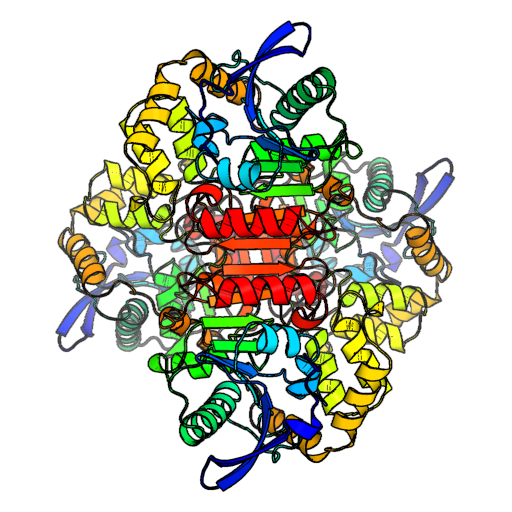 C CA . ASN C 1 206 ? 80.460 117.620 53.818 1.00 41.20 2201 ASN C CA 1
ATOM 6047 C C . ASN C 1 206 ? 81.706 118.004 53.027 1.00 41.59 2201 ASN C C 1
ATOM 6048 O O . ASN C 1 206 ? 82.638 118.594 53.575 1.00 37.44 2201 ASN C O 1
ATOM 6053 N N . PHE C 1 207 ? 81.726 117.668 51.741 1.00 39.35 2202 PHE C N 1
ATOM 6054 C CA . PHE C 1 207 ? 82.873 118.014 50.912 1.00 37.90 2202 PHE C CA 1
ATOM 6055 C C . PHE C 1 207 ? 82.897 119.530 50.786 1.00 35.70 2202 PHE C C 1
ATOM 6056 O O . PHE C 1 207 ? 83.937 120.162 50.972 1.00 29.85 2202 PHE C O 1
ATOM 6064 N N . VAL C 1 208 ? 81.734 120.100 50.480 1.00 30.81 2203 VAL C N 1
ATOM 6065 C CA . VAL C 1 208 ? 81.573 121.543 50.337 1.00 33.05 2203 VAL C CA 1
ATOM 6066 C C . VAL C 1 208 ? 81.929 122.251 51.643 1.00 36.27 2203 VAL C C 1
ATOM 6067 O O . VAL C 1 208 ? 82.587 123.296 51.643 1.00 36.43 2203 VAL C O 1
ATOM 6071 N N . LYS C 1 209 ? 81.487 121.679 52.757 1.00 36.68 2204 LYS C N 1
ATOM 6072 C CA . LYS C 1 209 ? 81.766 122.264 54.057 1.00 39.63 2204 LYS C CA 1
ATOM 6073 C C . LYS C 1 209 ? 83.251 122.213 54.356 1.00 35.84 2204 LYS C C 1
ATOM 6074 O O . LYS C 1 209 ? 83.800 123.145 54.940 1.00 39.79 2204 LYS C O 1
ATOM 6080 N N . SER C 1 210 ? 83.895 121.119 53.962 1.00 35.18 2205 SER C N 1
ATOM 6081 C CA . SER C 1 210 ? 85.328 120.954 54.178 1.00 36.12 2205 SER C CA 1
ATOM 6082 C C . SER C 1 210 ? 86.082 122.080 53.473 1.00 35.14 2205 SER C C 1
ATOM 6083 O O . SER C 1 210 ? 87.044 122.622 54.011 1.00 35.23 2205 SER C O 1
ATOM 6086 N N . LEU C 1 211 ? 85.634 122.425 52.269 1.00 36.84 2206 LEU C N 1
ATOM 6087 C CA . LEU C 1 211 ? 86.250 123.494 51.493 1.00 41.23 2206 LEU C CA 1
ATOM 6088 C C . LEU C 1 211 ? 86.023 124.847 52.145 1.00 47.07 2206 LEU C C 1
ATOM 6089 O O . LEU C 1 211 ? 86.883 125.725 52.075 1.00 50.88 2206 LEU C O 1
ATOM 6094 N N . GLU C 1 212 ? 84.860 125.021 52.768 1.00 46.53 2207 GLU C N 1
ATOM 6095 C CA . GLU C 1 212 ? 84.545 126.281 53.433 1.00 46.14 2207 GLU C CA 1
ATOM 6096 C C . GLU C 1 212 ? 85.407 126.425 54.681 1.00 43.02 2207 GLU C C 1
ATOM 6097 O O . GLU C 1 212 ? 85.930 127.503 54.965 1.00 46.35 2207 GLU C O 1
ATOM 6103 N N . ALA C 1 213 ? 85.560 125.328 55.414 1.00 41.77 2208 ALA C N 1
ATOM 6104 C CA . ALA C 1 213 ? 86.372 125.315 56.626 1.00 42.85 2208 ALA C CA 1
ATOM 6105 C C . ALA C 1 213 ? 87.856 125.480 56.289 1.00 47.14 2208 ALA C C 1
ATOM 6106 O O . ALA C 1 213 ? 88.596 126.133 57.027 1.00 47.03 2208 ALA C O 1
ATOM 6108 N N . ASN C 1 214 ? 88.285 124.887 55.175 1.00 46.75 2209 ASN C N 1
ATOM 6109 C CA . ASN C 1 214 ? 89.681 124.957 54.746 1.00 42.61 2209 ASN C CA 1
ATOM 6110 C C . ASN C 1 214 ? 89.801 124.806 53.234 1.00 42.25 2209 ASN C C 1
ATOM 6111 O O . ASN C 1 214 ? 89.721 123.697 52.707 1.00 40.69 2209 ASN C O 1
ATOM 6116 N N . PRO C 1 215 ? 90.012 125.925 52.521 1.00 41.22 2210 PRO C N 1
ATOM 6117 C CA . PRO C 1 215 ? 90.148 125.996 51.062 1.00 36.44 2210 PRO C CA 1
ATOM 6118 C C . PRO C 1 215 ? 91.310 125.196 50.468 1.00 37.72 2210 PRO C C 1
ATOM 6119 O O . PRO C 1 215 ? 91.219 124.715 49.341 1.00 41.86 2210 PRO C O 1
ATOM 6123 N N . LYS C 1 216 ? 92.399 125.074 51.222 1.00 33.20 2211 LYS C N 1
ATOM 6124 C CA . LYS C 1 216 ? 93.584 124.350 50.769 1.00 37.03 2211 LYS C CA 1
ATOM 6125 C C . LYS C 1 216 ? 93.629 122.964 51.401 1.00 33.97 2211 LYS C C 1
ATOM 6126 O O . LYS C 1 216 ? 94.373 122.725 52.351 1.00 36.43 2211 LYS C O 1
ATOM 6132 N N . GLN C 1 217 ? 92.834 122.051 50.865 1.00 31.61 2212 GLN C N 1
ATOM 6133 C CA . GLN C 1 217 ? 92.763 120.695 51.394 1.00 31.85 2212 GLN C CA 1
ATOM 6134 C C . GLN C 1 217 ? 94.060 119.900 51.238 1.00 38.78 2212 GLN C C 1
ATOM 6135 O O . GLN C 1 217 ? 94.326 118.979 52.013 1.00 34.50 2212 GLN C O 1
ATOM 6141 N N . PHE C 1 218 ? 94.875 120.268 50.252 1.00 38.37 2213 PHE C N 1
ATOM 6142 C CA . PHE C 1 218 ? 96.110 119.540 49.980 1.00 37.30 2213 PHE C CA 1
ATOM 6143 C C . PHE C 1 218 ? 97.403 120.332 50.161 1.00 37.84 2213 PHE C C 1
ATOM 6144 O O . PHE C 1 218 ? 97.675 121.281 49.424 1.00 36.44 2213 PHE C O 1
ATOM 6152 N N . PRO C 1 219 ? 98.227 119.931 51.140 1.00 34.60 2214 PRO C N 1
ATOM 6153 C CA . PRO C 1 219 ? 99.508 120.575 51.448 1.00 35.76 2214 PRO C CA 1
ATOM 6154 C C . PRO C 1 219 ? 100.440 120.492 50.252 1.00 36.70 2214 PRO C C 1
ATOM 6155 O O . PRO C 1 219 ? 100.265 119.648 49.371 1.00 35.63 2214 PRO C O 1
ATOM 6159 N N . ASP C 1 220 ? 101.435 121.368 50.231 1.00 34.11 2215 ASP C N 1
ATOM 6160 C CA . ASP C 1 220 ? 102.424 121.359 49.167 1.00 34.43 2215 ASP C CA 1
ATOM 6161 C C . ASP C 1 220 ? 103.617 120.609 49.759 1.00 32.23 2215 ASP C C 1
ATOM 6162 O O . ASP C 1 220 ? 104.306 121.122 50.640 1.00 34.70 2215 ASP C O 1
ATOM 6167 N N . PHE C 1 221 ? 103.834 119.384 49.289 1.00 32.93 2216 PHE C N 1
ATOM 6168 C CA . PHE C 1 221 ? 104.930 118.542 49.773 1.00 33.21 2216 PHE C CA 1
ATOM 6169 C C . PHE C 1 221 ? 106.224 118.772 49.000 1.00 28.54 2216 PHE C C 1
ATOM 6170 O O . PHE C 1 221 ? 107.202 118.053 49.194 1.00 33.89 2216 PHE C O 1
ATOM 6178 N N . GLY C 1 222 ? 106.223 119.773 48.128 1.00 31.98 2217 GLY C N 1
ATOM 6179 C CA . GLY C 1 222 ? 107.398 120.064 47.324 1.00 25.50 2217 GLY C CA 1
ATOM 6180 C C . GLY C 1 222 ? 108.728 119.957 48.041 1.00 27.64 2217 GLY C C 1
ATOM 6181 O O . GLY C 1 222 ? 109.564 119.135 47.682 1.00 31.41 2217 GLY C O 1
ATOM 6182 N N . PRO C 1 223 ? 108.954 120.778 49.069 1.00 29.37 2218 PRO C N 1
ATOM 6183 C CA . PRO C 1 223 ? 110.199 120.781 49.838 1.00 31.38 2218 PRO C CA 1
ATOM 6184 C C . PRO C 1 223 ? 110.605 119.468 50.496 1.00 34.11 2218 PRO C C 1
ATOM 6185 O O . PRO C 1 223 ? 111.767 119.303 50.863 1.00 40.22 2218 PRO C O 1
ATOM 6189 N N . ARG C 1 224 ? 109.664 118.539 50.647 1.00 30.96 2219 ARG C N 1
ATOM 6190 C CA . ARG C 1 224 ? 109.966 117.259 51.289 1.00 29.63 2219 ARG C CA 1
ATOM 6191 C C . ARG C 1 224 ? 110.077 116.080 50.324 1.00 30.35 2219 ARG C C 1
ATOM 6192 O O . ARG C 1 224 ? 110.302 114.951 50.755 1.00 28.61 2219 ARG C O 1
ATOM 6200 N N . LEU C 1 225 ? 109.918 116.333 49.028 1.00 30.36 2220 LEU C N 1
ATOM 6201 C CA . LEU C 1 225 ? 110.003 115.264 48.038 1.00 31.55 2220 LEU C CA 1
ATOM 6202 C C . LEU C 1 225 ? 111.365 114.577 48.026 1.00 32.43 2220 LEU C C 1
ATOM 6203 O O . LEU C 1 225 ? 111.483 113.433 47.581 1.00 31.47 2220 LEU C O 1
ATOM 6208 N N . ALA C 1 226 ? 112.392 115.275 48.501 1.00 28.81 2221 ALA C N 1
ATOM 6209 C CA . ALA C 1 226 ? 113.736 114.706 48.551 1.00 32.47 2221 ALA C CA 1
ATOM 6210 C C . ALA C 1 226 ? 113.806 113.579 49.589 1.00 30.93 2221 ALA C C 1
ATOM 6211 O O . ALA C 1 226 ? 114.754 112.786 49.604 1.00 32.00 2221 ALA C O 1
ATOM 6213 N N . GLU C 1 227 ? 112.795 113.513 50.449 1.00 27.12 2222 GLU C N 1
ATOM 6214 C CA . GLU C 1 227 ? 112.732 112.500 51.496 1.00 28.15 2222 GLU C CA 1
ATOM 6215 C C . GLU C 1 227 ? 112.337 111.129 50.960 1.00 31.18 2222 GLU C C 1
ATOM 6216 O O . GLU C 1 227 ? 112.725 110.104 51.518 1.00 30.83 2222 GLU C O 1
ATOM 6222 N N . ILE C 1 228 ? 111.567 111.109 49.878 1.00 25.46 2223 ILE C N 1
ATOM 6223 C CA . ILE C 1 228 ? 111.106 109.845 49.319 1.00 28.72 2223 ILE C CA 1
ATOM 6224 C C . ILE C 1 228 ? 112.213 108.979 48.716 1.00 30.40 2223 ILE C C 1
ATOM 6225 O O . ILE C 1 228 ? 112.973 109.419 47.850 1.00 30.58 2223 ILE C O 1
ATOM 6230 N N . LYS C 1 229 ? 112.300 107.745 49.203 1.00 29.53 2224 LYS C N 1
ATOM 6231 C CA . LYS C 1 229 ? 113.303 106.795 48.746 1.00 27.02 2224 LYS C CA 1
ATOM 6232 C C . LYS C 1 229 ? 112.641 105.650 47.994 1.00 25.58 2224 LYS C C 1
ATOM 6233 O O . LYS C 1 229 ? 113.305 104.753 47.480 1.00 25.77 2224 LYS C O 1
ATOM 6239 N N . ALA C 1 230 ? 111.319 105.686 47.932 1.00 25.27 2225 ALA C N 1
ATOM 6240 C CA . ALA C 1 230 ? 110.572 104.652 47.232 1.00 25.20 2225 ALA C CA 1
ATOM 6241 C C . ALA C 1 230 ? 110.717 104.823 45.722 1.00 27.87 2225 ALA C C 1
ATOM 6242 O O . ALA C 1 230 ? 110.728 105.955 45.220 1.00 19.80 2225 ALA C O 1
ATOM 6244 N N . GLN C 1 231 ? 110.849 103.709 45.000 1.00 26.97 2226 GLN C N 1
ATOM 6245 C CA . GLN C 1 231 ? 110.936 103.780 43.544 1.00 23.87 2226 GLN C CA 1
ATOM 6246 C C . GLN C 1 231 ? 109.558 104.287 43.144 1.00 23.23 2226 GLN C C 1
ATOM 6247 O O . GLN C 1 231 ? 108.547 103.680 43.485 1.00 26.57 2226 GLN C O 1
ATOM 6253 N N . THR C 1 232 ? 109.519 105.396 42.422 1.00 22.58 2227 THR C N 1
ATOM 6254 C CA . THR C 1 232 ? 108.251 106.016 42.052 1.00 20.75 2227 THR C CA 1
ATOM 6255 C C . THR C 1 232 ? 108.014 106.098 40.549 1.00 22.72 2227 THR C C 1
ATOM 6256 O O . THR C 1 232 ? 108.950 106.299 39.777 1.00 23.91 2227 THR C O 1
ATOM 6260 N N . LEU C 1 233 ? 106.749 105.945 40.156 1.00 20.17 2228 LEU C N 1
ATOM 6261 C CA . LEU C 1 233 ? 106.326 106.025 38.764 1.00 22.91 2228 LEU C CA 1
ATOM 6262 C C . LEU C 1 233 ? 105.158 107.005 38.748 1.00 26.86 2228 LEU C C 1
ATOM 6263 O O . LEU C 1 233 ? 104.173 106.839 39.476 1.00 23.58 2228 LEU C O 1
ATOM 6268 N N . ILE C 1 234 ? 105.288 108.042 37.929 1.00 29.69 2229 ILE C N 1
ATOM 6269 C CA . ILE C 1 234 ? 104.265 109.066 37.821 1.00 23.20 2229 ILE C CA 1
ATOM 6270 C C . ILE C 1 234 ? 103.606 108.961 36.461 1.00 25.39 2229 ILE C C 1
ATOM 6271 O O . ILE C 1 234 ? 104.291 108.830 35.448 1.00 22.62 2229 ILE C O 1
ATOM 6276 N N . VAL C 1 235 ? 102.275 108.994 36.447 1.00 22.94 2230 VAL C N 1
ATOM 6277 C CA . VAL C 1 235 ? 101.527 108.904 35.205 1.00 22.54 2230 VAL C CA 1
ATOM 6278 C C . VAL C 1 235 ? 100.614 110.118 35.078 1.00 21.31 2230 VAL C C 1
ATOM 6279 O O . VAL C 1 235 ? 99.973 110.513 36.040 1.00 24.19 2230 VAL C O 1
ATOM 6283 N N . TRP C 1 236 ? 100.552 110.693 33.881 1.00 20.00 2231 TRP C N 1
ATOM 6284 C CA . TRP C 1 236 ? 99.747 111.881 33.643 1.00 20.46 2231 TRP C CA 1
ATOM 6285 C C . TRP C 1 236 ? 99.249 111.971 32.210 1.00 27.37 2231 TRP C C 1
ATOM 6286 O O . TRP C 1 236 ? 99.835 111.390 31.286 1.00 23.78 2231 TRP C O 1
ATOM 6297 N N . GLY C 1 237 ? 98.160 112.709 32.034 1.00 23.93 2232 GLY C N 1
ATOM 6298 C CA . GLY C 1 237 ? 97.623 112.922 30.706 1.00 22.54 2232 GLY C CA 1
ATOM 6299 C C . GLY C 1 237 ? 98.036 114.330 30.315 1.00 25.82 2232 GLY C C 1
ATOM 6300 O O . GLY C 1 237 ? 97.951 115.256 31.126 1.00 28.98 2232 GLY C O 1
ATOM 6301 N N . ARG C 1 238 ? 98.504 114.501 29.087 1.00 21.67 2233 ARG C N 1
ATOM 6302 C CA . ARG C 1 238 ? 98.921 115.814 28.615 1.00 26.22 2233 ARG C CA 1
ATOM 6303 C C . ARG C 1 238 ? 97.740 116.787 28.601 1.00 32.69 2233 ARG C C 1
ATOM 6304 O O . ARG C 1 238 ? 97.900 117.982 28.866 1.00 25.89 2233 ARG C O 1
ATOM 6312 N N . ASN C 1 239 ? 96.552 116.264 28.310 1.00 29.62 2234 ASN C N 1
ATOM 6313 C CA . ASN C 1 239 ? 95.355 117.091 28.243 1.00 30.71 2234 ASN C CA 1
ATOM 6314 C C . ASN C 1 239 ? 94.499 117.055 29.506 1.00 30.63 2234 ASN C C 1
ATOM 6315 O O . ASN C 1 239 ? 93.275 117.221 29.444 1.00 28.25 2234 ASN C O 1
ATOM 6320 N N . ASP C 1 240 ? 95.147 116.839 30.651 1.00 27.44 2235 ASP C N 1
ATOM 6321 C CA . ASP C 1 240 ? 94.440 116.817 31.930 1.00 27.28 2235 ASP C CA 1
ATOM 6322 C C . ASP C 1 240 ? 93.946 118.236 32.184 1.00 24.84 2235 ASP C C 1
ATOM 6323 O O . ASP C 1 240 ? 94.747 119.154 32.342 1.00 28.39 2235 ASP C O 1
ATOM 6328 N N . ARG C 1 241 ? 92.632 118.419 32.212 1.00 21.42 2236 ARG C N 1
ATOM 6329 C CA . ARG C 1 241 ? 92.053 119.742 32.437 1.00 19.26 2236 ARG C CA 1
ATOM 6330 C C . ARG C 1 241 ? 91.717 120.025 33.897 1.00 22.74 2236 ARG C C 1
ATOM 6331 O O . ARG C 1 241 ? 91.258 121.117 34.223 1.00 27.59 2236 ARG C O 1
ATOM 6339 N N . PHE C 1 242 ? 91.948 119.048 34.772 1.00 22.46 2237 PHE C N 1
ATOM 6340 C CA . PHE C 1 242 ? 91.674 119.218 36.194 1.00 28.49 2237 PHE C CA 1
ATOM 6341 C C . PHE C 1 242 ? 92.934 119.561 36.985 1.00 27.09 2237 PHE C C 1
ATOM 6342 O O . PHE C 1 242 ? 92.917 120.474 37.810 1.00 28.86 2237 PHE C O 1
ATOM 6350 N N . VAL C 1 243 ? 94.011 118.816 36.749 1.00 22.46 2238 VAL C N 1
ATOM 6351 C CA . VAL C 1 243 ? 95.287 119.084 37.405 1.00 24.04 2238 VAL C CA 1
ATOM 6352 C C . VAL C 1 243 ? 96.344 119.238 36.304 1.00 26.65 2238 VAL C C 1
ATOM 6353 O O . VAL C 1 243 ? 96.612 118.304 35.552 1.00 25.94 2238 VAL C O 1
ATOM 6357 N N . PRO C 1 244 ? 96.957 120.424 36.191 1.00 29.53 2239 PRO C N 1
ATOM 6358 C CA . PRO C 1 244 ? 97.971 120.628 35.149 1.00 27.41 2239 PRO C CA 1
ATOM 6359 C C . PRO C 1 244 ? 99.098 119.598 35.142 1.00 24.77 2239 PRO C C 1
ATOM 6360 O O . PRO C 1 244 ? 99.581 119.155 36.191 1.00 26.64 2239 PRO C O 1
ATOM 6364 N N . MET C 1 245 ? 99.500 119.231 33.936 1.00 24.54 2240 MET C N 1
ATOM 6365 C CA . MET C 1 245 ? 100.572 118.274 33.707 1.00 27.37 2240 MET C CA 1
ATOM 6366 C C . MET C 1 245 ? 101.905 118.678 34.336 1.00 23.57 2240 MET C C 1
ATOM 6367 O O . MET C 1 245 ? 102.686 117.813 34.720 1.00 27.06 2240 MET C O 1
ATOM 6372 N N . ASP C 1 246 ? 102.185 119.973 34.451 1.00 22.50 2241 ASP C N 1
ATOM 6373 C CA . ASP C 1 246 ? 103.467 120.344 35.030 1.00 26.38 2241 ASP C CA 1
ATOM 6374 C C . ASP C 1 246 ? 103.539 119.927 36.495 1.00 25.28 2241 ASP C C 1
ATOM 6375 O O . ASP C 1 246 ? 104.611 119.931 37.094 1.00 26.83 2241 ASP C O 1
ATOM 6380 N N . ALA C 1 247 ? 102.404 119.534 37.068 1.00 22.82 2242 ALA C N 1
ATOM 6381 C CA . ALA C 1 247 ? 102.419 119.048 38.444 1.00 25.19 2242 ALA C CA 1
ATOM 6382 C C . ALA C 1 247 ? 103.183 117.724 38.385 1.00 23.43 2242 ALA C C 1
ATOM 6383 O O . ALA C 1 247 ? 103.926 117.376 39.304 1.00 27.91 2242 ALA C O 1
ATOM 6385 N N . GLY C 1 248 ? 102.998 116.995 37.285 1.00 25.61 2243 GLY C N 1
ATOM 6386 C CA . GLY C 1 248 ? 103.701 115.732 37.098 1.00 23.66 2243 GLY C CA 1
ATOM 6387 C C . GLY C 1 248 ? 105.194 116.008 36.971 1.00 25.39 2243 GLY C C 1
ATOM 6388 O O . GLY C 1 248 ? 106.026 115.252 37.473 1.00 21.75 2243 GLY C O 1
ATOM 6389 N N . LEU C 1 249 ? 105.533 117.104 36.296 1.00 26.03 2244 LEU C N 1
ATOM 6390 C CA . LEU C 1 249 ? 106.930 117.494 36.124 1.00 27.46 2244 LEU C CA 1
ATOM 6391 C C . LEU C 1 249 ? 107.573 117.813 37.481 1.00 27.36 2244 LEU C C 1
ATOM 6392 O O . LEU C 1 249 ? 108.740 117.505 37.707 1.00 28.24 2244 LEU C O 1
ATOM 6397 N N . ARG C 1 250 ? 106.811 118.439 38.376 1.00 25.30 2245 ARG C N 1
ATOM 6398 C CA . ARG C 1 250 ? 107.318 118.789 39.703 1.00 26.52 2245 ARG C CA 1
ATOM 6399 C C . ARG C 1 250 ? 107.641 117.532 40.501 1.00 26.51 2245 ARG C C 1
ATOM 6400 O O . ARG C 1 250 ? 108.690 117.430 41.135 1.00 26.86 2245 ARG C O 1
ATOM 6408 N N . LEU C 1 251 ? 106.715 116.582 40.470 1.00 25.22 2246 LEU C N 1
ATOM 6409 C CA . LEU C 1 251 ? 106.879 115.329 41.180 1.00 24.93 2246 LEU C CA 1
ATOM 6410 C C . LEU C 1 251 ? 108.119 114.618 40.655 1.00 26.25 2246 LEU C C 1
ATOM 6411 O O . LEU C 1 251 ? 108.883 114.037 41.427 1.00 24.61 2246 LEU C O 1
ATOM 6416 N N . LEU C 1 252 ? 108.315 114.676 39.340 1.00 23.38 2247 LEU C N 1
ATOM 6417 C CA . LEU C 1 252 ? 109.458 114.033 38.689 1.00 26.31 2247 LEU C CA 1
ATOM 6418 C C . LEU C 1 252 ? 110.776 114.654 39.149 1.00 28.71 2247 LEU C C 1
ATOM 6419 O O . LEU C 1 252 ? 111.738 113.945 39.448 1.00 27.96 2247 LEU C O 1
ATOM 6424 N N . SER C 1 253 ? 110.809 115.979 39.215 1.00 26.35 2248 SER C N 1
ATOM 6425 C CA . SER C 1 253 ? 112.010 116.694 39.631 1.00 29.25 2248 SER C CA 1
ATOM 6426 C C . SER C 1 253 ? 112.321 116.516 41.114 1.00 25.45 2248 SER C C 1
ATOM 6427 O O . SER C 1 253 ? 113.482 116.514 41.513 1.00 25.02 2248 SER C O 1
ATOM 6430 N N . GLY C 1 254 ? 111.285 116.354 41.928 1.00 25.93 2249 GLY C N 1
ATOM 6431 C CA . GLY C 1 254 ? 111.496 116.212 43.356 1.00 25.90 2249 GLY C CA 1
ATOM 6432 C C . GLY C 1 254 ? 111.836 114.831 43.883 1.00 23.47 2249 GLY C C 1
ATOM 6433 O O . GLY C 1 254 ? 112.558 114.715 44.859 1.00 26.30 2249 GLY C O 1
ATOM 6434 N N . ILE C 1 255 ? 111.317 113.783 43.253 1.00 23.12 2250 ILE C N 1
ATOM 6435 C CA . ILE C 1 255 ? 111.572 112.423 43.713 1.00 23.25 2250 ILE C CA 1
ATOM 6436 C C . ILE C 1 255 ? 112.698 111.749 42.928 1.00 26.23 2250 ILE C C 1
ATOM 6437 O O . ILE C 1 255 ? 112.536 111.398 41.759 1.00 28.52 2250 ILE C O 1
ATOM 6442 N N . ALA C 1 256 ? 113.842 111.564 43.581 1.00 30.49 2251 ALA C N 1
ATOM 6443 C CA . ALA C 1 256 ? 114.998 110.944 42.940 1.00 28.14 2251 ALA C CA 1
ATOM 6444 C C . ALA C 1 256 ? 114.668 109.548 42.417 1.00 23.22 2251 ALA C C 1
ATOM 6445 O O . ALA C 1 256 ? 113.881 108.819 43.014 1.00 19.20 2251 ALA C O 1
ATOM 6447 N N . GLY C 1 257 ? 115.264 109.190 41.286 1.00 25.77 2252 GLY C N 1
ATOM 6448 C CA . GLY C 1 257 ? 115.032 107.881 40.695 1.00 16.89 2252 GLY C CA 1
ATOM 6449 C C . GLY C 1 257 ? 113.632 107.628 40.158 1.00 24.21 2252 GLY C C 1
ATOM 6450 O O . GLY C 1 257 ? 113.301 106.491 39.815 1.00 23.00 2252 GLY C O 1
ATOM 6451 N N . SER C 1 258 ? 112.798 108.663 40.079 1.00 21.37 2253 SER C N 1
ATOM 6452 C CA . SER C 1 258 ? 111.439 108.473 39.569 1.00 19.85 2253 SER C CA 1
ATOM 6453 C C . SER C 1 258 ? 111.410 108.527 38.049 1.00 18.12 2253 SER C C 1
ATOM 6454 O O . SER C 1 258 ? 112.392 108.912 37.409 1.00 19.22 2253 SER C O 1
ATOM 6457 N N . GLU C 1 259 ? 110.277 108.124 37.483 1.00 20.16 2254 GLU C N 1
ATOM 6458 C CA . GLU C 1 259 ? 110.064 108.162 36.039 1.00 20.51 2254 GLU C CA 1
ATOM 6459 C C . GLU C 1 259 ? 108.676 108.743 35.815 1.00 18.78 2254 GLU C C 1
ATOM 6460 O O . GLU C 1 259 ? 107.791 108.591 36.655 1.00 20.66 2254 GLU C O 1
ATOM 6466 N N . LEU C 1 260 ? 108.493 109.427 34.692 1.00 22.33 2255 LEU C N 1
ATOM 6467 C CA . LEU C 1 260 ? 107.200 110.021 34.374 1.00 23.53 2255 LEU C CA 1
ATOM 6468 C C . LEU C 1 260 ? 106.739 109.524 33.007 1.00 24.66 2255 LEU C C 1
ATOM 6469 O O . LEU C 1 260 ? 107.504 109.532 32.048 1.00 22.36 2255 LEU C O 1
ATOM 6474 N N . HIS C 1 261 ? 105.500 109.065 32.926 1.00 20.07 2256 HIS C N 1
ATOM 6475 C CA . HIS C 1 261 ? 104.974 108.602 31.656 1.00 25.83 2256 HIS C CA 1
ATOM 6476 C C . HIS C 1 261 ? 103.757 109.467 31.350 1.00 25.53 2256 HIS C C 1
ATOM 6477 O O . HIS C 1 261 ? 102.820 109.524 32.142 1.00 20.35 2256 HIS C O 1
ATOM 6484 N N . ILE C 1 262 ? 103.778 110.149 30.212 1.00 24.30 2257 ILE C N 1
ATOM 6485 C CA . ILE C 1 262 ? 102.673 111.021 29.842 1.00 23.46 2257 ILE C CA 1
ATOM 6486 C C . ILE C 1 262 ? 101.976 110.567 28.566 1.00 28.56 2257 ILE C C 1
ATOM 6487 O O . ILE C 1 262 ? 102.618 110.391 27.537 1.00 26.16 2257 ILE C O 1
ATOM 6492 N N . PHE C 1 263 ? 100.659 110.384 28.646 1.00 32.60 2258 PHE C N 1
ATOM 6493 C CA . PHE C 1 263 ? 99.847 110.020 27.484 1.00 28.98 2258 PHE C CA 1
ATOM 6494 C C . PHE C 1 263 ? 99.336 111.349 26.933 1.00 22.17 2258 PHE C C 1
ATOM 6495 O O . PHE C 1 263 ? 98.682 112.092 27.655 1.00 27.81 2258 PHE C O 1
ATOM 6503 N N . ARG C 1 264 ? 99.638 111.661 25.677 1.00 20.65 2259 ARG C N 1
ATOM 6504 C CA . ARG C 1 264 ? 99.183 112.918 25.087 1.00 22.97 2259 ARG C CA 1
ATOM 6505 C C . ARG C 1 264 ? 97.658 112.993 24.997 1.00 24.27 2259 ARG C C 1
ATOM 6506 O O . ARG C 1 264 ? 97.059 113.905 25.554 1.00 26.11 2259 ARG C O 1
ATOM 6514 N N . ASP C 1 265 ? 97.042 112.041 24.294 1.00 21.53 2260 ASP C N 1
ATOM 6515 C CA . ASP C 1 265 ? 95.586 112.017 24.120 1.00 24.03 2260 ASP C CA 1
ATOM 6516 C C . ASP C 1 265 ? 94.959 111.424 25.359 1.00 22.59 2260 ASP C C 1
ATOM 6517 O O . ASP C 1 265 ? 94.432 110.317 25.327 1.00 26.82 2260 ASP C O 1
ATOM 6522 N N . CYS C 1 266 ? 95.011 112.173 26.452 1.00 27.47 2261 CYS C N 1
ATOM 6523 C CA . CYS C 1 266 ? 94.501 111.686 27.718 1.00 24.66 2261 CYS C CA 1
ATOM 6524 C C . CYS C 1 266 ? 94.088 112.814 28.659 1.00 31.43 2261 CYS C C 1
ATOM 6525 O O . CYS C 1 266 ? 94.736 113.865 28.717 1.00 28.98 2261 CYS C O 1
ATOM 6528 N N . GLY C 1 267 ? 93.009 112.584 29.401 1.00 33.63 2262 GLY C N 1
ATOM 6529 C CA . GLY C 1 267 ? 92.527 113.575 30.345 1.00 31.04 2262 GLY C CA 1
ATOM 6530 C C . GLY C 1 267 ? 93.068 113.348 31.750 1.00 33.48 2262 GLY C C 1
ATOM 6531 O O . GLY C 1 267 ? 94.254 113.067 31.934 1.00 32.44 2262 GLY C O 1
ATOM 6532 N N . HIS C 1 268 ? 92.188 113.445 32.741 1.00 29.68 2263 HIS C N 1
ATOM 6533 C CA . HIS C 1 268 ? 92.559 113.287 34.145 1.00 33.72 2263 HIS C CA 1
ATOM 6534 C C . HIS C 1 268 ? 92.316 111.871 34.692 1.00 36.81 2263 HIS C C 1
ATOM 6535 O O . HIS C 1 268 ? 92.308 111.661 35.905 1.00 42.84 2263 HIS C O 1
ATOM 6542 N N . TRP C 1 269 ? 92.144 110.896 33.808 1.00 30.42 2264 TRP C N 1
ATOM 6543 C CA . TRP C 1 269 ? 91.870 109.539 34.256 1.00 34.26 2264 TRP C CA 1
ATOM 6544 C C . TRP C 1 269 ? 92.583 108.520 33.368 1.00 31.14 2264 TRP C C 1
ATOM 6545 O O . TRP C 1 269 ? 91.943 107.693 32.714 1.00 33.95 2264 TRP C O 1
ATOM 6556 N N . ALA C 1 270 ? 93.913 108.576 33.368 1.00 26.19 2265 ALA C N 1
ATOM 6557 C CA . ALA C 1 270 ? 94.729 107.694 32.538 1.00 26.01 2265 ALA C CA 1
ATOM 6558 C C . ALA C 1 270 ? 94.562 106.204 32.819 1.00 28.63 2265 ALA C C 1
ATOM 6559 O O . ALA C 1 270 ? 94.585 105.393 31.892 1.00 31.12 2265 ALA C O 1
ATOM 6561 N N . GLN C 1 271 ? 94.406 105.844 34.090 1.00 27.20 2266 GLN C N 1
ATOM 6562 C CA . GLN C 1 271 ? 94.243 104.448 34.481 1.00 29.08 2266 GLN C CA 1
ATOM 6563 C C . GLN C 1 271 ? 93.025 103.843 33.772 1.00 26.88 2266 GLN C C 1
ATOM 6564 O O . GLN C 1 271 ? 92.919 102.634 33.615 1.00 25.63 2266 GLN C O 1
ATOM 6570 N N . TRP C 1 272 ? 92.102 104.701 33.360 1.00 30.69 2267 TRP C N 1
ATOM 6571 C CA . TRP C 1 272 ? 90.905 104.255 32.659 1.00 37.90 2267 TRP C CA 1
ATOM 6572 C C . TRP C 1 272 ? 91.013 104.521 31.152 1.00 33.28 2267 TRP C C 1
ATOM 6573 O O . TRP C 1 272 ? 90.735 103.633 30.348 1.00 31.26 2267 TRP C O 1
ATOM 6584 N N . GLU C 1 273 ? 91.426 105.730 30.776 1.00 28.26 2268 GLU C N 1
ATOM 6585 C CA . GLU C 1 273 ? 91.560 106.084 29.363 1.00 27.30 2268 GLU C CA 1
ATOM 6586 C C . GLU C 1 273 ? 92.594 105.230 28.613 1.00 25.13 2268 GLU C C 1
ATOM 6587 O O . GLU C 1 273 ? 92.418 104.912 27.443 1.00 27.00 2268 GLU C O 1
ATOM 6593 N N . HIS C 1 274 ? 93.678 104.870 29.283 1.00 23.94 2269 HIS C N 1
ATOM 6594 C CA . HIS C 1 274 ? 94.717 104.049 28.664 1.00 28.93 2269 HIS C CA 1
ATOM 6595 C C . HIS C 1 274 ? 95.008 102.875 29.588 1.00 25.41 2269 HIS C C 1
ATOM 6596 O O . HIS C 1 274 ? 96.162 102.598 29.925 1.00 26.53 2269 HIS C O 1
ATOM 6603 N N . ALA C 1 275 ? 93.938 102.194 29.987 1.00 29.50 2270 ALA C N 1
ATOM 6604 C CA . ALA C 1 275 ? 94.006 101.057 30.896 1.00 28.70 2270 ALA C CA 1
ATOM 6605 C C . ALA C 1 275 ? 95.090 100.035 30.580 1.00 27.02 2270 ALA C C 1
ATOM 6606 O O . ALA C 1 275 ? 95.932 99.736 31.429 1.00 31.87 2270 ALA C O 1
ATOM 6608 N N . ASP C 1 276 ? 95.084 99.496 29.368 1.00 26.65 2271 ASP C N 1
ATOM 6609 C CA . ASP C 1 276 ? 96.085 98.501 29.008 1.00 32.34 2271 ASP C CA 1
ATOM 6610 C C . ASP C 1 276 ? 97.513 99.020 29.101 1.00 33.27 2271 ASP C C 1
ATOM 6611 O O . ASP C 1 276 ? 98.384 98.352 29.661 1.00 34.48 2271 ASP C O 1
ATOM 6616 N N . ALA C 1 277 ? 97.769 100.202 28.554 1.00 34.00 2272 ALA C N 1
ATOM 6617 C CA . ALA C 1 277 ? 99.118 100.746 28.633 1.00 30.84 2272 ALA C CA 1
ATOM 6618 C C . ALA C 1 277 ? 99.455 100.942 30.110 1.00 28.62 2272 ALA C C 1
ATOM 6619 O O . ALA C 1 277 ? 100.566 100.642 30.549 1.00 28.04 2272 ALA C O 1
ATOM 6621 N N . PHE C 1 278 ? 98.478 101.424 30.875 1.00 29.37 2273 PHE C N 1
ATOM 6622 C CA . PHE C 1 278 ? 98.670 101.674 32.304 1.00 29.13 2273 PHE C CA 1
ATOM 6623 C C . PHE C 1 278 ? 98.932 100.402 33.100 1.00 30.30 2273 PHE C C 1
ATOM 6624 O O . PHE C 1 278 ? 99.920 100.312 33.823 1.00 29.20 2273 PHE C O 1
ATOM 6632 N N . ASN C 1 279 ? 98.049 99.416 32.974 1.00 31.28 2274 ASN C N 1
ATOM 6633 C CA . ASN C 1 279 ? 98.231 98.179 33.718 1.00 27.54 2274 ASN C CA 1
ATOM 6634 C C . ASN C 1 279 ? 99.566 97.528 33.374 1.00 29.30 2274 ASN C C 1
ATOM 6635 O O . ASN C 1 279 ? 100.197 96.896 34.219 1.00 32.91 2274 ASN C O 1
ATOM 6640 N N . GLN C 1 280 ? 100.007 97.698 32.134 1.00 27.90 2275 GLN C N 1
ATOM 6641 C CA . GLN C 1 280 ? 101.269 97.115 31.717 1.00 28.28 2275 GLN C CA 1
ATOM 6642 C C . GLN C 1 280 ? 102.446 97.872 32.345 1.00 31.15 2275 GLN C C 1
ATOM 6643 O O . GLN C 1 280 ? 103.449 97.266 32.730 1.00 27.60 2275 GLN C O 1
ATOM 6649 N N . LEU C 1 281 ? 102.331 99.195 32.444 1.00 31.19 2276 LEU C N 1
ATOM 6650 C CA . LEU C 1 281 ? 103.399 99.990 33.048 1.00 31.19 2276 LEU C CA 1
ATOM 6651 C C . LEU C 1 281 ? 103.505 99.631 34.525 1.00 26.45 2276 LEU C C 1
ATOM 6652 O O . LEU C 1 281 ? 104.602 99.426 35.046 1.00 29.37 2276 LEU C O 1
ATOM 6657 N N . VAL C 1 282 ? 102.355 99.560 35.189 1.00 24.37 2277 VAL C N 1
ATOM 6658 C CA . VAL C 1 282 ? 102.305 99.231 36.609 1.00 28.87 2277 VAL C CA 1
ATOM 6659 C C . VAL C 1 282 ? 102.853 97.841 36.916 1.00 26.38 2277 VAL C C 1
ATOM 6660 O O . VAL C 1 282 ? 103.705 97.700 37.780 1.00 28.23 2277 VAL C O 1
ATOM 6664 N N . LEU C 1 283 ? 102.372 96.817 36.215 1.00 29.50 2278 LEU C N 1
ATOM 6665 C CA . LEU C 1 283 ? 102.871 95.464 36.433 1.00 24.25 2278 LEU C CA 1
ATOM 6666 C C . LEU C 1 283 ? 104.393 95.407 36.216 1.00 26.49 2278 LEU C C 1
ATOM 6667 O O . LEU C 1 283 ? 105.125 94.812 37.015 1.00 23.80 2278 LEU C O 1
ATOM 6672 N N . ASN C 1 284 ? 104.870 96.029 35.143 1.00 25.14 2279 ASN C N 1
ATOM 6673 C CA . ASN C 1 284 ? 106.300 96.065 34.873 1.00 29.29 2279 ASN C CA 1
ATOM 6674 C C . ASN C 1 284 ? 107.014 96.738 36.043 1.00 31.45 2279 ASN C C 1
ATOM 6675 O O . ASN C 1 284 ? 108.020 96.235 36.543 1.00 30.73 2279 ASN C O 1
ATOM 6680 N N . PHE C 1 285 ? 106.490 97.886 36.464 1.00 24.08 2280 PHE C N 1
ATOM 6681 C CA . PHE C 1 285 ? 107.089 98.645 37.556 1.00 27.65 2280 PHE C CA 1
ATOM 6682 C C . PHE C 1 285 ? 107.097 97.843 38.850 1.00 25.92 2280 PHE C C 1
ATOM 6683 O O . PHE C 1 285 ? 108.137 97.672 39.480 1.00 25.73 2280 PHE C O 1
ATOM 6691 N N . LEU C 1 286 ? 105.931 97.351 39.244 1.00 26.78 2281 LEU C N 1
ATOM 6692 C CA . LEU C 1 286 ? 105.818 96.569 40.471 1.00 34.12 2281 LEU C CA 1
ATOM 6693 C C . LEU C 1 286 ? 106.729 95.343 40.494 1.00 34.79 2281 LEU C C 1
ATOM 6694 O O . LEU C 1 286 ? 107.119 94.884 41.563 1.00 34.33 2281 LEU C O 1
ATOM 6699 N N . ALA C 1 287 ? 107.080 94.827 39.318 1.00 36.96 2282 ALA C N 1
ATOM 6700 C CA . ALA C 1 287 ? 107.935 93.645 39.232 1.00 33.87 2282 ALA C CA 1
ATOM 6701 C C . ALA C 1 287 ? 109.425 93.941 39.324 1.00 37.23 2282 ALA C C 1
ATOM 6702 O O . ALA C 1 287 ? 110.230 93.015 39.423 1.00 44.23 2282 ALA C O 1
ATOM 6704 N N . ARG C 1 288 ? 109.794 95.220 39.281 1.00 38.17 2283 ARG C N 1
ATOM 6705 C CA . ARG C 1 288 ? 111.202 95.618 39.365 1.00 36.44 2283 ARG C CA 1
ATOM 6706 C C . ARG C 1 288 ? 111.807 95.242 40.718 1.00 36.06 2283 ARG C C 1
ATOM 6707 O O . ARG C 1 288 ? 111.129 95.276 41.737 1.00 37.52 2283 ARG C O 1
ATOM 6715 N N . PRO C 1 289 ? 113.094 94.877 40.745 1.00 34.74 2284 PRO C N 1
ATOM 6716 C CA . PRO C 1 289 ? 113.675 94.524 42.040 1.00 39.12 2284 PRO C CA 1
ATOM 6717 C C . PRO C 1 289 ? 113.791 95.732 42.976 1.00 44.32 2284 PRO C C 1
ATOM 6718 O O . PRO C 1 289 ? 113.546 96.868 42.521 1.00 39.83 2284 PRO C O 1
ATOM 6723 N N . GLN D 1 5 ? 92.985 167.034 24.934 1.00 55.92 3000 GLN D N 1
ATOM 6724 C CA . GLN D 1 5 ? 91.637 166.551 24.498 1.00 58.72 3000 GLN D CA 1
ATOM 6725 C C . GLN D 1 5 ? 91.648 165.107 24.006 1.00 57.55 3000 GLN D C 1
ATOM 6726 O O . GLN D 1 5 ? 92.154 164.809 22.921 1.00 56.20 3000 GLN D O 1
ATOM 6732 N N . PRO D 1 6 ? 91.071 164.192 24.801 1.00 55.89 3001 PRO D N 1
ATOM 6733 C CA . PRO D 1 6 ? 90.991 162.763 24.486 1.00 52.60 3001 PRO D CA 1
ATOM 6734 C C . PRO D 1 6 ? 90.354 162.510 23.132 1.00 51.50 3001 PRO D C 1
ATOM 6735 O O . PRO D 1 6 ? 89.342 163.120 22.787 1.00 48.10 3001 PRO D O 1
ATOM 6739 N N . GLN D 1 7 ? 90.954 161.602 22.370 1.00 48.58 3002 GLN D N 1
ATOM 6740 C CA . GLN D 1 7 ? 90.453 161.264 21.047 1.00 45.93 3002 GLN D CA 1
ATOM 6741 C C . GLN D 1 7 ? 89.048 160.657 21.118 1.00 43.97 3002 GLN D C 1
ATOM 6742 O O . GLN D 1 7 ? 88.671 160.064 22.129 1.00 46.14 3002 GLN D O 1
ATOM 6748 N N . THR D 1 8 ? 88.272 160.827 20.051 1.00 40.31 3003 THR D N 1
ATOM 6749 C CA . THR D 1 8 ? 86.923 160.269 19.984 1.00 41.97 3003 THR D CA 1
ATOM 6750 C C . THR D 1 8 ? 86.838 159.407 18.734 1.00 42.02 3003 THR D C 1
ATOM 6751 O O . THR D 1 8 ? 87.449 159.715 17.712 1.00 45.29 3003 THR D O 1
ATOM 6755 N N . GLU D 1 9 ? 86.075 158.327 18.821 1.00 42.00 3004 GLU D N 1
ATOM 6756 C CA . GLU D 1 9 ? 85.924 157.409 17.705 1.00 46.25 3004 GLU D CA 1
ATOM 6757 C C . GLU D 1 9 ? 85.329 158.103 16.485 1.00 46.74 3004 GLU D C 1
ATOM 6758 O O . GLU D 1 9 ? 85.775 157.882 15.358 1.00 48.87 3004 GLU D O 1
ATOM 6764 N N . ALA D 1 10 ? 84.333 158.954 16.715 1.00 47.31 3005 ALA D N 1
ATOM 6765 C CA . ALA D 1 10 ? 83.661 159.658 15.629 1.00 44.06 3005 ALA D CA 1
ATOM 6766 C C . ALA D 1 10 ? 84.585 160.556 14.809 1.00 44.32 3005 ALA D C 1
ATOM 6767 O O . ALA D 1 10 ? 84.607 160.484 13.581 1.00 41.76 3005 ALA D O 1
ATOM 6769 N N . ALA D 1 11 ? 85.349 161.397 15.492 1.00 41.93 3006 ALA D N 1
ATOM 6770 C CA . ALA D 1 11 ? 86.250 162.321 14.822 1.00 44.66 3006 ALA D CA 1
ATOM 6771 C C . ALA D 1 11 ? 87.376 161.658 14.028 1.00 47.50 3006 ALA D C 1
ATOM 6772 O O . ALA D 1 11 ? 87.786 162.165 12.986 1.00 48.55 3006 ALA D O 1
ATOM 6774 N N . THR D 1 12 ? 87.871 160.527 14.516 1.00 45.57 3007 THR D N 1
ATOM 6775 C CA . THR D 1 12 ? 88.980 159.837 13.863 1.00 37.86 3007 THR D CA 1
ATOM 6776 C C . THR D 1 12 ? 88.577 158.791 12.827 1.00 41.86 3007 THR D C 1
ATOM 6777 O O . THR D 1 12 ? 89.419 158.287 12.080 1.00 38.70 3007 THR D O 1
ATOM 6781 N N . SER D 1 13 ? 87.294 158.459 12.775 1.00 41.98 3008 SER D N 1
ATOM 6782 C CA . SER D 1 13 ? 86.833 157.451 11.831 1.00 44.02 3008 SER D CA 1
ATOM 6783 C C . SER D 1 13 ? 87.199 157.773 10.386 1.00 46.77 3008 SER D C 1
ATOM 6784 O O . SER D 1 13 ? 87.074 158.915 9.940 1.00 51.58 3008 SER D O 1
ATOM 6787 N N . ARG D 1 14 ? 87.662 156.753 9.667 1.00 46.61 3009 ARG D N 1
ATOM 6788 C CA . ARG D 1 14 ? 88.047 156.877 8.262 1.00 40.54 3009 ARG D CA 1
ATOM 6789 C C . ARG D 1 14 ? 87.747 155.574 7.532 1.00 42.83 3009 ARG D C 1
ATOM 6790 O O . ARG D 1 14 ? 87.518 154.539 8.157 1.00 45.13 3009 ARG D O 1
ATOM 6798 N N . PHE D 1 15 ? 87.743 155.640 6.205 1.00 43.13 3010 PHE D N 1
ATOM 6799 C CA . PHE D 1 15 ? 87.487 154.477 5.365 1.00 38.30 3010 PHE D CA 1
ATOM 6800 C C . PHE D 1 15 ? 88.457 154.512 4.203 1.00 40.42 3010 PHE D C 1
ATOM 6801 O O . PHE D 1 15 ? 88.918 155.583 3.800 1.00 38.52 3010 PHE D O 1
ATOM 6809 N N . LEU D 1 16 ? 88.756 153.337 3.663 1.00 42.13 3011 LEU D N 1
ATOM 6810 C CA . LEU D 1 16 ? 89.678 153.215 2.544 1.00 42.86 3011 LEU D CA 1
ATOM 6811 C C . LEU D 1 16 ? 89.316 151.923 1.817 1.00 43.50 3011 LEU D C 1
ATOM 6812 O O . LEU D 1 16 ? 88.736 151.016 2.418 1.00 44.76 3011 LEU D O 1
ATOM 6817 N N . ASN D 1 17 ? 89.621 151.842 0.526 1.00 40.85 3012 ASN D N 1
ATOM 6818 C CA . ASN D 1 17 ? 89.323 150.628 -0.230 1.00 42.74 3012 ASN D CA 1
ATOM 6819 C C . ASN D 1 17 ? 90.582 149.797 -0.421 1.00 40.87 3012 ASN D C 1
ATOM 6820 O O . ASN D 1 17 ? 91.651 150.323 -0.738 1.00 36.80 3012 ASN D O 1
ATOM 6825 N N . VAL D 1 18 ? 90.444 148.493 -0.222 1.00 39.38 3013 VAL D N 1
ATOM 6826 C CA . VAL D 1 18 ? 91.563 147.572 -0.352 1.00 37.98 3013 VAL D CA 1
ATOM 6827 C C . VAL D 1 18 ? 91.220 146.436 -1.300 1.00 39.75 3013 VAL D C 1
ATOM 6828 O O . VAL D 1 18 ? 90.137 145.858 -1.225 1.00 37.40 3013 VAL D O 1
ATOM 6832 N N . GLU D 1 19 ? 92.142 146.131 -2.204 1.00 40.89 3014 GLU D N 1
ATOM 6833 C CA . GLU D 1 19 ? 91.932 145.043 -3.140 1.00 43.19 3014 GLU D CA 1
ATOM 6834 C C . GLU D 1 19 ? 92.422 143.772 -2.457 1.00 46.12 3014 GLU D C 1
ATOM 6835 O O . GLU D 1 19 ? 93.570 143.704 -2.004 1.00 41.73 3014 GLU D O 1
ATOM 6841 N N . GLU D 1 20 ? 91.542 142.779 -2.365 1.00 41.48 3015 GLU D N 1
ATOM 6842 C CA . GLU D 1 20 ? 91.891 141.509 -1.740 1.00 42.15 3015 GLU D CA 1
ATOM 6843 C C . GLU D 1 20 ? 91.156 140.359 -2.406 1.00 42.24 3015 GLU D C 1
ATOM 6844 O O . GLU D 1 20 ? 89.931 140.370 -2.517 1.00 37.18 3015 GLU D O 1
ATOM 6850 N N . ALA D 1 21 ? 91.915 139.371 -2.860 1.00 45.87 3016 ALA D N 1
ATOM 6851 C CA . ALA D 1 21 ? 91.332 138.201 -3.501 1.00 48.25 3016 ALA D CA 1
ATOM 6852 C C . ALA D 1 21 ? 90.528 138.592 -4.735 1.00 51.21 3016 ALA D C 1
ATOM 6853 O O . ALA D 1 21 ? 89.497 137.986 -5.038 1.00 49.12 3016 ALA D O 1
ATOM 6855 N N . GLY D 1 22 ? 91.001 139.614 -5.440 1.00 51.20 3017 GLY D N 1
ATOM 6856 C CA . GLY D 1 22 ? 90.314 140.056 -6.637 1.00 52.04 3017 GLY D CA 1
ATOM 6857 C C . GLY D 1 22 ? 89.074 140.877 -6.352 1.00 55.53 3017 GLY D C 1
ATOM 6858 O O . GLY D 1 22 ? 88.416 141.354 -7.276 1.00 57.08 3017 GLY D O 1
ATOM 6859 N N . LYS D 1 23 ? 88.747 141.045 -5.077 1.00 53.47 3018 LYS D N 1
ATOM 6860 C CA . LYS D 1 23 ? 87.576 141.828 -4.706 1.00 51.70 3018 LYS D CA 1
ATOM 6861 C C . LYS D 1 23 ? 88.007 143.125 -4.037 1.00 51.80 3018 LYS D C 1
ATOM 6862 O O . LYS D 1 23 ? 89.132 143.240 -3.546 1.00 56.11 3018 LYS D O 1
ATOM 6868 N N . THR D 1 24 ? 87.107 144.101 -4.035 1.00 49.41 3019 THR D N 1
ATOM 6869 C CA . THR D 1 24 ? 87.366 145.395 -3.429 1.00 46.49 3019 THR D CA 1
ATOM 6870 C C . THR D 1 24 ? 86.588 145.494 -2.129 1.00 47.51 3019 THR D C 1
ATOM 6871 O O . THR D 1 24 ? 85.358 145.483 -2.134 1.00 52.26 3019 THR D O 1
ATOM 6875 N N . LEU D 1 25 ? 87.295 145.578 -1.009 1.00 45.05 3020 LEU D N 1
ATOM 6876 C CA . LEU D 1 25 ? 86.598 145.685 0.258 1.00 46.69 3020 LEU D CA 1
ATOM 6877 C C . LEU D 1 25 ? 86.856 147.016 0.940 1.00 42.28 3020 LEU D C 1
ATOM 6878 O O . LEU D 1 25 ? 87.944 147.580 0.856 1.00 46.84 3020 LEU D O 1
ATOM 6883 N N . ARG D 1 26 ? 85.816 147.525 1.585 1.00 40.62 3021 ARG D N 1
ATOM 6884 C CA . ARG D 1 26 ? 85.877 148.792 2.289 1.00 41.79 3021 ARG D CA 1
ATOM 6885 C C . ARG D 1 26 ? 86.374 148.506 3.698 1.00 40.37 3021 ARG D C 1
ATOM 6886 O O . ARG D 1 26 ? 85.788 147.702 4.429 1.00 44.52 3021 ARG D O 1
ATOM 6894 N N . ILE D 1 27 ? 87.465 149.166 4.061 1.00 38.22 3022 ILE D N 1
ATOM 6895 C CA . ILE D 1 27 ? 88.087 148.982 5.360 1.00 35.16 3022 ILE D CA 1
ATOM 6896 C C . ILE D 1 27 ? 87.997 150.232 6.218 1.00 34.16 3022 ILE D C 1
ATOM 6897 O O . ILE D 1 27 ? 88.334 151.329 5.771 1.00 38.89 3022 ILE D O 1
ATOM 6902 N N . HIS D 1 28 ? 87.537 150.056 7.452 1.00 33.22 3023 HIS D N 1
ATOM 6903 C CA . HIS D 1 28 ? 87.415 151.163 8.390 1.00 31.85 3023 HIS D CA 1
ATOM 6904 C C . HIS D 1 28 ? 88.531 151.169 9.427 1.00 40.82 3023 HIS D C 1
ATOM 6905 O O . HIS D 1 28 ? 88.975 150.115 9.889 1.00 45.45 3023 HIS D O 1
ATOM 6912 N N . PHE D 1 29 ? 88.981 152.364 9.786 1.00 36.63 3024 PHE D N 1
ATOM 6913 C CA . PHE D 1 29 ? 90.018 152.520 10.793 1.00 37.83 3024 PHE D CA 1
ATOM 6914 C C . PHE D 1 29 ? 89.930 153.908 11.396 1.00 36.31 3024 PHE D C 1
ATOM 6915 O O . PHE D 1 29 ? 89.320 154.799 10.814 1.00 34.32 3024 PHE D O 1
ATOM 6923 N N . ASN D 1 30 ? 90.510 154.080 12.579 1.00 36.73 3025 ASN D N 1
ATOM 6924 C CA . ASN D 1 30 ? 90.531 155.382 13.226 1.00 37.43 3025 ASN D CA 1
ATOM 6925 C C . ASN D 1 30 ? 91.952 155.911 13.130 1.00 39.49 3025 ASN D C 1
ATOM 6926 O O . ASN D 1 30 ? 92.905 155.258 13.565 1.00 40.69 3025 ASN D O 1
ATOM 6931 N N . ASP D 1 31 ? 92.083 157.094 12.545 1.00 39.77 3026 ASP D N 1
ATOM 6932 C CA . ASP D 1 31 ? 93.374 157.740 12.354 1.00 39.33 3026 ASP D CA 1
ATOM 6933 C C . ASP D 1 31 ? 93.456 158.896 13.344 1.00 41.15 3026 ASP D C 1
ATOM 6934 O O . ASP D 1 31 ? 92.863 159.950 13.120 1.00 50.12 3026 ASP D O 1
ATOM 6939 N N . CYS D 1 32 ? 94.185 158.692 14.439 1.00 43.68 3027 CYS D N 1
ATOM 6940 C CA . CYS D 1 32 ? 94.328 159.704 15.483 1.00 35.44 3027 CYS D CA 1
ATOM 6941 C C . CYS D 1 32 ? 95.711 160.344 15.476 1.00 40.81 3027 CYS D C 1
ATOM 6942 O O . CYS D 1 32 ? 96.702 159.697 15.140 1.00 36.85 3027 CYS D O 1
ATOM 6945 N N . GLY D 1 33 ? 95.772 161.617 15.860 1.00 42.99 3028 GLY D N 1
ATOM 6946 C CA . GLY D 1 33 ? 97.044 162.317 15.922 1.00 43.67 3028 GLY D CA 1
ATOM 6947 C C . GLY D 1 33 ? 97.624 162.689 14.576 1.00 43.38 3028 GLY D C 1
ATOM 6948 O O . GLY D 1 33 ? 96.953 162.576 13.555 1.00 48.48 3028 GLY D O 1
ATOM 6949 N N . GLN D 1 34 ? 98.881 163.126 14.573 1.00 51.96 3029 GLN D N 1
ATOM 6950 C CA . GLN D 1 34 ? 99.550 163.531 13.339 1.00 52.24 3029 GLN D CA 1
ATOM 6951 C C . GLN D 1 34 ? 101.069 163.476 13.480 1.00 52.91 3029 GLN D C 1
ATOM 6952 O O . GLN D 1 34 ? 101.802 163.901 12.586 1.00 59.43 3029 GLN D O 1
ATOM 6958 N N . GLY D 1 35 ? 101.536 162.949 14.606 1.00 50.61 3030 GLY D N 1
ATOM 6959 C CA . GLY D 1 35 ? 102.967 162.864 14.853 1.00 57.02 3030 GLY D CA 1
ATOM 6960 C C . GLY D 1 35 ? 103.818 162.346 13.706 1.00 60.03 3030 GLY D C 1
ATOM 6961 O O . GLY D 1 35 ? 103.315 162.050 12.616 1.00 54.09 3030 GLY D O 1
ATOM 6962 N N . ASP D 1 36 ? 105.122 162.247 13.954 1.00 62.70 3031 ASP D N 1
ATOM 6963 C CA . ASP D 1 36 ? 106.059 161.752 12.946 1.00 62.90 3031 ASP D CA 1
ATOM 6964 C C . ASP D 1 36 ? 105.985 160.226 12.870 1.00 62.96 3031 ASP D C 1
ATOM 6965 O O . ASP D 1 36 ? 105.698 159.655 11.814 1.00 63.21 3031 ASP D O 1
ATOM 6970 N N . GLU D 1 37 ? 106.256 159.579 14.000 1.00 56.94 3032 GLU D N 1
ATOM 6971 C CA . GLU D 1 37 ? 106.213 158.132 14.091 1.00 46.63 3032 GLU D CA 1
ATOM 6972 C C . GLU D 1 37 ? 104.767 157.659 14.175 1.00 41.55 3032 GLU D C 1
ATOM 6973 O O . GLU D 1 37 ? 103.916 158.319 14.771 1.00 42.17 3032 GLU D O 1
ATOM 6979 N N . THR D 1 38 ? 104.499 156.501 13.587 1.00 35.56 3033 THR D N 1
ATOM 6980 C CA . THR D 1 38 ? 103.157 155.952 13.585 1.00 31.84 3033 THR D CA 1
ATOM 6981 C C . THR D 1 38 ? 103.069 154.621 14.313 1.00 32.65 3033 THR D C 1
ATOM 6982 O O . THR D 1 38 ? 103.977 153.795 14.222 1.00 29.74 3033 THR D O 1
ATOM 6986 N N . VAL D 1 39 ? 101.969 154.422 15.035 1.00 29.51 3034 VAL D N 1
ATOM 6987 C CA . VAL D 1 39 ? 101.743 153.177 15.765 1.00 29.41 3034 VAL D CA 1
ATOM 6988 C C . VAL D 1 39 ? 100.421 152.567 15.319 1.00 32.14 3034 VAL D C 1
ATOM 6989 O O . VAL D 1 39 ? 99.380 153.226 15.353 1.00 32.53 3034 VAL D O 1
ATOM 6993 N N . VAL D 1 40 ? 100.469 151.311 14.888 1.00 30.97 3035 VAL D N 1
ATOM 6994 C CA . VAL D 1 40 ? 99.274 150.622 14.434 1.00 21.25 3035 VAL D CA 1
ATOM 6995 C C . VAL D 1 40 ? 98.818 149.642 15.497 1.00 26.47 3035 VAL D C 1
ATOM 6996 O O . VAL D 1 40 ? 99.600 148.826 15.978 1.00 28.63 3035 VAL D O 1
ATOM 7000 N N . LEU D 1 41 ? 97.547 149.742 15.866 1.00 27.08 3036 LEU D N 1
ATOM 7001 C CA . LEU D 1 41 ? 96.952 148.879 16.869 1.00 25.62 3036 LEU D CA 1
ATOM 7002 C C . LEU D 1 41 ? 96.007 147.890 16.192 1.00 27.89 3036 LEU D C 1
ATOM 7003 O O . LEU D 1 41 ? 95.025 148.295 15.573 1.00 31.90 3036 LEU D O 1
ATOM 7008 N N . LEU D 1 42 ? 96.311 146.598 16.303 1.00 29.15 3037 LEU D N 1
ATOM 7009 C CA . LEU D 1 42 ? 95.485 145.554 15.694 1.00 26.05 3037 LEU D CA 1
ATOM 7010 C C . LEU D 1 42 ? 94.754 144.736 16.759 1.00 27.53 3037 LEU D C 1
ATOM 7011 O O . LEU D 1 42 ? 95.374 144.100 17.615 1.00 26.60 3037 LEU D O 1
ATOM 7016 N N . HIS D 1 43 ? 93.425 144.752 16.675 1.00 28.77 3038 HIS D N 1
ATOM 7017 C CA . HIS D 1 43 ? 92.538 144.083 17.631 1.00 29.05 3038 HIS D CA 1
ATOM 7018 C C . HIS D 1 43 ? 92.484 142.553 17.655 1.00 28.14 3038 HIS D C 1
ATOM 7019 O O . HIS D 1 43 ? 93.054 141.869 16.806 1.00 23.19 3038 HIS D O 1
ATOM 7026 N N . GLY D 1 44 ? 91.743 142.038 18.635 1.00 28.35 3039 GLY D N 1
ATOM 7027 C CA . GLY D 1 44 ? 91.581 140.606 18.807 1.00 29.28 3039 GLY D CA 1
ATOM 7028 C C . GLY D 1 44 ? 90.447 140.040 17.974 1.00 28.57 3039 GLY D C 1
ATOM 7029 O O . GLY D 1 44 ? 89.808 140.764 17.221 1.00 26.52 3039 GLY D O 1
ATOM 7030 N N . SER D 1 45 ? 90.193 138.743 18.115 1.00 28.41 3040 SER D N 1
ATOM 7031 C CA . SER D 1 45 ? 89.146 138.073 17.349 1.00 27.96 3040 SER D CA 1
ATOM 7032 C C . SER D 1 45 ? 87.829 137.898 18.109 1.00 25.81 3040 SER D C 1
ATOM 7033 O O . SER D 1 45 ? 86.918 137.225 17.633 1.00 29.98 3040 SER D O 1
ATOM 7036 N N . GLY D 1 46 ? 87.726 138.492 19.289 1.00 27.22 3041 GLY D N 1
ATOM 7037 C CA . GLY D 1 46 ? 86.503 138.357 20.059 1.00 33.22 3041 GLY D CA 1
ATOM 7038 C C . GLY D 1 46 ? 85.285 138.833 19.288 1.00 33.11 3041 GLY D C 1
ATOM 7039 O O . GLY D 1 46 ? 85.416 139.685 18.407 1.00 35.44 3041 GLY D O 1
ATOM 7040 N N . PRO D 1 47 ? 84.087 138.290 19.570 1.00 33.89 3042 PRO D N 1
ATOM 7041 C CA . PRO D 1 47 ? 82.894 138.741 18.842 1.00 33.24 3042 PRO D CA 1
ATOM 7042 C C . PRO D 1 47 ? 82.576 140.189 19.209 1.00 33.28 3042 PRO D C 1
ATOM 7043 O O . PRO D 1 47 ? 82.501 140.537 20.389 1.00 36.91 3042 PRO D O 1
ATOM 7047 N N . GLY D 1 48 ? 82.406 141.038 18.205 1.00 34.54 3043 GLY D N 1
ATOM 7048 C CA . GLY D 1 48 ? 82.087 142.425 18.486 1.00 38.19 3043 GLY D CA 1
ATOM 7049 C C . GLY D 1 48 ? 83.300 143.256 18.843 1.00 37.82 3043 GLY D C 1
ATOM 7050 O O . GLY D 1 48 ? 83.178 144.378 19.342 1.00 29.16 3043 GLY D O 1
ATOM 7051 N N . ALA D 1 49 ? 84.481 142.710 18.586 1.00 34.48 3044 ALA D N 1
ATOM 7052 C CA . ALA D 1 49 ? 85.710 143.429 18.881 1.00 32.71 3044 ALA D CA 1
ATOM 7053 C C . ALA D 1 49 ? 86.000 144.463 17.800 1.00 31.31 3044 ALA D C 1
ATOM 7054 O O . ALA D 1 49 ? 85.578 144.317 16.659 1.00 35.09 3044 ALA D O 1
ATOM 7056 N N . THR D 1 50 ? 86.716 145.517 18.173 1.00 32.60 3045 THR D N 1
ATOM 7057 C CA . THR D 1 50 ? 87.113 146.565 17.236 1.00 31.19 3045 THR D CA 1
ATOM 7058 C C . THR D 1 50 ? 88.367 147.195 17.803 1.00 26.21 3045 THR D C 1
ATOM 7059 O O . THR D 1 50 ? 88.673 147.019 18.981 1.00 31.67 3045 THR D O 1
ATOM 7063 N N . GLY D 1 51 ? 89.086 147.934 16.970 1.00 27.69 3046 GLY D N 1
ATOM 7064 C CA . GLY D 1 51 ? 90.285 148.587 17.444 1.00 27.44 3046 GLY D CA 1
ATOM 7065 C C . GLY D 1 51 ? 89.962 149.497 18.617 1.00 33.04 3046 GLY D C 1
ATOM 7066 O O . GLY D 1 51 ? 90.590 149.412 19.668 1.00 30.85 3046 GLY D O 1
ATOM 7067 N N . TRP D 1 52 ? 88.964 150.359 18.447 1.00 34.45 3047 TRP D N 1
ATOM 7068 C CA . TRP D 1 52 ? 88.593 151.304 19.493 1.00 34.63 3047 TRP D CA 1
ATOM 7069 C C . TRP D 1 52 ? 88.186 150.643 20.809 1.00 33.52 3047 TRP D C 1
ATOM 7070 O O . TRP D 1 52 ? 88.695 150.987 21.870 1.00 31.42 3047 TRP D O 1
ATOM 7081 N N . ALA D 1 53 ? 87.264 149.696 20.742 1.00 33.36 3048 ALA D N 1
ATOM 7082 C CA . ALA D 1 53 ? 86.821 149.004 21.942 1.00 30.94 3048 ALA D CA 1
ATOM 7083 C C . ALA D 1 53 ? 88.003 148.276 22.591 1.00 37.14 3048 ALA D C 1
ATOM 7084 O O . ALA D 1 53 ? 88.163 148.316 23.812 1.00 35.98 3048 ALA D O 1
ATOM 7086 N N . ASN D 1 54 ? 88.829 147.609 21.779 1.00 31.73 3049 ASN D N 1
ATOM 7087 C CA . ASN D 1 54 ? 89.987 146.888 22.316 1.00 31.66 3049 ASN D CA 1
ATOM 7088 C C . ASN D 1 54 ? 91.005 147.822 22.969 1.00 29.41 3049 ASN D C 1
ATOM 7089 O O . ASN D 1 54 ? 91.486 147.551 24.065 1.00 28.22 3049 ASN D O 1
ATOM 7094 N N . PHE D 1 55 ? 91.312 148.931 22.301 1.00 26.64 3050 PHE D N 1
ATOM 7095 C CA . PHE D 1 55 ? 92.330 149.854 22.777 1.00 26.34 3050 PHE D CA 1
ATOM 7096 C C . PHE D 1 55 ? 91.916 151.170 23.416 1.00 32.69 3050 PHE D C 1
ATOM 7097 O O . PHE D 1 55 ? 92.770 152.036 23.636 1.00 28.42 3050 PHE D O 1
ATOM 7105 N N . SER D 1 56 ? 90.636 151.327 23.729 1.00 32.33 3051 SER D N 1
ATOM 7106 C CA . SER D 1 56 ? 90.152 152.579 24.308 1.00 31.18 3051 SER D CA 1
ATOM 7107 C C . SER D 1 56 ? 91.034 153.143 25.419 1.00 33.33 3051 SER D C 1
ATOM 7108 O O . SER D 1 56 ? 91.137 154.365 25.562 1.00 25.68 3051 SER D O 1
ATOM 7111 N N . ARG D 1 57 ? 91.683 152.265 26.189 1.00 36.03 3052 ARG D N 1
ATOM 7112 C CA . ARG D 1 57 ? 92.536 152.705 27.297 1.00 29.10 3052 ARG D CA 1
ATOM 7113 C C . ARG D 1 57 ? 94.006 152.925 26.950 1.00 30.01 3052 ARG D C 1
ATOM 7114 O O . ARG D 1 57 ? 94.798 153.286 27.819 1.00 36.32 3052 ARG D O 1
ATOM 7122 N N . ASN D 1 58 ? 94.378 152.725 25.691 1.00 28.24 3053 ASN D N 1
ATOM 7123 C CA . ASN D 1 58 ? 95.773 152.892 25.304 1.00 28.48 3053 ASN D CA 1
ATOM 7124 C C . ASN D 1 58 ? 95.980 153.916 24.190 1.00 29.04 3053 ASN D C 1
ATOM 7125 O O . ASN D 1 58 ? 97.108 154.190 23.788 1.00 32.66 3053 ASN D O 1
ATOM 7130 N N . ILE D 1 59 ? 94.891 154.485 23.693 1.00 36.67 3054 ILE D N 1
ATOM 7131 C CA . ILE D 1 59 ? 94.979 155.460 22.613 1.00 35.95 3054 ILE D CA 1
ATOM 7132 C C . ILE D 1 59 ? 95.574 156.824 23.004 1.00 36.32 3054 ILE D C 1
ATOM 7133 O O . ILE D 1 59 ? 96.562 157.267 22.412 1.00 29.98 3054 ILE D O 1
ATOM 7138 N N . ASP D 1 60 ? 94.986 157.480 24.001 1.00 34.39 3055 ASP D N 1
ATOM 7139 C CA . ASP D 1 60 ? 95.445 158.803 24.420 1.00 34.40 3055 ASP D CA 1
ATOM 7140 C C . ASP D 1 60 ? 96.890 158.915 24.913 1.00 32.78 3055 ASP D C 1
ATOM 7141 O O . ASP D 1 60 ? 97.592 159.862 24.566 1.00 33.77 3055 ASP D O 1
ATOM 7146 N N . PRO D 1 61 ? 97.351 157.966 25.741 1.00 31.88 3056 PRO D N 1
ATOM 7147 C CA . PRO D 1 61 ? 98.736 158.063 26.210 1.00 28.23 3056 PRO D CA 1
ATOM 7148 C C . PRO D 1 61 ? 99.670 158.058 25.002 1.00 30.09 3056 PRO D C 1
ATOM 7149 O O . PRO D 1 61 ? 100.679 158.766 24.962 1.00 30.72 3056 PRO D O 1
ATOM 7153 N N . LEU D 1 62 ? 99.309 157.263 24.004 1.00 28.50 3057 LEU D N 1
ATOM 7154 C CA . LEU D 1 62 ? 100.096 157.165 22.786 1.00 27.08 3057 LEU D CA 1
ATOM 7155 C C . LEU D 1 62 ? 100.061 158.499 22.039 1.00 33.87 3057 LEU D C 1
ATOM 7156 O O . LEU D 1 62 ? 101.109 159.076 21.727 1.00 29.79 3057 LEU D O 1
ATOM 7161 N N . VAL D 1 63 ? 98.856 158.996 21.763 1.00 31.48 3058 VAL D N 1
ATOM 7162 C CA . VAL D 1 63 ? 98.719 160.256 21.040 1.00 35.37 3058 VAL D CA 1
ATOM 7163 C C . VAL D 1 63 ? 99.394 161.414 21.781 1.00 38.25 3058 VAL D C 1
ATOM 7164 O O . VAL D 1 63 ? 100.065 162.244 21.161 1.00 36.30 3058 VAL D O 1
ATOM 7168 N N . GLU D 1 64 ? 99.225 161.466 23.101 1.00 31.84 3059 GLU D N 1
ATOM 7169 C CA . GLU D 1 64 ? 99.843 162.521 23.896 1.00 30.51 3059 GLU D CA 1
ATOM 7170 C C . GLU D 1 64 ? 101.355 162.454 23.798 1.00 31.61 3059 GLU D C 1
ATOM 7171 O O . GLU D 1 64 ? 102.033 163.461 23.950 1.00 34.68 3059 GLU D O 1
ATOM 7177 N N . ALA D 1 65 ? 101.886 161.259 23.566 1.00 31.56 3060 ALA D N 1
ATOM 7178 C CA . ALA D 1 65 ? 103.328 161.095 23.464 1.00 30.18 3060 ALA D CA 1
ATOM 7179 C C . ALA D 1 65 ? 103.840 161.627 22.131 1.00 30.03 3060 ALA D C 1
ATOM 7180 O O . ALA D 1 65 ? 105.047 161.704 21.907 1.00 32.00 3060 ALA D O 1
ATOM 7182 N N . GLY D 1 66 ? 102.918 161.988 21.244 1.00 31.90 3061 GLY D N 1
ATOM 7183 C CA . GLY D 1 66 ? 103.314 162.532 19.958 1.00 36.68 3061 GLY D CA 1
ATOM 7184 C C . GLY D 1 66 ? 103.269 161.576 18.782 1.00 37.87 3061 GLY D C 1
ATOM 7185 O O . GLY D 1 66 ? 103.779 161.892 17.710 1.00 45.57 3061 GLY D O 1
ATOM 7186 N N . TYR D 1 67 ? 102.657 160.413 18.967 1.00 37.71 3062 TYR D N 1
ATOM 7187 C CA . TYR D 1 67 ? 102.567 159.430 17.892 1.00 35.92 3062 TYR D CA 1
ATOM 7188 C C . TYR D 1 67 ? 101.256 159.554 17.147 1.00 30.79 3062 TYR D C 1
ATOM 7189 O O . TYR D 1 67 ? 100.251 159.968 17.720 1.00 35.53 3062 TYR D O 1
ATOM 7198 N N . ARG D 1 68 ? 101.270 159.201 15.868 1.00 32.58 3063 ARG D N 1
ATOM 7199 C CA . ARG D 1 68 ? 100.038 159.184 15.088 1.00 33.09 3063 ARG D CA 1
ATOM 7200 C C . ARG D 1 68 ? 99.584 157.752 15.357 1.00 33.59 3063 ARG D C 1
ATOM 7201 O O . ARG D 1 68 ? 100.380 156.820 15.236 1.00 39.94 3063 ARG D O 1
ATOM 7209 N N . VAL D 1 69 ? 98.330 157.575 15.742 1.00 28.53 3064 VAL D N 1
ATOM 7210 C CA . VAL D 1 69 ? 97.833 156.247 16.054 1.00 30.83 3064 VAL D CA 1
ATOM 7211 C C . VAL D 1 69 ? 96.720 155.789 15.134 1.00 33.86 3064 VAL D C 1
ATOM 7212 O O . VAL D 1 69 ? 95.729 156.491 14.931 1.00 31.41 3064 VAL D O 1
ATOM 7216 N N . ILE D 1 70 ? 96.893 154.592 14.590 1.00 30.70 3065 ILE D N 1
ATOM 7217 C CA . ILE D 1 70 ? 95.922 154.008 13.677 1.00 32.15 3065 ILE D CA 1
ATOM 7218 C C . ILE D 1 70 ? 95.430 152.670 14.205 1.00 33.36 3065 ILE D C 1
ATOM 7219 O O . ILE D 1 70 ? 96.232 151.776 14.498 1.00 34.94 3065 ILE D O 1
ATOM 7224 N N . LEU D 1 71 ? 94.111 152.543 14.334 1.00 34.88 3066 LEU D N 1
ATOM 7225 C CA . LEU D 1 71 ? 93.501 151.314 14.823 1.00 27.91 3066 LEU D CA 1
ATOM 7226 C C . LEU D 1 71 ? 92.697 150.701 13.694 1.00 37.87 3066 LEU D C 1
ATOM 7227 O O . LEU D 1 71 ? 91.544 151.067 13.465 1.00 43.22 3066 LEU D O 1
ATOM 7232 N N . LEU D 1 72 ? 93.320 149.766 12.985 1.00 35.96 3067 LEU D N 1
ATOM 7233 C CA . LEU D 1 72 ? 92.684 149.119 11.852 1.00 30.41 3067 LEU D CA 1
ATOM 7234 C C . LEU D 1 72 ? 91.631 148.106 12.255 1.00 35.61 3067 LEU D C 1
ATOM 7235 O O . LEU D 1 72 ? 91.822 147.321 13.183 1.00 39.42 3067 LEU D O 1
ATOM 7240 N N . ASP D 1 73 ? 90.499 148.135 11.563 1.00 36.53 3068 ASP D N 1
ATOM 7241 C CA . ASP D 1 73 ? 89.451 147.172 11.840 1.00 37.20 3068 ASP D CA 1
ATOM 7242 C C . ASP D 1 73 ? 89.563 146.147 10.733 1.00 36.58 3068 ASP D C 1
ATOM 7243 O O . ASP D 1 73 ? 89.178 146.393 9.589 1.00 37.69 3068 ASP D O 1
ATOM 7248 N N . CYS D 1 74 ? 90.127 144.998 11.077 1.00 37.76 3069 CYS D N 1
ATOM 7249 C CA . CYS D 1 74 ? 90.325 143.938 10.108 1.00 36.11 3069 CYS D CA 1
ATOM 7250 C C . CYS D 1 74 ? 88.994 143.486 9.521 1.00 40.64 3069 CYS D C 1
ATOM 7251 O O . CYS D 1 74 ? 87.964 143.483 10.203 1.00 39.65 3069 CYS D O 1
ATOM 7254 N N . PRO D 1 75 ? 88.993 143.119 8.233 1.00 37.83 3070 PRO D N 1
ATOM 7255 C CA . PRO D 1 75 ? 87.747 142.668 7.605 1.00 33.47 3070 PRO D CA 1
ATOM 7256 C C . PRO D 1 75 ? 87.162 141.485 8.378 1.00 35.80 3070 PRO D C 1
ATOM 7257 O O . PRO D 1 75 ? 87.849 140.501 8.638 1.00 36.85 3070 PRO D O 1
ATOM 7261 N N . GLY D 1 76 ? 85.890 141.594 8.749 1.00 38.27 3071 GLY D N 1
ATOM 7262 C CA . GLY D 1 76 ? 85.236 140.539 9.504 1.00 24.35 3071 GLY D CA 1
ATOM 7263 C C . GLY D 1 76 ? 84.941 141.067 10.891 1.00 27.07 3071 GLY D C 1
ATOM 7264 O O . GLY D 1 76 ? 84.416 140.359 11.754 1.00 31.24 3071 GLY D O 1
ATOM 7265 N N . TRP D 1 77 ? 85.291 142.332 11.099 1.00 28.66 3072 TRP D N 1
ATOM 7266 C CA . TRP D 1 77 ? 85.088 143.012 12.375 1.00 31.27 3072 TRP D CA 1
ATOM 7267 C C . TRP D 1 77 ? 84.748 144.482 12.148 1.00 36.14 3072 TRP D C 1
ATOM 7268 O O . TRP D 1 77 ? 85.140 145.074 11.135 1.00 33.36 3072 TRP D O 1
ATOM 7279 N N . GLY D 1 78 ? 84.031 145.064 13.105 1.00 33.84 3073 GLY D N 1
ATOM 7280 C CA . GLY D 1 78 ? 83.670 146.469 13.028 1.00 37.42 3073 GLY D CA 1
ATOM 7281 C C . GLY D 1 78 ? 82.975 146.967 11.773 1.00 39.80 3073 GLY D C 1
ATOM 7282 O O . GLY D 1 78 ? 82.312 146.210 11.054 1.00 37.37 3073 GLY D O 1
ATOM 7283 N N . LYS D 1 79 ? 83.138 148.264 11.520 1.00 42.15 3074 LYS D N 1
ATOM 7284 C CA . LYS D 1 79 ? 82.531 148.936 10.372 1.00 45.06 3074 LYS D CA 1
ATOM 7285 C C . LYS D 1 79 ? 83.091 148.483 9.031 1.00 43.60 3074 LYS D C 1
ATOM 7286 O O . LYS D 1 79 ? 82.560 148.836 7.977 1.00 46.56 3074 LYS D O 1
ATOM 7292 N N . SER D 1 80 ? 84.168 147.708 9.064 1.00 41.34 3075 SER D N 1
ATOM 7293 C CA . SER D 1 80 ? 84.770 147.225 7.832 1.00 37.90 3075 SER D CA 1
ATOM 7294 C C . SER D 1 80 ? 83.895 146.157 7.194 1.00 35.35 3075 SER D C 1
ATOM 7295 O O . SER D 1 80 ? 83.033 145.583 7.856 1.00 39.30 3075 SER D O 1
ATOM 7298 N N . ASP D 1 81 ? 84.116 145.899 5.908 1.00 35.90 3076 ASP D N 1
ATOM 7299 C CA . ASP D 1 81 ? 83.365 144.872 5.198 1.00 34.16 3076 ASP D CA 1
ATOM 7300 C C . ASP D 1 81 ? 83.650 143.522 5.843 1.00 42.78 3076 ASP D C 1
ATOM 7301 O O . ASP D 1 81 ? 84.706 143.329 6.448 1.00 38.03 3076 ASP D O 1
ATOM 7306 N N . SER D 1 82 ? 82.718 142.585 5.702 1.00 41.99 3077 SER D N 1
ATOM 7307 C CA . SER D 1 82 ? 82.899 141.258 6.270 1.00 40.09 3077 SER D CA 1
ATOM 7308 C C . SER D 1 82 ? 83.708 140.418 5.284 1.00 43.57 3077 SER D C 1
ATOM 7309 O O . SER D 1 82 ? 84.050 140.887 4.200 1.00 46.13 3077 SER D O 1
ATOM 7312 N N . VAL D 1 83 ? 84.026 139.184 5.659 1.00 42.69 3078 VAL D N 1
ATOM 7313 C CA . VAL D 1 83 ? 84.802 138.312 4.783 1.00 44.07 3078 VAL D CA 1
ATOM 7314 C C . VAL D 1 83 ? 84.797 136.878 5.291 1.00 40.47 3078 VAL D C 1
ATOM 7315 O O . VAL D 1 83 ? 84.602 136.635 6.477 1.00 43.21 3078 VAL D O 1
ATOM 7319 N N . VAL D 1 84 ? 84.996 135.931 4.386 1.00 38.80 3079 VAL D N 1
ATOM 7320 C CA . VAL D 1 84 ? 85.063 134.528 4.770 1.00 43.12 3079 VAL D CA 1
ATOM 7321 C C . VAL D 1 84 ? 86.493 134.102 4.470 1.00 40.13 3079 VAL D C 1
ATOM 7322 O O . VAL D 1 84 ? 86.888 134.009 3.312 1.00 44.00 3079 VAL D O 1
ATOM 7326 N N . ASN D 1 85 ? 87.269 133.860 5.520 1.00 40.27 3080 ASN D N 1
ATOM 7327 C CA . ASN D 1 85 ? 88.663 133.481 5.355 1.00 41.00 3080 ASN D CA 1
ATOM 7328 C C . ASN D 1 85 ? 88.924 131.987 5.412 1.00 42.20 3080 ASN D C 1
ATOM 7329 O O . ASN D 1 85 ? 88.671 131.330 6.421 1.00 42.79 3080 ASN D O 1
ATOM 7334 N N . SER D 1 86 ? 89.450 131.459 4.317 1.00 41.95 3081 SER D N 1
ATOM 7335 C CA . SER D 1 86 ? 89.763 130.043 4.224 1.00 43.99 3081 SER D CA 1
ATOM 7336 C C . SER D 1 86 ? 91.273 129.828 4.316 1.00 41.41 3081 SER D C 1
ATOM 7337 O O . SER D 1 86 ? 91.742 128.697 4.395 1.00 46.56 3081 SER D O 1
ATOM 7340 N N . GLY D 1 87 ? 92.031 130.920 4.315 1.00 36.41 3082 GLY D N 1
ATOM 7341 C CA . GLY D 1 87 ? 93.475 130.810 4.408 1.00 37.54 3082 GLY D CA 1
ATOM 7342 C C . GLY D 1 87 ? 94.031 131.354 5.714 1.00 37.36 3082 GLY D C 1
ATOM 7343 O O . GLY D 1 87 ? 93.387 131.269 6.769 1.00 30.33 3082 GLY D O 1
ATOM 7344 N N . SER D 1 88 ? 95.233 131.922 5.640 1.00 33.68 3083 SER D N 1
ATOM 7345 C CA . SER D 1 88 ? 95.885 132.490 6.815 1.00 35.77 3083 SER D CA 1
ATOM 7346 C C . SER D 1 88 ? 95.257 133.810 7.250 1.00 36.30 3083 SER D C 1
ATOM 7347 O O . SER D 1 88 ? 95.345 134.817 6.545 1.00 40.18 3083 SER D O 1
ATOM 7350 N N . ARG D 1 89 ? 94.631 133.797 8.421 1.00 31.79 3084 ARG D N 1
ATOM 7351 C CA . ARG D 1 89 ? 94.000 134.988 8.964 1.00 32.48 3084 ARG D CA 1
ATOM 7352 C C . ARG D 1 89 ? 95.068 136.062 9.166 1.00 34.65 3084 ARG D C 1
ATOM 7353 O O . ARG D 1 89 ? 94.862 137.230 8.839 1.00 32.46 3084 ARG D O 1
ATOM 7361 N N . SER D 1 90 ? 96.212 135.638 9.695 1.00 32.40 3085 SER D N 1
ATOM 7362 C CA . SER D 1 90 ? 97.340 136.515 9.973 1.00 33.41 3085 SER D CA 1
ATOM 7363 C C . SER D 1 90 ? 97.809 137.286 8.755 1.00 31.39 3085 SER D C 1
ATOM 7364 O O . SER D 1 90 ? 98.025 138.498 8.822 1.00 30.76 3085 SER D O 1
ATOM 7367 N N . ASP D 1 91 ? 97.982 136.571 7.648 1.00 30.50 3086 ASP D N 1
ATOM 7368 C CA . ASP D 1 91 ? 98.452 137.171 6.410 1.00 29.88 3086 ASP D CA 1
ATOM 7369 C C . ASP D 1 91 ? 97.387 138.006 5.707 1.00 33.48 3086 ASP D C 1
ATOM 7370 O O . ASP D 1 91 ? 97.709 138.928 4.954 1.00 38.34 3086 ASP D O 1
ATOM 7375 N N . LEU D 1 92 ? 96.123 137.681 5.952 1.00 32.11 3087 LEU D N 1
ATOM 7376 C CA . LEU D 1 92 ? 95.021 138.425 5.359 1.00 30.70 3087 LEU D CA 1
ATOM 7377 C C . LEU D 1 92 ? 94.963 139.822 5.987 1.00 27.97 3087 LEU D C 1
ATOM 7378 O O . LEU D 1 92 ? 94.849 140.826 5.289 1.00 25.55 3087 LEU D O 1
ATOM 7383 N N . ASN D 1 93 ? 95.048 139.883 7.312 1.00 27.22 3088 ASN D N 1
ATOM 7384 C CA . ASN D 1 93 ? 95.016 141.163 8.003 1.00 25.55 3088 ASN D CA 1
ATOM 7385 C C . ASN D 1 93 ? 96.260 141.975 7.644 1.00 28.10 3088 ASN D C 1
ATOM 7386 O O . ASN D 1 93 ? 96.181 143.190 7.430 1.00 27.66 3088 ASN D O 1
ATOM 7391 N N . ALA D 1 94 ? 97.405 141.304 7.568 1.00 21.51 3089 ALA D N 1
ATOM 7392 C CA . ALA D 1 94 ? 98.644 141.985 7.216 1.00 25.86 3089 ALA D CA 1
ATOM 7393 C C . ALA D 1 94 ? 98.505 142.596 5.828 1.00 25.86 3089 ALA D C 1
ATOM 7394 O O . ALA D 1 94 ? 98.962 143.707 5.591 1.00 28.46 3089 ALA D O 1
ATOM 7396 N N . ARG D 1 95 ? 97.874 141.863 4.915 1.00 28.50 3090 ARG D N 1
ATOM 7397 C CA . ARG D 1 95 ? 97.664 142.344 3.548 1.00 30.51 3090 ARG D CA 1
ATOM 7398 C C . ARG D 1 95 ? 96.853 143.641 3.557 1.00 33.07 3090 ARG D C 1
ATOM 7399 O O . ARG D 1 95 ? 97.207 144.616 2.886 1.00 39.08 3090 ARG D O 1
ATOM 7407 N N . ILE D 1 96 ? 95.766 143.649 4.324 1.00 33.94 3091 ILE D N 1
ATOM 7408 C CA . ILE D 1 96 ? 94.920 144.828 4.427 1.00 36.68 3091 ILE D CA 1
ATOM 7409 C C . ILE D 1 96 ? 95.708 145.995 4.995 1.00 39.01 3091 ILE D C 1
ATOM 7410 O O . ILE D 1 96 ? 95.623 147.120 4.488 1.00 36.54 3091 ILE D O 1
ATOM 7415 N N . LEU D 1 97 ? 96.482 145.717 6.043 1.00 35.57 3092 LEU D N 1
ATOM 7416 C CA . LEU D 1 97 ? 97.297 146.738 6.689 1.00 35.36 3092 LEU D CA 1
ATOM 7417 C C . LEU D 1 97 ? 98.308 147.278 5.686 1.00 34.43 3092 LEU D C 1
ATOM 7418 O O . LEU D 1 97 ? 98.611 148.475 5.670 1.00 31.47 3092 LEU D O 1
ATOM 7423 N N . LYS D 1 98 ? 98.822 146.387 4.842 1.00 32.21 3093 LYS D N 1
ATOM 7424 C CA . LYS D 1 98 ? 99.808 146.770 3.839 1.00 34.14 3093 LYS D CA 1
ATOM 7425 C C . LYS D 1 98 ? 99.254 147.805 2.863 1.00 36.70 3093 LYS D C 1
ATOM 7426 O O . LYS D 1 98 ? 99.940 148.764 2.498 1.00 35.63 3093 LYS D O 1
ATOM 7432 N N . SER D 1 99 ? 98.014 147.598 2.436 1.00 33.54 3094 SER D N 1
ATOM 7433 C CA . SER D 1 99 ? 97.358 148.511 1.509 1.00 36.28 3094 SER D CA 1
ATOM 7434 C C . SER D 1 99 ? 97.050 149.845 2.183 1.00 39.02 3094 SER D C 1
ATOM 7435 O O . SER D 1 99 ? 97.243 150.910 1.592 1.00 43.32 3094 SER D O 1
ATOM 7438 N N . VAL D 1 100 ? 96.573 149.790 3.423 1.00 36.97 3095 VAL D N 1
ATOM 7439 C CA . VAL D 1 100 ? 96.246 151.014 4.142 1.00 33.39 3095 VAL D CA 1
ATOM 7440 C C . VAL D 1 100 ? 97.448 151.923 4.342 1.00 34.85 3095 VAL D C 1
ATOM 7441 O O . VAL D 1 100 ? 97.353 153.121 4.089 1.00 40.50 3095 VAL D O 1
ATOM 7445 N N . VAL D 1 101 ? 98.578 151.370 4.786 1.00 36.57 3096 VAL D N 1
ATOM 7446 C CA . VAL D 1 101 ? 99.764 152.195 5.002 1.00 32.49 3096 VAL D CA 1
ATOM 7447 C C . VAL D 1 101 ? 100.358 152.745 3.700 1.00 34.96 3096 VAL D C 1
ATOM 7448 O O . VAL D 1 101 ? 100.899 153.851 3.688 1.00 28.99 3096 VAL D O 1
ATOM 7452 N N . ASP D 1 102 ? 100.270 151.981 2.612 1.00 33.90 3097 ASP D N 1
ATOM 7453 C CA . ASP D 1 102 ? 100.791 152.452 1.331 1.00 37.27 3097 ASP D CA 1
ATOM 7454 C C . ASP D 1 102 ? 99.941 153.628 0.861 1.00 38.54 3097 ASP D C 1
ATOM 7455 O O . ASP D 1 102 ? 100.461 154.644 0.409 1.00 40.49 3097 ASP D O 1
ATOM 7460 N N . GLN D 1 103 ? 98.627 153.483 0.972 1.00 35.37 3098 GLN D N 1
ATOM 7461 C CA . GLN D 1 103 ? 97.718 154.544 0.568 1.00 38.23 3098 GLN D CA 1
ATOM 7462 C C . GLN D 1 103 ? 97.897 155.810 1.410 1.00 39.88 3098 GLN D C 1
ATOM 7463 O O . GLN D 1 103 ? 97.863 156.925 0.882 1.00 38.53 3098 GLN D O 1
ATOM 7469 N N . LEU D 1 104 ? 98.094 155.641 2.716 1.00 39.07 3099 LEU D N 1
ATOM 7470 C CA . LEU D 1 104 ? 98.280 156.782 3.610 1.00 35.47 3099 LEU D CA 1
ATOM 7471 C C . LEU D 1 104 ? 99.720 157.255 3.520 1.00 40.19 3099 LEU D C 1
ATOM 7472 O O . LEU D 1 104 ? 100.134 158.187 4.210 1.00 41.99 3099 LEU D O 1
ATOM 7477 N N . ASP D 1 105 ? 100.478 156.594 2.656 1.00 37.30 3100 ASP D N 1
ATOM 7478 C CA . ASP D 1 105 ? 101.874 156.926 2.433 1.00 40.54 3100 ASP D CA 1
ATOM 7479 C C . ASP D 1 105 ? 102.725 156.934 3.704 1.00 38.43 3100 ASP D C 1
ATOM 7480 O O . ASP D 1 105 ? 103.515 157.853 3.923 1.00 35.95 3100 ASP D O 1
ATOM 7485 N N . ILE D 1 106 ? 102.571 155.905 4.534 1.00 40.87 3101 ILE D N 1
ATOM 7486 C CA . ILE D 1 106 ? 103.349 155.796 5.767 1.00 37.09 3101 ILE D CA 1
ATOM 7487 C C . ILE D 1 106 ? 104.535 154.844 5.546 1.00 33.76 3101 ILE D C 1
ATOM 7488 O O . ILE D 1 106 ? 104.356 153.673 5.226 1.00 32.41 3101 ILE D O 1
ATOM 7493 N N . ALA D 1 107 ? 105.745 155.359 5.719 1.00 26.92 3102 ALA D N 1
ATOM 7494 C CA . ALA D 1 107 ? 106.954 154.572 5.507 1.00 29.06 3102 ALA D CA 1
ATOM 7495 C C . ALA D 1 107 ? 107.214 153.496 6.553 1.00 30.94 3102 ALA D C 1
ATOM 7496 O O . ALA D 1 107 ? 107.571 152.376 6.215 1.00 36.40 3102 ALA D O 1
ATOM 7498 N N . LYS D 1 108 ? 107.051 153.838 7.824 1.00 34.72 3103 LYS D N 1
ATOM 7499 C CA . LYS D 1 108 ? 107.296 152.882 8.895 1.00 35.51 3103 LYS D CA 1
ATOM 7500 C C . LYS D 1 108 ? 106.256 152.967 9.985 1.00 32.15 3103 LYS D C 1
ATOM 7501 O O . LYS D 1 108 ? 105.753 154.046 10.305 1.00 25.76 3103 LYS D O 1
ATOM 7507 N N . ILE D 1 109 ? 105.938 151.815 10.557 1.00 29.14 3104 ILE D N 1
ATOM 7508 C CA . ILE D 1 109 ? 104.964 151.759 11.628 1.00 28.56 3104 ILE D CA 1
ATOM 7509 C C . ILE D 1 109 ? 105.439 150.896 12.783 1.00 29.53 3104 ILE D C 1
ATOM 7510 O O . ILE D 1 109 ? 106.203 149.938 12.595 1.00 24.01 3104 ILE D O 1
ATOM 7515 N N . HIS D 1 110 ? 104.995 151.256 13.981 1.00 26.09 3105 HIS D N 1
ATOM 7516 C CA . HIS D 1 110 ? 105.279 150.461 15.163 1.00 27.49 3105 HIS D CA 1
ATOM 7517 C C . HIS D 1 110 ? 103.993 149.656 15.235 1.00 27.49 3105 HIS D C 1
ATOM 7518 O O . HIS D 1 110 ? 102.944 150.147 14.816 1.00 31.84 3105 HIS D O 1
ATOM 7525 N N . LEU D 1 111 ? 104.063 148.430 15.738 1.00 24.01 3106 LEU D N 1
ATOM 7526 C CA . LEU D 1 111 ? 102.878 147.582 15.839 1.00 23.04 3106 LEU D CA 1
ATOM 7527 C C . LEU D 1 111 ? 102.579 147.074 17.250 1.00 21.21 3106 LEU D C 1
ATOM 7528 O O . LEU D 1 111 ? 103.470 146.601 17.948 1.00 27.05 3106 LEU D O 1
ATOM 7533 N N . LEU D 1 112 ? 101.318 147.183 17.655 1.00 25.64 3107 LEU D N 1
ATOM 7534 C CA . LEU D 1 112 ? 100.847 146.683 18.942 1.00 25.86 3107 LEU D CA 1
ATOM 7535 C C . LEU D 1 112 ? 99.741 145.724 18.545 1.00 25.41 3107 LEU D C 1
ATOM 7536 O O . LEU D 1 112 ? 98.658 146.155 18.162 1.00 30.48 3107 LEU D O 1
ATOM 7541 N N . GLY D 1 113 ? 100.034 144.427 18.627 1.00 27.76 3108 GLY D N 1
ATOM 7542 C CA . GLY D 1 113 ? 99.080 143.404 18.248 1.00 23.59 3108 GLY D CA 1
ATOM 7543 C C . GLY D 1 113 ? 98.481 142.652 19.422 1.00 27.93 3108 GLY D C 1
ATOM 7544 O O . GLY D 1 113 ? 99.183 142.079 20.253 1.00 24.65 3108 GLY D O 1
ATOM 7545 N N . ASN D 1 114 ? 97.159 142.631 19.473 1.00 27.88 3109 ASN D N 1
ATOM 7546 C CA . ASN D 1 114 ? 96.448 141.967 20.550 1.00 26.68 3109 ASN D CA 1
ATOM 7547 C C . ASN D 1 114 ? 95.834 140.656 20.069 1.00 25.30 3109 ASN D C 1
ATOM 7548 O O . ASN D 1 114 ? 94.931 140.656 19.234 1.00 24.00 3109 ASN D O 1
ATOM 7553 N N . SER D 1 115 ? 96.347 139.538 20.578 1.00 26.92 3110 SER D N 1
ATOM 7554 C CA . SER D 1 115 ? 95.823 138.223 20.214 1.00 24.58 3110 SER D CA 1
ATOM 7555 C C . SER D 1 115 ? 95.937 138.065 18.695 1.00 26.82 3110 SER D C 1
ATOM 7556 O O . SER D 1 115 ? 97.045 138.046 18.154 1.00 31.50 3110 SER D O 1
ATOM 7559 N N . MET D 1 116 ? 94.804 137.954 18.007 1.00 24.78 3111 MET D N 1
ATOM 7560 C CA . MET D 1 116 ? 94.825 137.836 16.553 1.00 28.72 3111 MET D CA 1
ATOM 7561 C C . MET D 1 116 ? 95.730 138.942 16.019 1.00 26.79 3111 MET D C 1
ATOM 7562 O O . MET D 1 116 ? 96.522 138.727 15.100 1.00 30.56 3111 MET D O 1
ATOM 7567 N N . GLY D 1 117 ? 95.617 140.121 16.619 1.00 26.49 3112 GLY D N 1
ATOM 7568 C CA . GLY D 1 117 ? 96.434 141.248 16.207 1.00 24.86 3112 GLY D CA 1
ATOM 7569 C C . GLY D 1 117 ? 97.919 140.956 16.308 1.00 28.24 3112 GLY D C 1
ATOM 7570 O O . GLY D 1 117 ? 98.712 141.471 15.514 1.00 25.96 3112 GLY D O 1
ATOM 7571 N N . GLY D 1 118 ? 98.297 140.132 17.287 1.00 29.44 3113 GLY D N 1
ATOM 7572 C CA . GLY D 1 118 ? 99.699 139.777 17.466 1.00 23.93 3113 GLY D CA 1
ATOM 7573 C C . GLY D 1 118 ? 100.185 138.897 16.326 1.00 25.29 3113 GLY D C 1
ATOM 7574 O O . GLY D 1 118 ? 101.266 139.122 15.770 1.00 24.62 3113 GLY D O 1
ATOM 7575 N N . HIS D 1 119 ? 99.392 137.883 15.984 1.00 20.28 3114 HIS D N 1
ATOM 7576 C CA . HIS D 1 119 ? 99.734 136.982 14.881 1.00 25.34 3114 HIS D CA 1
ATOM 7577 C C . HIS D 1 119 ? 99.861 137.813 13.607 1.00 24.69 3114 HIS D C 1
ATOM 7578 O O . HIS D 1 119 ? 100.751 137.582 12.791 1.00 22.17 3114 HIS D O 1
ATOM 7585 N N . SER D 1 120 ? 98.954 138.777 13.450 1.00 21.77 3115 SER D N 1
ATOM 7586 C CA . SER D 1 120 ? 98.941 139.653 12.279 1.00 23.14 3115 SER D CA 1
ATOM 7587 C C . SER D 1 120 ? 100.163 140.569 12.218 1.00 24.71 3115 SER D C 1
ATOM 7588 O O . SER D 1 120 ? 100.658 140.879 11.131 1.00 21.12 3115 SER D O 1
ATOM 7591 N N . SER D 1 121 ? 100.635 141.014 13.380 1.00 27.08 3116 SER D N 1
ATOM 7592 C CA . SER D 1 121 ? 101.794 141.892 13.434 1.00 21.94 3116 SER D CA 1
ATOM 7593 C C . SER D 1 121 ? 103.060 141.114 13.102 1.00 27.60 3116 SER D C 1
ATOM 7594 O O . SER D 1 121 ? 103.990 141.642 12.487 1.00 24.30 3116 SER D O 1
ATOM 7597 N N . VAL D 1 122 ? 103.098 139.856 13.520 1.00 27.59 3117 VAL D N 1
ATOM 7598 C CA . VAL D 1 122 ? 104.244 139.015 13.221 1.00 25.98 3117 VAL D CA 1
ATOM 7599 C C . VAL D 1 122 ? 104.224 138.742 11.716 1.00 27.16 3117 VAL D C 1
ATOM 7600 O O . VAL D 1 122 ? 105.255 138.807 11.052 1.00 28.53 3117 VAL D O 1
ATOM 7604 N N . ALA D 1 123 ? 103.043 138.453 11.177 1.00 22.64 3118 ALA D N 1
ATOM 7605 C CA . ALA D 1 123 ? 102.933 138.185 9.749 1.00 28.28 3118 ALA D CA 1
ATOM 7606 C C . ALA D 1 123 ? 103.421 139.391 8.943 1.00 30.55 3118 ALA D C 1
ATOM 7607 O O . ALA D 1 123 ? 104.239 139.249 8.028 1.00 32.02 3118 ALA D O 1
ATOM 7609 N N . PHE D 1 124 ? 102.936 140.578 9.298 1.00 27.84 3119 PHE D N 1
ATOM 7610 C CA . PHE D 1 124 ? 103.321 141.793 8.594 1.00 28.90 3119 PHE D CA 1
ATOM 7611 C C . PHE D 1 124 ? 104.826 142.051 8.684 1.00 31.28 3119 PHE D C 1
ATOM 7612 O O . PHE D 1 124 ? 105.454 142.424 7.689 1.00 31.01 3119 PHE D O 1
ATOM 7620 N N . THR D 1 125 ? 105.404 141.848 9.868 1.00 26.81 3120 THR D N 1
ATOM 7621 C CA . THR D 1 125 ? 106.832 142.082 10.062 1.00 25.55 3120 THR D CA 1
ATOM 7622 C C . THR D 1 125 ? 107.650 141.108 9.226 1.00 28.15 3120 THR D C 1
ATOM 7623 O O . THR D 1 125 ? 108.659 141.482 8.634 1.00 30.05 3120 THR D O 1
ATOM 7627 N N . LEU D 1 126 ? 107.199 139.859 9.179 1.00 32.58 3121 LEU D N 1
ATOM 7628 C CA . LEU D 1 126 ? 107.856 138.819 8.398 1.00 32.55 3121 LEU D CA 1
ATOM 7629 C C . LEU D 1 126 ? 107.885 139.181 6.907 1.00 32.68 3121 LEU D C 1
ATOM 7630 O O . LEU D 1 126 ? 108.914 139.030 6.248 1.00 31.43 3121 LEU D O 1
ATOM 7635 N N . LYS D 1 127 ? 106.757 139.664 6.389 1.00 32.79 3122 LYS D N 1
ATOM 7636 C CA . LYS D 1 127 ? 106.646 140.049 4.980 1.00 31.79 3122 LYS D CA 1
ATOM 7637 C C . LYS D 1 127 ? 107.351 141.351 4.625 1.00 30.59 3122 LYS D C 1
ATOM 7638 O O . LYS D 1 127 ? 108.066 141.430 3.623 1.00 31.42 3122 LYS D O 1
ATOM 7644 N N . TRP D 1 128 ? 107.136 142.380 5.431 1.00 26.54 3123 TRP D N 1
ATOM 7645 C CA . TRP D 1 128 ? 107.739 143.673 5.146 1.00 29.13 3123 TRP D CA 1
ATOM 7646 C C . TRP D 1 128 ? 108.537 144.219 6.322 1.00 31.79 3123 TRP D C 1
ATOM 7647 O O . TRP D 1 128 ? 108.217 145.270 6.883 1.00 35.87 3123 TRP D O 1
ATOM 7658 N N . PRO D 1 129 ? 109.611 143.511 6.696 1.00 31.60 3124 PRO D N 1
ATOM 7659 C CA . PRO D 1 129 ? 110.458 143.931 7.814 1.00 35.54 3124 PRO D CA 1
ATOM 7660 C C . PRO D 1 129 ? 110.965 145.355 7.675 1.00 33.94 3124 PRO D C 1
ATOM 7661 O O . PRO D 1 129 ? 111.239 146.023 8.670 1.00 36.78 3124 PRO D O 1
ATOM 7665 N N . GLU D 1 130 ? 111.067 145.830 6.440 1.00 32.25 3125 GLU D N 1
ATOM 7666 C CA . GLU D 1 130 ? 111.572 147.172 6.206 1.00 30.73 3125 GLU D CA 1
ATOM 7667 C C . GLU D 1 130 ? 110.548 148.269 6.503 1.00 31.64 3125 GLU D C 1
ATOM 7668 O O . GLU D 1 130 ? 110.894 149.450 6.558 1.00 32.06 3125 GLU D O 1
ATOM 7674 N N . ARG D 1 131 ? 109.293 147.886 6.706 1.00 30.53 3126 ARG D N 1
ATOM 7675 C CA . ARG D 1 131 ? 108.257 148.869 6.994 1.00 28.77 3126 ARG D CA 1
ATOM 7676 C C . ARG D 1 131 ? 107.920 148.983 8.479 1.00 33.00 3126 ARG D C 1
ATOM 7677 O O . ARG D 1 131 ? 107.141 149.856 8.861 1.00 35.84 3126 ARG D O 1
ATOM 7685 N N . VAL D 1 132 ? 108.490 148.121 9.321 1.00 27.70 3127 VAL D N 1
ATOM 7686 C CA . VAL D 1 132 ? 108.174 148.196 10.742 1.00 30.49 3127 VAL D CA 1
ATOM 7687 C C . VAL D 1 132 ? 109.329 148.673 11.618 1.00 29.22 3127 VAL D C 1
ATOM 7688 O O . VAL D 1 132 ? 110.497 148.403 11.334 1.00 27.53 3127 VAL D O 1
ATOM 7692 N N . GLY D 1 133 ? 108.983 149.403 12.676 1.00 28.18 3128 GLY D N 1
ATOM 7693 C CA . GLY D 1 133 ? 109.987 149.905 13.597 1.00 30.01 3128 GLY D CA 1
ATOM 7694 C C . GLY D 1 133 ? 110.086 148.956 14.773 1.00 30.31 3128 GLY D C 1
ATOM 7695 O O . GLY D 1 133 ? 110.907 148.044 14.781 1.00 36.08 3128 GLY D O 1
ATOM 7696 N N . LYS D 1 134 ? 109.233 149.169 15.765 1.00 28.99 3129 LYS D N 1
ATOM 7697 C CA . LYS D 1 134 ? 109.213 148.324 16.949 1.00 30.28 3129 LYS D CA 1
ATOM 7698 C C . LYS D 1 134 ? 107.979 147.430 16.938 1.00 31.04 3129 LYS D C 1
ATOM 7699 O O . LYS D 1 134 ? 106.951 147.776 16.352 1.00 24.94 3129 LYS D O 1
ATOM 7705 N N . LEU D 1 135 ? 108.095 146.268 17.572 1.00 28.86 3130 LEU D N 1
ATOM 7706 C CA . LEU D 1 135 ? 107.000 145.304 17.607 1.00 29.66 3130 LEU D CA 1
ATOM 7707 C C . LEU D 1 135 ? 106.571 144.982 19.032 1.00 30.53 3130 LEU D C 1
ATOM 7708 O O . LEU D 1 135 ? 107.393 144.610 19.870 1.00 26.57 3130 LEU D O 1
ATOM 7713 N N . VAL D 1 136 ? 105.281 145.142 19.310 1.00 27.61 3131 VAL D N 1
ATOM 7714 C CA . VAL D 1 136 ? 104.759 144.843 20.635 1.00 28.66 3131 VAL D CA 1
ATOM 7715 C C . VAL D 1 136 ? 103.671 143.782 20.478 1.00 27.95 3131 VAL D C 1
ATOM 7716 O O . VAL D 1 136 ? 102.720 143.949 19.707 1.00 23.77 3131 VAL D O 1
ATOM 7720 N N . LEU D 1 137 ? 103.820 142.689 21.214 1.00 25.94 3132 LEU D N 1
ATOM 7721 C CA . LEU D 1 137 ? 102.883 141.579 21.138 1.00 22.46 3132 LEU D CA 1
ATOM 7722 C C . LEU D 1 137 ? 102.215 141.262 22.463 1.00 23.76 3132 LEU D C 1
ATOM 7723 O O . LEU D 1 137 ? 102.892 141.011 23.471 1.00 20.16 3132 LEU D O 1
ATOM 7728 N N . MET D 1 138 ? 100.886 141.262 22.475 1.00 20.78 3133 MET D N 1
ATOM 7729 C CA . MET D 1 138 ? 100.186 140.912 23.699 1.00 21.70 3133 MET D CA 1
ATOM 7730 C C . MET D 1 138 ? 99.176 139.792 23.482 1.00 25.51 3133 MET D C 1
ATOM 7731 O O . MET D 1 138 ? 98.193 139.943 22.746 1.00 21.53 3133 MET D O 1
ATOM 7736 N N . GLY D 1 139 ? 99.453 138.652 24.114 1.00 19.36 3134 GLY D N 1
ATOM 7737 C CA . GLY D 1 139 ? 98.577 137.503 24.026 1.00 15.66 3134 GLY D CA 1
ATOM 7738 C C . GLY D 1 139 ? 98.467 136.861 22.663 1.00 18.02 3134 GLY D C 1
ATOM 7739 O O . GLY D 1 139 ? 97.502 136.162 22.383 1.00 24.87 3134 GLY D O 1
ATOM 7740 N N . GLY D 1 140 ? 99.449 137.091 21.805 1.00 24.53 3135 GLY D N 1
ATOM 7741 C CA . GLY D 1 140 ? 99.405 136.492 20.485 1.00 28.09 3135 GLY D CA 1
ATOM 7742 C C . GLY D 1 140 ? 100.674 136.765 19.711 1.00 27.48 3135 GLY D C 1
ATOM 7743 O O . GLY D 1 140 ? 101.462 137.619 20.116 1.00 32.73 3135 GLY D O 1
ATOM 7744 N N . GLY D 1 141 ? 100.880 136.047 18.608 1.00 25.02 3136 GLY D N 1
ATOM 7745 C CA . GLY D 1 141 ? 102.074 136.269 17.810 1.00 28.26 3136 GLY D CA 1
ATOM 7746 C C . GLY D 1 141 ? 102.444 135.112 16.902 1.00 32.58 3136 GLY D C 1
ATOM 7747 O O . GLY D 1 141 ? 102.984 135.308 15.815 1.00 38.80 3136 GLY D O 1
ATOM 7748 N N . THR D 1 142 ? 102.152 133.895 17.332 1.00 34.57 3137 THR D N 1
ATOM 7749 C CA . THR D 1 142 ? 102.490 132.736 16.521 1.00 40.48 3137 THR D CA 1
ATOM 7750 C C . THR D 1 142 ? 101.522 131.599 16.783 1.00 36.53 3137 THR D C 1
ATOM 7751 O O . THR D 1 142 ? 101.098 131.391 17.914 1.00 39.12 3137 THR D O 1
ATOM 7755 N N . GLY D 1 143 ? 101.163 130.871 15.733 1.00 38.70 3138 GLY D N 1
ATOM 7756 C CA . GLY D 1 143 ? 100.258 129.750 15.910 1.00 41.88 3138 GLY D CA 1
ATOM 7757 C C . GLY D 1 143 ? 101.060 128.595 16.475 1.00 41.70 3138 GLY D C 1
ATOM 7758 O O . GLY D 1 143 ? 102.291 128.679 16.575 1.00 42.43 3138 GLY D O 1
ATOM 7759 N N . GLY D 1 144 ? 100.388 127.518 16.854 1.00 30.00 3139 GLY D N 1
ATOM 7760 C CA . GLY D 1 144 ? 101.126 126.389 17.385 1.00 38.58 3139 GLY D CA 1
ATOM 7761 C C . GLY D 1 144 ? 100.591 125.830 18.686 1.00 40.31 3139 GLY D C 1
ATOM 7762 O O . GLY D 1 144 ? 99.880 126.505 19.430 1.00 38.15 3139 GLY D O 1
ATOM 7763 N N . MET D 1 145 ? 100.957 124.584 18.959 1.00 39.66 3140 MET D N 1
ATOM 7764 C CA . MET D 1 145 ? 100.520 123.873 20.153 1.00 36.95 3140 MET D CA 1
ATOM 7765 C C . MET D 1 145 ? 101.185 124.406 21.413 1.00 34.01 3140 MET D C 1
ATOM 7766 O O . MET D 1 145 ? 102.299 124.916 21.373 1.00 36.83 3140 MET D O 1
ATOM 7771 N N . SER D 1 146 ? 100.492 124.291 22.536 1.00 35.56 3141 SER D N 1
ATOM 7772 C CA . SER D 1 146 ? 101.057 124.708 23.811 1.00 33.05 3141 SER D CA 1
ATOM 7773 C C . SER D 1 146 ? 101.752 123.443 24.316 1.00 35.09 3141 SER D C 1
ATOM 7774 O O . SER D 1 146 ? 101.438 122.341 23.851 1.00 30.03 3141 SER D O 1
ATOM 7777 N N . LEU D 1 147 ? 102.693 123.582 25.244 1.00 29.03 3142 LEU D N 1
ATOM 7778 C CA . LEU D 1 147 ? 103.373 122.408 25.782 1.00 28.44 3142 LEU D CA 1
ATOM 7779 C C . LEU D 1 147 ? 102.731 121.978 27.082 1.00 29.55 3142 LEU D C 1
ATOM 7780 O O . LEU D 1 147 ? 102.951 120.859 27.547 1.00 32.68 3142 LEU D O 1
ATOM 7785 N N . PHE D 1 148 ? 101.929 122.861 27.668 1.00 28.29 3143 PHE D N 1
ATOM 7786 C CA . PHE D 1 148 ? 101.343 122.570 28.962 1.00 30.13 3143 PHE D CA 1
ATOM 7787 C C . PHE D 1 148 ? 99.835 122.645 29.128 1.00 35.17 3143 PHE D C 1
ATOM 7788 O O . PHE D 1 148 ? 99.270 121.945 29.969 1.00 33.96 3143 PHE D O 1
ATOM 7796 N N . THR D 1 149 ? 99.176 123.485 28.344 1.00 35.89 3144 THR D N 1
ATOM 7797 C CA . THR D 1 149 ? 97.744 123.646 28.511 1.00 31.17 3144 THR D CA 1
ATOM 7798 C C . THR D 1 149 ? 96.872 122.995 27.460 1.00 33.18 3144 THR D C 1
ATOM 7799 O O . THR D 1 149 ? 97.091 123.155 26.257 1.00 36.54 3144 THR D O 1
ATOM 7803 N N . PRO D 1 150 ? 95.857 122.245 27.911 1.00 27.44 3145 PRO D N 1
ATOM 7804 C CA . PRO D 1 150 ? 94.920 121.543 27.033 1.00 27.24 3145 PRO D CA 1
ATOM 7805 C C . PRO D 1 150 ? 94.244 122.471 26.028 1.00 31.39 3145 PRO D C 1
ATOM 7806 O O . PRO D 1 150 ? 93.729 123.533 26.386 1.00 29.87 3145 PRO D O 1
ATOM 78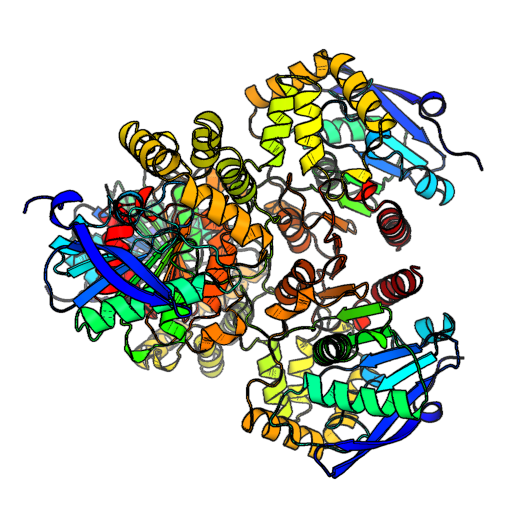10 N N . MET D 1 151 ? 94.265 122.074 24.764 1.00 31.27 3146 MET D N 1
ATOM 7811 C CA . MET D 1 151 ? 93.617 122.855 23.726 1.00 32.09 3146 MET D CA 1
ATOM 7812 C C . MET D 1 151 ? 92.618 121.931 23.037 1.00 35.40 3146 MET D C 1
ATOM 7813 O O . MET D 1 151 ? 92.825 120.717 22.987 1.00 32.36 3146 MET D O 1
ATOM 7818 N N . PRO D 1 152 ? 91.501 122.487 22.533 1.00 36.43 3147 PRO D N 1
ATOM 7819 C CA . PRO D 1 152 ? 91.163 123.913 22.586 1.00 30.08 3147 PRO D CA 1
ATOM 7820 C C . PRO D 1 152 ? 91.052 124.402 24.028 1.00 26.57 3147 PRO D C 1
ATOM 7821 O O . PRO D 1 152 ? 90.635 123.662 24.920 1.00 31.13 3147 PRO D O 1
ATOM 7825 N N . THR D 1 153 ? 91.436 125.649 24.258 1.00 27.65 3148 THR D N 1
ATOM 7826 C CA . THR D 1 153 ? 91.410 126.204 25.605 1.00 28.99 3148 THR D CA 1
ATOM 7827 C C . THR D 1 153 ? 90.016 126.515 26.127 1.00 31.09 3148 THR D C 1
ATOM 7828 O O . THR D 1 153 ? 89.067 126.689 25.359 1.00 31.84 3148 THR D O 1
ATOM 7832 N N . GLU D 1 154 ? 89.903 126.562 27.447 1.00 28.58 3149 GLU D N 1
ATOM 7833 C CA . GLU D 1 154 ? 88.647 126.892 28.100 1.00 33.51 3149 GLU D CA 1
ATOM 7834 C C . GLU D 1 154 ? 88.130 128.212 27.501 1.00 35.43 3149 GLU D C 1
ATOM 7835 O O . GLU D 1 154 ? 86.930 128.377 27.248 1.00 34.63 3149 GLU D O 1
ATOM 7841 N N . GLY D 1 155 ? 89.051 129.140 27.257 1.00 32.30 3150 GLY D N 1
ATOM 7842 C CA . GLY D 1 155 ? 88.676 130.422 26.686 1.00 26.16 3150 GLY D CA 1
ATOM 7843 C C . GLY D 1 155 ? 88.181 130.313 25.256 1.00 31.09 3150 GLY D C 1
ATOM 7844 O O . GLY D 1 155 ? 87.105 130.806 24.923 1.00 28.66 3150 GLY D O 1
ATOM 7845 N N . ILE D 1 156 ? 88.957 129.659 24.400 1.00 29.49 3151 ILE D N 1
ATOM 7846 C CA . ILE D 1 156 ? 88.568 129.516 23.004 1.00 30.23 3151 ILE D CA 1
ATOM 7847 C C . ILE D 1 156 ? 87.241 128.787 22.815 1.00 29.44 3151 ILE D C 1
ATOM 7848 O O . ILE D 1 156 ? 86.495 129.092 21.881 1.00 33.15 3151 ILE D O 1
ATOM 7853 N N . LYS D 1 157 ? 86.934 127.829 23.683 1.00 24.88 3152 LYS D N 1
ATOM 7854 C CA . LYS D 1 157 ? 85.669 127.112 23.546 1.00 28.93 3152 LYS D CA 1
ATOM 7855 C C . LYS D 1 157 ? 84.488 128.068 23.730 1.00 29.93 3152 LYS D C 1
ATOM 7856 O O . LYS D 1 157 ? 83.536 128.039 22.958 1.00 39.38 3152 LYS D O 1
ATOM 7862 N N . ARG D 1 158 ? 84.558 128.931 24.735 1.00 35.30 3153 ARG D N 1
ATOM 7863 C CA . ARG D 1 158 ? 83.482 129.885 24.966 1.00 36.18 3153 ARG D CA 1
ATOM 7864 C C . ARG D 1 158 ? 83.426 130.904 23.830 1.00 39.75 3153 ARG D C 1
ATOM 7865 O O . ARG D 1 158 ? 82.347 131.356 23.451 1.00 41.45 3153 ARG D O 1
ATOM 7873 N N . LEU D 1 159 ? 84.584 131.255 23.276 1.00 39.27 3154 LEU D N 1
ATOM 7874 C CA . LEU D 1 159 ? 84.618 132.212 22.182 1.00 33.70 3154 LEU D CA 1
ATOM 7875 C C . LEU D 1 159 ? 83.900 131.664 20.959 1.00 39.37 3154 LEU D C 1
ATOM 7876 O O . LEU D 1 159 ? 83.129 132.382 20.326 1.00 43.15 3154 LEU D O 1
ATOM 7881 N N . ASN D 1 160 ? 84.147 130.399 20.622 1.00 35.12 3155 ASN D N 1
ATOM 7882 C CA . ASN D 1 160 ? 83.498 129.797 19.458 1.00 35.10 3155 ASN D CA 1
ATOM 7883 C C . ASN D 1 160 ? 81.999 129.610 19.691 1.00 38.13 3155 ASN D C 1
ATOM 7884 O O . ASN D 1 160 ? 81.194 129.835 18.791 1.00 42.91 3155 ASN D O 1
ATOM 7889 N N . GLN D 1 161 ? 81.626 129.201 20.899 1.00 40.22 3156 GLN D N 1
ATOM 7890 C CA . GLN D 1 161 ? 80.218 129.009 21.230 1.00 44.69 3156 GLN D CA 1
ATOM 7891 C C . GLN D 1 161 ? 79.461 130.342 21.141 1.00 46.75 3156 GLN D C 1
ATOM 7892 O O . GLN D 1 161 ? 78.302 130.382 20.714 1.00 42.23 3156 GLN D O 1
ATOM 7898 N N . LEU D 1 162 ? 80.121 131.428 21.546 1.00 45.09 3157 LEU D N 1
ATOM 7899 C CA . LEU D 1 162 ? 79.519 132.762 21.504 1.00 42.35 3157 LEU D CA 1
ATOM 7900 C C . LEU D 1 162 ? 79.284 133.173 20.058 1.00 44.87 3157 LEU D C 1
ATOM 7901 O O . LEU D 1 162 ? 78.280 133.807 19.740 1.00 47.33 3157 LEU D O 1
ATOM 7906 N N . TYR D 1 163 ? 80.218 132.812 19.184 1.00 35.43 3158 TYR D N 1
ATOM 7907 C CA . TYR D 1 163 ? 80.092 133.137 17.777 1.00 37.30 3158 TYR D CA 1
ATOM 7908 C C . TYR D 1 163 ? 78.920 132.387 17.156 1.00 41.82 3158 TYR D C 1
ATOM 7909 O O . TYR D 1 163 ? 78.247 132.909 16.270 1.00 42.50 3158 TYR D O 1
ATOM 7918 N N . ARG D 1 164 ? 78.679 131.166 17.630 1.00 44.82 3159 ARG D N 1
ATOM 7919 C CA . ARG D 1 164 ? 77.590 130.337 17.113 1.00 45.80 3159 ARG D CA 1
ATOM 7920 C C . ARG D 1 164 ? 76.238 130.665 17.738 1.00 44.09 3159 ARG D C 1
ATOM 7921 O O . ARG D 1 164 ? 75.199 130.411 17.134 1.00 43.68 3159 ARG D O 1
ATOM 7929 N N . GLN D 1 165 ? 76.263 131.223 18.946 1.00 42.61 3160 GLN D N 1
ATOM 7930 C CA . GLN D 1 165 ? 75.045 131.593 19.662 1.00 39.86 3160 GLN D CA 1
ATOM 7931 C C . GLN D 1 165 ? 75.280 132.951 20.312 1.00 36.60 3160 GLN D C 1
ATOM 7932 O O . GLN D 1 165 ? 75.463 133.047 21.522 1.00 39.49 3160 GLN D O 1
ATOM 7938 N N . PRO D 1 166 ? 75.267 134.023 19.509 1.00 34.51 3161 PRO D N 1
ATOM 7939 C CA . PRO D 1 166 ? 75.484 135.398 19.965 1.00 35.51 3161 PRO D CA 1
ATOM 7940 C C . PRO D 1 166 ? 74.505 135.912 21.011 1.00 41.59 3161 PRO D C 1
ATOM 7941 O O . PRO D 1 166 ? 73.805 136.894 20.771 1.00 47.87 3161 PRO D O 1
ATOM 7945 N N . THR D 1 167 ? 74.458 135.270 22.173 1.00 40.91 3162 THR D N 1
ATOM 7946 C CA . THR D 1 167 ? 73.544 135.714 23.218 1.00 43.49 3162 THR D CA 1
ATOM 7947 C C . THR D 1 167 ? 74.267 136.480 24.311 1.00 47.90 3162 THR D C 1
ATOM 7948 O O . THR D 1 167 ? 75.448 136.253 24.567 1.00 51.93 3162 THR D O 1
ATOM 7952 N N . ILE D 1 168 ? 73.552 137.397 24.952 1.00 49.15 3163 ILE D N 1
ATOM 7953 C CA . ILE D 1 168 ? 74.125 138.187 26.030 1.00 47.11 3163 ILE D CA 1
ATOM 7954 C C . ILE D 1 168 ? 74.661 137.236 27.090 1.00 46.58 3163 ILE D C 1
ATOM 7955 O O . ILE D 1 168 ? 75.647 137.526 27.766 1.00 47.77 3163 ILE D O 1
ATOM 7960 N N . GLU D 1 169 ? 74.008 136.089 27.221 1.00 45.94 3164 GLU D N 1
ATOM 7961 C CA . GLU D 1 169 ? 74.421 135.090 28.195 1.00 48.19 3164 GLU D CA 1
ATOM 7962 C C . GLU D 1 169 ? 75.812 134.544 27.887 1.00 49.59 3164 GLU D C 1
ATOM 7963 O O . GLU D 1 169 ? 76.648 134.398 28.779 1.00 47.54 3164 GLU D O 1
ATOM 7969 N N . ASN D 1 170 ? 76.048 134.231 26.620 1.00 49.53 3165 ASN D N 1
ATOM 7970 C CA . ASN D 1 170 ? 77.341 133.711 26.203 1.00 48.19 3165 ASN D CA 1
ATOM 7971 C C . ASN D 1 170 ? 78.409 134.800 26.283 1.00 46.11 3165 ASN D C 1
ATOM 7972 O O . ASN D 1 170 ? 79.530 134.551 26.725 1.00 45.87 3165 ASN D O 1
ATOM 7977 N N . LEU D 1 171 ? 78.052 136.007 25.856 1.00 45.58 3166 LEU D N 1
ATOM 7978 C CA . LEU D 1 171 ? 78.979 137.131 25.883 1.00 44.87 3166 LEU D CA 1
ATOM 7979 C C . LEU D 1 171 ? 79.489 137.321 27.306 1.00 46.01 3166 LEU D C 1
ATOM 7980 O O . LEU D 1 171 ? 80.654 137.648 27.525 1.00 47.36 3166 LEU D O 1
ATOM 7985 N N . LYS D 1 172 ? 78.611 137.102 28.275 1.00 42.29 3167 LYS D N 1
ATOM 7986 C CA . LYS D 1 172 ? 78.985 137.251 29.669 1.00 39.86 3167 LYS D CA 1
ATOM 7987 C C . LYS D 1 172 ? 79.818 136.056 30.150 1.00 37.06 3167 LYS D C 1
ATOM 7988 O O . LYS D 1 172 ? 80.697 136.205 30.996 1.00 36.42 3167 LYS D O 1
ATOM 7994 N N . LEU D 1 173 ? 79.529 134.872 29.617 1.00 31.79 3168 LEU D N 1
ATOM 7995 C CA . LEU D 1 173 ? 80.263 133.668 29.988 1.00 36.86 3168 LEU D CA 1
ATOM 7996 C C . LEU D 1 173 ? 81.686 133.763 29.454 1.00 38.56 3168 LEU D C 1
ATOM 7997 O O . LEU D 1 173 ? 82.638 133.346 30.117 1.00 34.45 3168 LEU D O 1
ATOM 8002 N N . MET D 1 174 ? 81.830 134.318 28.254 1.00 33.56 3169 MET D N 1
ATOM 8003 C CA . MET D 1 174 ? 83.151 134.471 27.665 1.00 36.87 3169 MET D CA 1
ATOM 8004 C C . MET D 1 174 ? 83.963 135.518 28.418 1.00 34.87 3169 MET D C 1
ATOM 8005 O O . MET D 1 174 ? 85.061 135.229 28.896 1.00 39.03 3169 MET D O 1
ATOM 8010 N N . MET D 1 175 ? 83.423 136.730 28.524 1.00 34.52 3170 MET D N 1
ATOM 8011 C CA . MET D 1 175 ? 84.113 137.813 29.224 1.00 36.78 3170 MET D CA 1
ATOM 8012 C C . MET D 1 175 ? 84.402 137.469 30.671 1.00 33.10 3170 MET D C 1
ATOM 8013 O O . MET D 1 175 ? 85.319 138.020 31.275 1.00 37.19 3170 MET D O 1
ATOM 8018 N N . ASP D 1 176 ? 83.624 136.554 31.231 1.00 32.29 3171 ASP D N 1
ATOM 8019 C CA . ASP D 1 176 ? 83.821 136.173 32.615 1.00 32.57 3171 ASP D CA 1
ATOM 8020 C C . ASP D 1 176 ? 85.199 135.552 32.858 1.00 36.76 3171 ASP D C 1
ATOM 8021 O O . ASP D 1 176 ? 85.774 135.702 33.946 1.00 35.49 3171 ASP D O 1
ATOM 8026 N N . ILE D 1 177 ? 85.729 134.848 31.858 1.00 29.88 3172 ILE D N 1
ATOM 8027 C CA . ILE D 1 177 ? 87.058 134.238 31.992 1.00 33.49 3172 ILE D CA 1
ATOM 8028 C C . ILE D 1 177 ? 88.099 134.894 31.074 1.00 33.26 3172 ILE D C 1
ATOM 8029 O O . ILE D 1 177 ? 89.199 134.369 30.907 1.00 31.97 3172 ILE D O 1
ATOM 8034 N N . PHE D 1 178 ? 87.742 136.040 30.495 1.00 31.40 3173 PHE D N 1
ATOM 8035 C CA . PHE D 1 178 ? 88.616 136.783 29.586 1.00 29.77 3173 PHE D CA 1
ATOM 8036 C C . PHE D 1 178 ? 89.626 137.626 30.372 1.00 35.60 3173 PHE D C 1
ATOM 8037 O O . PHE D 1 178 ? 90.726 137.912 29.889 1.00 35.97 3173 PHE D O 1
ATOM 8045 N N . VAL D 1 179 ? 89.239 138.028 31.580 1.00 31.21 3174 VAL D N 1
ATOM 8046 C CA . VAL D 1 179 ? 90.099 138.838 32.437 1.00 33.92 3174 VAL D CA 1
ATOM 8047 C C . VAL D 1 179 ? 90.187 138.203 33.815 1.00 34.37 3174 VAL D C 1
ATOM 8048 O O . VAL D 1 179 ? 89.296 137.462 34.225 1.00 38.90 3174 VAL D O 1
ATOM 8052 N N . PHE D 1 180 ? 91.263 138.504 34.527 1.00 34.04 3175 PHE D N 1
ATOM 8053 C CA . PHE D 1 180 ? 91.484 137.959 35.860 1.00 36.08 3175 PHE D CA 1
ATOM 8054 C C . PHE D 1 180 ? 90.483 138.533 36.853 1.00 41.37 3175 PHE D C 1
ATOM 8055 O O . PHE D 1 180 ? 89.912 137.806 37.664 1.00 38.48 3175 PHE D O 1
ATOM 8063 N N . ASP D 1 181 ? 90.292 139.848 36.795 1.00 42.07 3176 ASP D N 1
ATOM 8064 C CA . ASP D 1 181 ? 89.368 140.526 37.691 1.00 46.68 3176 ASP D CA 1
ATOM 8065 C C . ASP D 1 181 ? 88.199 141.070 36.883 1.00 44.51 3176 ASP D C 1
ATOM 8066 O O . ASP D 1 181 ? 88.280 142.155 36.320 1.00 42.81 3176 ASP D O 1
ATOM 8071 N N . THR D 1 182 ? 87.115 140.300 36.816 1.00 46.59 3177 THR D N 1
ATOM 8072 C CA . THR D 1 182 ? 85.942 140.708 36.051 1.00 48.76 3177 THR D CA 1
ATOM 8073 C C . THR D 1 182 ? 85.427 142.044 36.542 1.00 49.08 3177 THR D C 1
ATOM 8074 O O . THR D 1 182 ? 84.698 142.741 35.842 1.00 51.32 3177 THR D O 1
ATOM 8078 N N . SER D 1 183 ? 85.830 142.400 37.753 1.00 51.93 3178 SER D N 1
ATOM 8079 C CA . SER D 1 183 ? 85.448 143.663 38.351 1.00 52.43 3178 SER D CA 1
ATOM 8080 C C . SER D 1 183 ? 85.974 144.807 37.491 1.00 56.72 3178 SER D C 1
ATOM 8081 O O . SER D 1 183 ? 85.711 145.976 37.770 1.00 59.19 3178 SER D O 1
ATOM 8084 N N . ASP D 1 184 ? 86.723 144.461 36.446 1.00 59.69 3179 ASP D N 1
ATOM 8085 C CA . ASP D 1 184 ? 87.286 145.455 35.536 1.00 62.58 3179 ASP D CA 1
ATOM 8086 C C . ASP D 1 184 ? 86.322 145.777 34.404 1.00 65.18 3179 ASP D C 1
ATOM 8087 O O . ASP D 1 184 ? 86.150 146.945 34.047 1.00 71.97 3179 ASP D O 1
ATOM 8092 N N . LEU D 1 185 ? 85.702 144.749 33.830 1.00 61.45 3180 LEU D N 1
ATOM 8093 C CA . LEU D 1 185 ? 84.762 144.974 32.742 1.00 59.58 3180 LEU D CA 1
ATOM 8094 C C . LEU D 1 185 ? 83.797 146.062 33.181 1.00 60.73 3180 LEU D C 1
ATOM 8095 O O . LEU D 1 185 ? 83.432 146.143 34.356 1.00 61.85 3180 LEU D O 1
ATOM 8100 N N . THR D 1 186 ? 83.396 146.901 32.233 1.00 56.95 3181 THR D N 1
ATOM 8101 C CA . THR D 1 186 ? 82.477 147.991 32.517 1.00 50.64 3181 THR D CA 1
ATOM 8102 C C . THR D 1 186 ? 81.255 147.890 31.614 1.00 51.76 3181 THR D C 1
ATOM 8103 O O . THR D 1 186 ? 81.341 147.388 30.489 1.00 49.27 3181 THR D O 1
ATOM 8107 N N . ASP D 1 187 ? 80.115 148.362 32.109 1.00 52.26 3182 ASP D N 1
ATOM 8108 C CA . ASP D 1 187 ? 78.889 148.332 31.324 1.00 46.04 3182 ASP D CA 1
ATOM 8109 C C . ASP D 1 187 ? 79.153 148.954 29.947 1.00 40.08 3182 ASP D C 1
ATOM 8110 O O . ASP D 1 187 ? 78.665 148.462 28.930 1.00 38.80 3182 ASP D O 1
ATOM 8115 N N . ALA D 1 188 ? 79.943 150.022 29.919 1.00 32.19 3183 ALA D N 1
ATOM 8116 C CA . ALA D 1 188 ? 80.266 150.696 28.668 1.00 38.92 3183 ALA D CA 1
ATOM 8117 C C . ALA D 1 188 ? 80.954 149.731 27.715 1.00 46.24 3183 ALA D C 1
ATOM 8118 O O . ALA D 1 188 ? 80.635 149.685 26.522 1.00 42.56 3183 ALA D O 1
ATOM 8120 N N . LEU D 1 189 ? 81.903 148.963 28.243 1.00 46.85 3184 LEU D N 1
ATOM 8121 C CA . LEU D 1 189 ? 82.631 147.999 27.428 1.00 48.47 3184 LEU D CA 1
ATOM 8122 C C . LEU D 1 189 ? 81.647 146.943 26.942 1.00 43.57 3184 LEU D C 1
ATOM 8123 O O . LEU D 1 189 ? 81.486 146.732 25.738 1.00 40.82 3184 LEU D O 1
ATOM 8128 N N . PHE D 1 190 ? 81.005 146.284 27.902 1.00 43.96 3185 PHE D N 1
ATOM 8129 C CA . PHE D 1 190 ? 80.026 145.237 27.639 1.00 43.69 3185 PHE D CA 1
ATOM 8130 C C . PHE D 1 190 ? 79.019 145.687 26.586 1.00 45.26 3185 PHE D C 1
ATOM 8131 O O . PHE D 1 190 ? 78.815 145.015 25.571 1.00 40.56 3185 PHE D O 1
ATOM 8139 N N . GLU D 1 191 ? 78.402 146.839 26.831 1.00 48.79 3186 GLU D N 1
ATOM 8140 C CA . GLU D 1 191 ? 77.414 147.397 25.917 1.00 48.58 3186 GLU D CA 1
ATOM 8141 C C . GLU D 1 191 ? 77.980 147.669 24.531 1.00 50.24 3186 GLU D C 1
ATOM 8142 O O . GLU D 1 191 ? 77.339 147.352 23.525 1.00 54.91 3186 GLU D O 1
ATOM 8148 N N . ALA D 1 192 ? 79.170 148.262 24.472 1.00 45.38 3187 ALA D N 1
ATOM 8149 C CA . ALA D 1 192 ? 79.786 148.568 23.182 1.00 43.89 3187 ALA D CA 1
ATOM 8150 C C . ALA D 1 192 ? 80.065 147.274 22.432 1.00 45.69 3187 ALA D C 1
ATOM 8151 O O . ALA D 1 192 ? 79.930 147.208 21.210 1.00 46.80 3187 ALA D O 1
ATOM 8153 N N . ARG D 1 193 ? 80.457 146.245 23.175 1.00 47.30 3188 ARG D N 1
ATOM 8154 C CA . ARG D 1 193 ? 80.742 144.942 22.588 1.00 47.59 3188 ARG D CA 1
ATOM 8155 C C . ARG D 1 193 ? 79.436 144.283 22.150 1.00 44.74 3188 ARG D C 1
ATOM 8156 O O . ARG D 1 193 ? 79.301 143.837 21.004 1.00 36.58 3188 ARG D O 1
ATOM 8164 N N . LEU D 1 194 ? 78.476 144.231 23.072 1.00 44.85 3189 LEU D N 1
ATOM 8165 C CA . LEU D 1 194 ? 77.172 143.634 22.793 1.00 45.36 3189 LEU D CA 1
ATOM 8166 C C . LEU D 1 194 ? 76.581 144.306 21.565 1.00 44.02 3189 LEU D C 1
ATOM 8167 O O . LEU D 1 194 ? 76.047 143.648 20.670 1.00 42.64 3189 LEU D O 1
ATOM 8172 N N . ASN D 1 195 ? 76.707 145.626 21.521 1.00 45.10 3190 ASN D N 1
ATOM 8173 C CA . ASN D 1 195 ? 76.188 146.404 20.413 1.00 41.99 3190 ASN D CA 1
ATOM 8174 C C . ASN D 1 195 ? 76.861 146.020 19.100 1.00 44.60 3190 ASN D C 1
ATOM 8175 O O . ASN D 1 195 ? 76.184 145.743 18.112 1.00 45.12 3190 ASN D O 1
ATOM 8180 N N . ASN D 1 196 ? 78.195 145.999 19.087 1.00 48.40 3191 ASN D N 1
ATOM 8181 C CA . ASN D 1 196 ? 78.931 145.657 17.871 1.00 43.00 3191 ASN D CA 1
ATOM 8182 C C . ASN D 1 196 ? 78.678 144.222 17.417 1.00 41.84 3191 ASN D C 1
ATOM 8183 O O . ASN D 1 196 ? 78.723 143.911 16.226 1.00 40.59 3191 ASN D O 1
ATOM 8188 N N . MET D 1 197 ? 78.422 143.343 18.372 1.00 40.58 3192 MET D N 1
ATOM 8189 C CA . MET D 1 197 ? 78.150 141.958 18.044 1.00 43.76 3192 MET D CA 1
ATOM 8190 C C . MET D 1 197 ? 76.853 141.867 17.228 1.00 47.09 3192 MET D C 1
ATOM 8191 O O . MET D 1 197 ? 76.876 141.467 16.059 1.00 45.17 3192 MET D O 1
ATOM 8196 N N . LEU D 1 198 ? 75.730 142.261 17.830 1.00 49.17 3193 LEU D N 1
ATOM 8197 C CA . LEU D 1 198 ? 74.432 142.204 17.149 1.00 46.49 3193 LEU D CA 1
ATOM 8198 C C . LEU D 1 198 ? 74.313 143.115 15.929 1.00 43.83 3193 LEU D C 1
ATOM 8199 O O . LEU D 1 198 ? 73.618 142.788 14.969 1.00 46.28 3193 LEU D O 1
ATOM 8204 N N . SER D 1 199 ? 74.993 144.252 15.966 1.00 43.61 3194 SER D N 1
ATOM 8205 C CA . SER D 1 199 ? 74.962 145.203 14.862 1.00 42.53 3194 SER D CA 1
ATOM 8206 C C . SER D 1 199 ? 75.484 144.618 13.552 1.00 47.19 3194 SER D C 1
ATOM 8207 O O . SER D 1 199 ? 75.150 145.101 12.469 1.00 44.42 3194 SER D O 1
ATOM 8210 N N . ARG D 1 200 ? 76.314 143.586 13.641 1.00 47.59 3195 ARG D N 1
ATOM 8211 C CA . ARG D 1 200 ? 76.857 142.972 12.436 1.00 46.19 3195 ARG D CA 1
ATOM 8212 C C . ARG D 1 200 ? 76.841 141.457 12.557 1.00 50.27 3195 ARG D C 1
ATOM 8213 O O . ARG D 1 200 ? 77.866 140.834 12.826 1.00 56.36 3195 ARG D O 1
ATOM 8221 N N . ARG D 1 201 ? 75.669 140.866 12.359 1.00 50.14 3196 ARG D N 1
ATOM 8222 C CA . ARG D 1 201 ? 75.535 139.423 12.442 1.00 45.29 3196 ARG D CA 1
ATOM 8223 C C . ARG D 1 201 ? 76.206 138.749 11.249 1.00 42.27 3196 ARG D C 1
ATOM 8224 O O . ARG D 1 201 ? 76.445 137.542 11.249 1.00 41.39 3196 ARG D O 1
ATOM 8232 N N . ASP D 1 202 ? 76.520 139.538 10.231 1.00 38.58 3197 ASP D N 1
ATOM 8233 C CA . ASP D 1 202 ? 77.209 138.997 9.070 1.00 42.46 3197 ASP D CA 1
ATOM 8234 C C . ASP D 1 202 ? 78.619 138.575 9.511 1.00 44.41 3197 ASP D C 1
ATOM 8235 O O . ASP D 1 202 ? 79.102 137.502 9.136 1.00 37.68 3197 ASP D O 1
ATOM 8240 N N . HIS D 1 203 ? 79.260 139.410 10.331 1.00 42.31 3198 HIS D N 1
ATOM 8241 C CA . HIS D 1 203 ? 80.605 139.122 10.823 1.00 37.95 3198 HIS D CA 1
ATOM 8242 C C . HIS D 1 203 ? 80.638 137.817 11.607 1.00 37.72 3198 HIS D C 1
ATOM 8243 O O . HIS D 1 203 ? 81.501 136.969 11.381 1.00 36.18 3198 HIS D O 1
ATOM 8250 N N . LEU D 1 204 ? 79.693 137.662 12.528 1.00 37.70 3199 LEU D N 1
ATOM 8251 C CA . LEU D 1 204 ? 79.616 136.465 13.355 1.00 38.61 3199 LEU D CA 1
ATOM 8252 C C . LEU D 1 204 ? 79.447 135.212 12.505 1.00 42.19 3199 LEU D C 1
ATOM 8253 O O . LEU D 1 204 ? 80.158 134.219 12.684 1.00 45.30 3199 LEU D O 1
ATOM 8258 N N . GLU D 1 205 ? 78.504 135.264 11.574 1.00 42.27 3200 GLU D N 1
ATOM 8259 C CA . GLU D 1 205 ? 78.249 134.130 10.703 1.00 43.01 3200 GLU D CA 1
ATOM 8260 C C . GLU D 1 205 ? 79.461 133.796 9.844 1.00 38.68 3200 GLU D C 1
ATOM 8261 O O . GLU D 1 205 ? 79.749 132.628 9.604 1.00 35.61 3200 GLU D O 1
ATOM 8267 N N . ASN D 1 206 ? 80.171 134.826 9.388 1.00 40.72 3201 ASN D N 1
ATOM 8268 C CA . ASN D 1 206 ? 81.349 134.628 8.547 1.00 44.71 3201 ASN D CA 1
ATOM 8269 C C . ASN D 1 206 ? 82.541 134.046 9.301 1.00 41.96 3201 ASN D C 1
ATOM 8270 O O . ASN D 1 206 ? 83.333 133.286 8.741 1.00 40.23 3201 ASN D O 1
ATOM 8275 N N . PHE D 1 207 ? 82.673 134.415 10.568 1.00 41.15 3202 PHE D N 1
ATOM 8276 C CA . PHE D 1 207 ? 83.755 133.900 11.386 1.00 38.34 3202 PHE D CA 1
ATOM 8277 C C . PHE D 1 207 ? 83.524 132.397 11.503 1.00 40.20 3202 PHE D C 1
ATOM 8278 O O . PHE D 1 207 ? 84.447 131.599 11.349 1.00 33.35 3202 PHE D O 1
ATOM 8286 N N . VAL D 1 208 ? 82.276 132.015 11.762 1.00 42.31 3203 VAL D N 1
ATOM 8287 C CA . VAL D 1 208 ? 81.932 130.603 11.888 1.00 40.02 3203 VAL D CA 1
ATOM 8288 C C . VAL D 1 208 ? 82.251 129.844 10.599 1.00 43.82 3203 VAL D C 1
ATOM 8289 O O . VAL D 1 208 ? 82.855 128.772 10.634 1.00 46.56 3203 VAL D O 1
ATOM 8293 N N . LYS D 1 209 ? 81.846 130.403 9.462 1.00 45.23 3204 LYS D N 1
ATOM 8294 C CA . LYS D 1 209 ? 82.098 129.771 8.169 1.00 46.74 3204 LYS D CA 1
ATOM 8295 C C . LYS D 1 209 ? 83.587 129.638 7.888 1.00 46.08 3204 LYS D C 1
ATOM 8296 O O . LYS D 1 209 ? 84.041 128.604 7.400 1.00 44.11 3204 LYS D O 1
ATOM 8302 N N . SER D 1 210 ? 84.337 130.697 8.181 1.00 48.33 3205 SER D N 1
ATOM 8303 C CA . SER D 1 210 ? 85.783 130.701 7.969 1.00 47.98 3205 SER D CA 1
ATOM 8304 C C . SER D 1 210 ? 86.410 129.530 8.722 1.00 43.83 3205 SER D C 1
ATOM 8305 O O . SER D 1 210 ? 87.174 128.747 8.157 1.00 40.69 3205 SER D O 1
ATOM 8308 N N . LEU D 1 211 ? 86.080 129.424 10.004 1.00 44.58 3206 LEU D N 1
ATOM 8309 C CA . LEU D 1 211 ? 86.593 128.348 10.836 1.00 45.99 3206 LEU D CA 1
ATOM 8310 C C . LEU D 1 211 ? 86.208 127.012 10.211 1.00 48.89 3206 LEU D C 1
ATOM 8311 O O . LEU D 1 211 ? 87.011 126.080 10.187 1.00 54.16 3206 LEU D O 1
ATOM 8316 N N . GLU D 1 212 ? 84.983 126.923 9.699 1.00 49.00 3207 GLU D N 1
ATOM 8317 C CA . GLU D 1 212 ? 84.518 125.690 9.073 1.00 45.87 3207 GLU D CA 1
ATOM 8318 C C . GLU D 1 212 ? 85.327 125.403 7.819 1.00 40.87 3207 GLU D C 1
ATOM 8319 O O . GLU D 1 212 ? 85.709 124.267 7.566 1.00 44.76 3207 GLU D O 1
ATOM 8325 N N . ALA D 1 213 ? 85.605 126.444 7.044 1.00 41.32 3208 ALA D N 1
ATOM 8326 C CA . ALA D 1 213 ? 86.372 126.298 5.815 1.00 42.59 3208 ALA D CA 1
ATOM 8327 C C . ALA D 1 213 ? 87.854 126.000 6.069 1.00 47.41 3208 ALA D C 1
ATOM 8328 O O . ALA D 1 213 ? 88.536 125.453 5.200 1.00 46.98 3208 ALA D O 1
ATOM 8330 N N . ASN D 1 214 ? 88.347 126.359 7.254 1.00 47.76 3209 ASN D N 1
ATOM 8331 C CA . ASN D 1 214 ? 89.749 126.139 7.616 1.00 46.58 3209 ASN D CA 1
ATOM 8332 C C . ASN D 1 214 ? 89.967 126.332 9.123 1.00 47.84 3209 ASN D C 1
ATOM 8333 O O . ASN D 1 214 ? 90.070 127.459 9.611 1.00 45.02 3209 ASN D O 1
ATOM 8338 N N . PRO D 1 215 ? 90.049 125.223 9.876 1.00 45.44 3210 PRO D N 1
ATOM 8339 C CA . PRO D 1 215 ? 90.248 125.212 11.330 1.00 41.98 3210 PRO D CA 1
ATOM 8340 C C . PRO D 1 215 ? 91.533 125.882 11.815 1.00 43.36 3210 PRO D C 1
ATOM 8341 O O . PRO D 1 215 ? 91.582 126.429 12.921 1.00 47.51 3210 PRO D O 1
ATOM 8345 N N . LYS D 1 216 ? 92.574 125.822 10.995 1.00 40.48 3211 LYS D N 1
ATOM 8346 C CA . LYS D 1 216 ? 93.856 126.413 11.349 1.00 40.12 3211 LYS D CA 1
ATOM 8347 C C . LYS D 1 216 ? 93.973 127.781 10.692 1.00 37.98 3211 LYS D C 1
ATOM 8348 O O . LYS D 1 216 ? 94.562 127.924 9.622 1.00 39.18 3211 LYS D O 1
ATOM 8354 N N . GLN D 1 217 ? 93.400 128.784 11.343 1.00 34.84 3212 GLN D N 1
ATOM 8355 C CA . GLN D 1 217 ? 93.416 130.145 10.830 1.00 30.79 3212 GLN D CA 1
ATOM 8356 C C . GLN D 1 217 ? 94.778 130.822 10.963 1.00 30.22 3212 GLN D C 1
ATOM 8357 O O . GLN D 1 217 ? 95.130 131.694 10.166 1.00 29.78 3212 GLN D O 1
ATOM 8363 N N . PHE D 1 218 ? 95.556 130.425 11.960 1.00 28.19 3213 PHE D N 1
ATOM 8364 C CA . PHE D 1 218 ? 96.857 131.046 12.139 1.00 34.64 3213 PHE D CA 1
ATOM 8365 C C . PHE D 1 218 ? 98.041 130.104 11.956 1.00 35.43 3213 PHE D C 1
ATOM 8366 O O . PHE D 1 218 ? 98.184 129.105 12.660 1.00 35.38 3213 PHE D O 1
ATOM 8374 N N . PRO D 1 219 ? 98.913 130.422 10.994 1.00 35.35 3214 PRO D N 1
ATOM 8375 C CA . PRO D 1 219 ? 100.097 129.611 10.710 1.00 35.38 3214 PRO D CA 1
ATOM 8376 C C . PRO D 1 219 ? 101.042 129.618 11.908 1.00 42.67 3214 PRO D C 1
ATOM 8377 O O . PRO D 1 219 ? 101.065 130.573 12.692 1.00 43.82 3214 PRO D O 1
ATOM 8381 N N . ASP D 1 220 ? 101.819 128.553 12.045 1.00 38.86 3215 ASP D N 1
ATOM 8382 C CA . ASP D 1 220 ? 102.790 128.467 13.120 1.00 31.71 3215 ASP D CA 1
ATOM 8383 C C . ASP D 1 220 ? 104.032 129.143 12.552 1.00 25.63 3215 ASP D C 1
ATOM 8384 O O . ASP D 1 220 ? 104.628 128.645 11.605 1.00 32.33 3215 ASP D O 1
ATOM 8389 N N . PHE D 1 221 ? 104.417 130.280 13.113 1.00 24.80 3216 PHE D N 1
ATOM 8390 C CA . PHE D 1 221 ? 105.594 130.994 12.622 1.00 30.93 3216 PHE D CA 1
ATOM 8391 C C . PHE D 1 221 ? 106.885 130.662 13.367 1.00 27.63 3216 PHE D C 1
ATOM 8392 O O . PHE D 1 221 ? 107.926 131.250 13.089 1.00 32.26 3216 PHE D O 1
ATOM 8400 N N . GLY D 1 222 ? 106.812 129.735 14.316 1.00 26.91 3217 GLY D N 1
ATOM 8401 C CA . GLY D 1 222 ? 107.992 129.360 15.076 1.00 27.18 3217 GLY D CA 1
ATOM 8402 C C . GLY D 1 222 ? 109.289 129.285 14.283 1.00 24.63 3217 GLY D C 1
ATOM 8403 O O . GLY D 1 222 ? 110.234 130.012 14.573 1.00 27.37 3217 GLY D O 1
ATOM 8404 N N . PRO D 1 223 ? 109.364 128.428 13.259 1.00 24.76 3218 PRO D N 1
ATOM 8405 C CA . PRO D 1 223 ? 110.577 128.284 12.448 1.00 29.14 3218 PRO D CA 1
ATOM 8406 C C . PRO D 1 223 ? 111.137 129.572 11.829 1.00 34.32 3218 PRO D C 1
ATOM 8407 O O . PRO D 1 223 ? 112.320 129.637 11.489 1.00 36.20 3218 PRO D O 1
ATOM 8411 N N . ARG D 1 224 ? 110.304 130.596 11.684 1.00 31.72 3219 ARG D N 1
ATOM 8412 C CA . ARG D 1 224 ? 110.768 131.831 11.072 1.00 32.43 3219 ARG D CA 1
ATOM 8413 C C . ARG D 1 224 ? 111.013 132.987 12.029 1.00 33.37 3219 ARG D C 1
ATOM 8414 O O . ARG D 1 224 ? 111.431 134.065 11.602 1.00 31.34 3219 ARG D O 1
ATOM 8422 N N . LEU D 1 225 ? 110.773 132.780 13.316 1.00 29.53 3220 LEU D N 1
ATOM 8423 C CA . LEU D 1 225 ? 110.966 133.869 14.263 1.00 26.13 3220 LEU D CA 1
ATOM 8424 C C . LEU D 1 225 ? 112.385 134.434 14.258 1.00 26.06 3220 LEU D C 1
ATOM 8425 O O . LEU D 1 225 ? 112.598 135.579 14.659 1.00 26.49 3220 LEU D O 1
ATOM 8430 N N . ALA D 1 226 ? 113.349 133.647 13.784 1.00 26.23 3221 ALA D N 1
ATOM 8431 C CA . ALA D 1 226 ? 114.743 134.088 13.744 1.00 29.66 3221 ALA D CA 1
ATOM 8432 C C . ALA D 1 226 ? 114.962 135.180 12.699 1.00 28.75 3221 ALA D C 1
ATOM 8433 O O . ALA D 1 226 ? 116.000 135.845 12.686 1.00 31.75 3221 ALA D O 1
ATOM 8435 N N . GLU D 1 227 ? 113.974 135.362 11.830 1.00 30.95 3222 GLU D N 1
ATOM 8436 C CA . GLU D 1 227 ? 114.030 136.386 10.789 1.00 30.21 3222 GLU D CA 1
ATOM 8437 C C . GLU D 1 227 ? 113.757 137.782 11.360 1.00 30.55 3222 GLU D C 1
ATOM 8438 O O . GLU D 1 227 ? 114.234 138.775 10.827 1.00 28.34 3222 GLU D O 1
ATOM 8444 N N . ILE D 1 228 ? 112.989 137.852 12.445 1.00 28.48 3223 ILE D N 1
ATOM 8445 C CA . ILE D 1 228 ? 112.632 139.136 13.050 1.00 25.05 3223 ILE D CA 1
ATOM 8446 C C . ILE D 1 228 ? 113.808 139.905 13.666 1.00 29.23 3223 ILE D C 1
ATOM 8447 O O . ILE D 1 228 ? 114.456 139.444 14.611 1.00 29.26 3223 ILE D O 1
ATOM 8452 N N . LYS D 1 229 ? 114.066 141.089 13.123 1.00 25.30 3224 LYS D N 1
ATOM 8453 C CA . LYS D 1 229 ? 115.160 141.934 13.587 1.00 27.82 3224 LYS D CA 1
ATOM 8454 C C . LYS D 1 229 ? 114.613 143.131 14.348 1.00 29.66 3224 LYS D C 1
ATOM 8455 O O . LYS D 1 229 ? 115.365 143.919 14.913 1.00 30.47 3224 LYS D O 1
ATOM 8461 N N . ALA D 1 230 ? 113.296 143.267 14.347 1.00 26.67 3225 ALA D N 1
ATOM 8462 C CA . ALA D 1 230 ? 112.648 144.368 15.037 1.00 25.80 3225 ALA D CA 1
ATOM 8463 C C . ALA D 1 230 ? 112.730 144.190 16.552 1.00 26.33 3225 ALA D C 1
ATOM 8464 O O . ALA D 1 230 ? 112.505 143.091 17.064 1.00 25.04 3225 ALA D O 1
ATOM 8466 N N . GLN D 1 231 ? 113.075 145.260 17.265 1.00 25.96 3226 GLN D N 1
ATOM 8467 C CA . GLN D 1 231 ? 113.115 145.200 18.723 1.00 28.91 3226 GLN D CA 1
ATOM 8468 C C . GLN D 1 231 ? 111.699 144.783 19.095 1.00 28.78 3226 GLN D C 1
ATOM 8469 O O . GLN D 1 231 ? 110.743 145.411 18.648 1.00 27.88 3226 GLN D O 1
ATOM 8475 N N . THR D 1 232 ? 111.560 143.733 19.901 1.00 28.59 3227 THR D N 1
ATOM 8476 C CA . THR D 1 232 ? 110.233 143.226 20.257 1.00 23.40 3227 THR D CA 1
ATOM 8477 C C . THR D 1 232 ? 109.946 143.133 21.761 1.00 27.68 3227 THR D C 1
ATOM 8478 O O . THR D 1 232 ? 110.814 142.765 22.558 1.00 23.64 3227 THR D O 1
ATOM 8482 N N . LEU D 1 233 ? 108.714 143.476 22.132 1.00 26.05 3228 LEU D N 1
ATOM 8483 C CA . LEU D 1 233 ? 108.275 143.438 23.525 1.00 26.73 3228 LEU D CA 1
ATOM 8484 C C . LEU D 1 233 ? 107.060 142.526 23.561 1.00 25.50 3228 LEU D C 1
ATOM 8485 O O . LEU D 1 233 ? 106.079 142.772 22.856 1.00 25.24 3228 LEU D O 1
ATOM 8490 N N . ILE D 1 234 ? 107.120 141.477 24.375 1.00 22.89 3229 ILE D N 1
ATOM 8491 C CA . ILE D 1 234 ? 106.008 140.542 24.475 1.00 23.46 3229 ILE D CA 1
ATOM 8492 C C . ILE D 1 234 ? 105.331 140.712 25.826 1.00 26.18 3229 ILE D C 1
ATOM 8493 O O . ILE D 1 234 ? 106.003 140.772 26.858 1.00 22.68 3229 ILE D O 1
ATOM 8498 N N . VAL D 1 235 ? 104.003 140.805 25.819 1.00 23.61 3230 VAL D N 1
ATOM 8499 C CA . VAL D 1 235 ? 103.255 140.990 27.058 1.00 16.76 3230 VAL D CA 1
ATOM 8500 C C . VAL D 1 235 ? 102.206 139.897 27.166 1.00 24.83 3230 VAL D C 1
ATOM 8501 O O . VAL D 1 235 ? 101.538 139.562 26.181 1.00 25.79 3230 VAL D O 1
ATOM 8505 N N . TRP D 1 236 ? 102.055 139.346 28.366 1.00 25.08 3231 TRP D N 1
ATOM 8506 C CA . TRP D 1 236 ? 101.114 138.254 28.569 1.00 26.11 3231 TRP D CA 1
ATOM 8507 C C . TRP D 1 236 ? 100.573 138.217 29.987 1.00 25.85 3231 TRP D C 1
ATOM 8508 O O . TRP D 1 236 ? 101.132 138.831 30.893 1.00 21.50 3231 TRP D O 1
ATOM 8519 N N . GLY D 1 237 ? 99.477 137.486 30.161 1.00 24.58 3232 GLY D N 1
ATOM 8520 C CA . GLY D 1 237 ? 98.889 137.324 31.476 1.00 23.51 3232 GLY D CA 1
ATOM 8521 C C . GLY D 1 237 ? 99.131 135.883 31.895 1.00 23.88 3232 GLY D C 1
ATOM 8522 O O . GLY D 1 237 ? 98.872 134.952 31.126 1.00 24.89 3232 GLY D O 1
ATOM 8523 N N . ARG D 1 238 ? 99.651 135.691 33.101 1.00 23.89 3233 ARG D N 1
ATOM 8524 C CA . ARG D 1 238 ? 99.928 134.355 33.606 1.00 25.36 3233 ARG D CA 1
ATOM 8525 C C . ARG D 1 238 ? 98.654 133.520 33.665 1.00 30.12 3233 ARG D C 1
ATOM 8526 O O . ARG D 1 238 ? 98.695 132.296 33.519 1.00 33.68 3233 ARG D O 1
ATOM 8534 N N . ASN D 1 239 ? 97.518 134.185 33.851 1.00 28.62 3234 ASN D N 1
ATOM 8535 C CA . ASN D 1 239 ? 96.245 133.483 33.938 1.00 27.92 3234 ASN D CA 1
ATOM 8536 C C . ASN D 1 239 ? 95.386 133.630 32.701 1.00 27.66 3234 ASN D C 1
ATOM 8537 O O . ASN D 1 239 ? 94.157 133.653 32.781 1.00 35.19 3234 ASN D O 1
ATOM 8542 N N . ASP D 1 240 ? 96.042 133.725 31.553 1.00 26.29 3235 ASP D N 1
ATOM 8543 C CA . ASP D 1 240 ? 95.347 133.838 30.285 1.00 25.94 3235 ASP D CA 1
ATOM 8544 C C . ASP D 1 240 ? 94.678 132.487 30.063 1.00 27.44 3235 ASP D C 1
ATOM 8545 O O . ASP D 1 240 ? 95.357 131.473 29.944 1.00 29.69 3235 ASP D O 1
ATOM 8550 N N . ARG D 1 241 ? 93.351 132.463 30.021 1.00 29.93 3236 ARG D N 1
ATOM 8551 C CA . ARG D 1 241 ? 92.632 131.207 29.827 1.00 23.59 3236 ARG D CA 1
ATOM 8552 C C . ARG D 1 241 ? 92.277 130.969 28.362 1.00 26.12 3236 ARG D C 1
ATOM 8553 O O . ARG D 1 241 ? 91.667 129.954 28.020 1.00 27.96 3236 ARG D O 1
ATOM 8561 N N . PHE D 1 242 ? 92.676 131.900 27.496 1.00 26.36 3237 PHE D N 1
ATOM 8562 C CA . PHE D 1 242 ? 92.414 131.771 26.067 1.00 28.26 3237 PHE D CA 1
ATOM 8563 C C . PHE D 1 242 ? 93.636 131.270 25.298 1.00 23.53 3237 PHE D C 1
ATOM 8564 O O . PHE D 1 242 ? 93.554 130.280 24.577 1.00 28.21 3237 PHE D O 1
ATOM 8572 N N . VAL D 1 243 ? 94.761 131.963 25.448 1.00 26.20 3238 VAL D N 1
ATOM 8573 C CA . VAL D 1 243 ? 96.008 131.577 24.788 1.00 26.05 3238 VAL D CA 1
ATOM 8574 C C . VAL D 1 243 ? 97.036 131.309 25.884 1.00 26.49 3238 VAL D C 1
ATOM 8575 O O . VAL D 1 243 ? 97.423 132.218 26.627 1.00 28.91 3238 VAL D O 1
ATOM 8579 N N . PRO D 1 244 ? 97.486 130.049 26.010 1.00 28.43 3239 PRO D N 1
ATOM 8580 C CA . PRO D 1 244 ? 98.465 129.687 27.043 1.00 24.20 3239 PRO D CA 1
ATOM 8581 C C . PRO D 1 244 ? 99.712 130.564 27.075 1.00 25.13 3239 PRO D C 1
ATOM 8582 O O . PRO D 1 244 ? 100.291 130.901 26.046 1.00 25.80 3239 PRO D O 1
ATOM 8586 N N . MET D 1 245 ? 100.110 130.926 28.284 1.00 22.81 3240 MET D N 1
ATOM 8587 C CA . MET D 1 245 ? 101.264 131.767 28.507 1.00 24.13 3240 MET D CA 1
ATOM 8588 C C . MET D 1 245 ? 102.581 131.220 27.929 1.00 25.91 3240 MET D C 1
ATOM 8589 O O . MET D 1 245 ? 103.491 131.997 27.648 1.00 26.42 3240 MET D O 1
ATOM 8594 N N . ASP D 1 246 ? 102.709 129.908 27.736 1.00 23.11 3241 ASP D N 1
ATOM 8595 C CA . ASP D 1 246 ? 103.977 129.423 27.200 1.00 26.80 3241 ASP D CA 1
ATOM 8596 C C . ASP D 1 246 ? 104.194 129.878 25.763 1.00 21.66 3241 ASP D C 1
ATOM 8597 O O . ASP D 1 246 ? 105.300 129.787 25.232 1.00 25.98 3241 ASP D O 1
ATOM 8602 N N . ALA D 1 247 ? 103.147 130.399 25.139 1.00 23.12 3242 ALA D N 1
ATOM 8603 C CA . ALA D 1 247 ? 103.291 130.926 23.790 1.00 22.83 3242 ALA D CA 1
ATOM 8604 C C . ALA D 1 247 ? 104.152 132.190 23.941 1.00 22.98 3242 ALA D C 1
ATOM 8605 O O . ALA D 1 247 ? 104.960 132.511 23.073 1.00 18.04 3242 ALA D O 1
ATOM 8607 N N . GLY D 1 248 ? 103.982 132.904 25.055 1.00 21.54 3243 GLY D N 1
ATOM 8608 C CA . GLY D 1 248 ? 104.791 134.094 25.288 1.00 17.99 3243 GLY D CA 1
ATOM 8609 C C . GLY D 1 248 ? 106.250 133.667 25.368 1.00 19.02 3243 GLY D C 1
ATOM 8610 O O . GLY D 1 248 ? 107.134 134.298 24.783 1.00 25.89 3243 GLY D O 1
ATOM 8611 N N . LEU D 1 249 ? 106.493 132.580 26.093 1.00 22.68 3244 LEU D N 1
ATOM 8612 C CA . LEU D 1 249 ? 107.830 132.012 26.256 1.00 24.59 3244 LEU D CA 1
ATOM 8613 C C . LEU D 1 249 ? 108.409 131.642 24.888 1.00 22.65 3244 LEU D C 1
ATOM 8614 O O . LEU D 1 249 ? 109.597 131.840 24.641 1.00 25.30 3244 LEU D O 1
ATOM 8619 N N . ARG D 1 250 ? 107.556 131.114 24.006 1.00 24.32 3245 ARG D N 1
ATOM 8620 C CA . ARG D 1 250 ? 107.941 130.728 22.648 1.00 23.15 3245 ARG D CA 1
ATOM 8621 C C . ARG D 1 250 ? 108.426 131.930 21.837 1.00 24.49 3245 ARG D C 1
ATOM 8622 O O . ARG D 1 250 ? 109.481 131.880 21.207 1.00 24.99 3245 ARG D O 1
ATOM 8630 N N . LEU D 1 251 ? 107.654 133.010 21.842 1.00 21.30 3246 LEU D N 1
ATOM 8631 C CA . LEU D 1 251 ? 108.046 134.204 21.100 1.00 22.74 3246 LEU D CA 1
ATOM 8632 C C . LEU D 1 251 ? 109.359 134.746 21.667 1.00 21.88 3246 LEU D C 1
ATOM 8633 O O . LEU D 1 251 ? 110.226 135.227 20.929 1.00 19.44 3246 LEU D O 1
ATOM 8638 N N . LEU D 1 252 ? 109.495 134.669 22.988 1.00 22.45 3247 LEU D N 1
ATOM 8639 C CA . LEU D 1 252 ? 110.683 135.166 23.671 1.00 23.25 3247 LEU D CA 1
ATOM 8640 C C . LEU D 1 252 ? 111.933 134.396 23.227 1.00 22.04 3247 LEU D C 1
ATOM 8641 O O . LEU D 1 252 ? 112.940 134.997 22.858 1.00 25.11 3247 LEU D O 1
ATOM 8646 N N . SER D 1 253 ? 111.864 133.073 23.226 1.00 25.03 3248 SER D N 1
ATOM 8647 C CA . SER D 1 253 ? 113.022 132.274 22.818 1.00 28.38 3248 SER D CA 1
ATOM 8648 C C . SER D 1 253 ? 113.328 132.427 21.333 1.00 27.46 3248 SER D C 1
ATOM 8649 O O . SER D 1 253 ? 114.482 132.315 20.915 1.00 21.40 3248 SER D O 1
ATOM 8652 N N . GLY D 1 254 ? 112.298 132.702 20.538 1.00 25.42 3249 GLY D N 1
ATOM 8653 C CA . GLY D 1 254 ? 112.501 132.816 19.102 1.00 27.01 3249 GLY D CA 1
ATOM 8654 C C . GLY D 1 254 ? 112.919 134.150 18.511 1.00 25.91 3249 GLY D C 1
ATOM 8655 O O . GLY D 1 254 ? 113.554 134.182 17.461 1.00 25.82 3249 GLY D O 1
ATOM 8656 N N . ILE D 1 255 ? 112.571 135.250 19.167 1.00 24.83 3250 ILE D N 1
ATOM 8657 C CA . ILE D 1 255 ? 112.903 136.571 18.648 1.00 24.94 3250 ILE D CA 1
ATOM 8658 C C . ILE D 1 255 ? 114.103 137.175 19.381 1.00 30.79 3250 ILE D C 1
ATOM 8659 O O . ILE D 1 255 ? 113.994 137.622 20.529 1.00 32.74 3250 ILE D O 1
ATOM 8664 N N . ALA D 1 256 ? 115.252 137.183 18.710 1.00 26.66 3251 ALA D N 1
ATOM 8665 C CA . ALA D 1 256 ? 116.473 137.705 19.307 1.00 27.16 3251 ALA D CA 1
ATOM 8666 C C . ALA D 1 256 ? 116.265 139.115 19.843 1.00 27.06 3251 ALA D C 1
ATOM 8667 O O . ALA D 1 256 ? 115.481 139.884 19.291 1.00 23.43 3251 ALA D O 1
ATOM 8669 N N . GLY D 1 257 ? 116.955 139.431 20.940 1.00 26.42 3252 GLY D N 1
ATOM 8670 C CA . GLY D 1 257 ? 116.855 140.747 21.555 1.00 22.65 3252 GLY D CA 1
ATOM 8671 C C . GLY D 1 257 ? 115.486 141.141 22.095 1.00 26.63 3252 GLY D C 1
ATOM 8672 O O . GLY D 1 257 ? 115.270 142.303 22.449 1.00 23.89 3252 GLY D O 1
ATOM 8673 N N . SER D 1 258 ? 114.555 140.195 22.168 1.00 21.12 3253 SER D N 1
ATOM 8674 C CA . SER D 1 258 ? 113.221 140.510 22.676 1.00 25.28 3253 SER D CA 1
ATOM 8675 C C . SER D 1 258 ? 113.158 140.510 24.209 1.00 22.34 3253 SER D C 1
ATOM 8676 O O . SER D 1 258 ? 114.101 140.105 24.888 1.00 27.72 3253 SER D O 1
ATOM 8679 N N . GLU D 1 259 ? 112.033 140.972 24.739 1.00 20.98 3254 GLU D N 1
ATOM 8680 C CA . GLU D 1 259 ? 111.808 141.030 26.176 1.00 24.39 3254 GLU D CA 1
ATOM 8681 C C . GLU D 1 259 ? 110.383 140.577 26.436 1.00 27.54 3254 GLU D C 1
ATOM 8682 O O . GLU D 1 259 ? 109.499 140.826 25.617 1.00 25.94 3254 GLU D O 1
ATOM 8688 N N . LEU D 1 260 ? 110.165 139.922 27.577 1.00 20.08 3255 LEU D N 1
ATOM 8689 C CA . LEU D 1 260 ? 108.843 139.434 27.941 1.00 24.58 3255 LEU D CA 1
ATOM 8690 C C . LEU D 1 260 ? 108.404 139.973 29.299 1.00 25.93 3255 LEU D C 1
ATOM 8691 O O . LEU D 1 260 ? 109.158 139.934 30.278 1.00 23.22 3255 LEU D O 1
ATOM 8696 N N . HIS D 1 261 ? 107.182 140.481 29.356 1.00 22.90 3256 HIS D N 1
ATOM 8697 C CA . HIS D 1 261 ? 106.657 140.986 30.611 1.00 23.72 3256 HIS D CA 1
ATOM 8698 C C . HIS D 1 261 ? 105.384 140.216 30.906 1.00 25.70 3256 HIS D C 1
ATOM 8699 O O . HIS D 1 261 ? 104.448 140.221 30.105 1.00 21.54 3256 HIS D O 1
ATOM 8706 N N . ILE D 1 262 ? 105.353 139.547 32.054 1.00 25.74 3257 ILE D N 1
ATOM 8707 C CA . ILE D 1 262 ? 104.191 138.767 32.431 1.00 24.54 3257 ILE D CA 1
ATOM 8708 C C . ILE D 1 262 ? 103.525 139.299 33.695 1.00 27.81 3257 ILE D C 1
ATOM 8709 O O . ILE D 1 262 ? 104.177 139.474 34.722 1.00 26.39 3257 ILE D O 1
ATOM 8714 N N . PHE D 1 263 ? 102.222 139.558 33.613 1.00 28.34 3258 PHE D N 1
ATOM 8715 C CA . PHE D 1 263 ? 101.459 140.019 34.768 1.00 23.19 3258 PHE D CA 1
ATOM 8716 C C . PHE D 1 263 ? 100.807 138.746 35.306 1.00 24.40 3258 PHE D C 1
ATOM 8717 O O . PHE D 1 263 ? 100.119 138.044 34.561 1.00 27.03 3258 PHE D O 1
ATOM 8725 N N . ARG D 1 264 ? 101.030 138.435 36.581 1.00 23.19 3259 ARG D N 1
ATOM 8726 C CA . ARG D 1 264 ? 100.445 137.231 37.171 1.00 23.78 3259 ARG D CA 1
ATOM 8727 C C . ARG D 1 264 ? 98.920 137.295 37.213 1.00 25.62 3259 ARG D C 1
ATOM 8728 O O . ARG D 1 264 ? 98.237 136.475 36.596 1.00 25.58 3259 ARG D O 1
ATOM 8736 N N . ASP D 1 265 ? 98.395 138.270 37.950 1.00 29.98 3260 ASP D N 1
ATOM 8737 C CA . ASP D 1 265 ? 96.952 138.435 38.098 1.00 29.28 3260 ASP D CA 1
ATOM 8738 C C . ASP D 1 265 ? 96.358 139.117 36.884 1.00 25.93 3260 ASP D C 1
ATOM 8739 O O . ASP D 1 265 ? 95.882 140.250 36.954 1.00 32.84 3260 ASP D O 1
ATOM 8744 N N . CYS D 1 266 ? 96.379 138.407 35.765 1.00 29.10 3261 CYS D N 1
ATOM 8745 C CA . CYS D 1 266 ? 95.878 138.953 34.514 1.00 23.07 3261 CYS D CA 1
ATOM 8746 C C . CYS D 1 266 ? 95.383 137.848 33.601 1.00 25.67 3261 CYS D C 1
ATOM 8747 O O . CYS D 1 266 ? 95.910 136.731 33.613 1.00 26.36 3261 CYS D O 1
ATOM 8750 N N . GLY D 1 267 ? 94.373 138.173 32.803 1.00 22.44 3262 GLY D N 1
ATOM 8751 C CA . GLY D 1 267 ? 93.829 137.211 31.864 1.00 20.95 3262 GLY D CA 1
ATOM 8752 C C . GLY D 1 267 ? 94.390 137.432 30.467 1.00 22.81 3262 GLY D C 1
ATOM 8753 O O . GLY D 1 267 ? 95.583 137.677 30.301 1.00 30.66 3262 GLY D O 1
ATOM 8754 N N . HIS D 1 268 ? 93.521 137.382 29.463 1.00 27.13 3263 HIS D N 1
ATOM 8755 C CA . HIS D 1 268 ? 93.922 137.528 28.065 1.00 26.27 3263 HIS D CA 1
ATOM 8756 C C . HIS D 1 268 ? 93.922 138.969 27.551 1.00 32.17 3263 HIS D C 1
ATOM 8757 O O . HIS D 1 268 ? 94.083 139.203 26.347 1.00 30.83 3263 HIS D O 1
ATOM 8764 N N . TRP D 1 269 ? 93.782 139.939 28.450 1.00 30.14 3264 TRP D N 1
ATOM 8765 C CA . TRP D 1 269 ? 93.704 141.331 28.009 1.00 29.22 3264 TRP D CA 1
ATOM 8766 C C . TRP D 1 269 ? 94.514 142.318 28.861 1.00 27.44 3264 TRP D C 1
ATOM 8767 O O . TRP D 1 269 ? 93.964 143.234 29.473 1.00 28.74 3264 TRP D O 1
ATOM 8778 N N . ALA D 1 270 ? 95.829 142.131 28.870 1.00 24.59 3265 ALA D N 1
ATOM 8779 C CA . ALA D 1 270 ? 96.743 142.967 29.650 1.00 29.84 3265 ALA D CA 1
ATOM 8780 C C . ALA D 1 270 ? 96.640 144.467 29.393 1.00 26.09 3265 ALA D C 1
ATOM 8781 O O . ALA D 1 270 ? 96.642 145.255 30.335 1.00 27.69 3265 ALA D O 1
ATOM 8783 N N . GLN D 1 271 ? 96.569 144.857 28.123 1.00 27.41 3266 GLN D N 1
ATOM 8784 C CA . GLN D 1 271 ? 96.485 146.269 27.751 1.00 26.97 3266 GLN D CA 1
ATOM 8785 C C . GLN D 1 271 ? 95.344 146.983 28.470 1.00 29.89 3266 GLN D C 1
ATOM 8786 O O . GLN D 1 271 ? 95.358 148.201 28.614 1.00 26.98 3266 GLN D O 1
ATOM 8792 N N . TRP D 1 272 ? 94.360 146.211 28.911 1.00 32.42 3267 TRP D N 1
ATOM 8793 C CA . TRP D 1 272 ? 93.200 146.743 29.609 1.00 34.68 3267 TRP D CA 1
ATOM 8794 C C . TRP D 1 272 ? 93.235 146.410 31.103 1.00 34.06 3267 TRP D C 1
ATOM 8795 O O . TRP D 1 272 ? 93.055 147.290 31.943 1.00 35.76 3267 TRP D O 1
ATOM 8806 N N . GLU D 1 273 ? 93.474 145.145 31.436 1.00 32.16 3268 GLU D N 1
ATOM 8807 C CA . GLU D 1 273 ? 93.520 144.735 32.838 1.00 30.12 3268 GLU D CA 1
ATOM 8808 C C . GLU D 1 273 ? 94.618 145.449 33.620 1.00 27.31 3268 GLU D C 1
ATOM 8809 O O . GLU D 1 273 ? 94.498 145.660 34.823 1.00 28.44 3268 GLU D O 1
ATOM 8815 N N . HIS D 1 274 ? 95.688 145.827 32.932 1.00 28.22 3269 HIS D N 1
ATOM 8816 C CA . HIS D 1 274 ? 96.808 146.512 33.578 1.00 27.63 3269 HIS D CA 1
ATOM 8817 C C . HIS D 1 274 ? 97.206 147.713 32.742 1.00 25.99 3269 HIS D C 1
ATOM 8818 O O . HIS D 1 274 ? 98.386 147.949 32.486 1.00 29.97 3269 HIS D O 1
ATOM 8825 N N . ALA D 1 275 ? 96.191 148.463 32.326 1.00 25.34 3270 ALA D N 1
ATOM 8826 C CA . ALA D 1 275 ? 96.350 149.640 31.485 1.00 22.85 3270 ALA D CA 1
ATOM 8827 C C . ALA D 1 275 ? 97.547 150.520 31.808 1.00 25.52 3270 ALA D C 1
ATOM 8828 O O . ALA D 1 275 ? 98.407 150.738 30.952 1.00 26.89 3270 ALA D O 1
ATOM 8830 N N . ASP D 1 276 ? 97.621 151.019 33.038 1.00 26.74 3271 ASP D N 1
ATOM 8831 C CA . ASP D 1 276 ? 98.731 151.889 33.408 1.00 25.19 3271 ASP D CA 1
ATOM 8832 C C . ASP D 1 276 ? 100.114 151.267 33.246 1.00 30.00 3271 ASP D C 1
ATOM 8833 O O . ASP D 1 276 ? 101.003 151.866 32.625 1.00 29.91 3271 ASP D O 1
ATOM 8838 N N . ALA D 1 277 ? 100.307 150.077 33.806 1.00 25.59 3272 ALA D N 1
ATOM 8839 C CA . ALA D 1 277 ? 101.598 149.411 33.699 1.00 27.59 3272 ALA D CA 1
ATOM 8840 C C . ALA D 1 277 ? 101.949 149.137 32.232 1.00 27.86 3272 ALA D C 1
ATOM 8841 O O . ALA D 1 277 ? 103.106 149.270 31.823 1.00 27.47 3272 ALA D O 1
ATOM 8843 N N . PHE D 1 278 ? 100.945 148.770 31.441 1.00 27.64 3273 PHE D N 1
ATOM 8844 C CA . PHE D 1 278 ? 101.156 148.468 30.027 1.00 25.40 3273 PHE D CA 1
ATOM 8845 C C . PHE D 1 278 ? 101.503 149.695 29.189 1.00 23.97 3273 PHE D C 1
ATOM 8846 O O . PHE D 1 278 ? 102.443 149.663 28.395 1.00 23.31 3273 PHE D O 1
ATOM 8854 N N . ASN D 1 279 ? 100.734 150.766 29.344 1.00 23.55 3274 ASN D N 1
ATOM 8855 C CA . ASN D 1 279 ? 101.006 151.975 28.581 1.00 28.93 3274 ASN D CA 1
ATOM 8856 C C . ASN D 1 279 ? 102.418 152.440 28.902 1.00 29.63 3274 ASN D C 1
ATOM 8857 O O . ASN D 1 279 ? 103.180 152.795 28.002 1.00 32.13 3274 ASN D O 1
ATOM 8862 N N . GLN D 1 280 ? 102.762 152.426 30.188 1.00 24.32 3275 GLN D N 1
ATOM 8863 C CA . GLN D 1 280 ? 104.087 152.842 30.632 1.00 26.45 3275 GLN D CA 1
ATOM 8864 C C . GLN D 1 280 ? 105.193 152.011 29.969 1.00 30.89 3275 GLN D C 1
ATOM 8865 O O . GLN D 1 280 ? 106.182 152.567 29.485 1.00 33.77 3275 GLN D O 1
ATOM 8871 N N . LEU D 1 281 ? 105.033 150.687 29.957 1.00 29.62 3276 LEU D N 1
ATOM 8872 C CA . LEU D 1 281 ? 106.022 149.793 29.339 1.00 28.84 3276 LEU D CA 1
ATOM 8873 C C . LEU D 1 281 ? 106.182 150.093 27.855 1.00 24.27 3276 LEU D C 1
ATOM 8874 O O . LEU D 1 281 ? 107.294 150.172 27.342 1.00 20.89 3276 LEU D O 1
ATOM 8879 N N . VAL D 1 282 ? 105.052 150.238 27.170 1.00 25.66 3277 VAL D N 1
ATOM 8880 C CA . VAL D 1 282 ? 105.037 150.519 25.738 1.00 28.65 3277 VAL D CA 1
ATOM 8881 C C . VAL D 1 282 ? 105.683 151.859 25.416 1.00 29.48 3277 VAL D C 1
ATOM 8882 O O . VAL D 1 282 ? 106.541 151.947 24.541 1.00 33.46 3277 VAL D O 1
ATOM 8886 N N . LEU D 1 283 ? 105.262 152.896 26.134 1.00 33.98 3278 LEU D N 1
ATOM 8887 C CA . LEU D 1 283 ? 105.793 154.238 25.960 1.00 28.88 3278 LEU D CA 1
ATOM 8888 C C . LEU D 1 283 ? 107.313 154.237 26.165 1.00 30.59 3278 LEU D C 1
ATOM 8889 O O . LEU D 1 283 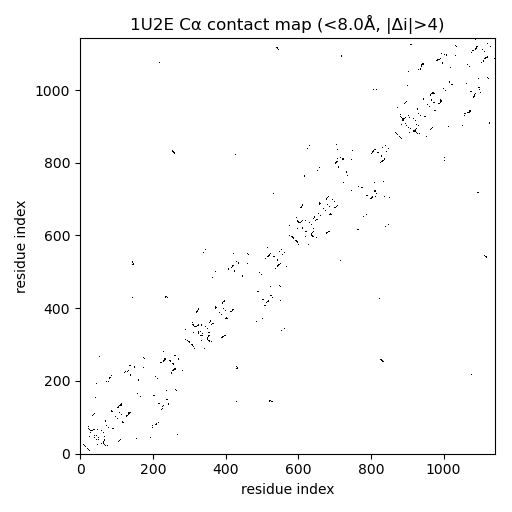? 108.054 154.860 25.392 1.00 29.29 3278 LEU D O 1
ATOM 8894 N N . ASN D 1 284 ? 107.776 153.537 27.201 1.00 25.93 3279 ASN D N 1
ATOM 8895 C CA . ASN D 1 284 ? 109.208 153.450 27.473 1.00 25.14 3279 ASN D CA 1
ATOM 8896 C C . ASN D 1 284 ? 109.889 152.737 26.308 1.00 28.34 3279 ASN D C 1
ATOM 8897 O O . ASN D 1 284 ? 110.928 153.178 25.811 1.00 25.41 3279 ASN D O 1
ATOM 8902 N N . PHE D 1 285 ? 109.281 151.634 25.876 1.00 30.68 3280 PHE D N 1
ATOM 8903 C CA . PHE D 1 285 ? 109.812 150.812 24.792 1.00 29.34 3280 PHE D CA 1
ATOM 8904 C C . PHE D 1 285 ? 109.885 151.576 23.471 1.00 25.34 3280 PHE D C 1
ATOM 8905 O O . PHE D 1 285 ? 110.904 151.552 22.794 1.00 28.99 3280 PHE D O 1
ATOM 8913 N N . LEU D 1 286 ? 108.804 152.251 23.110 1.00 28.99 3281 LEU D N 1
ATOM 8914 C CA . LEU D 1 286 ? 108.763 153.017 21.867 1.00 35.44 3281 LEU D CA 1
ATOM 8915 C C . LEU D 1 286 ? 109.760 154.170 21.836 1.00 38.61 3281 LEU D C 1
ATOM 8916 O O . LEU D 1 286 ? 110.128 154.632 20.756 1.00 35.75 3281 LEU D O 1
ATOM 8921 N N . ALA D 1 287 ? 110.189 154.629 23.013 1.00 39.97 3282 ALA D N 1
ATOM 8922 C CA . ALA D 1 287 ? 111.138 155.737 23.114 1.00 34.22 3282 ALA D CA 1
ATOM 8923 C C . ALA D 1 287 ? 112.586 155.270 23.032 1.00 35.19 3282 ALA D C 1
ATOM 8924 O O . ALA D 1 287 ? 113.509 156.079 23.040 1.00 38.58 3282 ALA D O 1
ATOM 8926 N N . ARG D 1 288 ? 112.791 153.964 22.968 1.00 38.46 3283 ARG D N 1
ATOM 8927 C CA . ARG D 1 288 ? 114.143 153.434 22.870 1.00 41.19 3283 ARG D CA 1
ATOM 8928 C C . ARG D 1 288 ? 114.692 153.738 21.483 1.00 43.34 3283 ARG D C 1
ATOM 8929 O O . ARG D 1 288 ? 113.962 153.673 20.494 1.00 40.37 3283 ARG D O 1
ATOM 8937 N N . PRO D 1 289 ? 115.985 154.083 21.393 1.00 47.11 3284 PRO D N 1
ATOM 8938 C CA . PRO D 1 289 ? 116.576 154.380 20.085 1.00 51.06 3284 PRO D CA 1
ATOM 8939 C C . PRO D 1 289 ? 116.576 153.136 19.199 1.00 52.24 3284 PRO D C 1
ATOM 8940 O O . PRO D 1 289 ? 116.279 152.042 19.728 1.00 51.73 3284 PRO D O 1
#

Solvent-accessible surface area: 40146 Å² total; per-residue (Å²): 126,141,92,39,69,46,86,85,14,36,90,68,32,84,4,119,24,94,91,135,68,5,115,0,2,0,1,24,0,16,150,34,159,85,6,0,0,0,0,0,6,17,5,0,8,0,18,0,49,26,7,0,53,94,1,3,35,40,4,17,106,55,37,21,48,0,0,0,0,4,1,0,6,6,15,98,0,47,20,34,71,12,70,36,24,5,0,16,7,1,0,98,0,0,53,27,0,0,67,91,23,134,16,82,111,2,14,0,0,0,9,14,2,1,0,17,0,0,0,1,0,4,14,98,52,68,107,37,5,20,15,0,0,0,4,5,2,1,10,12,35,83,6,4,1,12,8,73,76,2,15,0,55,60,55,11,35,68,0,8,129,106,21,63,88,101,16,0,113,64,0,6,78,9,17,8,94,63,61,101,42,40,61,133,74,26,44,109,44,12,35,85,46,0,58,83,62,116,54,10,7,96,20,19,32,98,0,52,132,57,26,117,109,11,53,38,22,14,14,44,98,4,68,83,5,169,14,76,0,2,0,0,2,1,7,18,3,29,3,31,6,1,0,17,0,0,31,0,0,3,9,0,58,43,1,7,0,4,0,0,38,31,0,2,12,12,6,1,6,27,50,12,129,16,0,16,66,20,1,44,37,5,4,78,67,164,136,141,89,39,68,47,82,89,14,32,87,68,40,87,4,148,25,89,85,139,79,6,113,0,3,0,1,22,1,21,140,48,138,92,1,0,0,0,0,0,5,17,6,0,10,0,22,0,52,30,7,0,48,88,1,3,34,41,0,17,110,59,55,24,35,0,1,0,0,4,0,0,7,5,14,102,0,47,23,36,74,11,76,33,25,5,0,48,7,0,2,102,0,1,51,28,0,1,62,91,27,129,9,78,108,1,19,0,0,0,6,14,1,0,0,16,0,0,0,2,0,2,17,136,40,65,110,39,7,22,14,0,0,0,3,2,1,0,8,11,33,88,6,6,2,14,8,56,78,4,18,0,62,60,59,9,31,73,0,8,126,100,17,60,107,105,15,1,134,60,0,13,79,8,16,4,97,73,63,99,31,42,57,126,78,18,53,126,37,13,48,87,44,1,72,71,67,111,52,10,5,88,28,18,30,110,0,46,135,59,30,117,110,13,50,41,24,15,14,41,104,4,76,81,4,173,15,72,0,2,0,0,2,2,6,18,3,29,7,30,5,2,2,18,0,1,31,0,2,2,16,0,58,40,1,8,0,4,0,0,34,38,0,0,14,7,3,0,16,30,50,15,127,17,0,12,66,20,0,41,36,6,6,77,64,163,128,146,76,40,71,47,87,87,13,35,90,63,36,92,4,137,25,96,79,140,87,7,119,0,2,0,1,21,0,36,165,26,157,87,4,0,0,0,0,0,6,17,6,0,6,1,15,0,51,21,6,0,46,87,1,3,38,36,1,17,108,58,42,23,47,0,1,0,0,4,1,0,6,7,14,90,0,49,21,34,71,10,78,36,29,2,0,22,6,0,0,95,0,0,47,28,0,0,62,90,30,127,15,77,122,1,16,0,0,0,8,15,3,1,0,17,0,0,0,0,0,4,15,77,55,68,110,41,11,21,20,0,0,0,5,5,1,0,12,7,41,72,5,7,2,14,8,54,78,3,17,0,56,56,60,10,38,75,0,8,130,96,17,61,105,106,16,0,130,64,0,5,75,11,15,5,95,76,54,102,31,38,54,110,75,17,46,106,43,7,26,94,49,0,78,74,68,118,56,10,6,97,25,19,31,106,0,47,130,62,28,116,118,9,52,36,26,13,14,46,101,4,76,84,6,175,12,70,0,3,0,0,2,2,7,13,4,33,4,30,2,1,1,20,0,2,32,0,1,2,13,0,57,43,1,7,0,3,0,0,32,34,0,2,13,7,6,2,17,34,49,15,123,15,0,12,65,19,1,51,34,6,5,76,63,166,209,90,47,72,48,86,89,10,35,92,69,31,86,3,144,25,96,77,138,82,6,109,0,2,0,1,21,0,35,163,30,148,85,5,0,0,0,0,0,5,20,5,2,8,0,15,0,48,15,8,0,47,87,1,3,36,40,5,28,149,54,42,23,46,0,1,0,0,3,1,0,6,5,13,94,0,44,24,34,71,9,76,36,26,4,0,26,7,0,0,88,0,0,48,26,0,2,63,90,27,128,14,76,117,3,17,0,1,0,6,15,3,0,0,19,0,0,0,1,0,2,15,70,55,70,103,42,7,26,16,0,0,0,5,4,1,0,11,8,41,89,6,8,1,13,7,71,75,3,18,0,55,60,71,8,37,71,0,6,116,89,23,61,99,98,21,3,121,72,2,9,71,11,16,6,96,64,59,94,35,37,53,128,72,12,50,113,41,10,32,90,48,0,62,74,64,124,55,8,5,106,23,17,29,111,0,47,130,62,31,120,118,9,46,38,26,15,14,44,100,3,72,80,5,169,14,71,1,2,0,0,2,2,2,8,4,34,4,30,4,2,3,20,0,0,36,0,0,1,10,0,58,41,1,10,0,3,0,0,30,31,0,2,11,5,5,1,16,21,48,16,123,14,0,17,68,20,1,50,35,5,6,77,67,165

Radius of gyration: 30.72 Å; Cα contacts (8 Å, |Δi|>4): 2633; chains: 4; bounding box: 70×84×79 Å

Secondary structure (DSSP, 8-state):
-----HHHHEEEEEEEETTEEEEEEEEEE---SSEEEEE---STT--HHHHTTTTHHHHHHTT-EEEEE--TTSTTS-----SS-HHHHHHHHHHHHHHHTT---EEEEEETHHHHHHHHHHHH-GGGEEEEEEES-S-----SSS-SS-HHHHHHHHHHHS--HHHHHHHHHTTSS-TTS--HHHHHHHHHHHHHTHHHHHHHHHHHHH-S--S---GGGGGG--S-EEEEEETT-SSS-THHHHHHHHHSTT-EEEEESS--S-HHHHTHHHHHHHHHHHHT--/-----HHHHEEEEEEEETTEEEEEEEEEES-SS-EEEEE--S-TT--HHHHHTTTHHHHHHTT-EEEEE--TTSTTS-----SS-HHHHHHHHHHHHHHHTT---EEEEEETHHHHHHHHHHHH-GGGEEEEEEES-S--S--SSS-SS-HHHHHHHHHHHS--HHHHHHHHHHHSS-TTS--HHHHHHHHHHHHHTHHHHHHHHHHHHH-S--S---GGGGGG--S-EEEEEETT-SSS-THHHHHHHHHSTT-EEEEESS--S-HHHHTHHHHHHHHHHHHT--/-PPP-HHHHEEEEEEEETTEEEEEEEEEE---SSEEEEE---STT--HHHHHTTTHHHHHHTT-EEEEE--TTSTTS-----SS-HHHHHHHHHHHHHHHTT---EEEEEETHHHHHHHHHHHH-GGGEEEEEEES-S-----SSS-SS-HHHHHHHHHHHS--HHHHHHHHHTTSS-GGG--HHHHHHHHHHHHHTHHHHHHHHHHHHH-S--S---GGGGGG--S-EEEEEETT-SSS-THHHHHHHHHSTT-EEEEESS--S-HHHHTHHHHHHHHHHHHT--/----HHHHEEEEEEEETTEEEEEEEEEE---SSEEEEE---STT--HHHHHTTTHHHHHHTT-EEEEE--TTSTTS------S-HHHHHHHHHHHHHHHTT-S-EEEEEETHHHHHHHHHHHH-GGGEEEEEEES-S-----SSS-SS-HHHHHHHHHHHS--HHHHHHHHHTTSS-GGG--HHHHHHHHHHHHHTHHHHHHHHHHHHH-S--S---GGGGGG--S-EEEEEETT-SSS-THHHHHHHHHSTT-EEEEESS--S-HHHHTHHHHHHHHHHHHT--

CATH classification: 3.40.50.1820